Protein 2LRQ (pdb70)

Radius of gyration: 14.72 Å; Cα contacts (8 Å, |Δi|>4): 114; chains: 1; bounding box: 36×42×30 Å

Nearest PDB structures (foldseek):
  2lrq-assembly1_A  TM=9.081E-01  e=8.774E-14  Drosophila melanogaster
  2f5k-assembly6_F  TM=8.393E-01  e=1.733E-07  Homo sapiens
  2f5k-assembly1_A  TM=8.182E-01  e=3.837E-07  Homo sapiens
  5in1-assembly1_B  TM=8.528E-01  e=6.654E-07  Oryza sativa
  2efi-assembly1_A  TM=6.315E-01  e=1.474E-06  Homo sapiens

Secondary structure (DSSP, 8-state):
---TTSS--SSS--TT-EEEEE-SSSEEEEEEEEE--SSSS-EEEEEETTS-GGG-EEEEGGGEE---HHHHHHHHHHHHHH---

InterPro domains:
  IPR000953 Chromo/chromo shadow domain [SM00298] (36-89)
  IPR008676 MRG [PTHR10880] (20-423)
  IPR016197 Chromo-like domain superfamily [SSF54160] (13-275)
  IPR025995 RNA binding activity-knot of a chromodomain [PF11717] (23-74)
  IPR026541 MRG domain [PF05712] (244-412)
  IPR038217 MRG, C-terminal domain superfamily [G3DSA:1.10.274.30] (252-424)

Foldseek 3Di:
DDPVVPDDQPDPADAPAKWWFDDPLAIATWGFHAQDSVDPFDWGFIDHPPDDSVVRPIDTCVRIDHDDPVVVVVRVVSVVVNDDD

CATH classification: 2.30.30.140

B-factor: mean 1.0, std 0.0, range [1.0, 1.0]

Sequence (85 aa):
MNYSTGTDANTLFVDGERVLCFHGPLIYEAKVLKTKPDATPVEYYIHYAGWSKNWDEWVPENRVLKYNDDNVKRRQELARQCGERMNYSTGTDANTLFVDGERVLCFHGPLIYEAKVLKTKPDATPVEYYIHYAGWSKNWDEWVPENRVLKYNDDNVKRRQELARQCGERMNYSTGTDANTLFVDGERVLCFHGPLIYEAKVLKTKPDATPVEYYIHYAGWSKNWDEWVPENRVLKYNDDNVKRRQELARQCGERMNYSTGTDANTLFVDGERVLCFHGPLIYEAKVLKTKPDATPVEYYIHYAGWSKNWDEWVPENRVLKYNDDNVKRRQELARQCGERMNYSTGTDANTLFVDGERVLCFHGPLIYEAKVLKTKPDATPVEYYIHYAGWSKNWDEWVPENRVLKYNDDNVKRRQELARQCGERMNYSTGTDANTLFVDGERVLCFHGPLIYEAKVLKTKPDATPVEYYIHYAGWSKNWDEWVPENRVLKYNDDNVKRRQELARQCGERMNYSTGTDANTLFVDGERVLCFHGPLIYEAKVLKTKPDATPVEYYIHYAGWSKNWDEWVPENRVLKYNDDNVKRRQELARQCGERMNYSTGTDANTLFVDGERVLCFHGPLIYEAKVLKTKPDATPVEYYIHYAGWSKNWDEWVPENRVLKYNDDNVKRRQELARQCGERMNYSTGTDANTLFVDGERVLCFHGPLIYEAKVLKTKPDATPVEYYIHYAGWSKNWDEWVPENRVLKYNDDNVKRRQELARQCGERMNYSTGTDANTLFVDGERVLCFHGPLIYEAKVLKTKPDATPVEYYIHYAGWSKNWDEWVPENRVLKYNDDNVKRRQELARQCGER

Structure (mmCIF, N/CA/C/O backbone):
data_2LRQ
#
_entry.id   2LRQ
#
loop_
_atom_site.group_PDB
_atom_site.id
_atom_site.type_symbol
_atom_site.label_atom_id
_atom_site.label_alt_id
_atom_site.label_comp_id
_atom_site.label_asym_id
_atom_site.label_entity_id
_atom_site.label_seq_id
_atom_site.pdbx_PDB_ins_code
_atom_site.Cartn_x
_atom_site.Cartn_y
_atom_site.Cartn_z
_atom_site.occupancy
_atom_site.B_iso_or_equiv
_atom_site.auth_seq_id
_atom_site.auth_comp_id
_atom_site.auth_asym_id
_atom_site.auth_atom_id
_atom_site.pdbx_PDB_model_num
ATOM 1 N N . MET A 1 1 ? -22.741 -13.546 -3.035 1.00 1.00 1 MET A N 1
ATOM 2 C CA . MET A 1 1 ? -21.581 -12.615 -3.102 1.00 1.00 1 MET A CA 1
ATOM 3 C C . MET A 1 1 ? -20.407 -13.227 -2.332 1.00 1.00 1 MET A C 1
ATOM 4 O O . MET A 1 1 ? -20.271 -13.029 -1.126 1.00 1.00 1 MET A O 1
ATOM 20 N N . ASN A 1 2 ? -19.562 -13.970 -3.040 1.00 1.00 2 ASN A N 1
ATOM 21 C CA . ASN A 1 2 ? -18.393 -14.615 -2.422 1.00 1.00 2 ASN A CA 1
ATOM 22 C C . ASN A 1 2 ? -17.394 -15.048 -3.507 1.00 1.00 2 ASN A C 1
ATOM 23 O O . ASN A 1 2 ? -17.765 -15.693 -4.487 1.00 1.00 2 ASN A O 1
ATOM 34 N N . TYR A 1 3 ? -16.124 -14.700 -3.323 1.00 1.00 3 TYR A N 1
ATOM 35 C CA . TYR A 1 3 ? -15.075 -15.054 -4.285 1.00 1.00 3 TYR A CA 1
ATOM 36 C C . TYR A 1 3 ? -14.838 -16.571 -4.274 1.00 1.00 3 TYR A C 1
ATOM 37 O O . TYR A 1 3 ? -14.788 -17.200 -3.217 1.00 1.00 3 TYR A O 1
ATOM 55 N N . SER A 1 4 ? -14.687 -17.158 -5.458 1.00 1.00 4 SER A N 1
ATOM 56 C CA . SER A 1 4 ? -14.453 -18.599 -5.589 1.00 1.00 4 SER A CA 1
ATOM 57 C C . SER A 1 4 ? -13.117 -18.992 -4.960 1.00 1.00 4 SER A C 1
ATOM 58 O O . SER A 1 4 ? -12.880 -20.162 -4.662 1.00 1.00 4 SER A O 1
ATOM 66 N N . THR A 1 5 ? -12.245 -18.008 -4.769 1.00 1.00 5 THR A N 1
ATOM 67 C CA . THR A 1 5 ? -10.922 -18.243 -4.181 1.00 1.00 5 THR A CA 1
ATOM 68 C C . THR A 1 5 ? -11.049 -18.777 -2.751 1.00 1.00 5 THR A C 1
ATOM 69 O O . THR A 1 5 ? -10.360 -19.726 -2.374 1.00 1.00 5 THR A O 1
ATOM 80 N N . GLY A 1 6 ? -11.927 -18.163 -1.966 1.00 1.00 6 GLY A N 1
ATOM 81 C CA . GLY A 1 6 ? -12.144 -18.577 -0.575 1.00 1.00 6 GLY A CA 1
ATOM 82 C C . GLY A 1 6 ? -13.182 -17.690 0.112 1.00 1.00 6 GLY A C 1
ATOM 83 O O . GLY A 1 6 ? -13.868 -16.892 -0.527 1.00 1.00 6 GLY A O 1
ATOM 87 N N . THR A 1 7 ? -13.294 -17.835 1.428 1.00 1.00 7 THR A N 1
ATOM 88 C CA . THR A 1 7 ? -14.252 -17.053 2.221 1.00 1.00 7 THR A CA 1
ATOM 89 C C . THR A 1 7 ? -13.934 -15.551 2.132 1.00 1.00 7 THR A C 1
ATOM 90 O O . THR A 1 7 ? -12.777 -15.147 2.254 1.00 1.00 7 THR A O 1
ATOM 101 N N . ASP A 1 8 ? -14.964 -14.739 1.923 1.00 1.00 8 ASP A N 1
ATOM 102 C CA . ASP A 1 8 ? -14.794 -13.286 1.813 1.00 1.00 8 ASP A CA 1
ATOM 103 C C . ASP A 1 8 ? -14.320 -12.685 3.148 1.00 1.00 8 ASP A C 1
ATOM 104 O O . ASP A 1 8 ? -15.070 -12.629 4.123 1.00 1.00 8 ASP A O 1
ATOM 113 N N . ALA A 1 9 ? -13.075 -12.222 3.177 1.00 1.00 9 ALA A N 1
ATOM 114 C CA . ALA A 1 9 ? -12.499 -11.617 4.382 1.00 1.00 9 ALA A CA 1
ATOM 115 C C . ALA A 1 9 ? -13.214 -10.304 4.722 1.00 1.00 9 ALA A C 1
ATOM 116 O O . ALA A 1 9 ? -13.661 -9.583 3.830 1.00 1.00 9 ALA A O 1
ATOM 123 N N . ASN A 1 10 ? -13.313 -9.993 6.010 1.00 1.00 10 ASN A N 1
ATOM 124 C CA . ASN A 1 10 ? -13.970 -8.762 6.470 1.00 1.00 10 ASN A CA 1
ATOM 125 C C . ASN A 1 10 ? -13.209 -7.532 5.973 1.00 1.00 10 ASN A C 1
ATOM 126 O O . ASN A 1 10 ? -13.807 -6.541 5.552 1.00 1.00 10 ASN A O 1
ATOM 137 N N . THR A 1 11 ? -11.883 -7.599 6.016 1.00 1.00 11 THR A N 1
ATOM 138 C CA . THR A 1 11 ? -11.037 -6.489 5.567 1.00 1.00 11 THR A CA 1
ATOM 139 C C . THR A 1 11 ? -11.213 -6.271 4.064 1.00 1.00 11 THR A C 1
ATOM 140 O O . THR A 1 11 ? -11.486 -7.204 3.308 1.00 1.00 11 THR A O 1
ATOM 151 N N . LEU A 1 12 ? -11.055 -5.024 3.631 1.00 1.00 12 LEU A N 1
ATOM 152 C CA . LEU A 1 12 ? -11.206 -4.661 2.211 1.00 1.00 12 LEU A CA 1
ATOM 153 C C . LEU A 1 12 ? -9.940 -5.022 1.431 1.00 1.00 12 LEU A C 1
ATOM 154 O O . LEU A 1 12 ? -9.894 -4.902 0.207 1.00 1.00 12 LEU A O 1
ATOM 170 N N . PHE A 1 13 ? -8.906 -5.464 2.139 1.00 1.00 13 PHE A N 1
ATOM 171 C CA . PHE A 1 13 ? -7.608 -5.848 1.525 1.00 1.00 13 PHE A CA 1
ATOM 172 C C . PHE A 1 13 ? -7.312 -7.343 1.742 1.00 1.00 13 PHE A C 1
ATOM 173 O O . PHE A 1 13 ? -7.676 -7.923 2.766 1.00 1.00 13 PHE A O 1
ATOM 190 N N . VAL A 1 14 ? -6.641 -7.951 0.770 1.00 1.00 14 VAL A N 1
ATOM 191 C CA . VAL A 1 14 ? -6.277 -9.396 0.824 1.00 1.00 14 VAL A CA 1
ATOM 192 C C . VAL A 1 14 ? -4.800 -9.594 0.486 1.00 1.00 14 VAL A C 1
ATOM 193 O O . VAL A 1 14 ? -4.170 -8.747 -0.147 1.00 1.00 14 VAL A O 1
ATOM 206 N N . ASP A 1 15 ? -4.251 -10.727 0.913 1.00 1.00 15 ASP A N 1
ATOM 207 C CA . ASP A 1 15 ? -2.850 -11.060 0.673 1.00 1.00 15 ASP A CA 1
ATOM 208 C C . ASP A 1 15 ? -2.557 -11.222 -0.827 1.00 1.00 15 ASP A C 1
ATOM 209 O O . ASP A 1 15 ? -3.349 -11.779 -1.588 1.00 1.00 15 ASP A O 1
ATOM 218 N N . GLY A 1 16 ? -1.392 -10.746 -1.256 1.00 1.00 16 GLY A N 1
ATOM 219 C CA . GLY A 1 16 ? -0.967 -10.840 -2.662 1.00 1.00 16 GLY A CA 1
ATOM 220 C C . GLY A 1 16 ? -1.470 -9.650 -3.467 1.00 1.00 16 GLY A C 1
ATOM 221 O O . GLY A 1 16 ? -1.071 -9.467 -4.617 1.00 1.00 16 GLY A O 1
ATOM 225 N N . GLU A 1 17 ? -2.322 -8.836 -2.853 1.00 1.00 17 GLU A N 1
ATOM 226 C CA . GLU A 1 17 ? -2.873 -7.646 -3.519 1.00 1.00 17 GLU A CA 1
ATOM 227 C C . GLU A 1 17 ? -1.811 -6.547 -3.642 1.00 1.00 17 GLU A C 1
ATOM 228 O O . GLU A 1 17 ? -0.961 -6.377 -2.768 1.00 1.00 17 GLU A O 1
ATOM 240 N N . ARG A 1 18 ? -1.879 -5.783 -4.728 1.00 1.00 18 ARG A N 1
ATOM 241 C CA . ARG A 1 18 ? -0.949 -4.666 -4.983 1.00 1.00 18 ARG A CA 1
ATOM 242 C C . ARG A 1 18 ? -1.615 -3.352 -4.554 1.00 1.00 18 ARG A C 1
ATOM 243 O O . ARG A 1 18 ? -2.739 -3.046 -4.953 1.00 1.00 18 ARG A O 1
ATOM 264 N N . VAL A 1 19 ? -0.924 -2.563 -3.737 1.00 1.00 19 VAL A N 1
ATOM 265 C CA . VAL A 1 19 ? -1.450 -1.270 -3.238 1.00 1.00 19 VAL A CA 1
ATOM 266 C C . VAL A 1 19 ? -0.372 -0.198 -3.303 1.00 1.00 19 VAL A C 1
ATOM 267 O O . VAL A 1 19 ? 0.796 -0.465 -3.587 1.00 1.00 19 VAL A O 1
ATOM 280 N N . LEU A 1 20 ? -0.778 1.038 -3.031 1.00 1.00 20 LEU A N 1
ATOM 281 C CA . LEU A 1 20 ? 0.138 2.195 -3.051 1.00 1.00 20 LEU A CA 1
ATOM 282 C C . LEU A 1 20 ? 0.432 2.673 -1.621 1.00 1.00 20 LEU A C 1
ATOM 283 O O . LEU A 1 20 ? -0.441 2.697 -0.754 1.00 1.00 20 LEU A O 1
ATOM 299 N N . CYS A 1 21 ? 1.679 3.063 -1.384 1.00 1.00 21 CYS A N 1
ATOM 300 C CA . CYS A 1 21 ? 2.130 3.546 -0.056 1.00 1.00 21 CYS A CA 1
ATOM 301 C C . CYS A 1 21 ? 2.684 4.971 -0.166 1.00 1.00 21 CYS A C 1
ATOM 302 O O . CYS A 1 21 ? 3.728 5.197 -0.777 1.00 1.00 21 CYS A O 1
ATOM 310 N N . PHE A 1 22 ? 1.989 5.931 0.434 1.00 1.00 22 PHE A N 1
ATOM 311 C CA . PHE A 1 22 ? 2.406 7.350 0.420 1.00 1.00 22 PHE A CA 1
ATOM 312 C C . PHE A 1 22 ? 3.022 7.728 1.768 1.00 1.00 22 PHE A C 1
ATOM 313 O O . PHE A 1 22 ? 2.728 7.130 2.803 1.00 1.00 22 PHE A O 1
ATOM 330 N N . HIS A 1 23 ? 3.899 8.727 1.759 1.00 1.00 23 HIS A N 1
ATOM 331 C CA . HIS A 1 23 ? 4.562 9.182 2.988 1.00 1.00 23 HIS A CA 1
ATOM 332 C C . HIS A 1 23 ? 5.219 10.543 2.756 1.00 1.00 23 HIS A C 1
ATOM 333 O O . HIS A 1 23 ? 6.191 10.894 3.424 1.00 1.00 23 HIS A O 1
ATOM 348 N N . GLY A 1 24 ? 4.681 11.310 1.813 1.00 1.00 24 GLY A N 1
ATOM 349 C CA . GLY A 1 24 ? 5.226 12.635 1.494 1.00 1.00 24 GLY A CA 1
ATOM 350 C C . GLY A 1 24 ? 4.467 13.298 0.319 1.00 1.00 24 GLY A C 1
ATOM 351 O O . GLY A 1 24 ? 3.301 12.970 0.102 1.00 1.00 24 GLY A O 1
ATOM 355 N N . PRO A 1 25 ? 5.075 14.190 -0.413 1.00 1.00 25 PRO A N 1
ATOM 356 C CA . PRO A 1 25 ? 4.365 14.877 -1.560 1.00 1.00 25 PRO A CA 1
ATOM 357 C C . PRO A 1 25 ? 4.255 13.985 -2.810 1.00 1.00 25 PRO A C 1
ATOM 358 O O . PRO A 1 25 ? 3.760 14.417 -3.851 1.00 1.00 25 PRO A O 1
ATOM 369 N N . LEU A 1 26 ? 4.700 12.737 -2.701 1.00 1.00 26 LEU A N 1
ATOM 370 C CA . LEU A 1 26 ? 4.640 11.764 -3.831 1.00 1.00 26 LEU A CA 1
ATOM 371 C C . LEU A 1 26 ? 4.132 10.398 -3.351 1.00 1.00 26 LEU A C 1
ATOM 372 O O . LEU A 1 26 ? 4.303 10.000 -2.200 1.00 1.00 26 LEU A O 1
ATOM 388 N N . ILE A 1 27 ? 3.513 9.677 -4.281 1.00 1.00 27 ILE A N 1
ATOM 389 C CA . ILE A 1 27 ? 2.956 8.332 -4.022 1.00 1.00 27 ILE A CA 1
ATOM 390 C C . ILE A 1 27 ? 3.905 7.269 -4.598 1.00 1.00 27 ILE A C 1
ATOM 391 O O . ILE A 1 27 ? 4.345 7.350 -5.746 1.00 1.00 27 ILE A O 1
ATOM 407 N N . TYR A 1 28 ? 4.204 6.261 -3.785 1.00 1.00 28 TYR A N 1
ATOM 408 C CA . TYR A 1 28 ? 5.105 5.148 -4.171 1.00 1.00 28 TYR A CA 1
ATOM 409 C C . TYR A 1 28 ? 4.340 3.824 -4.222 1.00 1.00 28 TYR A C 1
ATOM 410 O O . TYR A 1 28 ? 3.328 3.639 -3.548 1.00 1.00 28 TYR A O 1
ATOM 428 N N . GLU A 1 29 ? 4.841 2.891 -5.026 1.00 1.00 29 GLU A N 1
ATOM 429 C CA . GLU A 1 29 ? 4.211 1.569 -5.181 1.00 1.00 29 GLU A CA 1
ATOM 430 C C . GLU A 1 29 ? 4.664 0.613 -4.072 1.00 1.00 29 GLU A C 1
ATOM 431 O O . GLU A 1 29 ? 5.814 0.635 -3.633 1.00 1.00 29 GLU A O 1
ATOM 443 N N . ALA A 1 30 ? 3.749 -0.249 -3.640 1.00 1.00 30 ALA A N 1
ATOM 444 C CA . ALA A 1 30 ? 4.032 -1.230 -2.581 1.00 1.00 30 ALA A CA 1
ATOM 445 C C . ALA A 1 30 ? 3.148 -2.461 -2.764 1.00 1.00 30 ALA A C 1
ATOM 446 O O . ALA A 1 30 ? 2.273 -2.483 -3.630 1.00 1.00 30 ALA A O 1
ATOM 453 N N . LYS A 1 31 ? 3.371 -3.506 -1.974 1.00 1.00 31 LYS A N 1
ATOM 454 C CA . LYS A 1 31 ? 2.586 -4.764 -2.074 1.00 1.00 31 LYS A CA 1
ATOM 455 C C . LYS A 1 31 ? 2.272 -5.332 -0.687 1.00 1.00 31 LYS A C 1
ATOM 456 O O . LYS A 1 31 ? 3.095 -5.294 0.230 1.00 1.00 31 LYS A O 1
ATOM 475 N N . VAL A 1 32 ? 1.072 -5.881 -0.537 1.00 1.00 32 VAL A N 1
ATOM 476 C CA . VAL A 1 32 ? 0.633 -6.484 0.733 1.00 1.00 32 VAL A CA 1
ATOM 477 C C . VAL A 1 32 ? 1.060 -7.952 0.768 1.00 1.00 32 VAL A C 1
ATOM 478 O O . VAL A 1 32 ? 0.503 -8.775 0.041 1.00 1.00 32 VAL A O 1
ATOM 491 N N . LEU A 1 33 ? 2.011 -8.299 1.627 1.00 1.00 33 LEU A N 1
ATOM 492 C CA . LEU A 1 33 ? 2.480 -9.696 1.734 1.00 1.00 33 LEU A CA 1
ATOM 493 C C . LEU A 1 33 ? 1.462 -10.536 2.492 1.00 1.00 33 LEU A C 1
ATOM 494 O O . LEU A 1 33 ? 1.260 -11.709 2.179 1.00 1.00 33 LEU A O 1
ATOM 510 N N . LYS A 1 34 ? 0.837 -9.946 3.505 1.00 1.00 34 LYS A N 1
ATOM 511 C CA . LYS A 1 34 ? -0.163 -10.671 4.311 1.00 1.00 34 LYS A CA 1
ATOM 512 C C . LYS A 1 34 ? -0.967 -9.686 5.146 1.00 1.00 34 LYS A C 1
ATOM 513 O O . LYS A 1 34 ? -0.572 -8.533 5.322 1.00 1.00 34 LYS A O 1
ATOM 532 N N . THR A 1 35 ? -2.101 -10.146 5.662 1.00 1.00 35 THR A N 1
ATOM 533 C CA . THR A 1 35 ? -2.995 -9.304 6.478 1.00 1.00 35 THR A CA 1
ATOM 534 C C . THR A 1 35 ? -3.593 -10.098 7.634 1.00 1.00 35 THR A C 1
ATOM 535 O O . THR A 1 35 ? -3.760 -11.315 7.552 1.00 1.00 35 THR A O 1
ATOM 546 N N . LYS A 1 36 ? -3.931 -9.397 8.711 1.00 1.00 36 LYS A N 1
ATOM 547 C CA . LYS A 1 36 ? -4.535 -10.071 9.904 1.00 1.00 36 LYS A CA 1
ATOM 548 C C . LYS A 1 36 ? -6.019 -9.655 10.060 1.00 1.00 36 LYS A C 1
ATOM 549 O O . LYS A 1 36 ? -6.282 -8.711 10.806 1.00 1.00 36 LYS A O 1
ATOM 568 N N . PRO A 1 37 ? -6.959 -10.297 9.422 1.00 1.00 37 PRO A N 1
ATOM 569 C CA . PRO A 1 37 ? -8.417 -9.911 9.533 1.00 1.00 37 PRO A CA 1
ATOM 570 C C . PRO A 1 37 ? -9.078 -10.487 10.789 1.00 1.00 37 PRO A C 1
ATOM 571 O O . PRO A 1 37 ? -10.294 -10.389 10.955 1.00 1.00 37 PRO A O 1
ATOM 582 N N . ASP A 1 38 ? -8.281 -11.078 11.674 1.00 1.00 38 ASP A N 1
ATOM 583 C CA . ASP A 1 38 ? -8.790 -11.674 12.913 1.00 1.00 38 ASP A CA 1
ATOM 584 C C . ASP A 1 38 ? -9.234 -10.591 13.905 1.00 1.00 38 ASP A C 1
ATOM 585 O O . ASP A 1 38 ? -9.548 -10.888 15.058 1.00 1.00 38 ASP A O 1
ATOM 594 N N . ALA A 1 39 ? -9.262 -9.339 13.461 1.00 1.00 39 ALA A N 1
ATOM 595 C CA . ALA A 1 39 ? -9.669 -8.221 14.330 1.00 1.00 39 ALA A CA 1
ATOM 596 C C . ALA A 1 39 ? -10.028 -6.980 13.507 1.00 1.00 39 ALA A C 1
ATOM 597 O O . ALA A 1 39 ? -9.587 -6.809 12.371 1.00 1.00 39 ALA A O 1
ATOM 604 N N . THR A 1 40 ? -10.830 -6.099 14.095 1.00 1.00 40 THR A N 1
ATOM 605 C CA . THR A 1 40 ? -11.279 -4.849 13.426 1.00 1.00 40 THR A CA 1
ATOM 606 C C . THR A 1 40 ? -11.371 -3.661 14.439 1.00 1.00 40 THR A C 1
ATOM 607 O O . THR A 1 40 ? -12.219 -3.719 15.329 1.00 1.00 40 THR A O 1
ATOM 618 N N . PRO A 1 41 ? -10.566 -2.639 14.340 1.00 1.00 41 PRO A N 1
ATOM 619 C CA . PRO A 1 41 ? -9.477 -2.409 13.314 1.00 1.00 41 PRO A CA 1
ATOM 620 C C . PRO A 1 41 ? -8.311 -3.367 13.543 1.00 1.00 41 PRO A C 1
ATOM 621 O O . PRO A 1 41 ? -8.327 -4.200 14.448 1.00 1.00 41 PRO A O 1
ATOM 632 N N . VAL A 1 42 ? -7.283 -3.240 12.709 1.00 1.00 42 VAL A N 1
ATOM 633 C CA . VAL A 1 42 ? -6.101 -4.119 12.836 1.00 1.00 42 VAL A CA 1
ATOM 634 C C . VAL A 1 42 ? -4.936 -3.597 11.992 1.00 1.00 42 VAL A C 1
ATOM 635 O O . VAL A 1 42 ? -5.070 -2.583 11.308 1.00 1.00 42 VAL A O 1
ATOM 648 N N . GLU A 1 43 ? -3.787 -4.258 12.067 1.00 1.00 43 GLU A N 1
ATOM 649 C CA . GLU A 1 43 ? -2.572 -3.904 11.317 1.00 1.00 43 GLU A CA 1
ATOM 650 C C . GLU A 1 43 ? -2.473 -4.756 10.036 1.00 1.00 43 GLU A C 1
ATOM 651 O O . GLU A 1 43 ? -3.113 -5.794 9.868 1.00 1.00 43 GLU A O 1
ATOM 663 N N . TYR A 1 44 ? -1.638 -4.287 9.116 1.00 1.00 44 TYR A N 1
ATOM 664 C CA . TYR A 1 44 ? -1.415 -4.957 7.826 1.00 1.00 44 TYR A CA 1
ATOM 665 C C . TYR A 1 44 ? 0.086 -5.030 7.502 1.00 1.00 44 TYR A C 1
ATOM 666 O O . TYR A 1 44 ? 0.868 -4.135 7.822 1.00 1.00 44 TYR A O 1
ATOM 684 N N . TYR A 1 45 ? 0.464 -6.121 6.845 1.00 1.00 45 TYR A N 1
ATOM 685 C CA . TYR A 1 45 ? 1.895 -6.323 6.475 1.00 1.00 45 TYR A CA 1
ATOM 686 C C . TYR A 1 45 ? 2.140 -5.858 5.051 1.00 1.00 45 TYR A C 1
ATOM 687 O O . TYR A 1 45 ? 1.566 -6.398 4.105 1.00 1.00 45 TYR A O 1
ATOM 705 N N . ILE A 1 46 ? 3.010 -4.865 4.902 1.00 1.00 46 ILE A N 1
ATOM 706 C CA . ILE A 1 46 ? 3.343 -4.314 3.580 1.00 1.00 46 ILE A CA 1
ATOM 707 C C . ILE A 1 46 ? 4.839 -3.990 3.506 1.00 1.00 46 ILE A C 1
ATOM 708 O O . ILE A 1 46 ? 5.478 -3.643 4.499 1.00 1.00 46 ILE A O 1
ATOM 724 N N . HIS A 1 47 ? 5.400 -4.098 2.306 1.00 1.00 47 HIS A N 1
ATOM 725 C CA . HIS A 1 47 ? 6.818 -3.816 2.053 1.00 1.00 47 HIS A CA 1
ATOM 726 C C . HIS A 1 47 ? 6.976 -3.136 0.684 1.00 1.00 47 HIS A C 1
ATOM 727 O O . HIS A 1 47 ? 6.246 -3.422 -0.265 1.00 1.00 47 HIS A O 1
ATOM 742 N N . TYR A 1 48 ? 7.946 -2.233 0.581 1.00 1.00 48 TYR A N 1
ATOM 743 C CA . TYR A 1 48 ? 8.194 -1.512 -0.675 1.00 1.00 48 TYR A CA 1
ATOM 744 C C . TYR A 1 48 ? 8.799 -2.463 -1.721 1.00 1.00 48 TYR A C 1
ATOM 745 O O . TYR A 1 48 ? 9.744 -3.206 -1.453 1.00 1.00 48 TYR A O 1
ATOM 763 N N . ALA A 1 49 ? 8.239 -2.436 -2.925 1.00 1.00 49 ALA A N 1
ATOM 764 C CA . ALA A 1 49 ? 8.706 -3.296 -4.022 1.00 1.00 49 ALA A CA 1
ATOM 765 C C . ALA A 1 49 ? 10.109 -2.882 -4.488 1.00 1.00 49 ALA A C 1
ATOM 766 O O . ALA A 1 49 ? 10.431 -1.696 -4.555 1.00 1.00 49 ALA A O 1
ATOM 773 N N . GLY A 1 50 ? 10.945 -3.862 -4.817 1.00 1.00 50 GLY A N 1
ATOM 774 C CA . GLY A 1 50 ? 12.318 -3.608 -5.284 1.00 1.00 50 GLY A CA 1
ATOM 775 C C . GLY A 1 50 ? 13.265 -3.361 -4.117 1.00 1.00 50 GLY A C 1
ATOM 776 O O . GLY A 1 50 ? 14.375 -2.861 -4.301 1.00 1.00 50 GLY A O 1
ATOM 780 N N . TRP A 1 51 ? 12.832 -3.717 -2.912 1.00 1.00 51 TRP A N 1
ATOM 781 C CA . TRP A 1 51 ? 13.650 -3.529 -1.692 1.00 1.00 51 TRP A CA 1
ATOM 782 C C . TRP A 1 51 ? 13.528 -4.742 -0.766 1.00 1.00 51 TRP A C 1
ATOM 783 O O . TRP A 1 51 ? 12.659 -5.601 -0.923 1.00 1.00 51 TRP A O 1
ATOM 804 N N . SER A 1 52 ? 14.425 -4.807 0.212 1.00 1.00 52 SER A N 1
ATOM 805 C CA . SER A 1 52 ? 14.439 -5.917 1.176 1.00 1.00 52 SER A CA 1
ATOM 806 C C . SER A 1 52 ? 13.125 -5.973 1.962 1.00 1.00 52 SER A C 1
ATOM 807 O O . SER A 1 52 ? 12.654 -4.954 2.468 1.00 1.00 52 SER A O 1
ATOM 815 N N . LYS A 1 53 ? 12.540 -7.161 2.069 1.00 1.00 53 LYS A N 1
ATOM 816 C CA . LYS A 1 53 ? 11.275 -7.372 2.793 1.00 1.00 53 LYS A CA 1
ATOM 817 C C . LYS A 1 53 ? 11.518 -7.518 4.295 1.00 1.00 53 LYS A C 1
ATOM 818 O O . LYS A 1 53 ? 10.571 -7.553 5.081 1.00 1.00 53 LYS A O 1
ATOM 837 N N . ASN A 1 54 ? 12.778 -7.616 4.707 1.00 1.00 54 ASN A N 1
ATOM 838 C CA . ASN A 1 54 ? 13.140 -7.767 6.121 1.00 1.00 54 ASN A CA 1
ATOM 839 C C . ASN A 1 54 ? 12.835 -6.487 6.897 1.00 1.00 54 ASN A C 1
ATOM 840 O O . ASN A 1 54 ? 12.896 -6.463 8.126 1.00 1.00 54 ASN A O 1
ATOM 851 N N . TRP A 1 55 ? 12.500 -5.422 6.176 1.00 1.00 55 TRP A N 1
ATOM 852 C CA . TRP A 1 55 ? 12.184 -4.132 6.791 1.00 1.00 55 TRP A CA 1
ATOM 853 C C . TRP A 1 55 ? 10.873 -4.239 7.574 1.00 1.00 55 TRP A C 1
ATOM 854 O O . TRP A 1 55 ? 10.659 -3.534 8.561 1.00 1.00 55 TRP A O 1
ATOM 875 N N . ASP A 1 56 ? 9.994 -5.125 7.118 1.00 1.00 56 ASP A N 1
ATOM 876 C CA . ASP A 1 56 ? 8.688 -5.367 7.755 1.00 1.00 56 ASP A CA 1
ATOM 877 C C . ASP A 1 56 ? 7.963 -4.063 8.137 1.00 1.00 56 ASP A C 1
ATOM 878 O O . ASP A 1 56 ? 7.884 -3.707 9.313 1.00 1.00 56 ASP A O 1
ATOM 887 N N . GLU A 1 57 ? 7.422 -3.347 7.157 1.00 1.00 57 GLU A N 1
ATOM 888 C CA . GLU A 1 57 ? 6.711 -2.078 7.423 1.00 1.00 57 GLU A CA 1
ATOM 889 C C . GLU A 1 57 ? 5.226 -2.345 7.727 1.00 1.00 57 GLU A C 1
ATOM 890 O O . GLU A 1 57 ? 4.400 -2.431 6.818 1.00 1.00 57 GLU A O 1
ATOM 902 N N . TRP A 1 58 ? 4.884 -2.452 9.007 1.00 1.00 58 TRP A N 1
ATOM 903 C CA . TRP A 1 58 ? 3.503 -2.697 9.455 1.00 1.00 58 TRP A CA 1
ATOM 904 C C . TRP A 1 58 ? 2.753 -1.354 9.503 1.00 1.00 58 TRP A C 1
ATOM 905 O O . TRP A 1 58 ? 3.228 -0.389 10.105 1.00 1.00 58 TRP A O 1
ATOM 926 N N . VAL A 1 59 ? 1.586 -1.281 8.873 1.00 1.00 59 VAL A N 1
ATOM 927 C CA . VAL A 1 59 ? 0.791 -0.011 8.836 1.00 1.00 59 VAL A CA 1
ATOM 928 C C . VAL A 1 59 ? -0.748 -0.259 8.927 1.00 1.00 59 VAL A C 1
ATOM 929 O O . VAL A 1 59 ? -1.230 -1.280 8.438 1.00 1.00 59 VAL A O 1
ATOM 942 N N . PRO A 1 60 ? -1.488 0.651 9.499 1.00 1.00 60 PRO A N 1
ATOM 943 C CA . PRO A 1 60 ? -2.993 0.502 9.606 1.00 1.00 60 PRO A CA 1
ATOM 944 C C . PRO A 1 60 ? -3.696 0.786 8.262 1.00 1.00 60 PRO A C 1
ATOM 945 O O . PRO A 1 60 ? -3.174 1.485 7.393 1.00 1.00 60 PRO A O 1
ATOM 956 N N . GLU A 1 61 ? -4.898 0.241 8.106 1.00 1.00 61 GLU A N 1
ATOM 957 C CA . GLU A 1 61 ? -5.691 0.431 6.869 1.00 1.00 61 GLU A CA 1
ATOM 958 C C . GLU A 1 61 ? -5.791 1.918 6.479 1.00 1.00 61 GLU A C 1
ATOM 959 O O . GLU A 1 61 ? -6.056 2.261 5.327 1.00 1.00 61 GLU A O 1
ATOM 971 N N . ASN A 1 62 ? -5.578 2.802 7.448 1.00 1.00 62 ASN A N 1
ATOM 972 C CA . ASN A 1 62 ? -5.656 4.250 7.212 1.00 1.00 62 ASN A CA 1
ATOM 973 C C . ASN A 1 62 ? -4.574 4.724 6.223 1.00 1.00 62 ASN A C 1
ATOM 974 O O . ASN A 1 62 ? -4.842 5.565 5.366 1.00 1.00 62 ASN A O 1
ATOM 985 N N . ARG A 1 63 ? -3.359 4.200 6.343 1.00 1.00 63 ARG A N 1
ATOM 986 C CA . ARG A 1 63 ? -2.238 4.601 5.454 1.00 1.00 63 ARG A CA 1
ATOM 987 C C . ARG A 1 63 ? -2.226 3.759 4.162 1.00 1.00 63 ARG A C 1
ATOM 988 O O . ARG A 1 63 ? -1.342 3.914 3.320 1.00 1.00 63 ARG A O 1
ATOM 1009 N N . VAL A 1 64 ? -3.207 2.877 4.001 1.00 1.00 64 VAL A N 1
ATOM 1010 C CA . VAL A 1 64 ? -3.299 2.001 2.802 1.00 1.00 64 VAL A CA 1
ATOM 1011 C C . VAL A 1 64 ? -4.309 2.579 1.803 1.00 1.00 64 VAL A C 1
ATOM 1012 O O . VAL A 1 64 ? -5.432 2.948 2.149 1.00 1.00 64 VAL A O 1
ATOM 1025 N N . LEU A 1 65 ? -3.901 2.654 0.541 1.00 1.00 65 LEU A N 1
ATOM 1026 C CA . LEU A 1 65 ? -4.770 3.182 -0.545 1.00 1.00 65 LEU A CA 1
ATOM 1027 C C . LEU A 1 65 ? -4.995 2.107 -1.618 1.00 1.00 65 LEU A C 1
ATOM 1028 O O . LEU A 1 65 ? -4.063 1.438 -2.068 1.00 1.00 65 LEU A O 1
ATOM 1044 N N . LYS A 1 66 ? -6.245 1.960 -2.044 1.00 1.00 66 LYS A N 1
ATOM 1045 C CA . LYS A 1 66 ? -6.609 0.974 -3.064 1.00 1.00 66 LYS A CA 1
ATOM 1046 C C . LYS A 1 66 ? -5.975 1.331 -4.409 1.00 1.00 66 LYS A C 1
ATOM 1047 O O . LYS A 1 66 ? -5.830 2.507 -4.743 1.00 1.00 66 LYS A O 1
ATOM 1066 N N . TYR A 1 67 ? -5.613 0.312 -5.180 1.00 1.00 67 TYR A N 1
ATOM 1067 C CA . TYR A 1 67 ? -5.000 0.525 -6.500 1.00 1.00 67 TYR A CA 1
ATOM 1068 C C . TYR A 1 67 ? -6.101 0.739 -7.541 1.00 1.00 67 TYR A C 1
ATOM 1069 O O . TYR A 1 67 ? -6.940 -0.131 -7.774 1.00 1.00 67 TYR A O 1
ATOM 1087 N N . ASN A 1 68 ? -6.090 1.905 -8.180 1.00 1.00 68 ASN A N 1
ATOM 1088 C CA . ASN A 1 68 ? -7.095 2.234 -9.200 1.00 1.00 68 ASN A CA 1
ATOM 1089 C C . ASN A 1 68 ? -6.540 3.258 -10.183 1.00 1.00 68 ASN A C 1
ATOM 1090 O O . ASN A 1 68 ? -5.749 4.126 -9.813 1.00 1.00 68 ASN A O 1
ATOM 1101 N N . ASP A 1 69 ? -6.972 3.149 -11.435 1.00 1.00 69 ASP A N 1
ATOM 1102 C CA . ASP A 1 69 ? -6.521 4.067 -12.483 1.00 1.00 69 ASP A CA 1
ATOM 1103 C C . ASP A 1 69 ? -6.611 5.534 -12.033 1.00 1.00 69 ASP A C 1
ATOM 1104 O O . ASP A 1 69 ? -5.847 6.378 -12.503 1.00 1.00 69 ASP A O 1
ATOM 1113 N N . ASP A 1 70 ? -7.532 5.838 -11.124 1.00 1.00 70 ASP A N 1
ATOM 1114 C CA . ASP A 1 70 ? -7.705 7.198 -10.605 1.00 1.00 70 ASP A CA 1
ATOM 1115 C C . ASP A 1 70 ? -6.539 7.564 -9.682 1.00 1.00 70 ASP A C 1
ATOM 1116 O O . ASP A 1 70 ? -5.989 8.660 -9.776 1.00 1.00 70 ASP A O 1
ATOM 1125 N N . ASN A 1 71 ? -6.158 6.660 -8.786 1.00 1.00 71 ASN A N 1
ATOM 1126 C CA . ASN A 1 71 ? -5.044 6.906 -7.860 1.00 1.00 71 ASN A CA 1
ATOM 1127 C C . ASN A 1 71 ? -3.749 7.015 -8.667 1.00 1.00 71 ASN A C 1
ATOM 1128 O O . ASN A 1 71 ? -2.862 7.806 -8.348 1.00 1.00 71 ASN A O 1
ATOM 1139 N N . VAL A 1 72 ? -3.649 6.216 -9.724 1.00 1.00 72 VAL A N 1
ATOM 1140 C CA . VAL A 1 72 ? -2.472 6.247 -10.608 1.00 1.00 72 VAL A CA 1
ATOM 1141 C C . VAL A 1 72 ? -2.443 7.611 -11.306 1.00 1.00 72 VAL A C 1
ATOM 1142 O O . VAL A 1 72 ? -1.394 8.248 -11.402 1.00 1.00 72 VAL A O 1
ATOM 1155 N N . LYS A 1 73 ? -3.602 8.058 -11.779 1.00 1.00 73 LYS A N 1
ATOM 1156 C CA . LYS A 1 73 ? -3.735 9.346 -12.462 1.00 1.00 73 LYS A CA 1
ATOM 1157 C C . LYS A 1 73 ? -3.199 10.470 -11.557 1.00 1.00 73 LYS A C 1
ATOM 1158 O O . LYS A 1 73 ? -2.502 11.378 -12.009 1.00 1.00 73 LYS A O 1
ATOM 1177 N N . ARG A 1 74 ? -3.528 10.397 -10.272 1.00 1.00 74 ARG A N 1
ATOM 1178 C CA . ARG A 1 74 ? -3.069 11.400 -9.291 1.00 1.00 74 ARG A CA 1
ATOM 1179 C C . ARG A 1 74 ? -1.536 11.359 -9.170 1.00 1.00 74 ARG A C 1
ATOM 1180 O O . ARG A 1 74 ? -0.881 12.398 -9.082 1.00 1.00 74 ARG A O 1
ATOM 1201 N N . ARG A 1 75 ? -0.965 10.159 -9.175 1.00 1.00 75 ARG A N 1
ATOM 1202 C CA . ARG A 1 75 ? 0.496 9.990 -9.074 1.00 1.00 75 ARG A CA 1
ATOM 1203 C C . ARG A 1 75 ? 1.126 10.522 -10.344 1.00 1.00 75 ARG A C 1
ATOM 1204 O O . ARG A 1 75 ? 2.201 11.121 -10.352 1.00 1.00 75 ARG A O 1
ATOM 1225 N N . GLN A 1 76 ? 0.433 10.282 -11.452 1.00 1.00 76 GLN A N 1
ATOM 1226 C CA . GLN A 1 76 ? 0.885 10.743 -12.764 1.00 1.00 76 GLN A CA 1
ATOM 1227 C C . GLN A 1 76 ? 0.839 12.287 -12.774 1.00 1.00 76 GLN A C 1
ATOM 1228 O O . GLN A 1 76 ? 1.738 12.936 -13.310 1.00 1.00 76 GLN A O 1
ATOM 1242 N N . GLU A 1 77 ? -0.200 12.861 -12.179 1.00 1.00 77 GLU A N 1
ATOM 1243 C CA . GLU A 1 77 ? -0.321 14.333 -12.105 1.00 1.00 77 GLU A CA 1
ATOM 1244 C C . GLU A 1 77 ? 0.837 14.878 -11.257 1.00 1.00 77 GLU A C 1
ATOM 1245 O O . GLU A 1 77 ? 1.558 15.781 -11.679 1.00 1.00 77 GLU A O 1
ATOM 1257 N N . LEU A 1 78 ? 1.010 14.313 -10.066 1.00 1.00 78 LEU A N 1
ATOM 1258 C CA . LEU A 1 78 ? 2.078 14.714 -9.149 1.00 1.00 78 LEU A CA 1
ATOM 1259 C C . LEU A 1 78 ? 3.444 14.492 -9.819 1.00 1.00 78 LEU A C 1
ATOM 1260 O O . LEU A 1 78 ? 4.359 15.303 -9.676 1.00 1.00 78 LEU A O 1
ATOM 1276 N N . ALA A 1 79 ? 3.573 13.393 -10.556 1.00 1.00 79 ALA A N 1
ATOM 1277 C CA . ALA A 1 79 ? 4.832 13.082 -11.256 1.00 1.00 79 ALA A CA 1
ATOM 1278 C C . ALA A 1 79 ? 5.148 14.175 -12.286 1.00 1.00 79 ALA A C 1
ATOM 1279 O O . ALA A 1 79 ? 6.276 14.663 -12.343 1.00 1.00 79 ALA A O 1
ATOM 1286 N N . ARG A 1 80 ? 4.151 14.581 -13.067 1.00 1.00 80 ARG A N 1
ATOM 1287 C CA . ARG A 1 80 ? 4.324 15.643 -14.069 1.00 1.00 80 ARG A CA 1
ATOM 1288 C C . ARG A 1 80 ? 4.597 16.966 -13.360 1.00 1.00 80 ARG A C 1
ATOM 1289 O O . ARG A 1 80 ? 5.449 17.750 -13.777 1.00 1.00 80 ARG A O 1
ATOM 1310 N N . GLN A 1 81 ? 3.873 17.208 -12.272 1.00 1.00 81 GLN A N 1
ATOM 1311 C CA . GLN A 1 81 ? 4.030 18.435 -11.489 1.00 1.00 81 GLN A CA 1
ATOM 1312 C C . GLN A 1 81 ? 5.436 18.494 -10.887 1.00 1.00 81 GLN A C 1
ATOM 1313 O O . GLN A 1 81 ? 6.038 19.564 -10.801 1.00 1.00 81 GLN A O 1
ATOM 1327 N N . CYS A 1 82 ? 5.964 17.344 -10.479 1.00 1.00 82 CYS A N 1
ATOM 1328 C CA . CYS A 1 82 ? 7.298 17.258 -9.885 1.00 1.00 82 CYS A CA 1
ATOM 1329 C C . CYS A 1 82 ? 8.359 17.714 -10.879 1.00 1.00 82 CYS A C 1
ATOM 1330 O O . CYS A 1 82 ? 9.292 18.435 -10.525 1.00 1.00 82 CYS A O 1
ATOM 1338 N N . GLY A 1 83 ? 8.214 17.306 -12.136 1.00 1.00 83 GLY A N 1
ATOM 1339 C CA . GLY A 1 83 ? 9.158 17.674 -13.187 1.00 1.00 83 GLY A CA 1
ATOM 1340 C C . GLY A 1 83 ? 9.139 19.180 -13.427 1.00 1.00 83 GLY A C 1
ATOM 1341 O O . GLY A 1 83 ? 8.089 19.821 -13.363 1.00 1.00 83 GLY A O 1
ATOM 1345 N N . GLU A 1 84 ? 10.309 19.745 -13.702 1.00 1.00 84 GLU A N 1
ATOM 1346 C CA . GLU A 1 84 ? 10.428 21.187 -13.943 1.00 1.00 84 GLU A CA 1
ATOM 1347 C C . GLU A 1 84 ? 11.807 21.518 -14.512 1.00 1.00 84 GLU A C 1
ATOM 1348 O O . GLU A 1 84 ? 12.714 20.687 -14.500 1.00 1.00 84 GLU A O 1
ATOM 1360 N N . ARG A 1 85 ? 11.945 22.745 -15.002 1.00 1.00 85 ARG A N 1
ATOM 1361 C CA . ARG A 1 85 ? 13.200 23.220 -15.589 1.00 1.00 85 ARG A CA 1
ATOM 1362 C C . ARG A 1 85 ? 13.119 24.729 -15.834 1.00 1.00 85 ARG A C 1
ATOM 1363 O O . ARG A 1 85 ? 14.159 25.364 -15.840 1.00 1.00 85 ARG A O 1
ATOM 1385 N N . MET A 1 1 ? -27.643 -16.065 -4.220 1.00 1.00 1 MET A N 2
ATOM 1386 C CA . MET A 1 1 ? -27.259 -14.892 -3.384 1.00 1.00 1 MET A CA 2
ATOM 1387 C C . MET A 1 1 ? -27.963 -14.997 -2.030 1.00 1.00 1 MET A C 2
ATOM 1388 O O . MET A 1 1 ? -29.019 -14.402 -1.816 1.00 1.00 1 MET A O 2
ATOM 1404 N N . ASN A 1 2 ? -27.368 -15.759 -1.118 1.00 1.00 2 ASN A N 2
ATOM 1405 C CA . ASN A 1 2 ? -27.942 -15.950 0.223 1.00 1.00 2 ASN A CA 2
ATOM 1406 C C . ASN A 1 2 ? -26.948 -16.675 1.136 1.00 1.00 2 ASN A C 2
ATOM 1407 O O . ASN A 1 2 ? -27.271 -17.006 2.276 1.00 1.00 2 ASN A O 2
ATOM 1418 N N . TYR A 1 3 ? -25.741 -16.926 0.636 1.00 1.00 3 TYR A N 2
ATOM 1419 C CA . TYR A 1 3 ? -24.710 -17.622 1.412 1.00 1.00 3 TYR A CA 2
ATOM 1420 C C . TYR A 1 3 ? -24.232 -16.741 2.574 1.00 1.00 3 TYR A C 2
ATOM 1421 O O . TYR A 1 3 ? -23.987 -15.546 2.409 1.00 1.00 3 TYR A O 2
ATOM 1439 N N . SER A 1 4 ? -24.094 -17.338 3.754 1.00 1.00 4 SER A N 2
ATOM 1440 C CA . SER A 1 4 ? -23.643 -16.611 4.946 1.00 1.00 4 SER A CA 2
ATOM 1441 C C . SER A 1 4 ? -22.176 -16.193 4.794 1.00 1.00 4 SER A C 2
ATOM 1442 O O . SER A 1 4 ? -21.360 -16.940 4.254 1.00 1.00 4 SER A O 2
ATOM 1450 N N . THR A 1 5 ? -21.850 -15.000 5.280 1.00 1.00 5 THR A N 2
ATOM 1451 C CA . THR A 1 5 ? -20.484 -14.477 5.204 1.00 1.00 5 THR A CA 2
ATOM 1452 C C . THR A 1 5 ? -19.530 -15.331 6.055 1.00 1.00 5 THR A C 2
ATOM 1453 O O . THR A 1 5 ? -19.849 -15.688 7.189 1.00 1.00 5 THR A O 2
ATOM 1464 N N . GLY A 1 6 ? -18.364 -15.645 5.498 1.00 1.00 6 GLY A N 2
ATOM 1465 C CA . GLY A 1 6 ? -17.365 -16.451 6.211 1.00 1.00 6 GLY A CA 2
ATOM 1466 C C . GLY A 1 6 ? -16.117 -16.659 5.362 1.00 1.00 6 GLY A C 2
ATOM 1467 O O . GLY A 1 6 ? -14.998 -16.428 5.819 1.00 1.00 6 GLY A O 2
ATOM 1471 N N . THR A 1 7 ? -16.304 -17.101 4.122 1.00 1.00 7 THR A N 2
ATOM 1472 C CA . THR A 1 7 ? -15.184 -17.339 3.205 1.00 1.00 7 THR A CA 2
ATOM 1473 C C . THR A 1 7 ? -14.466 -16.024 2.893 1.00 1.00 7 THR A C 2
ATOM 1474 O O . THR A 1 7 ? -13.240 -15.936 2.963 1.00 1.00 7 THR A O 2
ATOM 1485 N N . ASP A 1 8 ? -15.245 -14.999 2.558 1.00 1.00 8 ASP A N 2
ATOM 1486 C CA . ASP A 1 8 ? -14.704 -13.680 2.231 1.00 1.00 8 ASP A CA 2
ATOM 1487 C C . ASP A 1 8 ? -14.125 -13.007 3.482 1.00 1.00 8 ASP A C 2
ATOM 1488 O O . ASP A 1 8 ? -14.737 -13.003 4.550 1.00 1.00 8 ASP A O 2
ATOM 1497 N N . ALA A 1 9 ? -12.941 -12.422 3.335 1.00 1.00 9 ALA A N 2
ATOM 1498 C CA . ALA A 1 9 ? -12.277 -11.737 4.444 1.00 1.00 9 ALA A CA 2
ATOM 1499 C C . ALA A 1 9 ? -13.052 -10.471 4.830 1.00 1.00 9 ALA A C 2
ATOM 1500 O O . ALA A 1 9 ? -13.600 -9.781 3.970 1.00 1.00 9 ALA A O 2
ATOM 1507 N N . ASN A 1 10 ? -13.082 -10.161 6.123 1.00 1.00 10 ASN A N 2
ATOM 1508 C CA . ASN A 1 10 ? -13.790 -8.974 6.620 1.00 1.00 10 ASN A CA 2
ATOM 1509 C C . ASN A 1 10 ? -13.132 -7.701 6.081 1.00 1.00 10 ASN A C 2
ATOM 1510 O O . ASN A 1 10 ? -13.808 -6.747 5.695 1.00 1.00 10 ASN A O 2
ATOM 1521 N N . THR A 1 11 ? -11.804 -7.693 6.049 1.00 1.00 11 THR A N 2
ATOM 1522 C CA . THR A 1 11 ? -11.055 -6.534 5.552 1.00 1.00 11 THR A CA 2
ATOM 1523 C C . THR A 1 11 ? -11.228 -6.411 4.038 1.00 1.00 11 THR A C 2
ATOM 1524 O O . THR A 1 11 ? -11.503 -7.387 3.339 1.00 1.00 11 THR A O 2
ATOM 1535 N N . LEU A 1 12 ? -11.064 -5.193 3.531 1.00 1.00 12 LEU A N 2
ATOM 1536 C CA . LEU A 1 12 ? -11.214 -4.914 2.089 1.00 1.00 12 LEU A CA 2
ATOM 1537 C C . LEU A 1 12 ? -9.893 -5.190 1.359 1.00 1.00 12 LEU A C 2
ATOM 1538 O O . LEU A 1 12 ? -9.818 -5.092 0.134 1.00 1.00 12 LEU A O 2
ATOM 1554 N N . PHE A 1 13 ? -8.851 -5.533 2.108 1.00 1.00 13 PHE A N 2
ATOM 1555 C CA . PHE A 1 13 ? -7.511 -5.823 1.542 1.00 1.00 13 PHE A CA 2
ATOM 1556 C C . PHE A 1 13 ? -7.105 -7.279 1.818 1.00 1.00 13 PHE A C 2
ATOM 1557 O O . PHE A 1 13 ? -7.359 -7.820 2.894 1.00 1.00 13 PHE A O 2
ATOM 1574 N N . VAL A 1 14 ? -6.459 -7.900 0.836 1.00 1.00 14 VAL A N 2
ATOM 1575 C CA . VAL A 1 14 ? -5.994 -9.303 0.937 1.00 1.00 14 VAL A CA 2
ATOM 1576 C C . VAL A 1 14 ? -4.531 -9.415 0.505 1.00 1.00 14 VAL A C 2
ATOM 1577 O O . VAL A 1 14 ? -4.022 -8.599 -0.263 1.00 1.00 14 VAL A O 2
ATOM 1590 N N . ASP A 1 15 ? -3.857 -10.444 1.006 1.00 1.00 15 ASP A N 2
ATOM 1591 C CA . ASP A 1 15 ? -2.452 -10.686 0.694 1.00 1.00 15 ASP A CA 2
ATOM 1592 C C . ASP A 1 15 ? -2.247 -10.950 -0.804 1.00 1.00 15 ASP A C 2
ATOM 1593 O O . ASP A 1 15 ? -3.066 -11.578 -1.476 1.00 1.00 15 ASP A O 2
ATOM 1602 N N . GLY A 1 16 ? -1.127 -1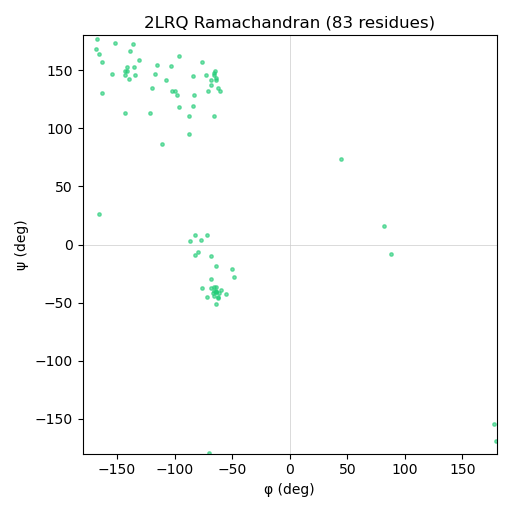0.473 -1.334 1.00 1.00 16 GLY A N 2
ATOM 1603 C CA . GLY A 1 16 ? -0.787 -10.651 -2.753 1.00 1.00 16 GLY A CA 2
ATOM 1604 C C . GLY A 1 16 ? -1.350 -9.513 -3.592 1.00 1.00 16 GLY A C 2
ATOM 1605 O O . GLY A 1 16 ? -0.997 -9.378 -4.763 1.00 1.00 16 GLY A O 2
ATOM 1609 N N . GLU A 1 17 ? -2.204 -8.693 -2.987 1.00 1.00 17 GLU A N 2
ATOM 1610 C CA . GLU A 1 17 ? -2.816 -7.548 -3.678 1.00 1.00 17 GLU A CA 2
ATOM 1611 C C . GLU A 1 17 ? -1.830 -6.376 -3.773 1.00 1.00 17 GLU A C 2
ATOM 1612 O O . GLU A 1 17 ? -1.096 -6.080 -2.831 1.00 1.00 17 GLU A O 2
ATOM 1624 N N . ARG A 1 18 ? -1.836 -5.697 -4.915 1.00 1.00 18 ARG A N 2
ATOM 1625 C CA . ARG A 1 18 ? -0.963 -4.535 -5.141 1.00 1.00 18 ARG A CA 2
ATOM 1626 C C . ARG A 1 18 ? -1.649 -3.280 -4.586 1.00 1.00 18 ARG A C 2
ATOM 1627 O O . ARG A 1 18 ? -2.814 -3.016 -4.880 1.00 1.00 18 ARG A O 2
ATOM 1648 N N . VAL A 1 19 ? -0.931 -2.491 -3.792 1.00 1.00 19 VAL A N 2
ATOM 1649 C CA . VAL A 1 19 ? -1.472 -1.247 -3.193 1.00 1.00 19 VAL A CA 2
ATOM 1650 C C . VAL A 1 19 ? -0.435 -0.133 -3.254 1.00 1.00 19 VAL A C 2
ATOM 1651 O O . VAL A 1 19 ? 0.735 -0.349 -3.573 1.00 1.00 19 VAL A O 2
ATOM 1664 N N . LEU A 1 20 ? -0.879 1.077 -2.931 1.00 1.00 20 LEU A N 2
ATOM 1665 C CA . LEU A 1 20 ? -0.006 2.270 -2.936 1.00 1.00 20 LEU A CA 2
ATOM 1666 C C . LEU A 1 20 ? 0.171 2.811 -1.507 1.00 1.00 20 LEU A C 2
ATOM 1667 O O . LEU A 1 20 ? -0.753 2.819 -0.694 1.00 1.00 20 LEU A O 2
ATOM 1683 N N . CYS A 1 21 ? 1.382 3.271 -1.210 1.00 1.00 21 CYS A N 2
ATOM 1684 C CA . CYS A 1 21 ? 1.724 3.821 0.125 1.00 1.00 21 CYS A CA 2
ATOM 1685 C C . CYS A 1 21 ? 2.300 5.237 -0.014 1.00 1.00 21 CYS A C 2
ATOM 1686 O O . CYS A 1 21 ? 3.377 5.435 -0.576 1.00 1.00 21 CYS A O 2
ATOM 1694 N N . PHE A 1 22 ? 1.581 6.224 0.511 1.00 1.00 22 PHE A N 2
ATOM 1695 C CA . PHE A 1 22 ? 2.016 7.632 0.459 1.00 1.00 22 PHE A CA 2
ATOM 1696 C C . PHE A 1 22 ? 2.800 7.978 1.725 1.00 1.00 22 PHE A C 2
ATOM 1697 O O . PHE A 1 22 ? 2.613 7.378 2.783 1.00 1.00 22 PHE A O 2
ATOM 1714 N N . HIS A 1 23 ? 3.699 8.953 1.621 1.00 1.00 23 HIS A N 2
ATOM 1715 C CA . HIS A 1 23 ? 4.519 9.376 2.768 1.00 1.00 23 HIS A CA 2
ATOM 1716 C C . HIS A 1 23 ? 5.021 10.804 2.556 1.00 1.00 23 HIS A C 2
ATOM 1717 O O . HIS A 1 23 ? 5.869 11.288 3.306 1.00 1.00 23 HIS A O 2
ATOM 1732 N N . GLY A 1 24 ? 4.494 11.477 1.538 1.00 1.00 24 GLY A N 2
ATOM 1733 C CA . GLY A 1 24 ? 4.889 12.854 1.233 1.00 1.00 24 GLY A CA 2
ATOM 1734 C C . GLY A 1 24 ? 4.161 13.385 -0.015 1.00 1.00 24 GLY A C 2
ATOM 1735 O O . GLY A 1 24 ? 3.219 12.750 -0.488 1.00 1.00 24 GLY A O 2
ATOM 1739 N N . PRO A 1 25 ? 4.564 14.508 -0.546 1.00 1.00 25 PRO A N 2
ATOM 1740 C CA . PRO A 1 25 ? 3.906 15.101 -1.773 1.00 1.00 25 PRO A CA 2
ATOM 1741 C C . PRO A 1 25 ? 3.872 14.132 -2.978 1.00 1.00 25 PRO A C 2
ATOM 1742 O O . PRO A 1 25 ? 3.394 14.490 -4.054 1.00 1.00 25 PRO A O 2
ATOM 1753 N N . LEU A 1 26 ? 4.388 12.921 -2.800 1.00 1.00 26 LEU A N 2
ATOM 1754 C CA . LEU A 1 26 ? 4.420 11.897 -3.878 1.00 1.00 26 LEU A CA 2
ATOM 1755 C C . LEU A 1 26 ? 3.976 10.529 -3.356 1.00 1.00 26 LEU A C 2
ATOM 1756 O O . LEU A 1 26 ? 4.149 10.178 -2.189 1.00 1.00 26 LEU A O 2
ATOM 1772 N N . ILE A 1 27 ? 3.406 9.750 -4.270 1.00 1.00 27 ILE A N 2
ATOM 1773 C CA . ILE A 1 27 ? 2.915 8.395 -3.980 1.00 1.00 27 ILE A CA 2
ATOM 1774 C C . ILE A 1 27 ? 3.963 7.372 -4.442 1.00 1.00 27 ILE A C 2
ATOM 1775 O O . ILE A 1 27 ? 4.594 7.516 -5.488 1.00 1.00 27 ILE A O 2
ATOM 1791 N N . TYR A 1 28 ? 4.128 6.322 -3.644 1.00 1.00 28 TYR A N 2
ATOM 1792 C CA . TYR A 1 28 ? 5.102 5.240 -3.929 1.00 1.00 28 TYR A CA 2
ATOM 1793 C C . TYR A 1 28 ? 4.391 3.892 -4.060 1.00 1.00 28 TYR A C 2
ATOM 1794 O O . TYR A 1 28 ? 3.349 3.657 -3.448 1.00 1.00 28 TYR A O 2
ATOM 1812 N N . GLU A 1 29 ? 4.967 2.994 -4.855 1.00 1.00 29 GLU A N 2
ATOM 1813 C CA . GLU A 1 29 ? 4.395 1.658 -5.081 1.00 1.00 29 GLU A CA 2
ATOM 1814 C C . GLU A 1 29 ? 4.775 0.706 -3.938 1.00 1.00 29 GLU A C 2
ATOM 1815 O O . GLU A 1 29 ? 5.897 0.718 -3.435 1.00 1.00 29 GLU A O 2
ATOM 1827 N N . ALA A 1 30 ? 3.824 -0.139 -3.554 1.00 1.00 30 ALA A N 2
ATOM 1828 C CA . ALA A 1 30 ? 4.035 -1.111 -2.470 1.00 1.00 30 ALA A CA 2
ATOM 1829 C C . ALA A 1 30 ? 3.129 -2.324 -2.678 1.00 1.00 30 ALA A C 2
ATOM 1830 O O . ALA A 1 30 ? 2.301 -2.338 -3.589 1.00 1.00 30 ALA A O 2
ATOM 1837 N N . LYS A 1 31 ? 3.278 -3.359 -1.859 1.00 1.00 31 LYS A N 2
ATOM 1838 C CA . LYS A 1 31 ? 2.455 -4.589 -1.987 1.00 1.00 31 LYS A CA 2
ATOM 1839 C C . LYS A 1 31 ? 2.203 -5.231 -0.615 1.00 1.00 31 LYS A C 2
ATOM 1840 O O . LYS A 1 31 ? 3.056 -5.225 0.272 1.00 1.00 31 LYS A O 2
ATOM 1859 N N . VAL A 1 32 ? 1.008 -5.791 -0.445 1.00 1.00 32 VAL A N 2
ATOM 1860 C CA . VAL A 1 32 ? 0.610 -6.452 0.807 1.00 1.00 32 VAL A CA 2
ATOM 1861 C C . VAL A 1 32 ? 1.078 -7.913 0.801 1.00 1.00 32 VAL A C 2
ATOM 1862 O O . VAL A 1 32 ? 0.611 -8.726 0.005 1.00 1.00 32 VAL A O 2
ATOM 1875 N N . LEU A 1 33 ? 1.991 -8.253 1.704 1.00 1.00 33 LEU A N 2
ATOM 1876 C CA . LEU A 1 33 ? 2.518 -9.640 1.794 1.00 1.00 33 LEU A CA 2
ATOM 1877 C C . LEU A 1 33 ? 1.647 -10.482 2.731 1.00 1.00 33 LEU A C 2
ATOM 1878 O O . LEU A 1 33 ? 1.479 -11.683 2.515 1.00 1.00 33 LEU A O 2
ATOM 1894 N N . LYS A 1 34 ? 1.117 -9.862 3.780 1.00 1.00 34 LYS A N 2
ATOM 1895 C CA . LYS A 1 34 ? 0.277 -10.581 4.763 1.00 1.00 34 LYS A CA 2
ATOM 1896 C C . LYS A 1 34 ? -0.687 -9.602 5.439 1.00 1.00 34 LYS A C 2
ATOM 1897 O O . LYS A 1 34 ? -0.437 -8.398 5.506 1.00 1.00 34 LYS A O 2
ATOM 1916 N N . THR A 1 35 ? -1.795 -10.138 5.939 1.00 1.00 35 THR A N 2
ATOM 1917 C CA . THR A 1 35 ? -2.818 -9.321 6.614 1.00 1.00 35 THR A CA 2
ATOM 1918 C C . THR A 1 35 ? -3.429 -10.080 7.788 1.00 1.00 35 THR A C 2
ATOM 1919 O O . THR A 1 35 ? -3.593 -11.300 7.742 1.00 1.00 35 THR A O 2
ATOM 1930 N N . LYS A 1 36 ? -3.791 -9.345 8.834 1.00 1.00 36 LYS A N 2
ATOM 1931 C CA . LYS A 1 36 ? -4.418 -9.974 10.030 1.00 1.00 36 LYS A CA 2
ATOM 1932 C C . LYS A 1 36 ? -5.894 -9.521 10.152 1.00 1.00 36 LYS A C 2
ATOM 1933 O O . LYS A 1 36 ? -6.162 -8.605 10.930 1.00 1.00 36 LYS A O 2
ATOM 1952 N N . PRO A 1 37 ? -6.824 -10.112 9.453 1.00 1.00 37 PRO A N 2
ATOM 1953 C CA . PRO A 1 37 ? -8.278 -9.689 9.526 1.00 1.00 37 PRO A CA 2
ATOM 1954 C C . PRO A 1 37 ? -8.992 -10.257 10.756 1.00 1.00 37 PRO A C 2
ATOM 1955 O O . PRO A 1 37 ? -10.217 -10.192 10.862 1.00 1.00 37 PRO A O 2
ATOM 1966 N N . ASP A 1 38 ? -8.223 -10.812 11.689 1.00 1.00 38 ASP A N 2
ATOM 1967 C CA . ASP A 1 38 ? -8.773 -11.400 12.916 1.00 1.00 38 ASP A CA 2
ATOM 1968 C C . ASP A 1 38 ? -9.339 -10.321 13.848 1.00 1.00 38 ASP A C 2
ATOM 1969 O O . ASP A 1 38 ? -9.824 -10.622 14.939 1.00 1.00 38 ASP A O 2
ATOM 1978 N N . ALA A 1 39 ? -9.278 -9.064 13.421 1.00 1.00 39 ALA A N 2
ATOM 1979 C CA . ALA A 1 39 ? -9.784 -7.948 14.241 1.00 1.00 39 ALA A CA 2
ATOM 1980 C C . ALA A 1 39 ? -9.986 -6.687 13.396 1.00 1.00 39 ALA A C 2
ATOM 1981 O O . ALA A 1 39 ? -9.411 -6.539 12.318 1.00 1.00 39 ALA A O 2
ATOM 1988 N N . THR A 1 40 ? -10.800 -5.765 13.899 1.00 1.00 40 THR A N 2
ATOM 1989 C CA . THR A 1 40 ? -11.097 -4.490 13.193 1.00 1.00 40 THR A CA 2
ATOM 1990 C C . THR A 1 40 ? -11.201 -3.294 14.197 1.00 1.00 40 THR A C 2
ATOM 1991 O O . THR A 1 40 ? -12.090 -3.332 15.048 1.00 1.00 40 THR A O 2
ATOM 2002 N N . PRO A 1 41 ? -10.372 -2.289 14.132 1.00 1.00 41 PRO A N 2
ATOM 2003 C CA . PRO A 1 41 ? -9.232 -2.089 13.153 1.00 1.00 41 PRO A CA 2
ATOM 2004 C C . PRO A 1 41 ? -8.087 -3.060 13.451 1.00 1.00 41 PRO A C 2
ATOM 2005 O O . PRO A 1 41 ? -8.126 -3.833 14.407 1.00 1.00 41 PRO A O 2
ATOM 2016 N N . VAL A 1 42 ? -7.054 -3.012 12.615 1.00 1.00 42 VAL A N 2
ATOM 2017 C CA . VAL A 1 42 ? -5.895 -3.914 12.796 1.00 1.00 42 VAL A CA 2
ATOM 2018 C C . VAL A 1 42 ? -4.715 -3.463 11.936 1.00 1.00 42 VAL A C 2
ATOM 2019 O O . VAL A 1 42 ? -4.823 -2.492 11.188 1.00 1.00 42 VAL A O 2
ATOM 2032 N N . GLU A 1 43 ? -3.579 -4.138 12.066 1.00 1.00 43 GLU A N 2
ATOM 2033 C CA . GLU A 1 43 ? -2.356 -3.843 11.307 1.00 1.00 43 GLU A CA 2
ATOM 2034 C C . GLU A 1 43 ? -2.283 -4.733 10.046 1.00 1.00 43 GLU A C 2
ATOM 2035 O O . GLU A 1 43 ? -2.943 -5.763 9.912 1.00 1.00 43 GLU A O 2
ATOM 2047 N N . TYR A 1 44 ? -1.455 -4.299 9.100 1.00 1.00 44 TYR A N 2
ATOM 2048 C CA . TYR A 1 44 ? -1.261 -5.007 7.822 1.00 1.00 44 TYR A CA 2
ATOM 2049 C C . TYR A 1 44 ? 0.235 -5.086 7.460 1.00 1.00 44 TYR A C 2
ATOM 2050 O O . TYR A 1 44 ? 1.017 -4.169 7.706 1.00 1.00 44 TYR A O 2
ATOM 2068 N N . TYR A 1 45 ? 0.606 -6.210 6.853 1.00 1.00 45 TYR A N 2
ATOM 2069 C CA . TYR A 1 45 ? 2.031 -6.416 6.461 1.00 1.00 45 TYR A CA 2
ATOM 2070 C C . TYR A 1 45 ? 2.264 -5.886 5.055 1.00 1.00 45 TYR A C 2
ATOM 2071 O O . TYR A 1 45 ? 1.732 -6.429 4.088 1.00 1.00 45 TYR A O 2
ATOM 2089 N N . ILE A 1 46 ? 3.078 -4.841 4.946 1.00 1.00 46 ILE A N 2
ATOM 2090 C CA . ILE A 1 46 ? 3.387 -4.234 3.640 1.00 1.00 46 ILE A CA 2
ATOM 2091 C C . ILE A 1 46 ? 4.861 -3.854 3.571 1.00 1.00 46 ILE A C 2
ATOM 2092 O O . ILE A 1 46 ? 5.480 -3.507 4.577 1.00 1.00 46 ILE A O 2
ATOM 2108 N N . HIS A 1 47 ? 5.432 -3.913 2.373 1.00 1.00 47 HIS A N 2
ATOM 2109 C CA . HIS A 1 47 ? 6.837 -3.574 2.128 1.00 1.00 47 HIS A CA 2
ATOM 2110 C C . HIS A 1 47 ? 6.972 -2.877 0.766 1.00 1.00 47 HIS A C 2
ATOM 2111 O O . HIS A 1 47 ? 6.238 -3.162 -0.183 1.00 1.00 47 HIS A O 2
ATOM 2126 N N . TYR A 1 48 ? 7.934 -1.967 0.665 1.00 1.00 48 TYR A N 2
ATOM 2127 C CA . TYR A 1 48 ? 8.173 -1.227 -0.581 1.00 1.00 48 TYR A CA 2
ATOM 2128 C C . TYR A 1 48 ? 8.644 -2.187 -1.689 1.00 1.00 48 TYR A C 2
ATOM 2129 O O . TYR A 1 48 ? 9.478 -3.064 -1.466 1.00 1.00 48 TYR A O 2
ATOM 2147 N N . ALA A 1 49 ? 8.095 -2.020 -2.888 1.00 1.00 49 ALA A N 2
ATOM 2148 C CA . ALA A 1 49 ? 8.444 -2.876 -4.031 1.00 1.00 49 ALA A CA 2
ATOM 2149 C C . ALA A 1 49 ? 9.923 -2.718 -4.410 1.00 1.00 49 ALA A C 2
ATOM 2150 O O . ALA A 1 49 ? 10.477 -1.620 -4.369 1.00 1.00 49 ALA A O 2
ATOM 2157 N N . GLY A 1 50 ? 10.565 -3.823 -4.777 1.00 1.00 50 GLY A N 2
ATOM 2158 C CA . GLY A 1 50 ? 11.986 -3.817 -5.168 1.00 1.00 50 GLY A CA 2
ATOM 2159 C C . GLY A 1 50 ? 12.897 -3.823 -3.945 1.00 1.00 50 GLY A C 2
ATOM 2160 O O . GLY A 1 50 ? 14.042 -3.375 -4.007 1.00 1.00 50 GLY A O 2
ATOM 2164 N N . TRP A 1 51 ? 12.391 -4.334 -2.827 1.00 1.00 51 TRP A N 2
ATOM 2165 C CA . TRP A 1 51 ? 13.167 -4.397 -1.569 1.00 1.00 51 TRP A CA 2
ATOM 2166 C C . TRP A 1 51 ? 12.849 -5.683 -0.793 1.00 1.00 51 TRP A C 2
ATOM 2167 O O . TRP A 1 51 ? 11.798 -6.302 -0.957 1.00 1.00 51 TRP A O 2
ATOM 2188 N N . SER A 1 52 ? 13.784 -6.082 0.061 1.00 1.00 52 SER A N 2
ATOM 2189 C CA . SER A 1 52 ? 13.624 -7.296 0.873 1.00 1.00 52 SER A CA 2
ATOM 2190 C C . SER A 1 52 ? 12.489 -7.124 1.880 1.00 1.00 52 SER A C 2
ATOM 2191 O O . SER A 1 52 ? 12.124 -6.005 2.236 1.00 1.00 52 SER A O 2
ATOM 2199 N N . LYS A 1 53 ? 11.929 -8.241 2.338 1.00 1.00 53 LYS A N 2
ATOM 2200 C CA . LYS A 1 53 ? 10.824 -8.261 3.313 1.00 1.00 53 LYS A CA 2
ATOM 2201 C C . LYS A 1 53 ? 11.345 -8.138 4.747 1.00 1.00 53 LYS A C 2
ATOM 2202 O O . LYS A 1 53 ? 10.559 -8.076 5.692 1.00 1.00 53 LYS A O 2
ATOM 2221 N N . ASN A 1 54 ? 12.662 -8.125 4.922 1.00 1.00 54 ASN A N 2
ATOM 2222 C CA . ASN A 1 54 ? 13.280 -8.028 6.252 1.00 1.00 54 ASN A CA 2
ATOM 2223 C C . ASN A 1 54 ? 12.909 -6.709 6.931 1.00 1.00 54 ASN A C 2
ATOM 2224 O O . ASN A 1 54 ? 12.945 -6.595 8.156 1.00 1.00 54 ASN A O 2
ATOM 2235 N N . TRP A 1 55 ? 12.545 -5.713 6.131 1.00 1.00 55 TRP A N 2
ATOM 2236 C CA . TRP A 1 55 ? 12.160 -4.396 6.652 1.00 1.00 55 TRP A CA 2
ATOM 2237 C C . TRP A 1 55 ? 10.849 -4.518 7.430 1.00 1.00 55 TRP A C 2
ATOM 2238 O O . TRP A 1 55 ? 10.634 -3.806 8.411 1.00 1.00 55 TRP A O 2
ATOM 2259 N N . ASP A 1 56 ? 9.974 -5.415 6.986 1.00 1.00 56 ASP A N 2
ATOM 2260 C CA . ASP A 1 56 ? 8.665 -5.667 7.625 1.00 1.00 56 ASP A CA 2
ATOM 2261 C C . ASP A 1 56 ? 7.994 -4.385 8.146 1.00 1.00 56 ASP A C 2
ATOM 2262 O O . ASP A 1 56 ? 7.972 -4.124 9.348 1.00 1.00 56 ASP A O 2
ATOM 2271 N N . GLU A 1 57 ? 7.444 -3.572 7.249 1.00 1.00 57 GLU A N 2
ATOM 2272 C CA . GLU A 1 57 ? 6.799 -2.305 7.638 1.00 1.00 57 GLU A CA 2
ATOM 2273 C C . GLU A 1 57 ? 5.301 -2.526 7.911 1.00 1.00 57 GLU A C 2
ATOM 2274 O O . GLU A 1 57 ? 4.487 -2.585 6.991 1.00 1.00 57 GLU A O 2
ATOM 2286 N N . TRP A 1 58 ? 4.941 -2.636 9.186 1.00 1.00 58 TRP A N 2
ATOM 2287 C CA . TRP A 1 58 ? 3.538 -2.837 9.601 1.00 1.00 58 TRP A CA 2
ATOM 2288 C C . TRP A 1 58 ? 2.831 -1.463 9.642 1.00 1.00 58 TRP A C 2
ATOM 2289 O O . TRP A 1 58 ? 3.327 -0.517 10.255 1.00 1.00 58 TRP A O 2
ATOM 2310 N N . VAL A 1 59 ? 1.671 -1.357 9.004 1.00 1.00 59 VAL A N 2
ATOM 2311 C CA . VAL A 1 59 ? 0.915 -0.061 8.977 1.00 1.00 59 VAL A CA 2
ATOM 2312 C C . VAL A 1 59 ? -0.624 -0.257 9.081 1.00 1.00 59 VAL A C 2
ATOM 2313 O O . VAL A 1 59 ? -1.119 -1.322 8.713 1.00 1.00 59 VAL A O 2
ATOM 2326 N N . PRO A 1 60 ? -1.357 0.733 9.512 1.00 1.00 60 PRO A N 2
ATOM 2327 C CA . PRO A 1 60 ? -2.861 0.625 9.606 1.00 1.00 60 PRO A CA 2
ATOM 2328 C C . PRO A 1 60 ? -3.515 0.793 8.225 1.00 1.00 60 PRO A C 2
ATOM 2329 O O . PRO A 1 60 ? -2.945 1.384 7.307 1.00 1.00 60 PRO A O 2
ATOM 2340 N N . GLU A 1 61 ? -4.738 0.291 8.092 1.00 1.00 61 GLU A N 2
ATOM 2341 C CA . GLU A 1 61 ? -5.488 0.394 6.827 1.00 1.00 61 GLU A CA 2
ATOM 2342 C C . GLU A 1 61 ? -5.581 1.855 6.344 1.00 1.00 61 GLU A C 2
ATOM 2343 O O . GLU A 1 61 ? -5.903 2.128 5.189 1.00 1.00 61 GLU A O 2
ATOM 2355 N N . ASN A 1 62 ? -5.302 2.796 7.241 1.00 1.00 62 ASN A N 2
ATOM 2356 C CA . ASN A 1 62 ? -5.369 4.230 6.915 1.00 1.00 62 ASN A CA 2
ATOM 2357 C C . ASN A 1 62 ? -4.331 4.626 5.851 1.00 1.00 62 ASN A C 2
ATOM 2358 O O . ASN A 1 62 ? -4.635 5.387 4.934 1.00 1.00 62 ASN A O 2
ATOM 2369 N N . ARG A 1 63 ? -3.109 4.119 5.972 1.00 1.00 63 ARG A N 2
ATOM 2370 C CA . ARG A 1 63 ? -2.023 4.437 5.018 1.00 1.00 63 ARG A CA 2
ATOM 2371 C C . ARG A 1 63 ? -2.122 3.569 3.769 1.00 1.00 63 ARG A C 2
ATOM 2372 O O . ARG A 1 63 ? -1.310 3.696 2.854 1.00 1.00 63 ARG A O 2
ATOM 2393 N N . VAL A 1 64 ? -3.114 2.686 3.714 1.00 1.00 64 VAL A N 2
ATOM 2394 C CA . VAL A 1 64 ? -3.308 1.787 2.558 1.00 1.00 64 VAL A CA 2
ATOM 2395 C C . VAL A 1 64 ? -4.359 2.366 1.600 1.00 1.00 64 VAL A C 2
ATOM 2396 O O . VAL A 1 64 ? -5.486 2.680 1.984 1.00 1.00 64 VAL A O 2
ATOM 2409 N N . LEU A 1 65 ? -3.982 2.505 0.334 1.00 1.00 65 LEU A N 2
ATOM 2410 C CA . LEU A 1 65 ? -4.897 3.046 -0.709 1.00 1.00 65 LEU A CA 2
ATOM 2411 C C . LEU A 1 65 ? -5.118 2.005 -1.815 1.00 1.00 65 LEU A C 2
ATOM 2412 O O . LEU A 1 65 ? -4.180 1.379 -2.307 1.00 1.00 65 LEU A O 2
ATOM 2428 N N . LYS A 1 66 ? -6.373 1.835 -2.216 1.00 1.00 66 LYS A N 2
ATOM 2429 C CA . LYS A 1 66 ? -6.736 0.878 -3.266 1.00 1.00 66 LYS A CA 2
ATOM 2430 C C . LYS A 1 66 ? -6.039 1.224 -4.588 1.00 1.00 66 LYS A C 2
ATOM 2431 O O . LYS A 1 66 ? -5.899 2.396 -4.934 1.00 1.00 66 LYS A O 2
ATOM 2450 N N . TYR A 1 67 ? -5.616 0.198 -5.320 1.00 1.00 67 TYR A N 2
ATOM 2451 C CA . TYR A 1 67 ? -4.938 0.401 -6.610 1.00 1.00 67 TYR A CA 2
ATOM 2452 C C . TYR A 1 67 ? -5.983 0.551 -7.717 1.00 1.00 67 TYR A C 2
ATOM 2453 O O . TYR A 1 67 ? -6.758 -0.363 -8.004 1.00 1.00 67 TYR A O 2
ATOM 2471 N N . ASN A 1 68 ? -5.997 1.720 -8.349 1.00 1.00 68 ASN A N 2
ATOM 2472 C CA . ASN A 1 68 ? -6.957 1.995 -9.429 1.00 1.00 68 ASN A CA 2
ATOM 2473 C C . ASN A 1 68 ? -6.387 3.033 -10.391 1.00 1.00 68 ASN A C 2
ATOM 2474 O O . ASN A 1 68 ? -5.706 3.969 -9.976 1.00 1.00 68 ASN A O 2
ATOM 2485 N N . ASP A 1 69 ? -6.683 2.854 -11.675 1.00 1.00 69 ASP A N 2
ATOM 2486 C CA . ASP A 1 69 ? -6.207 3.773 -12.719 1.00 1.00 69 ASP A CA 2
ATOM 2487 C C . ASP A 1 69 ? -6.357 5.244 -12.288 1.00 1.00 69 ASP A C 2
ATOM 2488 O O . ASP A 1 69 ? -5.604 6.110 -12.736 1.00 1.00 69 ASP A O 2
ATOM 2497 N N . ASP A 1 70 ? -7.324 5.524 -11.423 1.00 1.00 70 ASP A N 2
ATOM 2498 C CA . ASP A 1 70 ? -7.569 6.880 -10.919 1.00 1.00 70 ASP A CA 2
ATOM 2499 C C . ASP A 1 70 ? -6.470 7.292 -9.929 1.00 1.00 70 ASP A C 2
ATOM 2500 O O . ASP A 1 70 ? -5.931 8.396 -10.019 1.00 1.00 70 ASP A O 2
ATOM 2509 N N . ASN A 1 71 ? -6.129 6.417 -8.987 1.00 1.00 71 ASN A N 2
ATOM 2510 C CA . ASN A 1 71 ? -5.081 6.708 -7.996 1.00 1.00 71 ASN A CA 2
ATOM 2511 C C . ASN A 1 71 ? -3.734 6.819 -8.715 1.00 1.00 71 ASN A C 2
ATOM 2512 O O . ASN A 1 71 ? -2.866 7.607 -8.341 1.00 1.00 71 ASN A O 2
ATOM 2523 N N . VAL A 1 72 ? -3.573 6.020 -9.766 1.00 1.00 72 VAL A N 2
ATOM 2524 C CA . VAL A 1 72 ? -2.342 6.044 -10.571 1.00 1.00 72 VAL A CA 2
ATOM 2525 C C . VAL A 1 72 ? -2.282 7.393 -11.289 1.00 1.00 72 VAL A C 2
ATOM 2526 O O . VAL A 1 72 ? -1.234 8.035 -11.350 1.00 1.00 72 VAL A O 2
ATOM 2539 N N . LYS A 1 73 ? -3.421 7.819 -11.826 1.00 1.00 73 LYS A N 2
ATOM 2540 C CA . LYS A 1 73 ? -3.523 9.095 -12.537 1.00 1.00 73 LYS A CA 2
ATOM 2541 C C . LYS A 1 73 ? -3.085 10.237 -11.610 1.00 1.00 73 LYS A C 2
ATOM 2542 O O . LYS A 1 73 ? -2.389 11.153 -12.046 1.00 1.00 73 LYS A O 2
ATOM 2561 N N . ARG A 1 74 ? -3.469 10.177 -10.339 1.00 1.00 74 ARG A N 2
ATOM 2562 C CA . ARG A 1 74 ? -3.086 11.210 -9.364 1.00 1.00 74 ARG A CA 2
ATOM 2563 C C . ARG A 1 74 ? -1.559 11.233 -9.220 1.00 1.00 74 ARG A C 2
ATOM 2564 O O . ARG A 1 74 ? -0.956 12.297 -9.078 1.00 1.00 74 ARG A O 2
ATOM 2585 N N . ARG A 1 75 ? -0.931 10.062 -9.261 1.00 1.00 75 ARG A N 2
ATOM 2586 C CA . ARG A 1 75 ? 0.534 9.967 -9.158 1.00 1.00 75 ARG A CA 2
ATOM 2587 C C . ARG A 1 75 ? 1.149 10.603 -10.409 1.00 1.00 75 ARG A C 2
ATOM 2588 O O . ARG A 1 75 ? 2.175 11.281 -10.343 1.00 1.00 75 ARG A O 2
ATOM 2609 N N . GLN A 1 76 ? 0.515 10.376 -11.554 1.00 1.00 76 GLN A N 2
ATOM 2610 C CA . GLN A 1 76 ? 0.990 10.950 -12.825 1.00 1.00 76 GLN A CA 2
ATOM 2611 C C . GLN A 1 76 ? 0.855 12.478 -12.754 1.00 1.00 76 GLN A C 2
ATOM 2612 O O . GLN A 1 76 ? 1.744 13.214 -13.180 1.00 1.00 76 GLN A O 2
ATOM 2626 N N . GLU A 1 77 ? -0.260 12.945 -12.202 1.00 1.00 77 GLU A N 2
ATOM 2627 C CA . GLU A 1 77 ? -0.486 14.400 -12.050 1.00 1.00 77 GLU A CA 2
ATOM 2628 C C . GLU A 1 77 ? 0.619 14.983 -11.153 1.00 1.00 77 GLU A C 2
ATOM 2629 O O . GLU A 1 77 ? 1.270 15.965 -11.509 1.00 1.00 77 GLU A O 2
ATOM 2641 N N . LEU A 1 78 ? 0.828 14.357 -10.000 1.00 1.00 78 LEU A N 2
ATOM 2642 C CA . LEU A 1 78 ? 1.858 14.784 -9.046 1.00 1.00 78 LEU A CA 2
ATOM 2643 C C . LEU A 1 78 ? 3.244 14.688 -9.703 1.00 1.00 78 LEU A C 2
ATOM 2644 O O . LEU A 1 78 ? 4.099 15.551 -9.508 1.00 1.00 78 LEU A O 2
ATOM 2660 N N . ALA A 1 79 ? 3.456 13.639 -10.492 1.00 1.00 79 ALA A N 2
ATOM 2661 C CA . ALA A 1 79 ? 4.741 13.446 -11.185 1.00 1.00 79 ALA A CA 2
ATOM 2662 C C . ALA A 1 79 ? 5.007 14.620 -12.139 1.00 1.00 79 ALA A C 2
ATOM 2663 O O . ALA A 1 79 ? 6.118 15.152 -12.186 1.00 1.00 79 ALA A O 2
ATOM 2670 N N . ARG A 1 80 ? 3.981 15.042 -12.870 1.00 1.00 80 ARG A N 2
ATOM 2671 C CA . ARG A 1 80 ? 4.096 16.175 -13.802 1.00 1.00 80 ARG A CA 2
ATOM 2672 C C . ARG A 1 80 ? 4.281 17.463 -13.006 1.00 1.00 80 ARG A C 2
ATOM 2673 O O . ARG A 1 80 ? 5.085 18.321 -13.370 1.00 1.00 80 ARG A O 2
ATOM 2694 N N . GLN A 1 81 ? 3.545 17.591 -11.908 1.00 1.00 81 GLN A N 2
ATOM 2695 C CA . GLN A 1 81 ? 3.625 18.777 -11.048 1.00 1.00 81 GLN A CA 2
ATOM 2696 C C . GLN A 1 81 ? 5.069 18.987 -10.569 1.00 1.00 81 GLN A C 2
ATOM 2697 O O . GLN A 1 81 ? 5.578 20.108 -10.563 1.00 1.00 81 GLN A O 2
ATOM 2711 N N . CYS A 1 82 ? 5.730 17.901 -10.183 1.00 1.00 82 CYS A N 2
ATOM 2712 C CA . CYS A 1 82 ? 7.114 17.947 -9.715 1.00 1.00 82 CYS A CA 2
ATOM 2713 C C . CYS A 1 82 ? 8.044 18.361 -10.854 1.00 1.00 82 CYS A C 2
ATOM 2714 O O . CYS A 1 82 ? 9.088 18.973 -10.624 1.00 1.00 82 CYS A O 2
ATOM 2722 N N . GLY A 1 83 ? 7.674 18.023 -12.084 1.00 1.00 83 GLY A N 2
ATOM 2723 C CA . GLY A 1 83 ? 8.475 18.347 -13.271 1.00 1.00 83 GLY A CA 2
ATOM 2724 C C . GLY A 1 83 ? 9.599 17.335 -13.464 1.00 1.00 83 GLY A C 2
ATOM 2725 O O . GLY A 1 83 ? 9.732 16.373 -12.706 1.00 1.00 83 GLY A O 2
ATOM 2729 N N . GLU A 1 84 ? 10.418 17.561 -14.485 1.00 1.00 84 GLU A N 2
ATOM 2730 C CA . GLU A 1 84 ? 11.543 16.666 -14.795 1.00 1.00 84 GLU A CA 2
ATOM 2731 C C . GLU A 1 84 ? 12.674 16.853 -13.783 1.00 1.00 84 GLU A C 2
ATOM 2732 O O . GLU A 1 84 ? 13.678 16.142 -13.837 1.00 1.00 84 GLU A O 2
ATOM 2744 N N . ARG A 1 85 ? 12.501 17.806 -12.874 1.00 1.00 85 ARG A N 2
ATOM 2745 C CA . ARG A 1 85 ? 13.500 18.097 -11.836 1.00 1.00 85 ARG A CA 2
ATOM 2746 C C . ARG A 1 85 ? 14.878 18.374 -12.455 1.00 1.00 85 ARG A C 2
ATOM 2747 O O . ARG A 1 85 ? 14.931 18.611 -13.650 1.00 1.00 85 ARG A O 2
ATOM 2769 N N . MET A 1 1 ? -9.127 -24.578 -2.895 1.00 1.00 1 MET A N 3
ATOM 2770 C CA . MET A 1 1 ? -10.562 -24.885 -3.153 1.00 1.00 1 MET A CA 3
ATOM 2771 C C . MET A 1 1 ? -11.419 -23.842 -2.436 1.00 1.00 1 MET A C 3
ATOM 2772 O O . MET A 1 1 ? -11.886 -24.060 -1.318 1.00 1.00 1 MET A O 3
ATOM 2788 N N . ASN A 1 2 ? -11.623 -22.702 -3.089 1.00 1.00 2 ASN A N 3
ATOM 2789 C CA . ASN A 1 2 ? -12.425 -21.612 -2.520 1.00 1.00 2 ASN A CA 3
ATOM 2790 C C . ASN A 1 2 ? -13.901 -22.030 -2.416 1.00 1.00 2 ASN A C 3
ATOM 2791 O O . ASN A 1 2 ? -14.510 -22.440 -3.405 1.00 1.00 2 ASN A O 3
ATOM 2802 N N . TYR A 1 3 ? -14.473 -21.919 -1.222 1.00 1.00 3 TYR A N 3
ATOM 2803 C CA . TYR A 1 3 ? -15.879 -22.282 -0.996 1.00 1.00 3 TYR A CA 3
ATOM 2804 C C . TYR A 1 3 ? -16.807 -21.381 -1.820 1.00 1.00 3 TYR A C 3
ATOM 2805 O O . TYR A 1 3 ? -17.777 -21.842 -2.423 1.00 1.00 3 TYR A O 3
ATOM 2823 N N . SER A 1 4 ? -16.507 -20.086 -1.845 1.00 1.00 4 SER A N 3
ATOM 2824 C CA . SER A 1 4 ? -17.312 -19.109 -2.593 1.00 1.00 4 SER A CA 3
ATOM 2825 C C . SER A 1 4 ? -16.513 -17.825 -2.823 1.00 1.00 4 SER A C 3
ATOM 2826 O O . SER A 1 4 ? -15.453 -17.623 -2.230 1.00 1.00 4 SER A O 3
ATOM 2834 N N . THR A 1 5 ? -17.034 -16.956 -3.684 1.00 1.00 5 THR A N 3
ATOM 2835 C CA . THR A 1 5 ? -16.370 -15.687 -4.003 1.00 1.00 5 THR A CA 3
ATOM 2836 C C . THR A 1 5 ? -16.264 -14.802 -2.757 1.00 1.00 5 THR A C 3
ATOM 2837 O O . THR A 1 5 ? -15.259 -14.123 -2.550 1.00 1.00 5 THR A O 3
ATOM 2848 N N . GLY A 1 6 ? -17.310 -14.817 -1.936 1.00 1.00 6 GLY A N 3
ATOM 2849 C CA . GLY A 1 6 ? -17.341 -14.017 -0.706 1.00 1.00 6 GLY A CA 3
ATOM 2850 C C . GLY A 1 6 ? -16.337 -14.544 0.319 1.00 1.00 6 GLY A C 3
ATOM 2851 O O . GLY A 1 6 ? -16.660 -15.405 1.137 1.00 1.00 6 GLY A O 3
ATOM 2855 N N . THR A 1 7 ? -15.118 -14.018 0.281 1.00 1.00 7 THR A N 3
ATOM 2856 C CA . THR A 1 7 ? -14.059 -14.430 1.208 1.00 1.00 7 THR A CA 3
ATOM 2857 C C . THR A 1 7 ? -14.426 -14.052 2.646 1.00 1.00 7 THR A C 3
ATOM 2858 O O . THR A 1 7 ? -15.041 -13.012 2.886 1.00 1.00 7 THR A O 3
ATOM 2869 N N . ASP A 1 8 ? -14.041 -14.898 3.595 1.00 1.00 8 ASP A N 3
ATOM 2870 C CA . ASP A 1 8 ? -14.332 -14.661 5.015 1.00 1.00 8 ASP A CA 3
ATOM 2871 C C . ASP A 1 8 ? -13.619 -13.405 5.516 1.00 1.00 8 ASP A C 3
ATOM 2872 O O . ASP A 1 8 ? -13.911 -12.899 6.600 1.00 1.00 8 ASP A O 3
ATOM 2881 N N . ALA A 1 9 ? -12.681 -12.900 4.721 1.00 1.00 9 ALA A N 3
ATOM 2882 C CA . ALA A 1 9 ? -11.922 -11.700 5.085 1.00 1.00 9 ALA A CA 3
ATOM 2883 C C . ALA A 1 9 ? -12.848 -10.476 5.174 1.00 1.00 9 ALA A C 3
ATOM 2884 O O . ALA A 1 9 ? -13.275 -9.939 4.152 1.00 1.00 9 ALA A O 3
ATOM 2891 N N . ASN A 1 10 ? -13.146 -10.035 6.392 1.00 1.00 10 ASN A N 3
ATOM 2892 C CA . ASN A 1 10 ? -14.017 -8.871 6.611 1.00 1.00 10 ASN A CA 3
ATOM 2893 C C . ASN A 1 10 ? -13.374 -7.612 6.024 1.00 1.00 10 ASN A C 3
ATOM 2894 O O . ASN A 1 10 ? -14.054 -6.749 5.470 1.00 1.00 10 ASN A O 3
ATOM 2905 N N . THR A 1 11 ? -12.055 -7.510 6.145 1.00 1.00 11 THR A N 3
ATOM 2906 C CA . THR A 1 11 ? -11.322 -6.350 5.625 1.00 1.00 11 THR A CA 3
ATOM 2907 C C . THR A 1 11 ? -11.446 -6.286 4.099 1.00 1.00 11 THR A C 3
ATOM 2908 O O . THR A 1 11 ? -11.694 -7.291 3.431 1.00 1.00 11 THR A O 3
ATOM 2919 N N . LEU A 1 12 ? -11.272 -5.089 3.549 1.00 1.00 12 LEU A N 3
ATOM 2920 C CA . LEU A 1 12 ? -11.378 -4.865 2.089 1.00 1.00 12 LEU A CA 3
ATOM 2921 C C . LEU A 1 12 ? -10.037 -5.181 1.411 1.00 1.00 12 LEU A C 3
ATOM 2922 O O . LEU A 1 12 ? -9.906 -5.060 0.193 1.00 1.00 12 LEU A O 3
ATOM 2938 N N . PHE A 1 13 ? -9.042 -5.585 2.195 1.00 1.00 13 PHE A N 3
ATOM 2939 C CA . PHE A 1 13 ? -7.689 -5.920 1.685 1.00 1.00 13 PHE A CA 3
ATOM 2940 C C . PHE A 1 13 ? -7.357 -7.400 1.946 1.00 1.00 13 PHE A C 3
ATOM 2941 O O . PHE A 1 13 ? -7.670 -7.956 2.998 1.00 1.00 13 PHE A O 3
ATOM 2958 N N . VAL A 1 14 ? -6.709 -8.024 0.967 1.00 1.00 14 VAL A N 3
ATOM 2959 C CA . VAL A 1 14 ? -6.313 -9.451 1.041 1.00 1.00 14 VAL A CA 3
ATOM 2960 C C . VAL A 1 14 ? -4.869 -9.637 0.570 1.00 1.00 14 VAL A C 3
ATOM 2961 O O . VAL A 1 14 ? -4.304 -8.788 -0.121 1.00 1.00 14 VAL A O 3
ATOM 2974 N N . ASP A 1 15 ? -4.276 -10.762 0.952 1.00 1.00 15 ASP A N 3
ATOM 2975 C CA . ASP A 1 15 ? -2.899 -11.095 0.591 1.00 1.00 15 ASP A CA 3
ATOM 2976 C C . ASP A 1 15 ? -2.748 -11.267 -0.925 1.00 1.00 15 ASP A C 3
ATOM 2977 O O . ASP A 1 15 ? -3.627 -11.783 -1.615 1.00 1.00 15 ASP A O 3
ATOM 2986 N N . GLY A 1 16 ? -1.603 -10.846 -1.450 1.00 1.00 16 GLY A N 3
ATOM 2987 C CA . GLY A 1 16 ? -1.303 -10.950 -2.883 1.00 1.00 16 GLY A CA 3
ATOM 2988 C C . GLY A 1 16 ? -1.803 -9.727 -3.635 1.00 1.00 16 GLY A C 3
ATOM 2989 O O . GLY A 1 16 ? -1.395 -9.500 -4.773 1.00 1.00 16 GLY A O 3
ATOM 2993 N N . GLU A 1 17 ? -2.656 -8.933 -2.995 1.00 1.00 17 GLU A N 3
ATOM 2994 C CA . GLU A 1 17 ? -3.203 -7.717 -3.611 1.00 1.00 17 GLU A CA 3
ATOM 2995 C C . GLU A 1 17 ? -2.126 -6.635 -3.723 1.00 1.00 17 GLU A C 3
ATOM 2996 O O . GLU A 1 17 ? -1.328 -6.430 -2.808 1.00 1.00 17 GLU A O 3
ATOM 3008 N N . ARG A 1 18 ? -2.119 -5.930 -4.849 1.00 1.00 18 ARG A N 3
ATOM 3009 C CA . ARG A 1 18 ? -1.154 -4.842 -5.091 1.00 1.00 18 ARG A CA 3
ATOM 3010 C C . ARG A 1 18 ? -1.776 -3.514 -4.647 1.00 1.00 18 ARG A C 3
ATOM 3011 O O . ARG A 1 18 ? -2.881 -3.161 -5.062 1.00 1.00 18 ARG A O 3
ATOM 3032 N N . VAL A 1 19 ? -1.073 -2.765 -3.805 1.00 1.00 19 VAL A N 3
ATOM 3033 C CA . VAL A 1 19 ? -1.560 -1.462 -3.289 1.00 1.00 19 VAL A CA 3
ATOM 3034 C C . VAL A 1 19 ? -0.448 -0.425 -3.339 1.00 1.00 19 VAL A C 3
ATOM 3035 O O . VAL A 1 19 ? 0.727 -0.737 -3.528 1.00 1.00 19 VAL A O 3
ATOM 3048 N N . LEU A 1 20 ? -0.834 0.833 -3.151 1.00 1.00 20 LEU A N 3
ATOM 3049 C CA . LEU A 1 20 ? 0.112 1.959 -3.168 1.00 1.00 20 LEU A CA 3
ATOM 3050 C C . LEU A 1 20 ? 0.379 2.450 -1.738 1.00 1.00 20 LEU A C 3
ATOM 3051 O O . LEU A 1 20 ? -0.503 2.448 -0.878 1.00 1.00 20 LEU A O 3
ATOM 3067 N N . CYS A 1 21 ? 1.613 2.879 -1.491 1.00 1.00 21 CYS A N 3
ATOM 3068 C CA . CYS A 1 21 ? 2.033 3.381 -0.160 1.00 1.00 21 CYS A CA 3
ATOM 3069 C C . CYS A 1 21 ? 2.621 4.790 -0.279 1.00 1.00 21 CYS A C 3
ATOM 3070 O O . CYS A 1 21 ? 3.675 4.990 -0.882 1.00 1.00 21 CYS A O 3
ATOM 3078 N N . PHE A 1 22 ? 1.941 5.770 0.308 1.00 1.00 22 PHE A N 3
ATOM 3079 C CA . PHE A 1 22 ? 2.394 7.175 0.280 1.00 1.00 22 PHE A CA 3
ATOM 3080 C C . PHE A 1 22 ? 3.124 7.512 1.580 1.00 1.00 22 PHE A C 3
ATOM 3081 O O . PHE A 1 22 ? 2.927 6.873 2.613 1.00 1.00 22 PHE A O 3
ATOM 3098 N N . HIS A 1 23 ? 3.985 8.523 1.533 1.00 1.00 23 HIS A N 3
ATOM 3099 C CA . HIS A 1 23 ? 4.753 8.938 2.718 1.00 1.00 23 HIS A CA 3
ATOM 3100 C C . HIS A 1 23 ? 5.367 10.321 2.496 1.00 1.00 23 HIS A C 3
ATOM 3101 O O . HIS A 1 23 ? 6.270 10.738 3.221 1.00 1.00 23 HIS A O 3
ATOM 3116 N N . GLY A 1 24 ? 4.866 11.031 1.491 1.00 1.00 24 GLY A N 3
ATOM 3117 C CA . GLY A 1 24 ? 5.363 12.374 1.174 1.00 1.00 24 GLY A CA 3
ATOM 3118 C C . GLY A 1 24 ? 4.624 12.975 -0.034 1.00 1.00 24 GLY A C 3
ATOM 3119 O O . GLY A 1 24 ? 3.602 12.432 -0.451 1.00 1.00 24 GLY A O 3
ATOM 3123 N N . PRO A 1 25 ? 5.102 14.055 -0.591 1.00 1.00 25 PRO A N 3
ATOM 3124 C CA . PRO A 1 25 ? 4.428 14.703 -1.781 1.00 1.00 25 PRO A CA 3
ATOM 3125 C C . PRO A 1 25 ? 4.369 13.784 -3.021 1.00 1.00 25 PRO A C 3
ATOM 3126 O O . PRO A 1 25 ? 4.058 14.243 -4.121 1.00 1.00 25 PRO A O 3
ATOM 3137 N N . LEU A 1 26 ? 4.678 12.503 -2.853 1.00 1.00 26 LEU A N 3
ATOM 3138 C CA . LEU A 1 26 ? 4.655 11.542 -3.985 1.00 1.00 26 LEU A CA 3
ATOM 3139 C C . LEU A 1 26 ? 4.258 10.137 -3.510 1.00 1.00 26 LEU A C 3
ATOM 3140 O O . LEU A 1 26 ? 4.659 9.672 -2.444 1.00 1.00 26 LEU A O 3
ATOM 3156 N N . ILE A 1 27 ? 3.461 9.467 -4.338 1.00 1.00 27 ILE A N 3
ATOM 3157 C CA . ILE A 1 27 ? 2.986 8.107 -4.050 1.00 1.00 27 ILE A CA 3
ATOM 3158 C C . ILE A 1 27 ? 4.012 7.083 -4.553 1.00 1.00 27 ILE A C 3
ATOM 3159 O O . ILE A 1 27 ? 4.728 7.318 -5.525 1.00 1.00 27 ILE A O 3
ATOM 3175 N N . TYR A 1 28 ? 4.063 5.936 -3.884 1.00 1.00 28 TYR A N 3
ATOM 3176 C CA . TYR A 1 28 ? 5.004 4.846 -4.247 1.00 1.00 28 TYR A CA 3
ATOM 3177 C C . TYR A 1 28 ? 4.273 3.510 -4.335 1.00 1.00 28 TYR A C 3
ATOM 3178 O O . TYR A 1 28 ? 3.188 3.327 -3.784 1.00 1.00 28 TYR A O 3
ATOM 3196 N N . GLU A 1 29 ? 4.879 2.563 -5.047 1.00 1.00 29 GLU A N 3
ATOM 3197 C CA . GLU A 1 29 ? 4.289 1.230 -5.241 1.00 1.00 29 GLU A CA 3
ATOM 3198 C C . GLU A 1 29 ? 4.637 0.296 -4.078 1.00 1.00 29 GLU A C 3
ATOM 3199 O O . GLU A 1 29 ? 5.760 0.288 -3.573 1.00 1.00 29 GLU A O 3
ATOM 3211 N N . ALA A 1 30 ? 3.663 -0.508 -3.668 1.00 1.00 30 ALA A N 3
ATOM 3212 C CA . ALA A 1 30 ? 3.834 -1.468 -2.567 1.00 1.00 30 ALA A CA 3
ATOM 3213 C C . ALA A 1 30 ? 2.981 -2.704 -2.826 1.00 1.00 30 ALA A C 3
ATOM 3214 O O . ALA A 1 30 ? 2.174 -2.745 -3.755 1.00 1.00 30 ALA A O 3
ATOM 3221 N N . LYS A 1 31 ? 3.153 -3.737 -2.008 1.00 1.00 31 LYS A N 3
ATOM 3222 C CA . LYS A 1 31 ? 2.384 -5.000 -2.162 1.00 1.00 31 LYS A CA 3
ATOM 3223 C C . LYS A 1 31 ? 2.002 -5.576 -0.795 1.00 1.00 31 LYS A C 3
ATOM 3224 O O . LYS A 1 31 ? 2.729 -5.445 0.188 1.00 1.00 31 LYS A O 3
ATOM 3243 N N . VAL A 1 32 ? 0.847 -6.232 -0.742 1.00 1.00 32 VAL A N 3
ATOM 3244 C CA . VAL A 1 32 ? 0.339 -6.851 0.490 1.00 1.00 32 VAL A CA 3
ATOM 3245 C C . VAL A 1 32 ? 0.825 -8.308 0.569 1.00 1.00 32 VAL A C 3
ATOM 3246 O O . VAL A 1 32 ? 0.369 -9.170 -0.182 1.00 1.00 32 VAL A O 3
ATOM 3259 N N . LEU A 1 33 ? 1.733 -8.589 1.497 1.00 1.00 33 LEU A N 3
ATOM 3260 C CA . LEU A 1 33 ? 2.276 -9.954 1.671 1.00 1.00 33 LEU A CA 3
ATOM 3261 C C . LEU A 1 33 ? 1.361 -10.771 2.558 1.00 1.00 33 LEU A C 3
ATOM 3262 O O . LEU A 1 33 ? 1.233 -11.982 2.376 1.00 1.00 33 LEU A O 3
ATOM 3278 N N . LYS A 1 34 ? 0.744 -10.124 3.541 1.00 1.00 34 LYS A N 3
ATOM 3279 C CA . LYS A 1 34 ? -0.152 -10.815 4.479 1.00 1.00 34 LYS A CA 3
ATOM 3280 C C . LYS A 1 34 ? -1.076 -9.809 5.161 1.00 1.00 34 LYS A C 3
ATOM 3281 O O . LYS A 1 34 ? -0.757 -8.628 5.295 1.00 1.00 34 LYS A O 3
ATOM 3300 N N . THR A 1 35 ? -2.239 -10.295 5.584 1.00 1.00 35 THR A N 3
ATOM 3301 C CA . THR A 1 35 ? -3.250 -9.448 6.257 1.00 1.00 35 THR A CA 3
ATOM 3302 C C . THR A 1 35 ? -3.813 -10.144 7.487 1.00 1.00 35 THR A C 3
ATOM 3303 O O . THR A 1 35 ? -4.008 -11.360 7.498 1.00 1.00 35 THR A O 3
ATOM 3314 N N . LYS A 1 36 ? -4.105 -9.360 8.519 1.00 1.00 36 LYS A N 3
ATOM 3315 C CA . LYS A 1 36 ? -4.690 -9.924 9.763 1.00 1.00 36 LYS A CA 3
ATOM 3316 C C . LYS A 1 36 ? -6.130 -9.396 9.951 1.00 1.00 36 LYS A C 3
ATOM 3317 O O . LYS A 1 36 ? -6.316 -8.455 10.723 1.00 1.00 36 LYS A O 3
ATOM 3336 N N . PRO A 1 37 ? -7.119 -9.959 9.316 1.00 1.00 37 PRO A N 3
ATOM 3337 C CA . PRO A 1 37 ? -8.546 -9.491 9.471 1.00 1.00 37 PRO A CA 3
ATOM 3338 C C . PRO A 1 37 ? -9.225 -10.074 10.716 1.00 1.00 37 PRO A C 3
ATOM 3339 O O . PRO A 1 37 ? -10.434 -9.919 10.890 1.00 1.00 37 PRO A O 3
ATOM 3350 N N . ASP A 1 38 ? -8.455 -10.726 11.581 1.00 1.00 38 ASP A N 3
ATOM 3351 C CA . ASP A 1 38 ? -8.994 -11.333 12.805 1.00 1.00 38 ASP A CA 3
ATOM 3352 C C . ASP A 1 38 ? -9.456 -10.256 13.788 1.00 1.00 38 ASP A C 3
ATOM 3353 O O . ASP A 1 38 ? -10.008 -10.565 14.845 1.00 1.00 38 ASP A O 3
ATOM 3362 N N . ALA A 1 39 ? -9.226 -8.990 13.451 1.00 1.00 39 ALA A N 3
ATOM 3363 C CA . ALA A 1 39 ? -9.626 -7.862 14.320 1.00 1.00 39 ALA A CA 3
ATOM 3364 C C . ALA A 1 39 ? -9.942 -6.602 13.500 1.00 1.00 39 ALA A C 3
ATOM 3365 O O . ALA A 1 39 ? -9.515 -6.444 12.356 1.00 1.00 39 ALA A O 3
ATOM 3372 N N . THR A 1 40 ? -10.697 -5.691 14.106 1.00 1.00 40 THR A N 3
ATOM 3373 C CA . THR A 1 40 ? -11.102 -4.417 13.448 1.00 1.00 40 THR A CA 3
ATOM 3374 C C . THR A 1 40 ? -11.148 -3.233 14.478 1.00 1.00 40 THR A C 3
ATOM 3375 O O . THR A 1 40 ? -11.999 -3.268 15.367 1.00 1.00 40 THR A O 3
ATOM 3386 N N . PRO A 1 41 ? -10.306 -2.240 14.388 1.00 1.00 41 PRO A N 3
ATOM 3387 C CA . PRO A 1 41 ? -9.206 -2.034 13.370 1.00 1.00 41 PRO A CA 3
ATOM 3388 C C . PRO A 1 41 ? -8.100 -3.064 13.561 1.00 1.00 41 PRO A C 3
ATOM 3389 O O . PRO A 1 41 ? -8.141 -3.895 14.468 1.00 1.00 41 PRO A O 3
ATOM 3400 N N . VAL A 1 42 ? -7.086 -2.995 12.704 1.00 1.00 42 VAL A N 3
ATOM 3401 C CA . VAL A 1 42 ? -5.957 -3.934 12.799 1.00 1.00 42 VAL A CA 3
ATOM 3402 C C . VAL A 1 42 ? -4.806 -3.483 11.915 1.00 1.00 42 VAL A C 3
ATOM 3403 O O . VAL A 1 42 ? -4.916 -2.491 11.193 1.00 1.00 42 VAL A O 3
ATOM 3416 N N . GLU A 1 43 ? -3.681 -4.190 11.983 1.00 1.00 43 GLU A N 3
ATOM 3417 C CA . GLU A 1 43 ? -2.471 -3.912 11.202 1.00 1.00 43 GLU A CA 3
ATOM 3418 C C . GLU A 1 43 ? -2.446 -4.828 9.952 1.00 1.00 43 GLU A C 3
ATOM 3419 O O . GLU A 1 43 ? -3.125 -5.849 9.850 1.00 1.00 43 GLU A O 3
ATOM 3431 N N . TYR A 1 44 ? -1.623 -4.431 8.987 1.00 1.00 44 TYR A N 3
ATOM 3432 C CA . TYR A 1 44 ? -1.461 -5.162 7.721 1.00 1.00 44 TYR A CA 3
ATOM 3433 C C . TYR A 1 44 ? 0.023 -5.284 7.356 1.00 1.00 44 TYR A C 3
ATOM 3434 O O . TYR A 1 44 ? 0.874 -4.487 7.755 1.00 1.00 44 TYR A O 3
ATOM 3452 N N . TYR A 1 45 ? 0.311 -6.314 6.568 1.00 1.00 45 TYR A N 3
ATOM 3453 C CA . TYR A 1 45 ? 1.703 -6.596 6.129 1.00 1.00 45 TYR A CA 3
ATOM 3454 C C . TYR A 1 45 ? 1.954 -5.988 4.739 1.00 1.00 45 TYR A C 3
ATOM 3455 O O . TYR A 1 45 ? 1.599 -6.551 3.705 1.00 1.00 45 TYR A O 3
ATOM 3473 N N . ILE A 1 46 ? 2.593 -4.823 4.750 1.00 1.00 46 ILE A N 3
ATOM 3474 C CA . ILE A 1 46 ? 2.933 -4.072 3.516 1.00 1.00 46 ILE A CA 3
ATOM 3475 C C . ILE A 1 46 ? 4.456 -4.087 3.288 1.00 1.00 46 ILE A C 3
ATOM 3476 O O . ILE A 1 46 ? 5.254 -4.078 4.224 1.00 1.00 46 ILE A O 3
ATOM 3492 N N . HIS A 1 47 ? 4.852 -4.102 2.019 1.00 1.00 47 HIS A N 3
ATOM 3493 C CA . HIS A 1 47 ? 6.273 -4.103 1.607 1.00 1.00 47 HIS A CA 3
ATOM 3494 C C . HIS A 1 47 ? 6.542 -2.910 0.696 1.00 1.00 47 HIS A C 3
ATOM 3495 O O . HIS A 1 47 ? 5.835 -2.661 -0.280 1.00 1.00 47 HIS A O 3
ATOM 3510 N N . TYR A 1 48 ? 7.591 -2.161 1.017 1.00 1.00 48 TYR A N 3
ATOM 3511 C CA . TYR A 1 48 ? 7.969 -0.974 0.236 1.00 1.00 48 TYR A CA 3
ATOM 3512 C C . TYR A 1 48 ? 8.826 -1.395 -0.969 1.00 1.00 48 TYR A C 3
ATOM 3513 O O . TYR A 1 48 ? 9.877 -2.019 -0.826 1.00 1.00 48 TYR A O 3
ATOM 3531 N N . ALA A 1 49 ? 8.365 -1.048 -2.166 1.00 1.00 49 ALA A N 3
ATOM 3532 C CA . ALA A 1 49 ? 9.078 -1.389 -3.397 1.00 1.00 49 ALA A CA 3
ATOM 3533 C C . ALA A 1 49 ? 10.436 -0.677 -3.456 1.00 1.00 49 ALA A C 3
ATOM 3534 O O . ALA A 1 49 ? 10.593 0.440 -2.962 1.00 1.00 49 ALA A O 3
ATOM 3541 N N . GLY A 1 50 ? 11.419 -1.324 -4.075 1.00 1.00 50 GLY A N 3
ATOM 3542 C CA . GLY A 1 50 ? 12.776 -0.765 -4.216 1.00 1.00 50 GLY A CA 3
ATOM 3543 C C . GLY A 1 50 ? 13.655 -1.117 -3.017 1.00 1.00 50 GLY A C 3
ATOM 3544 O O . GLY A 1 50 ? 14.794 -0.662 -2.917 1.00 1.00 50 GLY A O 3
ATOM 3548 N N . TRP A 1 51 ? 13.131 -1.938 -2.112 1.00 1.00 51 TRP A N 3
ATOM 3549 C CA . TRP A 1 51 ? 13.880 -2.358 -0.903 1.00 1.00 51 TRP A CA 3
ATOM 3550 C C . TRP A 1 51 ? 13.575 -3.814 -0.552 1.00 1.00 51 TRP A C 3
ATOM 3551 O O . TRP A 1 51 ? 12.587 -4.400 -0.994 1.00 1.00 51 TRP A O 3
ATOM 3572 N N . SER A 1 52 ? 14.449 -4.406 0.258 1.00 1.00 52 SER A N 3
ATOM 3573 C CA . SER A 1 52 ? 14.292 -5.801 0.684 1.00 1.00 52 SER A CA 3
ATOM 3574 C C . SER A 1 52 ? 13.036 -5.960 1.544 1.00 1.00 52 SER A C 3
ATOM 3575 O O . SER A 1 52 ? 12.445 -4.979 1.996 1.00 1.00 52 SER A O 3
ATOM 3583 N N . LYS A 1 53 ? 12.632 -7.206 1.768 1.00 1.00 53 LYS A N 3
ATOM 3584 C CA . LYS A 1 53 ? 11.438 -7.524 2.570 1.00 1.00 53 LYS A CA 3
ATOM 3585 C C . LYS A 1 53 ? 11.760 -7.511 4.067 1.00 1.00 53 LYS A C 3
ATOM 3586 O O . LYS A 1 53 ? 10.855 -7.567 4.898 1.00 1.00 53 LYS A O 3
ATOM 3605 N N . ASN A 1 54 ? 13.039 -7.440 4.421 1.00 1.00 54 ASN A N 3
ATOM 3606 C CA . ASN A 1 54 ? 13.464 -7.423 5.826 1.00 1.00 54 ASN A CA 3
ATOM 3607 C C . ASN A 1 54 ? 12.995 -6.142 6.518 1.00 1.00 54 ASN A C 3
ATOM 3608 O O . ASN A 1 54 ? 12.968 -6.061 7.745 1.00 1.00 54 ASN A O 3
ATOM 3619 N N . TRP A 1 55 ? 12.626 -5.141 5.726 1.00 1.00 55 TRP A N 3
ATOM 3620 C CA . TRP A 1 55 ? 12.154 -3.857 6.253 1.00 1.00 55 TRP A CA 3
ATOM 3621 C C . TRP A 1 55 ? 10.810 -4.054 6.960 1.00 1.00 55 TRP A C 3
ATOM 3622 O O . TRP A 1 55 ? 10.512 -3.370 7.939 1.00 1.00 55 TRP A O 3
ATOM 3643 N N . ASP A 1 56 ? 10.006 -4.983 6.457 1.00 1.00 56 ASP A N 3
ATOM 3644 C CA . ASP A 1 56 ? 8.682 -5.305 7.020 1.00 1.00 56 ASP A CA 3
ATOM 3645 C C . ASP A 1 56 ? 7.889 -4.057 7.436 1.00 1.00 56 ASP A C 3
ATOM 3646 O O . ASP A 1 56 ? 7.763 -3.743 8.619 1.00 1.00 56 ASP A O 3
ATOM 3655 N N . GLU A 1 57 ? 7.341 -3.334 6.464 1.00 1.00 57 GLU A N 3
ATOM 3656 C CA . GLU A 1 57 ? 6.577 -2.117 6.745 1.00 1.00 57 GLU A CA 3
ATOM 3657 C C . GLU A 1 57 ? 5.169 -2.477 7.232 1.00 1.00 57 GLU A C 3
ATOM 3658 O O . GLU A 1 57 ? 4.241 -2.635 6.438 1.00 1.00 57 GLU A O 3
ATOM 3670 N N . TRP A 1 58 ? 5.001 -2.578 8.547 1.00 1.00 58 TRP A N 3
ATOM 3671 C CA . TRP A 1 58 ? 3.701 -2.899 9.169 1.00 1.00 58 TRP A CA 3
ATOM 3672 C C . TRP A 1 58 ? 2.952 -1.579 9.432 1.00 1.00 58 TRP A C 3
ATOM 3673 O O . TRP A 1 58 ? 3.423 -0.724 10.182 1.00 1.00 58 TRP A O 3
ATOM 3694 N N . VAL A 1 59 ? 1.777 -1.414 8.832 1.00 1.00 59 VAL A N 3
ATOM 3695 C CA . VAL A 1 59 ? 0.991 -0.153 9.011 1.00 1.00 59 VAL A CA 3
ATOM 3696 C C . VAL A 1 59 ? -0.554 -0.398 8.975 1.00 1.00 59 VAL A C 3
ATOM 3697 O O . VAL A 1 59 ? -1.001 -1.344 8.329 1.00 1.00 59 VAL A O 3
ATOM 3710 N N . PRO A 1 60 ? -1.330 0.426 9.624 1.00 1.00 60 PRO A N 3
ATOM 3711 C CA . PRO A 1 60 ? -2.838 0.265 9.623 1.00 1.00 60 PRO A CA 3
ATOM 3712 C C . PRO A 1 60 ? -3.455 0.599 8.256 1.00 1.00 60 PRO A C 3
ATOM 3713 O O . PRO A 1 60 ? -2.839 1.235 7.401 1.00 1.00 60 PRO A O 3
ATOM 3724 N N . GLU A 1 61 ? -4.697 0.167 8.058 1.00 1.00 61 GLU A N 3
ATOM 3725 C CA . GLU A 1 61 ? -5.422 0.403 6.797 1.00 1.00 61 GLU A CA 3
ATOM 3726 C C . GLU A 1 61 ? -5.394 1.890 6.408 1.00 1.00 61 GLU A C 3
ATOM 3727 O O . GLU A 1 61 ? -5.524 2.246 5.238 1.00 1.00 61 GLU A O 3
ATOM 3739 N N . ASN A 1 62 ? -5.221 2.759 7.398 1.00 1.00 62 ASN A N 3
ATOM 3740 C CA . ASN A 1 62 ? -5.190 4.208 7.162 1.00 1.00 62 ASN A CA 3
ATOM 3741 C C . ASN A 1 62 ? -4.080 4.601 6.175 1.00 1.00 62 ASN A C 3
ATOM 3742 O O . ASN A 1 62 ? -4.286 5.467 5.324 1.00 1.00 62 ASN A O 3
ATOM 3753 N N . ARG A 1 63 ? -2.911 3.974 6.275 1.00 1.00 63 ARG A N 3
ATOM 3754 C CA . ARG A 1 63 ? -1.775 4.280 5.375 1.00 1.00 63 ARG A CA 3
ATOM 3755 C C . ARG A 1 63 ? -1.867 3.456 4.079 1.00 1.00 63 ARG A C 3
ATOM 3756 O O . ARG A 1 63 ? -1.036 3.611 3.185 1.00 1.00 63 ARG A O 3
ATOM 3777 N N . VAL A 1 64 ? -2.867 2.587 3.972 1.00 1.00 64 VAL A N 3
ATOM 3778 C CA . VAL A 1 64 ? -3.046 1.729 2.774 1.00 1.00 64 VAL A CA 3
ATOM 3779 C C . VAL A 1 64 ? -4.054 2.371 1.813 1.00 1.00 64 VAL A C 3
ATOM 3780 O O . VAL A 1 64 ? -5.181 2.707 2.180 1.00 1.00 64 VAL A O 3
ATOM 3793 N N . LEU A 1 65 ? -3.645 2.536 0.560 1.00 1.00 65 LEU A N 3
ATOM 3794 C CA . LEU A 1 65 ? -4.518 3.132 -0.484 1.00 1.00 65 LEU A CA 3
ATOM 3795 C C . LEU A 1 65 ? -4.872 2.075 -1.533 1.00 1.00 65 LEU A C 3
ATOM 3796 O O . LEU A 1 65 ? -4.014 1.342 -2.027 1.00 1.00 65 LEU A O 3
ATOM 3812 N N . LYS A 1 66 ? -6.150 2.017 -1.893 1.00 1.00 66 LYS A N 3
ATOM 3813 C CA . LYS A 1 66 ? -6.629 1.055 -2.887 1.00 1.00 66 LYS A CA 3
ATOM 3814 C C . LYS A 1 66 ? -6.043 1.366 -4.263 1.00 1.00 66 LYS A C 3
ATOM 3815 O O . LYS A 1 66 ? -5.861 2.532 -4.616 1.00 1.00 66 LYS A O 3
ATOM 3834 N N . TYR A 1 67 ? -5.764 0.325 -5.040 1.00 1.00 67 TYR A N 3
ATOM 3835 C CA . TYR A 1 67 ? -5.208 0.499 -6.388 1.00 1.00 67 TYR A CA 3
ATOM 3836 C C . TYR A 1 67 ? -6.348 0.745 -7.379 1.00 1.00 67 TYR A C 3
ATOM 3837 O O . TYR A 1 67 ? -7.241 -0.087 -7.547 1.00 1.00 67 TYR A O 3
ATOM 3855 N N . ASN A 1 68 ? -6.309 1.892 -8.049 1.00 1.00 68 ASN A N 3
ATOM 3856 C CA . ASN A 1 68 ? -7.348 2.246 -9.028 1.00 1.00 68 ASN A CA 3
ATOM 3857 C C . ASN A 1 68 ? -6.800 3.228 -10.060 1.00 1.00 68 ASN A C 3
ATOM 3858 O O . ASN A 1 68 ? -5.900 4.018 -9.766 1.00 1.00 68 ASN A O 3
ATOM 3869 N N . ASP A 1 69 ? -7.354 3.168 -11.265 1.00 1.00 69 ASP A N 3
ATOM 3870 C CA . ASP A 1 69 ? -6.919 4.053 -12.352 1.00 1.00 69 ASP A CA 3
ATOM 3871 C C . ASP A 1 69 ? -6.874 5.524 -11.904 1.00 1.00 69 ASP A C 3
ATOM 3872 O O . ASP A 1 69 ? -6.040 6.290 -12.385 1.00 1.00 69 ASP A O 3
ATOM 3881 N N . ASP A 1 70 ? -7.753 5.913 -10.988 1.00 1.00 70 ASP A N 3
ATOM 3882 C CA . ASP A 1 70 ? -7.791 7.293 -10.484 1.00 1.00 70 ASP A CA 3
ATOM 3883 C C . ASP A 1 70 ? -6.593 7.550 -9.574 1.00 1.00 70 ASP A C 3
ATOM 3884 O O . ASP A 1 70 ? -5.971 8.609 -9.651 1.00 1.00 70 ASP A O 3
ATOM 3893 N N . ASN A 1 71 ? -6.257 6.596 -8.711 1.00 1.00 71 ASN A N 3
ATOM 3894 C CA . ASN A 1 71 ? -5.114 6.741 -7.802 1.00 1.00 71 ASN A CA 3
ATOM 3895 C C . ASN A 1 71 ? -3.830 6.793 -8.633 1.00 1.00 71 ASN A C 3
ATOM 3896 O O . ASN A 1 71 ? -2.899 7.533 -8.319 1.00 1.00 71 ASN A O 3
ATOM 3907 N N . VAL A 1 72 ? -3.792 6.006 -9.703 1.00 1.00 72 VAL A N 3
ATOM 3908 C CA . VAL A 1 72 ? -2.629 5.991 -10.606 1.00 1.00 72 VAL A CA 3
ATOM 3909 C C . VAL A 1 72 ? -2.552 7.358 -11.293 1.00 1.00 72 VAL A C 3
ATOM 3910 O O . VAL A 1 72 ? -1.486 7.971 -11.361 1.00 1.00 72 VAL A O 3
ATOM 3923 N N . LYS A 1 73 ? -3.689 7.833 -11.790 1.00 1.00 73 LYS A N 3
ATOM 3924 C CA . LYS A 1 73 ? -3.773 9.134 -12.459 1.00 1.00 73 LYS A CA 3
ATOM 3925 C C . LYS A 1 73 ? -3.199 10.232 -11.549 1.00 1.00 73 LYS A C 3
ATOM 3926 O O . LYS A 1 73 ? -2.490 11.125 -12.014 1.00 1.00 73 LYS A O 3
ATOM 3945 N N . ARG A 1 74 ? -3.493 10.158 -10.255 1.00 1.00 74 ARG A N 3
ATOM 3946 C CA . ARG A 1 74 ? -2.979 11.132 -9.279 1.00 1.00 74 ARG A CA 3
ATOM 3947 C C . ARG A 1 74 ? -1.457 11.013 -9.189 1.00 1.00 74 ARG A C 3
ATOM 3948 O O . ARG A 1 74 ? -0.756 12.011 -9.020 1.00 1.00 74 ARG A O 3
ATOM 3969 N N . ARG A 1 75 ? -0.939 9.794 -9.296 1.00 1.00 75 ARG A N 3
ATOM 3970 C CA . ARG A 1 75 ? 0.512 9.561 -9.242 1.00 1.00 75 ARG A CA 3
ATOM 3971 C C . ARG A 1 75 ? 1.140 10.157 -10.504 1.00 1.00 75 ARG A C 3
ATOM 3972 O O . ARG A 1 75 ? 2.231 10.726 -10.462 1.00 1.00 75 ARG A O 3
ATOM 3993 N N . GLN A 1 76 ? 0.447 10.025 -11.630 1.00 1.00 76 GLN A N 3
ATOM 3994 C CA . GLN A 1 76 ? 0.929 10.573 -12.910 1.00 1.00 76 GLN A CA 3
ATOM 3995 C C . GLN A 1 76 ? 0.961 12.110 -12.807 1.00 1.00 76 GLN A C 3
ATOM 3996 O O . GLN A 1 76 ? 1.879 12.760 -13.307 1.00 1.00 76 GLN A O 3
ATOM 4010 N N . GLU A 1 77 ? -0.036 12.676 -12.136 1.00 1.00 77 GLU A N 3
ATOM 4011 C CA . GLU A 1 77 ? -0.092 14.142 -11.941 1.00 1.00 77 GLU A CA 3
ATOM 4012 C C . GLU A 1 77 ? 1.081 14.559 -11.044 1.00 1.00 77 GLU A C 3
ATOM 4013 O O . GLU A 1 77 ? 1.896 15.407 -11.408 1.00 1.00 77 GLU A O 3
ATOM 4025 N N . LEU A 1 78 ? 1.159 13.940 -9.870 1.00 1.00 78 LEU A N 3
ATOM 4026 C CA . LEU A 1 78 ? 2.231 14.224 -8.906 1.00 1.00 78 LEU A CA 3
ATOM 4027 C C . LEU A 1 78 ? 3.604 13.984 -9.564 1.00 1.00 78 LEU A C 3
ATOM 4028 O O . LEU A 1 78 ? 4.554 14.730 -9.324 1.00 1.00 78 LEU A O 3
ATOM 4044 N N . ALA A 1 79 ? 3.696 12.959 -10.404 1.00 1.00 79 ALA A N 3
ATOM 4045 C CA . ALA A 1 79 ? 4.956 12.634 -11.090 1.00 1.00 79 ALA A CA 3
ATOM 4046 C C . ALA A 1 79 ? 5.341 13.774 -12.016 1.00 1.00 79 ALA A C 3
ATOM 4047 O O . ALA A 1 79 ? 6.497 14.186 -12.112 1.00 1.00 79 ALA A O 3
ATOM 4054 N N . ARG A 1 80 ? 4.334 14.295 -12.710 1.00 1.00 80 ARG A N 3
ATOM 4055 C CA . ARG A 1 80 ? 4.523 15.396 -13.639 1.00 1.00 80 ARG A CA 3
ATOM 4056 C C . ARG A 1 80 ? 4.855 16.663 -12.859 1.00 1.00 80 ARG A C 3
ATOM 4057 O O . ARG A 1 80 ? 5.698 17.458 -13.274 1.00 1.00 80 ARG A O 3
ATOM 4078 N N . GLN A 1 81 ? 4.194 16.849 -11.721 1.00 1.00 81 GLN A N 3
ATOM 4079 C CA . GLN A 1 81 ? 4.415 18.026 -10.879 1.00 1.00 81 GLN A CA 3
ATOM 4080 C C . GLN A 1 81 ? 5.876 18.080 -10.419 1.00 1.00 81 GLN A C 3
ATOM 4081 O O . GLN A 1 81 ? 6.564 19.077 -10.639 1.00 1.00 81 GLN A O 3
ATOM 4095 N N . CYS A 1 82 ? 6.355 17.007 -9.798 1.00 1.00 82 CYS A N 3
ATOM 4096 C CA . CYS A 1 82 ? 7.736 16.927 -9.322 1.00 1.00 82 CYS A CA 3
ATOM 4097 C C . CYS A 1 82 ? 8.710 16.952 -10.498 1.00 1.00 82 CYS A C 3
ATOM 4098 O O . CYS A 1 82 ? 9.847 17.407 -10.370 1.00 1.00 82 CYS A O 3
ATOM 4106 N N . GLY A 1 83 ? 8.268 16.455 -11.648 1.00 1.00 83 GLY A N 3
ATOM 4107 C CA . GLY A 1 83 ? 9.091 16.405 -12.859 1.00 1.00 83 GLY A CA 3
ATOM 4108 C C . GLY A 1 83 ? 10.108 15.276 -12.774 1.00 1.00 83 GLY A C 3
ATOM 4109 O O . GLY A 1 83 ? 10.397 14.763 -11.692 1.00 1.00 83 GLY A O 3
ATOM 4113 N N . GLU A 1 84 ? 10.674 14.903 -13.918 1.00 1.00 84 GLU A N 3
ATOM 4114 C CA . GLU A 1 84 ? 11.668 13.826 -13.979 1.00 1.00 84 GLU A CA 3
ATOM 4115 C C . GLU A 1 84 ? 12.921 14.216 -13.203 1.00 1.00 84 GLU A C 3
ATOM 4116 O O . GLU A 1 84 ? 13.514 13.382 -12.518 1.00 1.00 84 GLU A O 3
ATOM 4128 N N . ARG A 1 85 ? 13.311 15.482 -13.318 1.00 1.00 85 ARG A N 3
ATOM 4129 C CA . ARG A 1 85 ? 14.492 16.000 -12.628 1.00 1.00 85 ARG A CA 3
ATOM 4130 C C . ARG A 1 85 ? 14.274 15.958 -11.109 1.00 1.00 85 ARG A C 3
ATOM 4131 O O . ARG A 1 85 ? 13.696 16.897 -10.584 1.00 1.00 85 ARG A O 3
ATOM 4153 N N . MET A 1 1 ? -25.500 -18.567 -0.254 1.00 1.00 1 MET A N 4
ATOM 4154 C CA . MET A 1 1 ? -26.165 -19.614 0.572 1.00 1.00 1 MET A CA 4
ATOM 4155 C C . MET A 1 1 ? -25.194 -20.775 0.784 1.00 1.00 1 MET A C 4
ATOM 4156 O O . MET A 1 1 ? -25.582 -21.861 1.214 1.00 1.00 1 MET A O 4
ATOM 4172 N N . ASN A 1 2 ? -23.922 -20.534 0.481 1.00 1.00 2 ASN A N 4
ATOM 4173 C CA . ASN A 1 2 ? -22.880 -21.561 0.633 1.00 1.00 2 ASN A CA 4
ATOM 4174 C C . ASN A 1 2 ? -22.488 -21.709 2.108 1.00 1.00 2 ASN A C 4
ATOM 4175 O O . ASN A 1 2 ? -21.541 -21.078 2.577 1.00 1.00 2 ASN A O 4
ATOM 4186 N N . TYR A 1 3 ? -23.214 -22.551 2.834 1.00 1.00 3 TYR A N 4
ATOM 4187 C CA . TYR A 1 3 ? -22.945 -22.789 4.263 1.00 1.00 3 TYR A CA 4
ATOM 4188 C C . TYR A 1 3 ? -22.877 -21.465 5.039 1.00 1.00 3 TYR A C 4
ATOM 4189 O O . TYR A 1 3 ? -23.192 -20.402 4.506 1.00 1.00 3 TYR A O 4
ATOM 4207 N N . SER A 1 4 ? -22.454 -21.531 6.297 1.00 1.00 4 SER A N 4
ATOM 4208 C CA . SER A 1 4 ? -22.339 -20.338 7.142 1.00 1.00 4 SER A CA 4
ATOM 4209 C C . SER A 1 4 ? -21.260 -19.399 6.594 1.00 1.00 4 SER A C 4
ATOM 4210 O O . SER A 1 4 ? -20.268 -19.846 6.017 1.00 1.00 4 SER A O 4
ATOM 4218 N N . THR A 1 5 ? -21.460 -18.099 6.783 1.00 1.00 5 THR A N 4
ATOM 4219 C CA . THR A 1 5 ? -20.508 -17.091 6.307 1.00 1.00 5 THR A CA 4
ATOM 4220 C C . THR A 1 5 ? -19.181 -17.209 7.068 1.00 1.00 5 THR A C 4
ATOM 4221 O O . THR A 1 5 ? -19.168 -17.443 8.276 1.00 1.00 5 THR A O 4
ATOM 4232 N N . GLY A 1 6 ? -18.076 -17.033 6.353 1.00 1.00 6 GLY A N 4
ATOM 4233 C CA . GLY A 1 6 ? -16.744 -17.117 6.961 1.00 1.00 6 GLY A CA 4
ATOM 4234 C C . GLY A 1 6 ? -15.648 -16.910 5.923 1.00 1.00 6 GLY A C 4
ATOM 4235 O O . GLY A 1 6 ? -14.522 -16.550 6.265 1.00 1.00 6 GLY A O 4
ATOM 4239 N N . THR A 1 7 ? -15.972 -17.134 4.653 1.00 1.00 7 THR A N 4
ATOM 4240 C CA . THR A 1 7 ? -15.010 -16.963 3.558 1.00 1.00 7 THR A CA 4
ATOM 4241 C C . THR A 1 7 ? -14.595 -15.500 3.456 1.00 1.00 7 THR A C 4
ATOM 4242 O O . THR A 1 7 ? -13.490 -15.173 3.018 1.00 1.00 7 THR A O 4
ATOM 4253 N N . ASP A 1 8 ? -15.497 -14.616 3.868 1.00 1.00 8 ASP A N 4
ATOM 4254 C CA . ASP A 1 8 ? -15.253 -13.174 3.825 1.00 1.00 8 ASP A CA 4
ATOM 4255 C C . ASP A 1 8 ? -14.080 -12.790 4.740 1.00 1.00 8 ASP A C 4
ATOM 4256 O O . ASP A 1 8 ? -14.164 -12.892 5.964 1.00 1.00 8 ASP A O 4
ATOM 4265 N N . ALA A 1 9 ? -12.990 -12.331 4.134 1.00 1.00 9 ALA A N 4
ATOM 4266 C CA . ALA A 1 9 ? -11.798 -11.919 4.887 1.00 1.00 9 ALA A CA 4
ATOM 4267 C C . ALA A 1 9 ? -12.046 -10.602 5.630 1.00 1.00 9 ALA A C 4
ATOM 4268 O O . ALA A 1 9 ? -11.108 -9.982 6.131 1.00 1.00 9 ALA A O 4
ATOM 4275 N N . ASN A 1 10 ? -13.301 -10.171 5.691 1.00 1.00 10 ASN A N 4
ATOM 4276 C CA . ASN A 1 10 ? -13.689 -8.917 6.363 1.00 1.00 10 ASN A CA 4
ATOM 4277 C C . ASN A 1 10 ? -12.981 -7.717 5.728 1.00 1.00 10 ASN A C 4
ATOM 4278 O O . ASN A 1 10 ? -13.583 -6.930 4.998 1.00 1.00 10 ASN A O 4
ATOM 4289 N N . THR A 1 11 ? -11.686 -7.590 5.998 1.00 1.00 11 THR A N 4
ATOM 4290 C CA . THR A 1 11 ? -10.887 -6.492 5.444 1.00 1.00 11 THR A CA 4
ATOM 4291 C C . THR A 1 11 ? -10.885 -6.554 3.912 1.00 1.00 11 THR A C 4
ATOM 4292 O O . THR A 1 11 ? -10.893 -7.629 3.313 1.00 1.00 11 THR A O 4
ATOM 4303 N N . LEU A 1 12 ? -10.887 -5.385 3.281 1.00 1.00 12 LEU A N 4
ATOM 4304 C CA . LEU A 1 12 ? -10.900 -5.289 1.812 1.00 1.00 12 LEU A CA 4
ATOM 4305 C C . LEU A 1 12 ? -9.491 -5.529 1.246 1.00 1.00 12 LEU A C 4
ATOM 4306 O O . LEU A 1 12 ? -9.291 -5.504 0.032 1.00 1.00 12 LEU A O 4
ATOM 4322 N N . PHE A 1 13 ? -8.516 -5.752 2.121 1.00 1.00 13 PHE A N 4
ATOM 4323 C CA . PHE A 1 13 ? -7.109 -5.991 1.720 1.00 1.00 13 PHE A CA 4
ATOM 4324 C C . PHE A 1 13 ? -6.783 -7.495 1.741 1.00 1.00 13 PHE A C 4
ATOM 4325 O O . PHE A 1 13 ? -6.754 -8.128 2.796 1.00 1.00 13 PHE A O 4
ATOM 4342 N N . VAL A 1 14 ? -6.526 -8.049 0.561 1.00 1.00 14 VAL A N 4
ATOM 4343 C CA . VAL A 1 14 ? -6.205 -9.490 0.407 1.00 1.00 14 VAL A CA 4
ATOM 4344 C C . VAL A 1 14 ? -4.698 -9.674 0.193 1.00 1.00 14 VAL A C 4
ATOM 4345 O O . VAL A 1 14 ? -4.058 -8.873 -0.487 1.00 1.00 14 VAL A O 4
ATOM 4358 N N . ASP A 1 15 ? -4.140 -10.732 0.770 1.00 1.00 15 ASP A N 4
ATOM 4359 C CA . ASP A 1 15 ? -2.711 -11.024 0.648 1.00 1.00 15 ASP A CA 4
ATOM 4360 C C . ASP A 1 15 ? -2.307 -11.255 -0.821 1.00 1.00 15 ASP A C 4
ATOM 4361 O O . ASP A 1 15 ? -3.006 -11.902 -1.600 1.00 1.00 15 ASP A O 4
ATOM 4370 N N . GLY A 1 16 ? -1.148 -10.723 -1.196 1.00 1.00 16 GLY A N 4
ATOM 4371 C CA . GLY A 1 16 ? -0.620 -10.862 -2.564 1.00 1.00 16 GLY A CA 4
ATOM 4372 C C . GLY A 1 16 ? -1.194 -9.787 -3.484 1.00 1.00 16 GLY A C 4
ATOM 4373 O O . GLY A 1 16 ? -0.873 -9.749 -4.672 1.00 1.00 16 GLY A O 4
ATOM 4377 N N . GLU A 1 17 ? -2.021 -8.910 -2.924 1.00 1.00 17 GLU A N 4
ATOM 4378 C CA . GLU A 1 17 ? -2.652 -7.819 -3.692 1.00 1.00 17 GLU A CA 4
ATOM 4379 C C . GLU A 1 17 ? -1.721 -6.606 -3.776 1.00 1.00 17 GLU A C 4
ATOM 4380 O O . GLU A 1 17 ? -1.124 -6.194 -2.781 1.00 1.00 17 GLU A O 4
ATOM 4392 N N . ARG A 1 18 ? -1.610 -6.022 -4.964 1.00 1.00 18 ARG A N 4
ATOM 4393 C CA . ARG A 1 18 ? -0.767 -4.842 -5.184 1.00 1.00 18 ARG A CA 4
ATOM 4394 C C . ARG A 1 18 ? -1.516 -3.590 -4.709 1.00 1.00 18 ARG A C 4
ATOM 4395 O O . ARG A 1 18 ? -2.654 -3.333 -5.101 1.00 1.00 18 ARG A O 4
ATOM 4416 N N . VAL A 1 19 ? -0.876 -2.799 -3.853 1.00 1.00 19 VAL A N 4
ATOM 4417 C CA . VAL A 1 19 ? -1.472 -1.561 -3.290 1.00 1.00 19 VAL A CA 4
ATOM 4418 C C . VAL A 1 19 ? -0.489 -0.407 -3.393 1.00 1.00 19 VAL A C 4
ATOM 4419 O O . VAL A 1 19 ? 0.668 -0.563 -3.783 1.00 1.00 19 VAL A O 4
ATOM 4432 N N . LEU A 1 20 ? -0.971 0.777 -3.029 1.00 1.00 20 LEU A N 4
ATOM 4433 C CA . LEU A 1 20 ? -0.163 2.008 -3.068 1.00 1.00 20 LEU A CA 4
ATOM 4434 C C . LEU A 1 20 ? -0.070 2.630 -1.667 1.00 1.00 20 LEU A C 4
ATOM 4435 O O . LEU A 1 20 ? -1.003 2.582 -0.865 1.00 1.00 20 LEU A O 4
ATOM 4451 N N . CYS A 1 21 ? 1.079 3.233 -1.384 1.00 1.00 21 CYS A N 4
ATOM 4452 C CA . CYS A 1 21 ? 1.337 3.881 -0.076 1.00 1.00 21 CYS A CA 4
ATOM 4453 C C . CYS A 1 21 ? 1.886 5.293 -0.290 1.00 1.00 21 CYS A C 4
ATOM 4454 O O . CYS A 1 21 ? 2.829 5.505 -1.052 1.00 1.00 21 CYS A O 4
ATOM 4462 N N . PHE A 1 22 ? 1.294 6.264 0.398 1.00 1.00 22 PHE A N 4
ATOM 4463 C CA . PHE A 1 22 ? 1.716 7.660 0.263 1.00 1.00 22 PHE A CA 4
ATOM 4464 C C . PHE A 1 22 ? 3.190 7.836 0.646 1.00 1.00 22 PHE A C 4
ATOM 4465 O O . PHE A 1 22 ? 4.012 8.365 -0.101 1.00 1.00 22 PHE A O 4
ATOM 4482 N N . HIS A 1 23 ? 3.531 7.356 1.837 1.00 1.00 23 HIS A N 4
ATOM 4483 C CA . HIS A 1 23 ? 4.902 7.435 2.371 1.00 1.00 23 HIS A CA 4
ATOM 4484 C C . HIS A 1 23 ? 5.404 8.888 2.349 1.00 1.00 23 HIS A C 4
ATOM 4485 O O . HIS A 1 23 ? 6.597 9.164 2.488 1.00 1.00 23 HIS A O 4
ATOM 4500 N N . GLY A 1 24 ? 4.470 9.814 2.166 1.00 1.00 24 GLY A N 4
ATOM 4501 C CA . GLY A 1 24 ? 4.780 11.258 2.125 1.00 1.00 24 GLY A CA 4
ATOM 4502 C C . GLY A 1 24 ? 3.857 12.010 1.143 1.00 1.00 24 GLY A C 4
ATOM 4503 O O . GLY A 1 24 ? 2.892 11.432 0.645 1.00 1.00 24 GLY A O 4
ATOM 4507 N N . PRO A 1 25 ? 4.129 13.255 0.860 1.00 1.00 25 PRO A N 4
ATOM 4508 C CA . PRO A 1 25 ? 3.284 14.070 -0.090 1.00 1.00 25 PRO A CA 4
ATOM 4509 C C . PRO A 1 25 ? 3.121 13.412 -1.480 1.00 1.00 25 PRO A C 4
ATOM 4510 O O . PRO A 1 25 ? 2.422 13.940 -2.346 1.00 1.00 25 PRO A O 4
ATOM 4521 N N . LEU A 1 26 ? 3.763 12.267 -1.689 1.00 1.00 26 LEU A N 4
ATOM 4522 C CA . LEU A 1 26 ? 3.703 11.553 -3.007 1.00 1.00 26 LEU A CA 4
ATOM 4523 C C . LEU A 1 26 ? 3.168 10.134 -2.823 1.00 1.00 26 LEU A C 4
ATOM 4524 O O . LEU A 1 26 ? 2.766 9.732 -1.731 1.00 1.00 26 LEU A O 4
ATOM 4540 N N . ILE A 1 27 ? 3.163 9.380 -3.919 1.00 1.00 27 ILE A N 4
ATOM 4541 C CA . ILE A 1 27 ? 2.664 7.975 -3.913 1.00 1.00 27 ILE A CA 4
ATOM 4542 C C . ILE A 1 27 ? 3.748 7.037 -4.461 1.00 1.00 27 ILE A C 4
ATOM 4543 O O . ILE A 1 27 ? 4.461 7.361 -5.410 1.00 1.00 27 ILE A O 4
ATOM 4559 N N . TYR A 1 28 ? 3.862 5.864 -3.846 1.00 1.00 28 TYR A N 4
ATOM 4560 C CA . TYR A 1 28 ? 4.866 4.845 -4.225 1.00 1.00 28 TYR A CA 4
ATOM 4561 C C . TYR A 1 28 ? 4.217 3.468 -4.386 1.00 1.00 28 TYR A C 4
ATOM 4562 O O . TYR A 1 28 ? 3.136 3.200 -3.863 1.00 1.00 28 TYR A O 4
ATOM 4580 N N . GLU A 1 29 ? 4.897 2.586 -5.113 1.00 1.00 29 GLU A N 4
ATOM 4581 C CA . GLU A 1 29 ? 4.397 1.223 -5.357 1.00 1.00 29 GLU A CA 4
ATOM 4582 C C . GLU A 1 29 ? 4.752 0.287 -4.189 1.00 1.00 29 GLU A C 4
ATOM 4583 O O . GLU A 1 29 ? 5.899 0.226 -3.745 1.00 1.00 29 GLU A O 4
ATOM 4595 N N . ALA A 1 30 ? 3.761 -0.462 -3.718 1.00 1.00 30 ALA A N 4
ATOM 4596 C CA . ALA A 1 30 ? 3.943 -1.411 -2.604 1.00 1.00 30 ALA A CA 4
ATOM 4597 C C . ALA A 1 30 ? 3.023 -2.611 -2.793 1.00 1.00 30 ALA A C 4
ATOM 4598 O O . ALA A 1 30 ? 2.204 -2.644 -3.710 1.00 1.00 30 ALA A O 4
ATOM 4605 N N . LYS A 1 31 ? 3.149 -3.623 -1.939 1.00 1.00 31 LYS A N 4
ATOM 4606 C CA . LYS A 1 31 ? 2.318 -4.844 -2.037 1.00 1.00 31 LYS A CA 4
ATOM 4607 C C . LYS A 1 31 ? 2.046 -5.436 -0.653 1.00 1.00 31 LYS A C 4
ATOM 4608 O O . LYS A 1 31 ? 2.858 -5.336 0.266 1.00 1.00 31 LYS A O 4
ATOM 4627 N N . VAL A 1 32 ? 0.884 -6.064 -0.507 1.00 1.00 32 VAL A N 4
ATOM 4628 C CA . VAL A 1 32 ? 0.477 -6.691 0.763 1.00 1.00 32 VAL A CA 4
ATOM 4629 C C . VAL A 1 32 ? 0.913 -8.163 0.771 1.00 1.00 32 VAL A C 4
ATOM 4630 O O . VAL A 1 32 ? 0.406 -8.982 0.005 1.00 1.00 32 VAL A O 4
ATOM 4643 N N . LEU A 1 33 ? 1.840 -8.506 1.658 1.00 1.00 33 LEU A N 4
ATOM 4644 C CA . LEU A 1 33 ? 2.331 -9.897 1.767 1.00 1.00 33 LEU A CA 4
ATOM 4645 C C . LEU A 1 33 ? 1.474 -10.677 2.741 1.00 1.00 33 LEU A C 4
ATOM 4646 O O . LEU A 1 33 ? 1.311 -11.888 2.591 1.00 1.00 33 LEU A O 4
ATOM 4662 N N . LYS A 1 34 ? 0.951 -10.005 3.761 1.00 1.00 34 LYS A N 4
ATOM 4663 C CA . LYS A 1 34 ? 0.120 -10.671 4.780 1.00 1.00 34 LYS A CA 4
ATOM 4664 C C . LYS A 1 34 ? -0.819 -9.658 5.432 1.00 1.00 34 LYS A C 4
ATOM 4665 O O . LYS A 1 34 ? -0.472 -8.494 5.626 1.00 1.00 34 LYS A O 4
ATOM 4684 N N . THR A 1 35 ? -2.019 -10.119 5.772 1.00 1.00 35 THR A N 4
ATOM 4685 C CA . THR A 1 35 ? -3.039 -9.264 6.407 1.00 1.00 35 THR A CA 4
ATOM 4686 C C . THR A 1 35 ? -3.628 -9.946 7.639 1.00 1.00 35 THR A C 4
ATOM 4687 O O . THR A 1 35 ? -3.822 -11.160 7.663 1.00 1.00 35 THR A O 4
ATOM 4698 N N . LYS A 1 36 ? -3.941 -9.146 8.655 1.00 1.00 36 LYS A N 4
ATOM 4699 C CA . LYS A 1 36 ? -4.533 -9.697 9.904 1.00 1.00 36 LYS A CA 4
ATOM 4700 C C . LYS A 1 36 ? -5.972 -9.170 10.085 1.00 1.00 36 LYS A C 4
ATOM 4701 O O . LYS A 1 36 ? -6.145 -8.139 10.736 1.00 1.00 36 LYS A O 4
ATOM 4720 N N . PRO A 1 37 ? -6.976 -9.816 9.559 1.00 1.00 37 PRO A N 4
ATOM 4721 C CA . PRO A 1 37 ? -8.399 -9.338 9.701 1.00 1.00 37 PRO A CA 4
ATOM 4722 C C . PRO A 1 37 ? -9.051 -9.801 11.008 1.00 1.00 37 PRO A C 4
ATOM 4723 O O . PRO A 1 37 ? -10.274 -9.769 11.139 1.00 1.00 37 PRO A O 4
ATOM 4734 N N . ASP A 1 38 ? -8.239 -10.221 11.974 1.00 1.00 38 ASP A N 4
ATOM 4735 C CA . ASP A 1 38 ? -8.745 -10.698 13.272 1.00 1.00 38 ASP A CA 4
ATOM 4736 C C . ASP A 1 38 ? -9.149 -9.523 14.175 1.00 1.00 38 ASP A C 4
ATOM 4737 O O . ASP A 1 38 ? -9.430 -9.707 15.359 1.00 1.00 38 ASP A O 4
ATOM 4746 N N . ALA A 1 39 ? -9.177 -8.315 13.619 1.00 1.00 39 ALA A N 4
ATOM 4747 C CA . ALA A 1 39 ? -9.554 -7.114 14.394 1.00 1.00 39 ALA A CA 4
ATOM 4748 C C . ALA A 1 39 ? -10.034 -5.982 13.477 1.00 1.00 39 ALA A C 4
ATOM 4749 O O . ALA A 1 39 ? -9.773 -5.967 12.274 1.00 1.00 39 ALA A O 4
ATOM 4756 N N . THR A 1 40 ? -10.744 -5.021 14.059 1.00 1.00 40 THR A N 4
ATOM 4757 C CA . THR A 1 40 ? -11.288 -3.861 13.302 1.00 1.00 40 THR A CA 4
ATOM 4758 C C . THR A 1 40 ? -11.251 -2.554 14.159 1.00 1.00 40 THR A C 4
ATOM 4759 O O . THR A 1 40 ? -12.052 -2.451 15.088 1.00 1.00 40 THR A O 4
ATOM 4770 N N . PRO A 1 41 ? -10.395 -1.605 13.894 1.00 1.00 41 PRO A N 4
ATOM 4771 C CA . PRO A 1 41 ? -9.352 -1.573 12.797 1.00 1.00 41 PRO A CA 4
ATOM 4772 C C . PRO A 1 41 ? -8.252 -2.598 13.057 1.00 1.00 41 PRO A C 4
ATOM 4773 O O . PRO A 1 41 ? -8.340 -3.416 13.971 1.00 1.00 41 PRO A O 4
ATOM 4784 N N . VAL A 1 42 ? -7.194 -2.533 12.256 1.00 1.00 42 VAL A N 4
ATOM 4785 C CA . VAL A 1 42 ? -6.061 -3.461 12.416 1.00 1.00 42 VAL A CA 4
ATOM 4786 C C . VAL A 1 42 ? -4.846 -2.984 11.613 1.00 1.00 42 VAL A C 4
ATOM 4787 O O . VAL A 1 42 ? -4.823 -1.854 11.120 1.00 1.00 42 VAL A O 4
ATOM 4800 N N . GLU A 1 43 ? -3.829 -3.830 11.499 1.00 1.00 43 GLU A N 4
ATOM 4801 C CA . GLU A 1 43 ? -2.586 -3.550 10.766 1.00 1.00 43 GLU A CA 4
ATOM 4802 C C . GLU A 1 43 ? -2.446 -4.531 9.584 1.00 1.00 43 GLU A C 4
ATOM 4803 O O . GLU A 1 43 ? -3.047 -5.603 9.527 1.00 1.00 43 GLU A O 4
ATOM 4815 N N . TYR A 1 44 ? -1.623 -4.133 8.619 1.00 1.00 44 TYR A N 4
ATOM 4816 C CA . TYR A 1 44 ? -1.379 -4.932 7.411 1.00 1.00 44 TYR A CA 4
ATOM 4817 C C . TYR A 1 44 ? 0.118 -5.013 7.111 1.00 1.00 44 TYR A C 4
ATOM 4818 O O . TYR A 1 44 ? 0.878 -4.072 7.346 1.00 1.00 44 TYR A O 4
ATOM 4836 N N . TYR A 1 45 ? 0.527 -6.156 6.571 1.00 1.00 45 TYR A N 4
ATOM 4837 C CA . TYR A 1 45 ? 1.953 -6.371 6.246 1.00 1.00 45 TYR A CA 4
ATOM 4838 C C . TYR A 1 45 ? 2.268 -5.786 4.877 1.00 1.00 45 TYR A C 4
ATOM 4839 O O . TYR A 1 45 ? 1.991 -6.394 3.842 1.00 1.00 45 TYR A O 4
ATOM 4857 N N . ILE A 1 46 ? 2.873 -4.603 4.883 1.00 1.00 46 ILE A N 4
ATOM 4858 C CA . ILE A 1 46 ? 3.258 -3.879 3.651 1.00 1.00 46 ILE A CA 4
ATOM 4859 C C . ILE A 1 46 ? 4.791 -3.887 3.520 1.00 1.00 46 ILE A C 4
ATOM 4860 O O . ILE A 1 46 ? 5.538 -3.702 4.480 1.00 1.00 46 ILE A O 4
ATOM 4876 N N . HIS A 1 47 ? 5.255 -4.083 2.289 1.00 1.00 47 HIS A N 4
ATOM 4877 C CA . HIS A 1 47 ? 6.685 -4.094 1.966 1.00 1.00 47 HIS A CA 4
ATOM 4878 C C . HIS A 1 47 ? 6.904 -3.420 0.602 1.00 1.00 47 HIS A C 4
ATOM 4879 O O . HIS A 1 47 ? 6.168 -3.647 -0.358 1.00 1.00 47 HIS A O 4
ATOM 4894 N N . TYR A 1 48 ? 7.940 -2.590 0.517 1.00 1.00 48 TYR A N 4
ATOM 4895 C CA . TYR A 1 48 ? 8.262 -1.880 -0.723 1.00 1.00 48 TYR A CA 4
ATOM 4896 C C . TYR A 1 48 ? 8.840 -2.858 -1.758 1.00 1.00 48 TYR A C 4
ATOM 4897 O O . TYR A 1 48 ? 9.758 -3.630 -1.476 1.00 1.00 48 TYR A O 4
ATOM 4915 N N . ALA A 1 49 ? 8.286 -2.826 -2.967 1.00 1.00 49 ALA A N 4
ATOM 4916 C CA . ALA A 1 49 ? 8.730 -3.714 -4.052 1.00 1.00 49 ALA A CA 4
ATOM 4917 C C . ALA A 1 49 ? 10.107 -3.285 -4.582 1.00 1.00 49 ALA A C 4
ATOM 4918 O O . ALA A 1 49 ? 10.434 -2.099 -4.616 1.00 1.00 49 ALA A O 4
ATOM 4925 N N . GLY A 1 50 ? 10.911 -4.255 -5.006 1.00 1.00 50 GLY A N 4
ATOM 4926 C CA . GLY A 1 50 ? 12.256 -3.993 -5.548 1.00 1.00 50 GLY A CA 4
ATOM 4927 C C . GLY A 1 50 ? 13.270 -3.764 -4.433 1.00 1.00 50 GLY A C 4
ATOM 4928 O O . GLY A 1 50 ? 14.358 -3.238 -4.667 1.00 1.00 50 GLY A O 4
ATOM 4932 N N . TRP A 1 51 ? 12.919 -4.167 -3.217 1.00 1.00 51 TRP A N 4
ATOM 4933 C CA . TRP A 1 51 ? 13.806 -4.004 -2.043 1.00 1.00 51 TRP A CA 4
ATOM 4934 C C . TRP A 1 51 ? 13.738 -5.228 -1.129 1.00 1.00 51 TRP A C 4
ATOM 4935 O O . TRP A 1 51 ? 12.951 -6.151 -1.337 1.00 1.00 51 TRP A O 4
ATOM 4956 N N . SER A 1 52 ? 14.587 -5.233 -0.107 1.00 1.00 52 SER A N 4
ATOM 4957 C CA . SER A 1 52 ? 14.645 -6.341 0.850 1.00 1.00 52 SER A CA 4
ATOM 4958 C C . SER A 1 52 ? 13.322 -6.466 1.611 1.00 1.00 52 SER A C 4
ATOM 4959 O O . SER A 1 52 ? 12.695 -5.465 1.958 1.00 1.00 52 SER A O 4
ATOM 4967 N N . LYS A 1 53 ? 12.903 -7.700 1.873 1.00 1.00 53 LYS A N 4
ATOM 4968 C CA . LYS A 1 53 ? 11.653 -7.990 2.587 1.00 1.00 53 LYS A CA 4
ATOM 4969 C C . LYS A 1 53 ? 11.853 -7.894 4.099 1.00 1.00 53 LYS A C 4
ATOM 4970 O O . LYS A 1 53 ? 10.889 -7.960 4.862 1.00 1.00 53 LYS A O 4
ATOM 4989 N N . ASN A 1 54 ? 13.095 -7.748 4.547 1.00 1.00 54 ASN A N 4
ATOM 4990 C CA . ASN A 1 54 ? 13.412 -7.655 5.975 1.00 1.00 54 ASN A CA 4
ATOM 4991 C C . ASN A 1 54 ? 12.946 -6.320 6.539 1.00 1.00 54 ASN A C 4
ATOM 4992 O O . ASN A 1 54 ? 13.063 -6.066 7.737 1.00 1.00 54 ASN A O 4
ATOM 5003 N N . TRP A 1 55 ? 12.406 -5.464 5.676 1.00 1.00 55 TRP A N 4
ATOM 5004 C CA . TRP A 1 55 ? 11.923 -4.145 6.079 1.00 1.00 55 TRP A CA 4
ATOM 5005 C C . TRP A 1 55 ? 10.737 -4.301 7.032 1.00 1.00 55 TRP A C 4
ATOM 5006 O O . TRP A 1 55 ? 10.586 -3.531 7.981 1.00 1.00 55 TRP A O 4
ATOM 5027 N N . ASP A 1 56 ? 9.906 -5.307 6.782 1.00 1.00 56 ASP A N 4
ATOM 5028 C CA . ASP A 1 56 ? 8.724 -5.636 7.621 1.00 1.00 56 ASP A CA 4
ATOM 5029 C C . ASP A 1 56 ? 8.069 -4.397 8.266 1.00 1.00 56 ASP A C 4
ATOM 5030 O O . ASP A 1 56 ? 8.282 -4.127 9.448 1.00 1.00 56 ASP A O 4
ATOM 5039 N N . GLU A 1 57 ? 7.294 -3.630 7.507 1.00 1.00 57 GLU A N 4
ATOM 5040 C CA . GLU A 1 57 ? 6.643 -2.401 8.050 1.00 1.00 57 GLU A CA 4
ATOM 5041 C C . GLU A 1 57 ? 5.119 -2.570 8.107 1.00 1.00 57 GLU A C 4
ATOM 5042 O O . GLU A 1 57 ? 4.440 -2.622 7.083 1.00 1.00 57 GLU A O 4
ATOM 5054 N N . TRP A 1 58 ? 4.578 -2.633 9.319 1.00 1.00 58 TRP A N 4
ATOM 5055 C CA . TRP A 1 58 ? 3.138 -2.770 9.561 1.00 1.00 58 TRP A CA 4
ATOM 5056 C C . TRP A 1 58 ? 2.507 -1.361 9.557 1.00 1.00 58 TRP A C 4
ATOM 5057 O O . TRP A 1 58 ? 3.018 -0.427 10.174 1.00 1.00 58 TRP A O 4
ATOM 5078 N N . VAL A 1 59 ? 1.381 -1.214 8.867 1.00 1.00 59 VAL A N 4
ATOM 5079 C CA . VAL A 1 59 ? 0.697 0.119 8.778 1.00 1.00 59 VAL A CA 4
ATOM 5080 C C . VAL A 1 59 ? -0.853 0.004 8.847 1.00 1.00 59 VAL A C 4
ATOM 5081 O O . VAL A 1 59 ? -1.397 -0.989 8.361 1.00 1.00 59 VAL A O 4
ATOM 5094 N N . PRO A 1 60 ? -1.540 0.976 9.382 1.00 1.00 60 PRO A N 4
ATOM 5095 C CA . PRO A 1 60 ? -3.048 0.925 9.456 1.00 1.00 60 PRO A CA 4
ATOM 5096 C C . PRO A 1 60 ? -3.693 1.190 8.083 1.00 1.00 60 PRO A C 4
ATOM 5097 O O . PRO A 1 60 ? -3.119 1.855 7.220 1.00 1.00 60 PRO A O 4
ATOM 5108 N N . GLU A 1 61 ? -4.903 0.675 7.893 1.00 1.00 61 GLU A N 4
ATOM 5109 C CA . GLU A 1 61 ? -5.642 0.852 6.627 1.00 1.00 61 GLU A CA 4
ATOM 5110 C C . GLU A 1 61 ? -5.688 2.332 6.197 1.00 1.00 61 GLU A C 4
ATOM 5111 O O . GLU A 1 61 ? -5.910 2.660 5.032 1.00 1.00 61 GLU A O 4
ATOM 5123 N N . ASN A 1 62 ? -5.476 3.227 7.155 1.00 1.00 62 ASN A N 4
ATOM 5124 C CA . ASN A 1 62 ? -5.502 4.670 6.890 1.00 1.00 62 ASN A CA 4
ATOM 5125 C C . ASN A 1 62 ? -4.376 5.091 5.929 1.00 1.00 62 ASN A C 4
ATOM 5126 O O . ASN A 1 62 ? -4.587 5.917 5.040 1.00 1.00 62 ASN A O 4
ATOM 5137 N N . ARG A 1 63 ? -3.178 4.546 6.115 1.00 1.00 63 ARG A N 4
ATOM 5138 C CA . ARG A 1 63 ? -2.011 4.890 5.264 1.00 1.00 63 ARG A CA 4
ATOM 5139 C C . ARG A 1 63 ? -1.934 3.987 4.026 1.00 1.00 63 ARG A C 4
ATOM 5140 O O . ARG A 1 63 ? -1.081 4.185 3.161 1.00 1.00 63 ARG A O 4
ATOM 5161 N N . VAL A 1 64 ? -2.837 3.017 3.918 1.00 1.00 64 VAL A N 4
ATOM 5162 C CA . VAL A 1 64 ? -2.866 2.095 2.752 1.00 1.00 64 VAL A CA 4
ATOM 5163 C C . VAL A 1 64 ? -3.899 2.585 1.729 1.00 1.00 64 VAL A C 4
ATOM 5164 O O . VAL A 1 64 ? -5.047 2.884 2.055 1.00 1.00 64 VAL A O 4
ATOM 5177 N N . LEU A 1 65 ? -3.484 2.656 0.469 1.00 1.00 65 LEU A N 4
ATOM 5178 C CA . LEU A 1 65 ? -4.382 3.096 -0.629 1.00 1.00 65 LEU A CA 4
ATOM 5179 C C . LEU A 1 65 ? -4.498 1.989 -1.683 1.00 1.00 65 LEU A C 4
ATOM 5180 O O . LEU A 1 65 ? -3.509 1.402 -2.119 1.00 1.00 65 LEU A O 4
ATOM 5196 N N . LYS A 1 66 ? -5.729 1.719 -2.106 1.00 1.00 66 LYS A N 4
ATOM 5197 C CA . LYS A 1 66 ? -5.990 0.685 -3.106 1.00 1.00 66 LYS A CA 4
ATOM 5198 C C . LYS A 1 66 ? -5.426 1.096 -4.461 1.00 1.00 66 LYS A C 4
ATOM 5199 O O . LYS A 1 66 ? -5.211 2.278 -4.728 1.00 1.00 66 LYS A O 4
ATOM 5218 N N . TYR A 1 67 ? -5.198 0.108 -5.320 1.00 1.00 67 TYR A N 4
ATOM 5219 C CA . TYR A 1 67 ? -4.664 0.364 -6.664 1.00 1.00 67 TYR A CA 4
ATOM 5220 C C . TYR A 1 67 ? -5.822 0.606 -7.639 1.00 1.00 67 TYR A C 4
ATOM 5221 O O . TYR A 1 67 ? -6.696 -0.244 -7.815 1.00 1.00 67 TYR A O 4
ATOM 5239 N N . ASN A 1 68 ? -5.820 1.768 -8.284 1.00 1.00 68 ASN A N 4
ATOM 5240 C CA . ASN A 1 68 ? -6.877 2.116 -9.245 1.00 1.00 68 ASN A CA 4
ATOM 5241 C C . ASN A 1 68 ? -6.358 3.126 -10.261 1.00 1.00 68 ASN A C 4
ATOM 5242 O O . ASN A 1 68 ? -5.532 3.979 -9.938 1.00 1.00 68 ASN A O 4
ATOM 5253 N N . ASP A 1 69 ? -6.863 3.025 -11.487 1.00 1.00 69 ASP A N 4
ATOM 5254 C CA . ASP A 1 69 ? -6.467 3.930 -12.566 1.00 1.00 69 ASP A CA 4
ATOM 5255 C C . ASP A 1 69 ? -6.480 5.401 -12.107 1.00 1.00 69 ASP A C 4
ATOM 5256 O O . ASP A 1 69 ? -5.723 6.225 -12.620 1.00 1.00 69 ASP A O 4
ATOM 5265 N N . ASP A 1 70 ? -7.335 5.725 -11.142 1.00 1.00 70 ASP A N 4
ATOM 5266 C CA . ASP A 1 70 ? -7.436 7.091 -10.611 1.00 1.00 70 ASP A CA 4
ATOM 5267 C C . ASP A 1 70 ? -6.235 7.404 -9.719 1.00 1.00 70 ASP A C 4
ATOM 5268 O O . ASP A 1 70 ? -5.640 8.475 -9.826 1.00 1.00 70 ASP A O 4
ATOM 5277 N N . ASN A 1 71 ? -5.870 6.480 -8.837 1.00 1.00 71 ASN A N 4
ATOM 5278 C CA . ASN A 1 71 ? -4.722 6.680 -7.937 1.00 1.00 71 ASN A CA 4
ATOM 5279 C C . ASN A 1 71 ? -3.450 6.806 -8.773 1.00 1.00 71 ASN A C 4
ATOM 5280 O O . ASN A 1 71 ? -2.566 7.611 -8.478 1.00 1.00 71 ASN A O 4
ATOM 5291 N N . VAL A 1 72 ? -3.370 6.011 -9.834 1.00 1.00 72 VAL A N 4
ATOM 5292 C CA . VAL A 1 72 ? -2.222 6.057 -10.748 1.00 1.00 72 VAL A CA 4
ATOM 5293 C C . VAL A 1 72 ? -2.216 7.438 -11.424 1.00 1.00 72 VAL A C 4
ATOM 5294 O O . VAL A 1 72 ? -1.172 8.083 -11.527 1.00 1.00 72 VAL A O 4
ATOM 5307 N N . LYS A 1 73 ? -3.386 7.887 -11.864 1.00 1.00 73 LYS A N 4
ATOM 5308 C CA . LYS A 1 73 ? -3.548 9.192 -12.517 1.00 1.00 73 LYS A CA 4
ATOM 5309 C C . LYS A 1 73 ? -3.089 10.311 -11.563 1.00 1.00 73 LYS A C 4
ATOM 5310 O O . LYS A 1 73 ? -2.431 11.267 -11.970 1.00 1.00 73 LYS A O 4
ATOM 5329 N N . ARG A 1 74 ? -3.440 10.177 -10.287 1.00 1.00 74 ARG A N 4
ATOM 5330 C CA . ARG A 1 74 ? -3.050 11.162 -9.261 1.00 1.00 74 ARG A CA 4
ATOM 5331 C C . ARG A 1 74 ? -1.525 11.166 -9.094 1.00 1.00 74 ARG A C 4
ATOM 5332 O O . ARG A 1 74 ? -0.910 12.225 -8.960 1.00 1.00 74 ARG A O 4
ATOM 5353 N N . ARG A 1 75 ? -0.913 9.987 -9.109 1.00 1.00 75 ARG A N 4
ATOM 5354 C CA . ARG A 1 75 ? 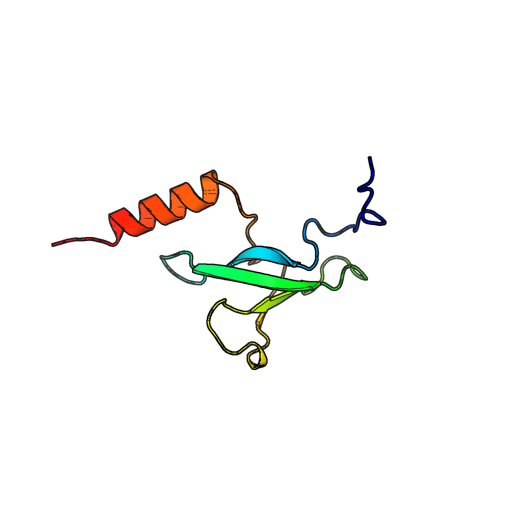0.548 9.872 -8.966 1.00 1.00 75 ARG A CA 4
ATOM 5355 C C . ARG A 1 75 ? 1.200 10.507 -10.176 1.00 1.00 75 ARG A C 4
ATOM 5356 O O . ARG A 1 75 ? 2.220 11.190 -10.094 1.00 1.00 75 ARG A O 4
ATOM 5377 N N . GLN A 1 76 ? 0.591 10.268 -11.332 1.00 1.00 76 GLN A N 4
ATOM 5378 C CA . GLN A 1 76 ? 1.059 10.811 -12.594 1.00 1.00 76 GLN A CA 4
ATOM 5379 C C . GLN A 1 76 ? 0.876 12.336 -12.565 1.00 1.00 76 GLN A C 4
ATOM 5380 O O . GLN A 1 76 ? 1.699 13.091 -13.085 1.00 1.00 76 GLN A O 4
ATOM 5394 N N . GLU A 1 77 ? -0.206 12.782 -11.936 1.00 1.00 77 GLU A N 4
ATOM 5395 C CA . GLU A 1 77 ? -0.493 14.224 -11.817 1.00 1.00 77 GLU A CA 4
ATOM 5396 C C . GLU A 1 77 ? 0.558 14.856 -10.898 1.00 1.00 77 GLU A C 4
ATOM 5397 O O . GLU A 1 77 ? 1.223 15.833 -11.245 1.00 1.00 77 GLU A O 4
ATOM 5409 N N . LEU A 1 78 ? 0.708 14.265 -9.717 1.00 1.00 78 LEU A N 4
ATOM 5410 C CA . LEU A 1 78 ? 1.683 14.736 -8.726 1.00 1.00 78 LEU A CA 4
ATOM 5411 C C . LEU A 1 78 ? 3.107 14.656 -9.313 1.00 1.00 78 LEU A C 4
ATOM 5412 O O . LEU A 1 78 ? 3.922 15.560 -9.124 1.00 1.00 78 LEU A O 4
ATOM 5428 N N . ALA A 1 79 ? 3.393 13.575 -10.033 1.00 1.00 79 ALA A N 4
ATOM 5429 C CA . ALA A 1 79 ? 4.715 13.372 -10.648 1.00 1.00 79 ALA A CA 4
ATOM 5430 C C . ALA A 1 79 ? 4.958 14.431 -11.708 1.00 1.00 79 ALA A C 4
ATOM 5431 O O . ALA A 1 79 ? 6.075 14.908 -11.910 1.00 1.00 79 ALA A O 4
ATOM 5438 N N . ARG A 1 80 ? 3.882 14.817 -12.387 1.00 1.00 80 ARG A N 4
ATOM 5439 C CA . ARG A 1 80 ? 3.954 15.835 -13.427 1.00 1.00 80 ARG A CA 4
ATOM 5440 C C . ARG A 1 80 ? 4.132 17.208 -12.784 1.00 1.00 80 ARG A C 4
ATOM 5441 O O . ARG A 1 80 ? 4.957 18.014 -13.214 1.00 1.00 80 ARG A O 4
ATOM 5462 N N . GLN A 1 81 ? 3.353 17.470 -11.740 1.00 1.00 81 GLN A N 4
ATOM 5463 C CA . GLN A 1 81 ? 3.403 18.741 -11.008 1.00 1.00 81 GLN A CA 4
ATOM 5464 C C . GLN A 1 81 ? 4.680 18.800 -10.162 1.00 1.00 81 GLN A C 4
ATOM 5465 O O . GLN A 1 81 ? 5.035 19.856 -9.640 1.00 1.00 81 GLN A O 4
ATOM 5479 N N . CYS A 1 82 ? 5.376 17.676 -10.045 1.00 1.00 82 CYS A N 4
ATOM 5480 C CA . CYS A 1 82 ? 6.620 17.621 -9.264 1.00 1.00 82 CYS A CA 4
ATOM 5481 C C . CYS A 1 82 ? 7.648 18.604 -9.810 1.00 1.00 82 CYS A C 4
ATOM 5482 O O . CYS A 1 82 ? 8.464 19.146 -9.064 1.00 1.00 82 CYS A O 4
ATOM 5490 N N . GLY A 1 83 ? 7.608 18.848 -11.118 1.00 1.00 83 GLY A N 4
ATOM 5491 C CA . GLY A 1 83 ? 8.528 19.769 -11.769 1.00 1.00 83 GLY A CA 4
ATOM 5492 C C . GLY A 1 83 ? 8.131 19.986 -13.234 1.00 1.00 83 GLY A C 4
ATOM 5493 O O . GLY A 1 83 ? 7.689 19.069 -13.926 1.00 1.00 83 GLY A O 4
ATOM 5497 N N . GLU A 1 84 ? 8.317 21.214 -13.705 1.00 1.00 84 GLU A N 4
ATOM 5498 C CA . GLU A 1 84 ? 7.972 21.561 -15.093 1.00 1.00 84 GLU A CA 4
ATOM 5499 C C . GLU A 1 84 ? 8.832 20.759 -16.082 1.00 1.00 84 GLU A C 4
ATOM 5500 O O . GLU A 1 84 ? 10.019 20.546 -15.841 1.00 1.00 84 GLU A O 4
ATOM 5512 N N . ARG A 1 85 ? 8.221 20.337 -17.185 1.00 1.00 85 ARG A N 4
ATOM 5513 C CA . ARG A 1 85 ? 8.906 19.561 -18.226 1.00 1.00 85 ARG A CA 4
ATOM 5514 C C . ARG A 1 85 ? 9.586 18.319 -17.638 1.00 1.00 85 ARG A C 4
ATOM 5515 O O . ARG A 1 85 ? 9.202 17.915 -16.553 1.00 1.00 85 ARG A O 4
ATOM 5537 N N . MET A 1 1 ? -19.687 -12.348 -10.559 1.00 1.00 1 MET A N 5
ATOM 5538 C CA . MET A 1 1 ? -20.757 -13.062 -9.808 1.00 1.00 1 MET A CA 5
ATOM 5539 C C . MET A 1 1 ? -20.416 -13.025 -8.320 1.00 1.00 1 MET A C 5
ATOM 5540 O O . MET A 1 1 ? -21.228 -12.598 -7.499 1.00 1.00 1 MET A O 5
ATOM 5556 N N . ASN A 1 2 ? -19.212 -13.469 -7.977 1.00 1.00 2 ASN A N 5
ATOM 5557 C CA . ASN A 1 2 ? -18.756 -13.484 -6.585 1.00 1.00 2 ASN A CA 5
ATOM 5558 C C . ASN A 1 2 ? -18.641 -12.056 -6.051 1.00 1.00 2 ASN A C 5
ATOM 5559 O O . ASN A 1 2 ? -18.565 -11.095 -6.818 1.00 1.00 2 ASN A O 5
ATOM 5570 N N . TYR A 1 3 ? -18.628 -11.915 -4.730 1.00 1.00 3 TYR A N 5
ATOM 5571 C CA . TYR A 1 3 ? -18.519 -10.597 -4.085 1.00 1.00 3 TYR A CA 5
ATOM 5572 C C . TYR A 1 3 ? -17.878 -10.738 -2.703 1.00 1.00 3 TYR A C 5
ATOM 5573 O O . TYR A 1 3 ? -17.918 -11.796 -2.075 1.00 1.00 3 TYR A O 5
ATOM 5591 N N . SER A 1 4 ? -17.277 -9.652 -2.227 1.00 1.00 4 SER A N 5
ATOM 5592 C CA . SER A 1 4 ? -16.613 -9.632 -0.916 1.00 1.00 4 SER A CA 5
ATOM 5593 C C . SER A 1 4 ? -17.644 -9.405 0.201 1.00 1.00 4 SER A C 5
ATOM 5594 O O . SER A 1 4 ? -18.514 -10.247 0.427 1.00 1.00 4 SER A O 5
ATOM 5602 N N . THR A 1 5 ? -17.535 -8.278 0.896 1.00 1.00 5 THR A N 5
ATOM 5603 C CA . THR A 1 5 ? -18.461 -7.949 1.993 1.00 1.00 5 THR A CA 5
ATOM 5604 C C . THR A 1 5 ? -18.622 -9.135 2.960 1.00 1.00 5 THR A C 5
ATOM 5605 O O . THR A 1 5 ? -19.474 -9.999 2.754 1.00 1.00 5 THR A O 5
ATOM 5616 N N . GLY A 1 6 ? -17.798 -9.164 4.003 1.00 1.00 6 GLY A N 5
ATOM 5617 C CA . GLY A 1 6 ? -17.838 -10.247 4.995 1.00 1.00 6 GLY A CA 5
ATOM 5618 C C . GLY A 1 6 ? -17.256 -11.542 4.428 1.00 1.00 6 GLY A C 5
ATOM 5619 O O . GLY A 1 6 ? -16.425 -12.184 5.070 1.00 1.00 6 GLY A O 5
ATOM 5623 N N . THR A 1 7 ? -17.687 -11.927 3.231 1.00 1.00 7 THR A N 5
ATOM 5624 C CA . THR A 1 7 ? -17.205 -13.160 2.587 1.00 1.00 7 THR A CA 5
ATOM 5625 C C . THR A 1 7 ? -15.706 -13.055 2.268 1.00 1.00 7 THR A C 5
ATOM 5626 O O . THR A 1 7 ? -15.247 -12.064 1.700 1.00 1.00 7 THR A O 5
ATOM 5637 N N . ASP A 1 8 ? -14.953 -14.084 2.646 1.00 1.00 8 ASP A N 5
ATOM 5638 C CA . ASP A 1 8 ? -13.504 -14.121 2.392 1.00 1.00 8 ASP A CA 5
ATOM 5639 C C . ASP A 1 8 ? -12.808 -12.855 2.928 1.00 1.00 8 ASP A C 5
ATOM 5640 O O . ASP A 1 8 ? -12.786 -11.814 2.272 1.00 1.00 8 ASP A O 5
ATOM 5649 N N . ALA A 1 9 ? -12.242 -12.957 4.126 1.00 1.00 9 ALA A N 5
ATOM 5650 C CA . ALA A 1 9 ? -11.548 -11.822 4.761 1.00 1.00 9 ALA A CA 5
ATOM 5651 C C . ALA A 1 9 ? -12.487 -10.606 4.909 1.00 1.00 9 ALA A C 5
ATOM 5652 O O . ALA A 1 9 ? -12.924 -10.024 3.915 1.00 1.00 9 ALA A O 5
ATOM 5659 N N . ASN A 1 10 ? -12.790 -10.230 6.147 1.00 1.00 10 ASN A N 5
ATOM 5660 C CA . ASN A 1 10 ? -13.675 -9.087 6.411 1.00 1.00 10 ASN A CA 5
ATOM 5661 C C . ASN A 1 10 ? -13.067 -7.796 5.859 1.00 1.00 10 ASN A C 5
ATOM 5662 O O . ASN A 1 10 ? -13.766 -6.942 5.312 1.00 1.00 10 ASN A O 5
ATOM 5673 N N . THR A 1 11 ? -11.754 -7.654 6.007 1.00 1.00 11 THR A N 5
ATOM 5674 C CA . THR A 1 11 ? -11.050 -6.463 5.520 1.00 1.00 11 THR A CA 5
ATOM 5675 C C . THR A 1 11 ? -11.159 -6.366 3.995 1.00 1.00 11 THR A C 5
ATOM 5676 O O . THR A 1 11 ? -11.376 -7.361 3.303 1.00 1.00 11 THR A O 5
ATOM 5687 N N . LEU A 1 12 ? -11.009 -5.153 3.478 1.00 1.00 12 LEU A N 5
ATOM 5688 C CA . LEU A 1 12 ? -11.105 -4.905 2.021 1.00 1.00 12 LEU A CA 5
ATOM 5689 C C . LEU A 1 12 ? -9.752 -5.154 1.351 1.00 1.00 12 LEU A C 5
ATOM 5690 O O . LEU A 1 12 ? -9.628 -5.064 0.130 1.00 1.00 12 LEU A O 5
ATOM 5706 N N . PHE A 1 13 ? -8.736 -5.477 2.145 1.00 1.00 13 PHE A N 5
ATOM 5707 C CA . PHE A 1 13 ? -7.370 -5.745 1.632 1.00 1.00 13 PHE A CA 5
ATOM 5708 C C . PHE A 1 13 ? -6.977 -7.203 1.897 1.00 1.00 13 PHE A C 5
ATOM 5709 O O . PHE A 1 13 ? -7.196 -7.739 2.982 1.00 1.00 13 PHE A O 5
ATOM 5726 N N . VAL A 1 14 ? -6.376 -7.831 0.891 1.00 1.00 14 VAL A N 5
ATOM 5727 C CA . VAL A 1 14 ? -5.930 -9.242 0.984 1.00 1.00 14 VAL A CA 5
ATOM 5728 C C . VAL A 1 14 ? -4.491 -9.384 0.495 1.00 1.00 14 VAL A C 5
ATOM 5729 O O . VAL A 1 14 ? -4.015 -8.595 -0.323 1.00 1.00 14 VAL A O 5
ATOM 5742 N N . ASP A 1 15 ? -3.798 -10.398 1.000 1.00 1.00 15 ASP A N 5
ATOM 5743 C CA . ASP A 1 15 ? -2.408 -10.667 0.646 1.00 1.00 15 ASP A CA 5
ATOM 5744 C C . ASP A 1 15 ? -2.267 -11.007 -0.839 1.00 1.00 15 ASP A C 5
ATOM 5745 O O . ASP A 1 15 ? -3.143 -11.612 -1.455 1.00 1.00 15 ASP A O 5
ATOM 5754 N N . GLY A 1 16 ? -1.141 -10.615 -1.427 1.00 1.00 16 GLY A N 5
ATOM 5755 C CA . GLY A 1 16 ? -0.857 -10.865 -2.845 1.00 1.00 16 GLY A CA 5
ATOM 5756 C C . GLY A 1 16 ? -1.392 -9.732 -3.713 1.00 1.00 16 GLY A C 5
ATOM 5757 O O . GLY A 1 16 ? -1.002 -9.613 -4.875 1.00 1.00 16 GLY A O 5
ATOM 5761 N N . GLU A 1 17 ? -2.253 -8.893 -3.144 1.00 1.00 17 GLU A N 5
ATOM 5762 C CA . GLU A 1 17 ? -2.832 -7.752 -3.876 1.00 1.00 17 GLU A CA 5
ATOM 5763 C C . GLU A 1 17 ? -1.824 -6.604 -3.968 1.00 1.00 17 GLU A C 5
ATOM 5764 O O . GLU A 1 17 ? -1.063 -6.341 -3.037 1.00 1.00 17 GLU A O 5
ATOM 5776 N N . ARG A 1 18 ? -1.836 -5.905 -5.099 1.00 1.00 18 ARG A N 5
ATOM 5777 C CA . ARG A 1 18 ? -0.937 -4.766 -5.326 1.00 1.00 18 ARG A CA 5
ATOM 5778 C C . ARG A 1 18 ? -1.590 -3.502 -4.764 1.00 1.00 18 ARG A C 5
ATOM 5779 O O . ARG A 1 18 ? -2.764 -3.230 -5.008 1.00 1.00 18 ARG A O 5
ATOM 5800 N N . VAL A 1 19 ? -0.830 -2.713 -4.011 1.00 1.00 19 VAL A N 5
ATOM 5801 C CA . VAL A 1 19 ? -1.338 -1.465 -3.398 1.00 1.00 19 VAL A CA 5
ATOM 5802 C C . VAL A 1 19 ? -0.304 -0.369 -3.520 1.00 1.00 19 VAL A C 5
ATOM 5803 O O . VAL A 1 19 ? 0.862 -0.600 -3.842 1.00 1.00 19 VAL A O 5
ATOM 5816 N N . LEU A 1 20 ? -0.743 0.856 -3.250 1.00 1.00 20 LEU A N 5
ATOM 5817 C CA . LEU A 1 20 ? 0.128 2.036 -3.317 1.00 1.00 20 LEU A CA 5
ATOM 5818 C C . LEU A 1 20 ? 0.298 2.645 -1.918 1.00 1.00 20 LEU A C 5
ATOM 5819 O O . LEU A 1 20 ? -0.605 2.632 -1.083 1.00 1.00 20 LEU A O 5
ATOM 5835 N N . CYS A 1 21 ? 1.482 3.199 -1.678 1.00 1.00 21 CYS A N 5
ATOM 5836 C CA . CYS A 1 21 ? 1.808 3.837 -0.376 1.00 1.00 21 CYS A CA 5
ATOM 5837 C C . CYS A 1 21 ? 2.251 5.283 -0.597 1.00 1.00 21 CYS A C 5
ATOM 5838 O O . CYS A 1 21 ? 3.184 5.549 -1.355 1.00 1.00 21 CYS A O 5
ATOM 5846 N N . PHE A 1 22 ? 1.597 6.220 0.080 1.00 1.00 22 PHE A N 5
ATOM 5847 C CA . PHE A 1 22 ? 1.936 7.645 -0.061 1.00 1.00 22 PHE A CA 5
ATOM 5848 C C . PHE A 1 22 ? 3.419 7.891 0.234 1.00 1.00 22 PHE A C 5
ATOM 5849 O O . PHE A 1 22 ? 4.188 8.356 -0.607 1.00 1.00 22 PHE A O 5
ATOM 5866 N N . HIS A 1 23 ? 3.831 7.556 1.453 1.00 1.00 23 HIS A N 5
ATOM 5867 C CA . HIS A 1 23 ? 5.229 7.727 1.898 1.00 1.00 23 HIS A CA 5
ATOM 5868 C C . HIS A 1 23 ? 5.774 9.103 1.459 1.00 1.00 23 HIS A C 5
ATOM 5869 O O . HIS A 1 23 ? 6.668 9.190 0.618 1.00 1.00 23 HIS A O 5
ATOM 5884 N N . GLY A 1 24 ? 5.201 10.166 2.012 1.00 1.00 24 GLY A N 5
ATOM 5885 C CA . GLY A 1 24 ? 5.595 11.554 1.683 1.00 1.00 24 GLY A CA 5
ATOM 5886 C C . GLY A 1 24 ? 4.551 12.232 0.762 1.00 1.00 24 GLY A C 5
ATOM 5887 O O . GLY A 1 24 ? 3.494 11.653 0.507 1.00 1.00 24 GLY A O 5
ATOM 5891 N N . PRO A 1 25 ? 4.810 13.421 0.291 1.00 1.00 25 PRO A N 5
ATOM 5892 C CA . PRO A 1 25 ? 3.819 14.152 -0.599 1.00 1.00 25 PRO A CA 5
ATOM 5893 C C . PRO A 1 25 ? 3.630 13.490 -1.983 1.00 1.00 25 PRO A C 5
ATOM 5894 O O . PRO A 1 25 ? 3.058 14.087 -2.895 1.00 1.00 25 PRO A O 5
ATOM 5905 N N . LEU A 1 26 ? 4.099 12.255 -2.130 1.00 1.00 26 LEU A N 5
ATOM 5906 C CA . LEU A 1 26 ? 3.987 11.502 -3.415 1.00 1.00 26 LEU A CA 5
ATOM 5907 C C . LEU A 1 26 ? 3.374 10.121 -3.191 1.00 1.00 26 LEU A C 5
ATOM 5908 O O . LEU A 1 26 ? 2.962 9.763 -2.089 1.00 1.00 26 LEU A O 5
ATOM 5924 N N . ILE A 1 27 ? 3.322 9.345 -4.270 1.00 1.00 27 ILE A N 5
ATOM 5925 C CA . ILE A 1 27 ? 2.755 7.967 -4.239 1.00 1.00 27 ILE A CA 5
ATOM 5926 C C . ILE A 1 27 ? 3.787 6.975 -4.800 1.00 1.00 27 ILE A C 5
ATOM 5927 O O . ILE A 1 27 ? 4.375 7.182 -5.861 1.00 1.00 27 ILE A O 5
ATOM 5943 N N . TYR A 1 28 ? 3.986 5.880 -4.074 1.00 1.00 28 TYR A N 5
ATOM 5944 C CA . TYR A 1 28 ? 4.948 4.815 -4.459 1.00 1.00 28 TYR A CA 5
ATOM 5945 C C . TYR A 1 28 ? 4.252 3.457 -4.536 1.00 1.00 28 TYR A C 5
ATOM 5946 O O . TYR A 1 28 ? 3.199 3.235 -3.939 1.00 1.00 28 TYR A O 5
ATOM 5964 N N . GLU A 1 29 ? 4.856 2.538 -5.283 1.00 1.00 29 GLU A N 5
ATOM 5965 C CA . GLU A 1 29 ? 4.303 1.183 -5.454 1.00 1.00 29 GLU A CA 5
ATOM 5966 C C . GLU A 1 29 ? 4.715 0.270 -4.296 1.00 1.00 29 GLU A C 5
ATOM 5967 O O . GLU A 1 29 ? 5.868 0.246 -3.863 1.00 1.00 29 GLU A O 5
ATOM 5979 N N . ALA A 1 30 ? 3.754 -0.512 -3.814 1.00 1.00 30 ALA A N 5
ATOM 5980 C CA . ALA A 1 30 ? 3.976 -1.456 -2.713 1.00 1.00 30 ALA A CA 5
ATOM 5981 C C . ALA A 1 30 ? 3.047 -2.652 -2.881 1.00 1.00 30 ALA A C 5
A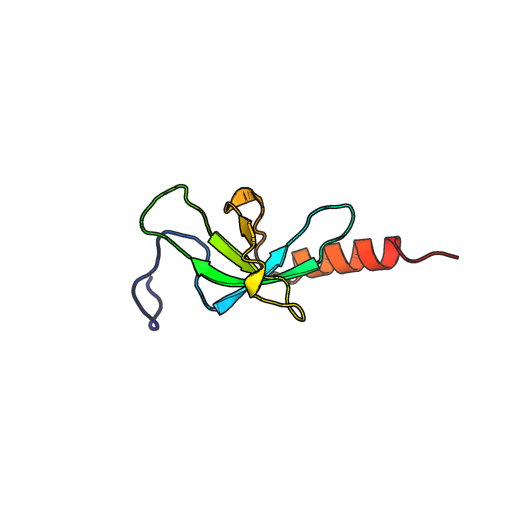TOM 5982 O O . ALA A 1 30 ? 2.175 -2.681 -3.750 1.00 1.00 30 ALA A O 5
ATOM 5989 N N . LYS A 1 31 ? 3.231 -3.671 -2.048 1.00 1.00 31 LYS A N 5
ATOM 5990 C CA . LYS A 1 31 ? 2.396 -4.897 -2.114 1.00 1.00 31 LYS A CA 5
ATOM 5991 C C . LYS A 1 31 ? 2.063 -5.403 -0.708 1.00 1.00 31 LYS A C 5
ATOM 5992 O O . LYS A 1 31 ? 2.796 -5.167 0.252 1.00 1.00 31 LYS A O 5
ATOM 6011 N N . VAL A 1 32 ? 0.952 -6.121 -0.590 1.00 1.00 32 VAL A N 5
ATOM 6012 C CA . VAL A 1 32 ? 0.499 -6.685 0.702 1.00 1.00 32 VAL A CA 5
ATOM 6013 C C . VAL A 1 32 ? 0.978 -8.138 0.815 1.00 1.00 32 VAL A C 5
ATOM 6014 O O . VAL A 1 32 ? 0.450 -9.031 0.153 1.00 1.00 32 VAL A O 5
ATOM 6027 N N . LEU A 1 33 ? 1.963 -8.382 1.673 1.00 1.00 33 LEU A N 5
ATOM 6028 C CA . LEU A 1 33 ? 2.505 -9.746 1.862 1.00 1.00 33 LEU A CA 5
ATOM 6029 C C . LEU A 1 33 ? 1.600 -10.549 2.785 1.00 1.00 33 LEU A C 5
ATOM 6030 O O . LEU A 1 33 ? 1.356 -11.734 2.565 1.00 1.00 33 LEU A O 5
ATOM 6046 N N . LYS A 1 34 ? 1.133 -9.908 3.852 1.00 1.00 34 LYS A N 5
ATOM 6047 C CA . LYS A 1 34 ? 0.275 -10.569 4.850 1.00 1.00 34 LYS A CA 5
ATOM 6048 C C . LYS A 1 34 ? -0.688 -9.560 5.475 1.00 1.00 34 LYS A C 5
ATOM 6049 O O . LYS A 1 34 ? -0.448 -8.353 5.471 1.00 1.00 34 LYS A O 5
ATOM 6068 N N . THR A 1 35 ? -1.789 -10.074 6.012 1.00 1.00 35 THR A N 5
ATOM 6069 C CA . THR A 1 35 ? -2.814 -9.229 6.646 1.00 1.00 35 THR A CA 5
ATOM 6070 C C . THR A 1 35 ? -3.421 -9.934 7.853 1.00 1.00 35 THR A C 5
ATOM 6071 O O . THR A 1 35 ? -3.570 -11.156 7.871 1.00 1.00 35 THR A O 5
ATOM 6082 N N . LYS A 1 36 ? -3.801 -9.148 8.855 1.00 1.00 36 LYS A N 5
ATOM 6083 C CA . LYS A 1 36 ? -4.423 -9.730 10.080 1.00 1.00 36 LYS A CA 5
ATOM 6084 C C . LYS A 1 36 ? -5.897 -9.286 10.187 1.00 1.00 36 LYS A C 5
ATOM 6085 O O . LYS A 1 36 ? -6.171 -8.325 10.907 1.00 1.00 36 LYS A O 5
ATOM 6104 N N . PRO A 1 37 ? -6.825 -9.923 9.525 1.00 1.00 37 PRO A N 5
ATOM 6105 C CA . PRO A 1 37 ? -8.277 -9.517 9.588 1.00 1.00 37 PRO A CA 5
ATOM 6106 C C . PRO A 1 37 ? -8.987 -10.050 10.836 1.00 1.00 37 PRO A C 5
ATOM 6107 O O . PRO A 1 37 ? -10.209 -9.955 10.943 1.00 1.00 37 PRO A O 5
ATOM 6118 N N . ASP A 1 38 ? -8.229 -10.603 11.777 1.00 1.00 38 ASP A N 5
ATOM 6119 C CA . ASP A 1 38 ? -8.789 -11.151 13.020 1.00 1.00 38 ASP A CA 5
ATOM 6120 C C . ASP A 1 38 ? -9.313 -10.034 13.925 1.00 1.00 38 ASP A C 5
ATOM 6121 O O . ASP A 1 38 ? -9.769 -10.297 15.037 1.00 1.00 38 ASP A O 5
ATOM 6130 N N . ALA A 1 39 ? -9.246 -8.790 13.462 1.00 1.00 39 ALA A N 5
ATOM 6131 C CA . ALA A 1 39 ? -9.715 -7.640 14.252 1.00 1.00 39 ALA A CA 5
ATOM 6132 C C . ALA A 1 39 ? -9.978 -6.419 13.361 1.00 1.00 39 ALA A C 5
ATOM 6133 O O . ALA A 1 39 ? -9.463 -6.301 12.248 1.00 1.00 39 ALA A O 5
ATOM 6140 N N . THR A 1 40 ? -10.787 -5.494 13.868 1.00 1.00 40 THR A N 5
ATOM 6141 C CA . THR A 1 40 ? -11.143 -4.254 13.121 1.00 1.00 40 THR A CA 5
ATOM 6142 C C . THR A 1 40 ? -11.247 -3.020 14.081 1.00 1.00 40 THR A C 5
ATOM 6143 O O . THR A 1 40 ? -12.124 -3.036 14.945 1.00 1.00 40 THR A O 5
ATOM 6154 N N . PRO A 1 41 ? -10.429 -2.009 13.967 1.00 1.00 41 PRO A N 5
ATOM 6155 C CA . PRO A 1 41 ? -9.314 -1.841 12.966 1.00 1.00 41 PRO A CA 5
ATOM 6156 C C . PRO A 1 41 ? -8.155 -2.786 13.281 1.00 1.00 41 PRO A C 5
ATOM 6157 O O . PRO A 1 41 ? -8.181 -3.544 14.251 1.00 1.00 41 PRO A O 5
ATOM 6168 N N . VAL A 1 42 ? -7.123 -2.734 12.446 1.00 1.00 42 VAL A N 5
ATOM 6169 C CA . VAL A 1 42 ? -5.953 -3.615 12.644 1.00 1.00 42 VAL A CA 5
ATOM 6170 C C . VAL A 1 42 ? -4.789 -3.167 11.778 1.00 1.00 42 VAL A C 5
ATOM 6171 O O . VAL A 1 42 ? -4.916 -2.222 11.000 1.00 1.00 42 VAL A O 5
ATOM 6184 N N . GLU A 1 43 ? -3.639 -3.817 11.926 1.00 1.00 43 GLU A N 5
ATOM 6185 C CA . GLU A 1 43 ? -2.429 -3.528 11.164 1.00 1.00 43 GLU A CA 5
ATOM 6186 C C . GLU A 1 43 ? -2.337 -4.486 9.953 1.00 1.00 43 GLU A C 5
ATOM 6187 O O . GLU A 1 43 ? -2.971 -5.539 9.873 1.00 1.00 43 GLU A O 5
ATOM 6199 N N . TYR A 1 44 ? -1.507 -4.092 8.992 1.00 1.00 44 TYR A N 5
ATOM 6200 C CA . TYR A 1 44 ? -1.298 -4.870 7.757 1.00 1.00 44 TYR A CA 5
ATOM 6201 C C . TYR A 1 44 ? 0.190 -4.948 7.422 1.00 1.00 44 TYR A C 5
ATOM 6202 O O . TYR A 1 44 ? 0.964 -4.024 7.670 1.00 1.00 44 TYR A O 5
ATOM 6220 N N . TYR A 1 45 ? 0.576 -6.078 6.836 1.00 1.00 45 TYR A N 5
ATOM 6221 C CA . TYR A 1 45 ? 1.990 -6.292 6.468 1.00 1.00 45 TYR A CA 5
ATOM 6222 C C . TYR A 1 45 ? 2.273 -5.720 5.080 1.00 1.00 45 TYR A C 5
ATOM 6223 O O . TYR A 1 45 ? 1.955 -6.329 4.058 1.00 1.00 45 TYR A O 5
ATOM 6241 N N . ILE A 1 46 ? 2.889 -4.543 5.062 1.00 1.00 46 ILE A N 5
ATOM 6242 C CA . ILE A 1 46 ? 3.243 -3.844 3.804 1.00 1.00 46 ILE A CA 5
ATOM 6243 C C . ILE A 1 46 ? 4.769 -3.797 3.632 1.00 1.00 46 ILE A C 5
ATOM 6244 O O . ILE A 1 46 ? 5.526 -3.600 4.583 1.00 1.00 46 ILE A O 5
ATOM 6260 N N . HIS A 1 47 ? 5.217 -3.977 2.395 1.00 1.00 47 HIS A N 5
ATOM 6261 C CA . HIS A 1 47 ? 6.654 -3.940 2.057 1.00 1.00 47 HIS A CA 5
ATOM 6262 C C . HIS A 1 47 ? 6.846 -3.293 0.679 1.00 1.00 47 HIS A C 5
ATOM 6263 O O . HIS A 1 47 ? 6.040 -3.477 -0.234 1.00 1.00 47 HIS A O 5
ATOM 6278 N N . TYR A 1 48 ? 7.927 -2.537 0.523 1.00 1.00 48 TYR A N 5
ATOM 6279 C CA . TYR A 1 48 ? 8.222 -1.865 -0.748 1.00 1.00 48 TYR A CA 5
ATOM 6280 C C . TYR A 1 48 ? 8.698 -2.892 -1.788 1.00 1.00 48 TYR A C 5
ATOM 6281 O O . TYR A 1 48 ? 9.567 -3.723 -1.525 1.00 1.00 48 TYR A O 5
ATOM 6299 N N . ALA A 1 49 ? 8.118 -2.827 -2.982 1.00 1.00 49 ALA A N 5
ATOM 6300 C CA . ALA A 1 49 ? 8.464 -3.753 -4.066 1.00 1.00 49 ALA A CA 5
ATOM 6301 C C . ALA A 1 49 ? 9.902 -3.520 -4.540 1.00 1.00 49 ALA A C 5
ATOM 6302 O O . ALA A 1 49 ? 10.377 -2.385 -4.601 1.00 1.00 49 ALA A O 5
ATOM 6309 N N . GLY A 1 50 ? 10.602 -4.599 -4.877 1.00 1.00 50 GLY A N 5
ATOM 6310 C CA . GLY A 1 50 ? 11.991 -4.522 -5.350 1.00 1.00 50 GLY A CA 5
ATOM 6311 C C . GLY A 1 50 ? 12.964 -4.369 -4.186 1.00 1.00 50 GLY A C 5
ATOM 6312 O O . GLY A 1 50 ? 14.088 -3.896 -4.358 1.00 1.00 50 GLY A O 5
ATOM 6316 N N . TRP A 1 51 ? 12.538 -4.780 -2.996 1.00 1.00 51 TRP A N 5
ATOM 6317 C CA . TRP A 1 51 ? 13.384 -4.690 -1.782 1.00 1.00 51 TRP A CA 5
ATOM 6318 C C . TRP A 1 51 ? 13.141 -5.883 -0.860 1.00 1.00 51 TRP A C 5
ATOM 6319 O O . TRP A 1 51 ? 12.168 -6.626 -0.995 1.00 1.00 51 TRP A O 5
ATOM 6340 N N . SER A 1 52 ? 14.048 -6.065 0.092 1.00 1.00 52 SER A N 5
ATOM 6341 C CA . SER A 1 52 ? 13.952 -7.169 1.052 1.00 1.00 52 SER A CA 5
ATOM 6342 C C . SER A 1 52 ? 12.761 -6.960 1.985 1.00 1.00 52 SER A C 5
ATOM 6343 O O . SER A 1 52 ? 12.352 -5.832 2.255 1.00 1.00 52 SER A O 5
ATOM 6351 N N . LYS A 1 53 ? 12.206 -8.062 2.480 1.00 1.00 53 LYS A N 5
ATOM 6352 C CA . LYS A 1 53 ? 11.052 -8.054 3.397 1.00 1.00 53 LYS A CA 5
ATOM 6353 C C . LYS A 1 53 ? 11.493 -7.826 4.843 1.00 1.00 53 LYS A C 5
ATOM 6354 O O . LYS A 1 53 ? 10.658 -7.762 5.746 1.00 1.00 53 LYS A O 5
ATOM 6373 N N . ASN A 1 54 ? 12.795 -7.722 5.079 1.00 1.00 54 ASN A N 5
ATOM 6374 C CA . ASN A 1 54 ? 13.340 -7.524 6.430 1.00 1.00 54 ASN A CA 5
ATOM 6375 C C . ASN A 1 54 ? 12.918 -6.168 6.986 1.00 1.00 54 ASN A C 5
ATOM 6376 O O . ASN A 1 54 ? 12.998 -5.926 8.190 1.00 1.00 54 ASN A O 5
ATOM 6387 N N . TRP A 1 55 ? 12.464 -5.281 6.106 1.00 1.00 55 TRP A N 5
ATOM 6388 C CA . TRP A 1 55 ? 12.028 -3.942 6.502 1.00 1.00 55 TRP A CA 5
ATOM 6389 C C . TRP A 1 55 ? 10.788 -4.051 7.385 1.00 1.00 55 TRP A C 5
ATOM 6390 O O . TRP A 1 55 ? 10.605 -3.250 8.302 1.00 1.00 55 TRP A O 5
ATOM 6411 N N . ASP A 1 56 ? 9.943 -5.039 7.112 1.00 1.00 56 ASP A N 5
ATOM 6412 C CA . ASP A 1 56 ? 8.707 -5.300 7.875 1.00 1.00 56 ASP A CA 5
ATOM 6413 C C . ASP A 1 56 ? 8.002 -4.011 8.330 1.00 1.00 56 ASP A C 5
ATOM 6414 O O . ASP A 1 56 ? 8.034 -3.650 9.507 1.00 1.00 56 ASP A O 5
ATOM 6423 N N . GLU A 1 57 ? 7.362 -3.305 7.405 1.00 1.00 57 GLU A N 5
ATOM 6424 C CA . GLU A 1 57 ? 6.667 -2.043 7.730 1.00 1.00 57 GLU A CA 5
ATOM 6425 C C . GLU A 1 57 ? 5.184 -2.302 8.011 1.00 1.00 57 GLU A C 5
ATOM 6426 O O . GLU A 1 57 ? 4.370 -2.388 7.090 1.00 1.00 57 GLU A O 5
ATOM 6438 N N . TRP A 1 58 ? 4.823 -2.405 9.287 1.00 1.00 58 TRP A N 5
ATOM 6439 C CA . TRP A 1 58 ? 3.429 -2.628 9.707 1.00 1.00 58 TRP A CA 5
ATOM 6440 C C . TRP A 1 58 ? 2.720 -1.266 9.769 1.00 1.00 58 TRP A C 5
ATOM 6441 O O . TRP A 1 58 ? 3.183 -0.326 10.416 1.00 1.00 58 TRP A O 5
ATOM 6462 N N . VAL A 1 59 ? 1.573 -1.164 9.106 1.00 1.00 59 VAL A N 5
ATOM 6463 C CA . VAL A 1 59 ? 0.809 0.112 9.086 1.00 1.00 59 VAL A CA 5
ATOM 6464 C C . VAL A 1 59 ? -0.730 -0.128 9.052 1.00 1.00 59 VAL A C 5
ATOM 6465 O O . VAL A 1 59 ? -1.185 -1.150 8.536 1.00 1.00 59 VAL A O 5
ATOM 6478 N N . PRO A 1 60 ? -1.503 0.793 9.559 1.00 1.00 60 PRO A N 5
ATOM 6479 C CA . PRO A 1 60 ? -3.012 0.652 9.548 1.00 1.00 60 PRO A CA 5
ATOM 6480 C C . PRO A 1 60 ? -3.601 0.851 8.142 1.00 1.00 60 PRO A C 5
ATOM 6481 O O . PRO A 1 60 ? -2.987 1.466 7.267 1.00 1.00 60 PRO A O 5
ATOM 6492 N N . GLU A 1 61 ? -4.808 0.338 7.933 1.00 1.00 61 GLU A N 5
ATOM 6493 C CA . GLU A 1 61 ? -5.505 0.454 6.639 1.00 1.00 61 GLU A CA 5
ATOM 6494 C C . GLU A 1 61 ? -5.559 1.910 6.165 1.00 1.00 61 GLU A C 5
ATOM 6495 O O . GLU A 1 61 ? -5.757 2.192 4.984 1.00 1.00 61 GLU A O 5
ATOM 6507 N N . ASN A 1 62 ? -5.382 2.844 7.095 1.00 1.00 62 ASN A N 5
ATOM 6508 C CA . ASN A 1 62 ? -5.425 4.271 6.782 1.00 1.00 62 ASN A CA 5
ATOM 6509 C C . ASN A 1 62 ? -4.302 4.674 5.820 1.00 1.00 62 ASN A C 5
ATOM 6510 O O . ASN A 1 62 ? -4.524 5.459 4.897 1.00 1.00 62 ASN A O 5
ATOM 6521 N N . ARG A 1 63 ? -3.098 4.148 6.027 1.00 1.00 63 ARG A N 5
ATOM 6522 C CA . ARG A 1 63 ? -1.937 4.475 5.172 1.00 1.00 63 ARG A CA 5
ATOM 6523 C C . ARG A 1 63 ? -1.901 3.580 3.930 1.00 1.00 63 ARG A C 5
ATOM 6524 O O . ARG A 1 63 ? -1.030 3.732 3.073 1.00 1.00 63 ARG A O 5
ATOM 6545 N N . VAL A 1 64 ? -2.847 2.655 3.817 1.00 1.00 64 VAL A N 5
ATOM 6546 C CA . VAL A 1 64 ? -2.909 1.729 2.663 1.00 1.00 64 VAL A CA 5
ATOM 6547 C C . VAL A 1 64 ? -3.890 2.273 1.620 1.00 1.00 64 VAL A C 5
ATOM 6548 O O . VAL A 1 64 ? -5.030 2.631 1.915 1.00 1.00 64 VAL A O 5
ATOM 6561 N N . LEU A 1 65 ? -3.437 2.322 0.372 1.00 1.00 65 LEU A N 5
ATOM 6562 C CA . LEU A 1 65 ? -4.288 2.814 -0.745 1.00 1.00 65 LEU A CA 5
ATOM 6563 C C . LEU A 1 65 ? -4.435 1.726 -1.807 1.00 1.00 65 LEU A C 5
ATOM 6564 O O . LEU A 1 65 ? -3.463 1.120 -2.254 1.00 1.00 65 LEU A O 5
ATOM 6580 N N . LYS A 1 66 ? -5.674 1.485 -2.222 1.00 1.00 66 LYS A N 5
ATOM 6581 C CA . LYS A 1 66 ? -5.968 0.467 -3.230 1.00 1.00 66 LYS A CA 5
ATOM 6582 C C . LYS A 1 66 ? -5.414 0.887 -4.600 1.00 1.00 66 LYS A C 5
ATOM 6583 O O . LYS A 1 66 ? -5.121 2.058 -4.840 1.00 1.00 66 LYS A O 5
ATOM 6602 N N . TYR A 1 67 ? -5.286 -0.087 -5.494 1.00 1.00 67 TYR A N 5
ATOM 6603 C CA . TYR A 1 67 ? -4.776 0.165 -6.852 1.00 1.00 67 TYR A CA 5
ATOM 6604 C C . TYR A 1 67 ? -5.949 0.497 -7.784 1.00 1.00 67 TYR A C 5
ATOM 6605 O O . TYR A 1 67 ? -6.867 -0.296 -7.991 1.00 1.00 67 TYR A O 5
ATOM 6623 N N . ASN A 1 68 ? -5.905 1.696 -8.356 1.00 1.00 68 ASN A N 5
ATO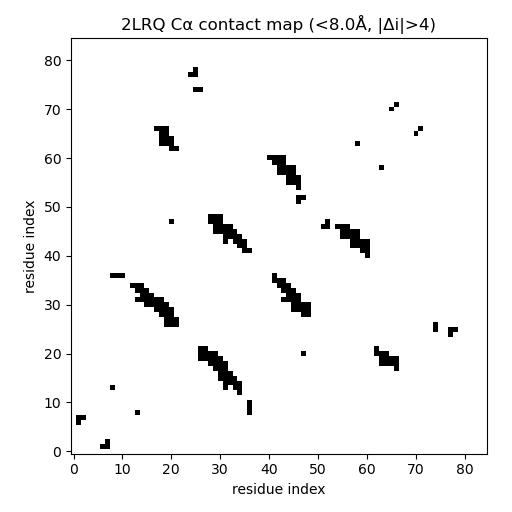M 6624 C CA . ASN A 1 68 ? -6.969 2.148 -9.269 1.00 1.00 68 ASN A CA 5
ATOM 6625 C C . ASN A 1 68 ? -6.425 3.193 -10.238 1.00 1.00 68 ASN A C 5
ATOM 6626 O O . ASN A 1 68 ? -5.746 4.134 -9.828 1.00 1.00 68 ASN A O 5
ATOM 6637 N N . ASP A 1 69 ? -6.741 3.021 -11.517 1.00 1.00 69 ASP A N 5
ATOM 6638 C CA . ASP A 1 69 ? -6.298 3.955 -12.564 1.00 1.00 69 ASP A CA 5
ATOM 6639 C C . ASP A 1 69 ? -6.506 5.431 -12.151 1.00 1.00 69 ASP A C 5
ATOM 6640 O O . ASP A 1 69 ? -5.940 6.345 -12.751 1.00 1.00 69 ASP A O 5
ATOM 6649 N N . ASP A 1 70 ? -7.324 5.654 -11.127 1.00 1.00 70 ASP A N 5
ATOM 6650 C CA . ASP A 1 70 ? -7.596 7.009 -10.624 1.00 1.00 70 ASP A CA 5
ATOM 6651 C C . ASP A 1 70 ? -6.431 7.512 -9.765 1.00 1.00 70 ASP A C 5
ATOM 6652 O O . ASP A 1 70 ? -5.925 8.612 -9.990 1.00 1.00 70 ASP A O 5
ATOM 6661 N N . ASN A 1 71 ? -5.999 6.726 -8.785 1.00 1.00 71 ASN A N 5
ATOM 6662 C CA . ASN A 1 71 ? -4.875 7.116 -7.917 1.00 1.00 71 ASN A CA 5
ATOM 6663 C C . ASN A 1 71 ? -3.590 7.115 -8.738 1.00 1.00 71 ASN A C 5
ATOM 6664 O O . ASN A 1 71 ? -2.676 7.900 -8.484 1.00 1.00 71 ASN A O 5
ATOM 6675 N N . VAL A 1 72 ? -3.529 6.243 -9.738 1.00 1.00 72 VAL A N 5
ATOM 6676 C CA . VAL A 1 72 ? -2.353 6.184 -10.624 1.00 1.00 72 VAL A CA 5
ATOM 6677 C C . VAL A 1 72 ? -2.262 7.531 -11.356 1.00 1.00 72 VAL A C 5
ATOM 6678 O O . VAL A 1 72 ? -1.179 8.102 -11.495 1.00 1.00 72 VAL A O 5
ATOM 6691 N N . LYS A 1 73 ? -3.402 8.029 -11.820 1.00 1.00 73 LYS A N 5
ATOM 6692 C CA . LYS A 1 73 ? -3.487 9.306 -12.534 1.00 1.00 73 LYS A CA 5
ATOM 6693 C C . LYS A 1 73 ? -3.015 10.440 -11.619 1.00 1.00 73 LYS A C 5
ATOM 6694 O O . LYS A 1 73 ? -2.329 11.359 -12.067 1.00 1.00 73 LYS A O 5
ATOM 6713 N N . ARG A 1 74 ? -3.367 10.372 -10.339 1.00 1.00 74 ARG A N 5
ATOM 6714 C CA . ARG A 1 74 ? -2.960 11.396 -9.364 1.00 1.00 74 ARG A CA 5
ATOM 6715 C C . ARG A 1 74 ? -1.437 11.379 -9.223 1.00 1.00 74 ARG A C 5
ATOM 6716 O O . ARG A 1 74 ? -0.815 12.431 -9.078 1.00 1.00 74 ARG A O 5
ATOM 6737 N N . ARG A 1 75 ? -0.831 10.198 -9.277 1.00 1.00 75 ARG A N 5
ATOM 6738 C CA . ARG A 1 75 ? 0.631 10.077 -9.182 1.00 1.00 75 ARG A CA 5
ATOM 6739 C C . ARG A 1 75 ? 1.251 10.750 -10.404 1.00 1.00 75 ARG A C 5
ATOM 6740 O O . ARG A 1 75 ? 2.261 11.446 -10.303 1.00 1.00 75 ARG A O 5
ATOM 6761 N N . GLN A 1 76 ? 0.636 10.546 -11.564 1.00 1.00 76 GLN A N 5
ATOM 6762 C CA . GLN A 1 76 ? 1.102 11.149 -12.815 1.00 1.00 76 GLN A CA 5
ATOM 6763 C C . GLN A 1 76 ? 0.884 12.661 -12.725 1.00 1.00 76 GLN A C 5
ATOM 6764 O O . GLN A 1 76 ? 1.689 13.451 -13.217 1.00 1.00 76 GLN A O 5
ATOM 6778 N N . GLU A 1 77 ? -0.208 13.059 -12.079 1.00 1.00 77 GLU A N 5
ATOM 6779 C CA . GLU A 1 77 ? -0.518 14.495 -11.909 1.00 1.00 77 GLU A CA 5
ATOM 6780 C C . GLU A 1 77 ? 0.542 15.120 -10.998 1.00 1.00 77 GLU A C 5
ATOM 6781 O O . GLU A 1 77 ? 1.169 16.129 -11.325 1.00 1.00 77 GLU A O 5
ATOM 6793 N N . LEU A 1 78 ? 0.738 14.490 -9.844 1.00 1.00 78 LEU A N 5
ATOM 6794 C CA . LEU A 1 78 ? 1.720 14.946 -8.855 1.00 1.00 78 LEU A CA 5
ATOM 6795 C C . LEU A 1 78 ? 3.130 14.927 -9.468 1.00 1.00 78 LEU A C 5
ATOM 6796 O O . LEU A 1 78 ? 3.920 15.853 -9.278 1.00 1.00 78 LEU A O 5
ATOM 6812 N N . ALA A 1 79 ? 3.434 13.876 -10.222 1.00 1.00 79 ALA A N 5
ATOM 6813 C CA . ALA A 1 79 ? 4.750 13.743 -10.860 1.00 1.00 79 ALA A CA 5
ATOM 6814 C C . ALA A 1 79 ? 4.939 14.865 -11.870 1.00 1.00 79 ALA A C 5
ATOM 6815 O O . ALA A 1 79 ? 6.019 15.440 -12.003 1.00 1.00 79 ALA A O 5
ATOM 6822 N N . ARG A 1 80 ? 3.864 15.188 -12.580 1.00 1.00 80 ARG A N 5
ATOM 6823 C CA . ARG A 1 80 ? 3.876 16.256 -13.578 1.00 1.00 80 ARG A CA 5
ATOM 6824 C C . ARG A 1 80 ? 3.903 17.617 -12.881 1.00 1.00 80 ARG A C 5
ATOM 6825 O O . ARG A 1 80 ? 4.615 18.536 -13.288 1.00 1.00 80 ARG A O 5
ATOM 6846 N N . GLN A 1 81 ? 3.118 17.736 -11.816 1.00 1.00 81 GLN A N 5
ATOM 6847 C CA . GLN A 1 81 ? 3.022 18.976 -11.045 1.00 1.00 81 GLN A CA 5
ATOM 6848 C C . GLN A 1 81 ? 4.372 19.294 -10.408 1.00 1.00 81 GLN A C 5
ATOM 6849 O O . GLN A 1 81 ? 4.804 20.447 -10.380 1.00 1.00 81 GLN A O 5
ATOM 6863 N N . CYS A 1 82 ? 5.049 18.268 -9.903 1.00 1.00 82 CYS A N 5
ATOM 6864 C CA . CYS A 1 82 ? 6.355 18.413 -9.271 1.00 1.00 82 CYS A CA 5
ATOM 6865 C C . CYS A 1 82 ? 7.383 18.900 -10.285 1.00 1.00 82 CYS A C 5
ATOM 6866 O O . CYS A 1 82 ? 8.407 19.476 -9.918 1.00 1.00 82 CYS A O 5
ATOM 6874 N N . GLY A 1 83 ? 7.116 18.673 -11.568 1.00 1.00 83 GLY A N 5
ATOM 6875 C CA . GLY A 1 83 ? 8.011 19.086 -12.652 1.00 1.00 83 GLY A CA 5
ATOM 6876 C C . GLY A 1 83 ? 9.200 18.143 -12.763 1.00 1.00 83 GLY A C 5
ATOM 6877 O O . GLY A 1 83 ? 9.313 17.169 -12.020 1.00 1.00 83 GLY A O 5
ATOM 6881 N N . GLU A 1 84 ? 10.097 18.440 -13.697 1.00 1.00 84 GLU A N 5
ATOM 6882 C CA . GLU A 1 84 ? 11.292 17.624 -13.921 1.00 1.00 84 GLU A CA 5
ATOM 6883 C C . GLU A 1 84 ? 12.186 17.614 -12.679 1.00 1.00 84 GLU A C 5
ATOM 6884 O O . GLU A 1 84 ? 11.990 18.408 -11.759 1.00 1.00 84 GLU A O 5
ATOM 6896 N N . ARG A 1 85 ? 13.162 16.712 -12.671 1.00 1.00 85 ARG A N 5
ATOM 6897 C CA . ARG A 1 85 ? 14.101 16.583 -11.553 1.00 1.00 85 ARG A CA 5
ATOM 6898 C C . ARG A 1 85 ? 15.270 15.693 -11.981 1.00 1.00 85 ARG A C 5
ATOM 6899 O O . ARG A 1 85 ? 15.162 14.488 -11.828 1.00 1.00 85 ARG A O 5
ATOM 6921 N N . MET A 1 1 ? -31.389 -24.491 1.629 1.00 1.00 1 MET A N 6
ATOM 6922 C CA . MET A 1 1 ? -30.171 -24.138 0.847 1.00 1.00 1 MET A CA 6
ATOM 6923 C C . MET A 1 1 ? -29.003 -24.987 1.350 1.00 1.00 1 MET A C 6
ATOM 6924 O O . MET A 1 1 ? -29.176 -25.852 2.208 1.00 1.00 1 MET A O 6
ATOM 6940 N N . ASN A 1 2 ? -27.815 -24.735 0.810 1.00 1.00 2 ASN A N 6
ATOM 6941 C CA . ASN A 1 2 ? -26.611 -25.481 1.204 1.00 1.00 2 ASN A CA 6
ATOM 6942 C C . ASN A 1 2 ? -25.354 -24.827 0.622 1.00 1.00 2 ASN A C 6
ATOM 6943 O O . ASN A 1 2 ? -24.365 -25.506 0.350 1.00 1.00 2 ASN A O 6
ATOM 6954 N N . TYR A 1 3 ? -25.390 -23.511 0.432 1.00 1.00 3 TYR A N 6
ATOM 6955 C CA . TYR A 1 3 ? -24.248 -22.767 -0.119 1.00 1.00 3 TYR A CA 6
ATOM 6956 C C . TYR A 1 3 ? -24.358 -21.280 0.228 1.00 1.00 3 TYR A C 6
ATOM 6957 O O . TYR A 1 3 ? -25.416 -20.785 0.617 1.00 1.00 3 TYR A O 6
ATOM 6975 N N . SER A 1 4 ? -23.249 -20.561 0.086 1.00 1.00 4 SER A N 6
ATOM 6976 C CA . SER A 1 4 ? -23.205 -19.121 0.381 1.00 1.00 4 SER A CA 6
ATOM 6977 C C . SER A 1 4 ? -21.996 -18.479 -0.290 1.00 1.00 4 SER A C 6
ATOM 6978 O O . SER A 1 4 ? -21.053 -19.163 -0.687 1.00 1.00 4 SER A O 6
ATOM 6986 N N . THR A 1 5 ? -22.024 -17.157 -0.405 1.00 1.00 5 THR A N 6
ATOM 6987 C CA . THR A 1 5 ? -20.929 -16.403 -1.027 1.00 1.00 5 THR A CA 6
ATOM 6988 C C . THR A 1 5 ? -19.631 -16.589 -0.238 1.00 1.00 5 THR A C 6
ATOM 6989 O O . THR A 1 5 ? -18.564 -16.794 -0.818 1.00 1.00 5 THR A O 6
ATOM 7000 N N . GLY A 1 6 ? -19.735 -16.505 1.084 1.00 1.00 6 GLY A N 6
ATOM 7001 C CA . GLY A 1 6 ? -18.575 -16.659 1.961 1.00 1.00 6 GLY A CA 6
ATOM 7002 C C . GLY A 1 6 ? -17.552 -15.557 1.719 1.00 1.00 6 GLY A C 6
ATOM 7003 O O . GLY A 1 6 ? -16.418 -15.817 1.318 1.00 1.00 6 GLY A O 6
ATOM 7007 N N . THR A 1 7 ? -17.957 -14.315 1.964 1.00 1.00 7 THR A N 6
ATOM 7008 C CA . THR A 1 7 ? -17.072 -13.156 1.776 1.00 1.00 7 THR A CA 6
ATOM 7009 C C . THR A 1 7 ? -15.834 -13.288 2.677 1.00 1.00 7 THR A C 6
ATOM 7010 O O . THR A 1 7 ? -15.811 -12.784 3.800 1.00 1.00 7 THR A O 6
ATOM 7021 N N . ASP A 1 8 ? -14.811 -13.967 2.168 1.00 1.00 8 ASP A N 6
ATOM 7022 C CA . ASP A 1 8 ? -13.569 -14.182 2.912 1.00 1.00 8 ASP A CA 6
ATOM 7023 C C . ASP A 1 8 ? -12.881 -12.852 3.236 1.00 1.00 8 ASP A C 6
ATOM 7024 O O . ASP A 1 8 ? -12.987 -11.877 2.490 1.00 1.00 8 ASP A O 6
ATOM 7033 N N . ALA A 1 9 ? -12.170 -12.821 4.357 1.00 1.00 9 ALA A N 6
ATOM 7034 C CA . ALA A 1 9 ? -11.458 -11.610 4.794 1.00 1.00 9 ALA A CA 6
ATOM 7035 C C . ALA A 1 9 ? -12.406 -10.395 4.858 1.00 1.00 9 ALA A C 6
ATOM 7036 O O . ALA A 1 9 ? -12.744 -9.809 3.830 1.00 1.00 9 ALA A O 6
ATOM 7043 N N . ASN A 1 10 ? -12.825 -10.024 6.062 1.00 1.00 10 ASN A N 6
ATOM 7044 C CA . ASN A 1 10 ? -13.734 -8.887 6.257 1.00 1.00 10 ASN A CA 6
ATOM 7045 C C . ASN A 1 10 ? -13.079 -7.593 5.773 1.00 1.00 10 ASN A C 6
ATOM 7046 O O . ASN A 1 10 ? -13.744 -6.688 5.270 1.00 1.00 10 ASN A O 6
ATOM 7057 N N . THR A 1 11 ? -11.762 -7.508 5.927 1.00 1.00 11 THR A N 6
ATOM 7058 C CA . THR A 1 11 ? -11.015 -6.319 5.501 1.00 1.00 11 THR A CA 6
ATOM 7059 C C . THR A 1 11 ? -11.144 -6.124 3.988 1.00 1.00 11 THR A C 6
ATOM 7060 O O . THR A 1 11 ? -11.450 -7.056 3.244 1.00 1.00 11 THR A O 6
ATOM 7071 N N . LEU A 1 12 ? -10.907 -4.896 3.534 1.00 1.00 12 LEU A N 6
ATOM 7072 C CA . LEU A 1 12 ? -11.010 -4.561 2.101 1.00 1.00 12 LEU A CA 6
ATOM 7073 C C . LEU A 1 12 ? -9.705 -4.926 1.383 1.00 1.00 12 LEU A C 6
ATOM 7074 O O . LEU A 1 12 ? -9.628 -4.872 0.156 1.00 1.00 12 LEU A O 6
ATOM 7090 N N . PHE A 1 13 ? -8.678 -5.297 2.141 1.00 1.00 13 PHE A N 6
ATOM 7091 C CA . PHE A 1 13 ? -7.356 -5.675 1.586 1.00 1.00 13 PHE A CA 6
ATOM 7092 C C . PHE A 1 13 ? -7.121 -7.190 1.734 1.00 1.00 13 PHE A C 6
ATOM 7093 O O . PHE A 1 13 ? -7.437 -7.795 2.759 1.00 1.00 13 PHE A O 6
ATOM 7110 N N . VAL A 1 14 ? -6.546 -7.786 0.694 1.00 1.00 14 VAL A N 6
ATOM 7111 C CA . VAL A 1 14 ? -6.258 -9.248 0.667 1.00 1.00 14 VAL A CA 6
ATOM 7112 C C . VAL A 1 14 ? -4.780 -9.491 0.354 1.00 1.00 14 VAL A C 6
ATOM 7113 O O . VAL A 1 14 ? -4.171 -8.766 -0.433 1.00 1.00 14 VAL A O 6
ATOM 7126 N N . ASP A 1 15 ? -4.207 -10.517 0.973 1.00 1.00 15 ASP A N 6
ATOM 7127 C CA . ASP A 1 15 ? -2.803 -10.869 0.774 1.00 1.00 15 ASP A CA 6
ATOM 7128 C C . ASP A 1 15 ? -2.488 -11.147 -0.710 1.00 1.00 15 ASP A C 6
ATOM 7129 O O . ASP A 1 15 ? -3.254 -11.791 -1.428 1.00 1.00 15 ASP A O 6
ATOM 7138 N N . GLY A 1 16 ? -1.338 -10.666 -1.167 1.00 1.00 16 GLY A N 6
ATOM 7139 C CA . GLY A 1 16 ? -0.901 -10.860 -2.564 1.00 1.00 16 GLY A CA 6
ATOM 7140 C C . GLY A 1 16 ? -1.408 -9.732 -3.458 1.00 1.00 16 GLY A C 6
ATOM 7141 O O . GLY A 1 16 ? -1.038 -9.654 -4.630 1.00 1.00 16 GLY A O 6
ATOM 7145 N N . GLU A 1 17 ? -2.242 -8.861 -2.899 1.00 1.00 17 GLU A N 6
ATOM 7146 C CA . GLU A 1 17 ? -2.818 -7.726 -3.643 1.00 1.00 17 GLU A CA 6
ATOM 7147 C C . GLU A 1 17 ? -1.800 -6.585 -3.777 1.00 1.00 17 GLU A C 6
ATOM 7148 O O . GLU A 1 17 ? -1.122 -6.220 -2.815 1.00 1.00 17 GLU A O 6
ATOM 7160 N N . ARG A 1 18 ? -1.705 -6.016 -4.973 1.00 1.00 18 ARG A N 6
ATOM 7161 C CA . ARG A 1 18 ? -0.786 -4.898 -5.240 1.00 1.00 18 ARG A CA 6
ATOM 7162 C C . ARG A 1 18 ? -1.458 -3.580 -4.827 1.00 1.00 18 ARG A C 6
ATOM 7163 O O . ARG A 1 18 ? -2.575 -3.277 -5.247 1.00 1.00 18 ARG A O 6
ATOM 7184 N N . VAL A 1 19 ? -0.779 -2.785 -4.007 1.00 1.00 19 VAL A N 6
ATOM 7185 C CA . VAL A 1 19 ? -1.309 -1.484 -3.522 1.00 1.00 19 VAL A CA 6
ATOM 7186 C C . VAL A 1 19 ? -0.248 -0.400 -3.633 1.00 1.00 19 VAL A C 6
ATOM 7187 O O . VAL A 1 19 ? 0.895 -0.644 -4.019 1.00 1.00 19 VAL A O 6
ATOM 7200 N N . LEU A 1 20 ? -0.638 0.819 -3.277 1.00 1.00 20 LEU A N 6
ATOM 7201 C CA . LEU A 1 20 ? 0.269 1.982 -3.321 1.00 1.00 20 LEU A CA 6
ATOM 7202 C C . LEU A 1 20 ? 0.495 2.535 -1.902 1.00 1.00 20 LEU A C 6
ATOM 7203 O O . LEU A 1 20 ? -0.403 2.556 -1.058 1.00 1.00 20 LEU A O 6
ATOM 7219 N N . CYS A 1 21 ? 1.713 3.006 -1.653 1.00 1.00 21 CYS A N 6
ATOM 7220 C CA . CYS A 1 21 ? 2.090 3.569 -0.327 1.00 1.00 21 CYS A CA 6
ATOM 7221 C C . CYS A 1 21 ? 2.669 4.974 -0.483 1.00 1.00 21 CYS A C 6
ATOM 7222 O O . CYS A 1 21 ? 3.742 5.156 -1.057 1.00 1.00 21 CYS A O 6
ATOM 7230 N N . PHE A 1 22 ? 1.950 5.973 0.016 1.00 1.00 22 PHE A N 6
ATOM 7231 C CA . PHE A 1 22 ? 2.399 7.377 -0.070 1.00 1.00 22 PHE A CA 6
ATOM 7232 C C . PHE A 1 22 ? 3.170 7.771 1.189 1.00 1.00 22 PHE A C 6
ATOM 7233 O O . PHE A 1 22 ? 2.915 7.266 2.283 1.00 1.00 22 PHE A O 6
ATOM 7250 N N . HIS A 1 23 ? 4.131 8.677 1.040 1.00 1.00 23 HIS A N 6
ATOM 7251 C CA . HIS A 1 23 ? 4.962 9.160 2.161 1.00 1.00 23 HIS A CA 6
ATOM 7252 C C . HIS A 1 23 ? 4.709 10.651 2.395 1.00 1.00 23 HIS A C 6
ATOM 7253 O O . HIS A 1 23 ? 4.798 11.123 3.529 1.00 1.00 23 HIS A O 6
ATOM 7268 N N . GLY A 1 24 ? 4.404 11.391 1.333 1.00 1.00 24 GLY A N 6
ATOM 7269 C CA . GLY A 1 24 ? 4.147 12.838 1.410 1.00 1.00 24 GLY A CA 6
ATOM 7270 C C . GLY A 1 24 ? 4.467 13.514 0.060 1.00 1.00 24 GLY A C 6
ATOM 7271 O O . GLY A 1 24 ? 3.561 14.000 -0.616 1.00 1.00 24 GLY A O 6
ATOM 7275 N N . PRO A 1 25 ? 5.714 13.573 -0.322 1.00 1.00 25 PRO A N 6
ATOM 7276 C CA . PRO A 1 25 ? 6.115 14.239 -1.620 1.00 1.00 25 PRO A CA 6
ATOM 7277 C C . PRO A 1 25 ? 5.507 13.559 -2.877 1.00 1.00 25 PRO A C 6
ATOM 7278 O O . PRO A 1 25 ? 5.074 14.245 -3.803 1.00 1.00 25 PRO A O 6
ATOM 7289 N N . LEU A 1 26 ? 5.469 12.230 -2.902 1.00 1.00 26 LEU A N 6
ATOM 7290 C CA . LEU A 1 26 ? 4.911 11.489 -4.071 1.00 1.00 26 LEU A CA 6
ATOM 7291 C C . LEU A 1 26 ? 4.423 10.095 -3.654 1.00 1.00 26 LEU A C 6
ATOM 7292 O O . LEU A 1 26 ? 4.799 9.576 -2.603 1.00 1.00 26 LEU A O 6
ATOM 7308 N N . ILE A 1 27 ? 3.605 9.489 -4.509 1.00 1.00 27 ILE A N 6
ATOM 7309 C CA . ILE A 1 27 ? 3.061 8.143 -4.266 1.00 1.00 27 ILE A CA 6
ATOM 7310 C C . ILE A 1 27 ? 4.061 7.094 -4.768 1.00 1.00 27 ILE A C 6
ATOM 7311 O O . ILE A 1 27 ? 4.578 7.194 -5.881 1.00 1.00 27 ILE A O 6
ATOM 7327 N N . TYR A 1 28 ? 4.314 6.077 -3.949 1.00 1.00 28 TYR A N 6
ATOM 7328 C CA . TYR A 1 28 ? 5.256 4.984 -4.286 1.00 1.00 28 TYR A CA 6
ATOM 7329 C C . TYR A 1 28 ? 4.516 3.655 -4.400 1.00 1.00 28 TYR A C 6
ATOM 7330 O O . TYR A 1 28 ? 3.435 3.470 -3.841 1.00 1.00 28 TYR A O 6
ATOM 7348 N N . GLU A 1 29 ? 5.109 2.717 -5.133 1.00 1.00 29 GLU A N 6
ATOM 7349 C CA . GLU A 1 29 ? 4.511 1.390 -5.348 1.00 1.00 29 GLU A CA 6
ATOM 7350 C C . GLU A 1 29 ? 4.930 0.416 -4.239 1.00 1.00 29 GLU A C 6
ATOM 7351 O O . GLU A 1 29 ? 6.081 0.392 -3.801 1.00 1.00 29 GLU A O 6
ATOM 7363 N N . ALA A 1 30 ? 3.982 -0.409 -3.807 1.00 1.00 30 ALA A N 6
ATOM 7364 C CA . ALA A 1 30 ? 4.222 -1.401 -2.752 1.00 1.00 30 ALA A CA 6
ATOM 7365 C C . ALA A 1 30 ? 3.256 -2.567 -2.920 1.00 1.00 30 ALA A C 6
ATOM 7366 O O . ALA A 1 30 ? 2.373 -2.545 -3.776 1.00 1.00 30 ALA A O 6
ATOM 7373 N N . LYS A 1 31 ? 3.413 -3.609 -2.110 1.00 1.00 31 LYS A N 6
ATOM 7374 C CA . LYS A 1 31 ? 2.539 -4.800 -2.181 1.00 1.00 31 LYS A CA 6
ATOM 7375 C C . LYS A 1 31 ? 2.205 -5.318 -0.777 1.00 1.00 31 LYS A C 6
ATOM 7376 O O . LYS A 1 31 ? 2.927 -5.097 0.194 1.00 1.00 31 LYS A O 6
ATOM 7395 N N . VAL A 1 32 ? 1.079 -6.019 -0.677 1.00 1.00 32 VAL A N 6
ATOM 7396 C CA . VAL A 1 32 ? 0.609 -6.591 0.608 1.00 1.00 32 VAL A CA 6
ATOM 7397 C C . VAL A 1 32 ? 1.066 -8.047 0.719 1.00 1.00 32 VAL A C 6
ATOM 7398 O O . VAL A 1 32 ? 0.510 -8.922 0.053 1.00 1.00 32 VAL A O 6
ATOM 7411 N N . LEU A 1 33 ? 2.045 -8.326 1.572 1.00 1.00 33 LEU A N 6
ATOM 7412 C CA . LEU A 1 33 ? 2.544 -9.699 1.748 1.00 1.00 33 LEU A CA 6
ATOM 7413 C C . LEU A 1 33 ? 1.550 -10.505 2.567 1.00 1.00 33 LEU A C 6
ATOM 7414 O O . LEU A 1 33 ? 1.314 -11.679 2.279 1.00 1.00 33 LEU A O 6
ATOM 7430 N N . LYS A 1 34 ? 0.994 -9.896 3.608 1.00 1.00 34 LYS A N 6
ATOM 7431 C CA . LYS A 1 34 ? 0.025 -10.596 4.474 1.00 1.00 34 LYS A CA 6
ATOM 7432 C C . LYS A 1 34 ? -0.806 -9.583 5.255 1.00 1.00 34 LYS A C 6
ATOM 7433 O O . LYS A 1 34 ? -0.403 -8.433 5.426 1.00 1.00 34 LYS A O 6
ATOM 7452 N N . THR A 1 35 ? -1.966 -10.020 5.734 1.00 1.00 35 THR A N 6
ATOM 7453 C CA . THR A 1 35 ? -2.877 -9.151 6.501 1.00 1.00 35 THR A CA 6
ATOM 7454 C C . THR A 1 35 ? -3.477 -9.901 7.687 1.00 1.00 35 THR A C 6
ATOM 7455 O O . THR A 1 35 ? -3.618 -11.123 7.661 1.00 1.00 35 THR A O 6
ATOM 7466 N N . LYS A 1 36 ? -3.850 -9.155 8.722 1.00 1.00 36 LYS A N 6
ATOM 7467 C CA . LYS A 1 36 ? -4.461 -9.785 9.934 1.00 1.00 36 LYS A CA 6
ATOM 7468 C C . LYS A 1 36 ? -5.951 -9.387 10.051 1.00 1.00 36 LYS A C 6
ATOM 7469 O O . LYS A 1 36 ? -6.246 -8.439 10.779 1.00 1.00 36 LYS A O 6
ATOM 7488 N N . PRO A 1 37 ? -6.863 -10.049 9.393 1.00 1.00 37 PRO A N 6
ATOM 7489 C CA . PRO A 1 37 ? -8.324 -9.677 9.464 1.00 1.00 37 PRO A CA 6
ATOM 7490 C C . PRO A 1 37 ? -9.011 -10.254 10.705 1.00 1.00 37 PRO A C 6
ATOM 7491 O O . PRO A 1 37 ? -10.237 -10.223 10.806 1.00 1.00 37 PRO A O 6
ATOM 7502 N N . ASP A 1 38 ? -8.228 -10.770 11.647 1.00 1.00 38 ASP A N 6
ATOM 7503 C CA . ASP A 1 38 ? -8.762 -11.358 12.876 1.00 1.00 38 ASP A CA 6
ATOM 7504 C C . ASP A 1 38 ? -9.374 -10.283 13.778 1.00 1.00 38 ASP A C 6
ATOM 7505 O O . ASP A 1 38 ? -9.861 -10.580 14.868 1.00 1.00 38 ASP A O 6
ATOM 7514 N N . ALA A 1 39 ? -9.346 -9.031 13.331 1.00 1.00 39 ALA A N 6
ATOM 7515 C CA . ALA A 1 39 ? -9.898 -7.916 14.118 1.00 1.00 39 ALA A CA 6
ATOM 7516 C C . ALA A 1 39 ? -10.141 -6.682 13.244 1.00 1.00 39 ALA A C 6
ATOM 7517 O O . ALA A 1 39 ? -9.575 -6.538 12.159 1.00 1.00 39 ALA A O 6
ATOM 7524 N N . THR A 1 40 ? -10.981 -5.774 13.729 1.00 1.00 40 THR A N 6
ATOM 7525 C CA . THR A 1 40 ? -11.325 -4.526 12.996 1.00 1.00 40 THR A CA 6
ATOM 7526 C C . THR A 1 40 ? -11.476 -3.313 13.978 1.00 1.00 40 THR A C 6
ATOM 7527 O O . THR A 1 40 ? -12.366 -3.367 14.827 1.00 1.00 40 THR A O 6
ATOM 7538 N N . PRO A 1 41 ? -10.687 -2.278 13.893 1.00 1.00 41 PRO A N 6
ATOM 7539 C CA . PRO A 1 41 ? -9.557 -2.053 12.915 1.00 1.00 41 PRO A CA 6
ATOM 7540 C C . PRO A 1 41 ? -8.387 -2.987 13.225 1.00 1.00 41 PRO A C 6
ATOM 7541 O O . PRO A 1 41 ? -8.427 -3.790 14.157 1.00 1.00 41 PRO A O 6
ATOM 7552 N N . VAL A 1 42 ? -7.330 -2.874 12.427 1.00 1.00 42 VAL A N 6
ATOM 7553 C CA . VAL A 1 42 ? -6.146 -3.733 12.626 1.00 1.00 42 VAL A CA 6
ATOM 7554 C C . VAL A 1 42 ? -4.967 -3.228 11.800 1.00 1.00 42 VAL A C 6
ATOM 7555 O O . VAL A 1 42 ? -5.093 -2.251 11.061 1.00 1.00 42 VAL A O 6
ATOM 7568 N N . GLU A 1 43 ? -3.809 -3.863 11.947 1.00 1.00 43 GLU A N 6
ATOM 7569 C CA . GLU A 1 43 ? -2.583 -3.520 11.222 1.00 1.00 43 GLU A CA 6
ATOM 7570 C C . GLU A 1 43 ? -2.423 -4.439 9.991 1.00 1.00 43 GLU A C 6
ATOM 7571 O O . GLU A 1 43 ? -3.033 -5.501 9.860 1.00 1.00 43 GLU A O 6
ATOM 7583 N N . TYR A 1 44 ? -1.568 -4.002 9.072 1.00 1.00 44 TYR A N 6
ATOM 7584 C CA . TYR A 1 44 ? -1.295 -4.738 7.825 1.00 1.00 44 TYR A CA 6
ATOM 7585 C C . TYR A 1 44 ? 0.210 -4.802 7.555 1.00 1.00 44 TYR A C 6
ATOM 7586 O O . TYR A 1 44 ? 0.989 -3.958 7.996 1.00 1.00 44 TYR A O 6
ATOM 7604 N N . TYR A 1 45 ? 0.602 -5.828 6.808 1.00 1.00 45 TYR A N 6
ATOM 7605 C CA . TYR A 1 45 ? 2.038 -6.026 6.469 1.00 1.00 45 TYR A CA 6
ATOM 7606 C C . TYR A 1 45 ? 2.329 -5.532 5.054 1.00 1.00 45 TYR A C 6
ATOM 7607 O O . TYR A 1 45 ? 1.975 -6.163 4.057 1.00 1.00 45 TYR A O 6
ATOM 7625 N N . ILE A 1 46 ? 2.997 -4.386 4.988 1.00 1.00 46 ILE A N 6
ATOM 7626 C CA . ILE A 1 46 ? 3.371 -3.743 3.709 1.00 1.00 46 ILE A CA 6
ATOM 7627 C C . ILE A 1 46 ? 4.899 -3.757 3.533 1.00 1.00 46 ILE A C 6
ATOM 7628 O O . ILE A 1 46 ? 5.665 -3.588 4.481 1.00 1.00 46 ILE A O 6
ATOM 7644 N N . HIS A 1 47 ? 5.338 -3.957 2.294 1.00 1.00 47 HIS A N 6
ATOM 7645 C CA . HIS A 1 47 ? 6.778 -3.969 1.955 1.00 1.00 47 HIS A CA 6
ATOM 7646 C C . HIS A 1 47 ? 6.988 -3.345 0.569 1.00 1.00 47 HIS A C 6
ATOM 7647 O O . HIS A 1 47 ? 6.231 -3.612 -0.365 1.00 1.00 47 HIS A O 6
ATOM 7662 N N . TYR A 1 48 ? 8.026 -2.529 0.423 1.00 1.00 48 TYR A N 6
ATOM 7663 C CA . TYR A 1 48 ? 8.321 -1.883 -0.858 1.00 1.00 48 TYR A CA 6
ATOM 7664 C C . TYR A 1 48 ? 8.825 -2.926 -1.869 1.00 1.00 48 TYR A C 6
ATOM 7665 O O . TYR A 1 48 ? 9.686 -3.751 -1.564 1.00 1.00 48 TYR A O 6
ATOM 7683 N N . ALA A 1 49 ? 8.281 -2.886 -3.081 1.00 1.00 49 ALA A N 6
ATOM 7684 C CA . ALA A 1 49 ? 8.664 -3.835 -4.138 1.00 1.00 49 ALA A CA 6
ATOM 7685 C C . ALA A 1 49 ? 10.114 -3.599 -4.587 1.00 1.00 49 ALA A C 6
ATOM 7686 O O . ALA A 1 49 ? 10.533 -2.460 -4.793 1.00 1.00 49 ALA A O 6
ATOM 7693 N N . GLY A 1 50 ? 10.878 -4.674 -4.747 1.00 1.00 50 GLY A N 6
ATOM 7694 C CA . GLY A 1 50 ? 12.285 -4.591 -5.182 1.00 1.00 50 GLY A CA 6
ATOM 7695 C C . GLY A 1 50 ? 13.214 -4.298 -4.008 1.00 1.00 50 GLY A C 6
ATOM 7696 O O . GLY A 1 50 ? 14.342 -3.842 -4.195 1.00 1.00 50 GLY A O 6
ATOM 7700 N N . TRP A 1 51 ? 12.743 -4.563 -2.794 1.00 1.00 51 TRP A N 6
ATOM 7701 C CA . TRP A 1 51 ? 13.540 -4.325 -1.568 1.00 1.00 51 TRP A CA 6
ATOM 7702 C C . TRP A 1 51 ? 13.353 -5.463 -0.565 1.00 1.00 51 TRP A C 6
ATOM 7703 O O . TRP A 1 51 ? 12.434 -6.278 -0.662 1.00 1.00 51 TRP A O 6
ATOM 7724 N N . SER A 1 52 ? 14.249 -5.516 0.413 1.00 1.00 52 SER A N 6
ATOM 7725 C CA . SER A 1 52 ? 14.207 -6.555 1.448 1.00 1.00 52 SER A CA 6
ATOM 7726 C C . SER A 1 52 ? 12.919 -6.450 2.268 1.00 1.00 52 SER A C 6
ATOM 7727 O O . SER A 1 52 ? 12.549 -5.365 2.722 1.00 1.00 52 SER A O 6
ATOM 7735 N N . LYS A 1 53 ? 12.242 -7.575 2.464 1.00 1.00 53 LYS A N 6
ATOM 7736 C CA . LYS A 1 53 ? 10.992 -7.644 3.232 1.00 1.00 53 LYS A CA 6
ATOM 7737 C C . LYS A 1 53 ? 11.273 -7.716 4.731 1.00 1.00 53 LYS A C 6
ATOM 7738 O O . LYS A 1 53 ? 10.344 -7.685 5.539 1.00 1.00 53 LYS A O 6
ATOM 7757 N N . ASN A 1 54 ? 12.539 -7.830 5.119 1.00 1.00 54 ASN A N 6
ATOM 7758 C CA . ASN A 1 54 ? 12.920 -7.928 6.532 1.00 1.00 54 ASN A CA 6
ATOM 7759 C C . ASN A 1 54 ? 12.676 -6.602 7.243 1.00 1.00 54 ASN A C 6
ATOM 7760 O O . ASN A 1 54 ? 12.737 -6.524 8.470 1.00 1.00 54 ASN A O 6
ATOM 7771 N N . TRP A 1 55 ? 12.405 -5.554 6.472 1.00 1.00 55 TRP A N 6
ATOM 7772 C CA . TRP A 1 55 ? 12.153 -4.224 7.027 1.00 1.00 55 TRP A CA 6
ATOM 7773 C C . TRP A 1 55 ? 10.834 -4.229 7.809 1.00 1.00 55 TRP A C 6
ATOM 7774 O O . TRP A 1 55 ? 10.649 -3.434 8.730 1.00 1.00 55 TRP A O 6
ATOM 7795 N N . ASP A 1 56 ? 9.926 -5.123 7.433 1.00 1.00 56 ASP A N 6
ATOM 7796 C CA . ASP A 1 56 ? 8.609 -5.272 8.085 1.00 1.00 56 ASP A CA 6
ATOM 7797 C C . ASP A 1 56 ? 7.942 -3.923 8.409 1.00 1.00 56 ASP A C 6
ATOM 7798 O O . ASP A 1 56 ? 7.926 -3.489 9.560 1.00 1.00 56 ASP A O 6
ATOM 7807 N N . GLU A 1 57 ? 7.390 -3.248 7.404 1.00 1.00 57 GLU A N 6
ATOM 7808 C CA . GLU A 1 57 ? 6.740 -1.939 7.615 1.00 1.00 57 GLU A CA 6
ATOM 7809 C C . GLU A 1 57 ? 5.262 -2.122 7.976 1.00 1.00 57 GLU A C 6
ATOM 7810 O O . GLU A 1 57 ? 4.395 -2.109 7.102 1.00 1.00 57 GLU A O 6
ATOM 7822 N N . TRP A 1 58 ? 4.966 -2.270 9.264 1.00 1.00 58 TRP A N 6
ATOM 7823 C CA . TRP A 1 58 ? 3.589 -2.436 9.753 1.00 1.00 58 TRP A CA 6
ATOM 7824 C C . TRP A 1 58 ? 2.885 -1.067 9.731 1.00 1.00 58 TRP A C 6
ATOM 7825 O O . TRP A 1 58 ? 3.343 -0.109 10.352 1.00 1.00 58 TRP A O 6
ATOM 7846 N N . VAL A 1 59 ? 1.768 -0.975 9.019 1.00 1.00 59 VAL A N 6
ATOM 7847 C CA . VAL A 1 59 ? 1.019 0.322 8.914 1.00 1.00 59 VAL A CA 6
ATOM 7848 C C . VAL A 1 59 ? -0.525 0.116 8.884 1.00 1.00 59 VAL A C 6
ATOM 7849 O O . VAL A 1 59 ? -0.997 -0.914 8.402 1.00 1.00 59 VAL A O 6
ATOM 7862 N N . PRO A 1 60 ? -1.282 1.068 9.357 1.00 1.00 60 PRO A N 6
ATOM 7863 C CA . PRO A 1 60 ? -2.790 0.957 9.345 1.00 1.00 60 PRO A CA 6
ATOM 7864 C C . PRO A 1 60 ? -3.372 1.161 7.935 1.00 1.00 60 PRO A C 6
ATOM 7865 O O . PRO A 1 60 ? -2.740 1.735 7.047 1.00 1.00 60 PRO A O 6
ATOM 7876 N N . GLU A 1 61 ? -4.598 0.688 7.738 1.00 1.00 61 GLU A N 6
ATOM 7877 C CA . GLU A 1 61 ? -5.291 0.814 6.444 1.00 1.00 61 GLU A CA 6
ATOM 7878 C C . GLU A 1 61 ? -5.339 2.279 5.968 1.00 1.00 61 GLU A C 6
ATOM 7879 O O . GLU A 1 61 ? -5.558 2.561 4.790 1.00 1.00 61 GLU A O 6
ATOM 7891 N N . ASN A 1 62 ? -5.138 3.212 6.893 1.00 1.00 62 ASN A N 6
ATOM 7892 C CA . ASN A 1 62 ? -5.175 4.645 6.571 1.00 1.00 62 ASN A CA 6
ATOM 7893 C C . ASN A 1 62 ? -4.076 5.030 5.563 1.00 1.00 62 ASN A C 6
ATOM 7894 O O . ASN A 1 62 ? -4.332 5.811 4.646 1.00 1.00 62 ASN A O 6
ATOM 7905 N N . ARG A 1 63 ? -2.870 4.499 5.723 1.00 1.00 63 ARG A N 6
ATOM 7906 C CA . ARG A 1 63 ? -1.740 4.816 4.812 1.00 1.00 63 ARG A CA 6
ATOM 7907 C C . ARG A 1 63 ? -1.760 3.909 3.573 1.00 1.00 63 ARG A C 6
ATOM 7908 O O . ARG A 1 63 ? -0.943 4.068 2.667 1.00 1.00 63 ARG A O 6
ATOM 7929 N N . VAL A 1 64 ? -2.703 2.974 3.517 1.00 1.00 64 VAL A N 6
ATOM 7930 C CA . VAL A 1 64 ? -2.828 2.031 2.377 1.00 1.00 64 VAL A CA 6
ATOM 7931 C C . VAL A 1 64 ? -4.110 2.329 1.590 1.00 1.00 64 VAL A C 6
ATOM 7932 O O . VAL A 1 64 ? -5.174 2.586 2.153 1.00 1.00 64 VAL A O 6
ATOM 7945 N N . LEU A 1 65 ? -4.006 2.288 0.265 1.00 1.00 65 LEU A N 6
ATOM 7946 C CA . LEU A 1 65 ? -5.161 2.555 -0.626 1.00 1.00 65 LEU A CA 6
ATOM 7947 C C . LEU A 1 65 ? -5.241 1.504 -1.734 1.00 1.00 65 LEU A C 6
ATOM 7948 O O . LEU A 1 65 ? -4.247 0.871 -2.091 1.00 1.00 65 LEU A O 6
ATOM 7964 N N . LYS A 1 66 ? -6.436 1.322 -2.284 1.00 1.00 66 LYS A N 6
ATOM 7965 C CA . LYS A 1 66 ? -6.664 0.344 -3.349 1.00 1.00 66 LYS A CA 6
ATOM 7966 C C . LYS A 1 66 ? -6.018 0.805 -4.656 1.00 1.00 66 LYS A C 6
ATOM 7967 O O . LYS A 1 66 ? -5.921 1.999 -4.932 1.00 1.00 66 LYS A O 6
ATOM 7986 N N . TYR A 1 67 ? -5.583 -0.161 -5.459 1.00 1.00 67 TYR A N 6
ATOM 7987 C CA . TYR A 1 67 ? -4.955 0.132 -6.752 1.00 1.00 67 TYR A CA 6
ATOM 7988 C C . TYR A 1 67 ? -6.045 0.311 -7.818 1.00 1.00 67 TYR A C 6
ATOM 7989 O O . TYR A 1 67 ? -6.815 -0.602 -8.120 1.00 1.00 67 TYR A O 6
ATOM 8007 N N . ASN A 1 68 ? -6.091 1.503 -8.404 1.00 1.00 68 ASN A N 6
ATOM 8008 C CA . ASN A 1 68 ? -7.087 1.802 -9.446 1.00 1.00 68 ASN A CA 6
ATOM 8009 C C . ASN A 1 68 ? -6.585 2.924 -10.350 1.00 1.00 68 ASN A C 6
ATOM 8010 O O . ASN A 1 68 ? -5.832 3.795 -9.914 1.00 1.00 68 ASN A O 6
ATOM 8021 N N . ASP A 1 69 ? -7.014 2.890 -11.606 1.00 1.00 69 ASP A N 6
ATOM 8022 C CA . ASP A 1 69 ? -6.609 3.903 -12.586 1.00 1.00 69 ASP A CA 6
ATOM 8023 C C . ASP A 1 69 ? -6.758 5.333 -12.031 1.00 1.00 69 ASP A C 6
ATOM 8024 O O . ASP A 1 69 ? -6.140 6.272 -12.531 1.00 1.00 69 ASP A O 6
ATOM 8033 N N . ASP A 1 70 ? -7.583 5.494 -11.001 1.00 1.00 70 ASP A N 6
ATOM 8034 C CA . ASP A 1 70 ? -7.805 6.809 -10.376 1.00 1.00 70 ASP A CA 6
ATOM 8035 C C . ASP A 1 70 ? -6.603 7.205 -9.507 1.00 1.00 70 ASP A C 6
ATOM 8036 O O . ASP A 1 70 ? -6.077 8.311 -9.625 1.00 1.00 70 ASP A O 6
ATOM 8045 N N . ASN A 1 71 ? -6.168 6.309 -8.627 1.00 1.00 71 ASN A N 6
ATOM 8046 C CA . ASN A 1 71 ? -5.018 6.579 -7.746 1.00 1.00 71 ASN A CA 6
ATOM 8047 C C . ASN A 1 71 ? -3.752 6.707 -8.596 1.00 1.00 71 ASN A C 6
ATOM 8048 O O . ASN A 1 71 ? -2.838 7.464 -8.270 1.00 1.00 71 ASN A O 6
ATOM 8059 N N . VAL A 1 72 ? -3.718 5.979 -9.709 1.00 1.00 72 VAL A N 6
ATOM 8060 C CA . VAL A 1 72 ? -2.575 6.046 -10.635 1.00 1.00 72 VAL A CA 6
ATOM 8061 C C . VAL A 1 72 ? -2.572 7.448 -11.256 1.00 1.00 72 VAL A C 6
ATOM 8062 O O . VAL A 1 72 ? -1.526 8.084 -11.385 1.00 1.00 72 VAL A O 6
ATOM 8075 N N . LYS A 1 73 ? -3.755 7.921 -11.634 1.00 1.00 73 LYS A N 6
ATOM 8076 C CA . LYS A 1 73 ? -3.920 9.247 -12.239 1.00 1.00 73 LYS A CA 6
ATOM 8077 C C . LYS A 1 73 ? -3.403 10.320 -11.273 1.00 1.00 73 LYS A C 6
ATOM 8078 O O . LYS A 1 73 ? -2.769 11.285 -11.698 1.00 1.00 73 LYS A O 6
ATOM 8097 N N . ARG A 1 74 ? -3.660 10.150 -9.980 1.00 1.00 74 ARG A N 6
ATOM 8098 C CA . ARG A 1 74 ? -3.200 11.103 -8.961 1.00 1.00 74 ARG A CA 6
ATOM 8099 C C . ARG A 1 74 ? -1.667 11.130 -8.946 1.00 1.00 74 ARG A C 6
ATOM 8100 O O . ARG A 1 74 ? -1.063 12.194 -8.806 1.00 1.00 74 ARG A O 6
ATOM 8121 N N . ARG A 1 75 ? -1.035 9.971 -9.101 1.00 1.00 75 ARG A N 6
ATOM 8122 C CA . ARG A 1 75 ? 0.437 9.894 -9.129 1.00 1.00 75 ARG A CA 6
ATOM 8123 C C . ARG A 1 75 ? 0.940 10.645 -10.365 1.00 1.00 75 ARG A C 6
ATOM 8124 O O . ARG A 1 75 ? 1.924 11.381 -10.306 1.00 1.00 75 ARG A O 6
ATOM 8145 N N . GLN A 1 76 ? 0.250 10.461 -11.486 1.00 1.00 76 GLN A N 6
ATOM 8146 C CA . GLN A 1 76 ? 0.600 11.145 -12.739 1.00 1.00 76 GLN A CA 6
ATOM 8147 C C . GLN A 1 76 ? 0.351 12.647 -12.563 1.00 1.00 76 GLN A C 6
ATOM 8148 O O . GLN A 1 76 ? 1.098 13.485 -13.070 1.00 1.00 76 GLN A O 6
ATOM 8162 N N . GLU A 1 77 ? -0.704 12.980 -11.827 1.00 1.00 77 GLU A N 6
ATOM 8163 C CA . GLU A 1 77 ? -1.047 14.391 -11.569 1.00 1.00 77 GLU A CA 6
ATOM 8164 C C . GLU A 1 77 ? 0.059 15.013 -10.702 1.00 1.00 77 GLU A C 6
ATOM 8165 O O . GLU A 1 77 ? 0.600 16.074 -11.017 1.00 1.00 77 GLU A O 6
ATOM 8177 N N . LEU A 1 78 ? 0.399 14.321 -9.621 1.00 1.00 78 LEU A N 6
ATOM 8178 C CA . LEU A 1 78 ? 1.448 14.759 -8.695 1.00 1.00 78 LEU A CA 6
ATOM 8179 C C . LEU A 1 78 ? 2.798 14.798 -9.429 1.00 1.00 78 LEU A C 6
ATOM 8180 O O . LEU A 1 78 ? 3.621 15.687 -9.209 1.00 1.00 78 LEU A O 6
ATOM 8196 N N . ALA A 1 79 ? 3.012 13.829 -10.311 1.00 1.00 79 ALA A N 6
ATOM 8197 C CA . ALA A 1 79 ? 4.269 13.762 -11.077 1.00 1.00 79 ALA A CA 6
ATOM 8198 C C . ALA A 1 79 ? 4.446 15.040 -11.907 1.00 1.00 79 ALA A C 6
ATOM 8199 O O . ALA A 1 79 ? 5.551 15.573 -12.006 1.00 1.00 79 ALA A O 6
ATOM 8206 N N . ARG A 1 80 ? 3.355 15.547 -12.470 1.00 1.00 80 ARG A N 6
ATOM 8207 C CA . ARG A 1 80 ? 3.393 16.784 -13.263 1.00 1.00 80 ARG A CA 6
ATOM 8208 C C . ARG A 1 80 ? 3.752 17.958 -12.348 1.00 1.00 80 ARG A C 6
ATOM 8209 O O . ARG A 1 80 ? 4.560 18.813 -12.713 1.00 1.00 80 ARG A O 6
ATOM 8230 N N . GLN A 1 81 ? 3.169 17.987 -11.154 1.00 1.00 81 GLN A N 6
ATOM 8231 C CA . GLN A 1 81 ? 3.437 19.043 -10.172 1.00 1.00 81 GLN A CA 6
ATOM 8232 C C . GLN A 1 81 ? 4.893 18.970 -9.721 1.00 1.00 81 GLN A C 6
ATOM 8233 O O . GLN A 1 81 ? 5.555 19.997 -9.570 1.00 1.00 81 GLN A O 6
ATOM 8247 N N . CYS A 1 82 ? 5.397 17.759 -9.508 1.00 1.00 82 CYS A N 6
ATOM 8248 C CA . CYS A 1 82 ? 6.777 17.542 -9.076 1.00 1.00 82 CYS A CA 6
ATOM 8249 C C . CYS A 1 82 ? 7.759 18.065 -10.119 1.00 1.00 82 CYS A C 6
ATOM 8250 O O . CYS A 1 82 ? 8.797 18.631 -9.780 1.00 1.00 82 CYS A O 6
ATOM 8258 N N . GLY A 1 83 ? 7.428 17.887 -11.393 1.00 1.00 83 GLY A N 6
ATOM 8259 C CA . GLY A 1 83 ? 8.279 18.341 -12.490 1.00 1.00 83 GLY A CA 6
ATOM 8260 C C . GLY A 1 83 ? 8.429 19.857 -12.472 1.00 1.00 83 GLY A C 6
ATOM 8261 O O . GLY A 1 83 ? 9.518 20.382 -12.707 1.00 1.00 83 GLY A O 6
ATOM 8265 N N . GLU A 1 84 ? 7.338 20.562 -12.184 1.00 1.00 84 GLU A N 6
ATOM 8266 C CA . GLU A 1 84 ? 7.334 22.031 -12.126 1.00 1.00 84 GLU A CA 6
ATOM 8267 C C . GLU A 1 84 ? 7.815 22.641 -13.452 1.00 1.00 84 GLU A C 6
ATOM 8268 O O . GLU A 1 84 ? 7.010 23.078 -14.275 1.00 1.00 84 GLU A O 6
ATOM 8280 N N . ARG A 1 85 ? 9.130 22.660 -13.636 1.00 1.00 85 ARG A N 6
ATOM 8281 C CA . ARG A 1 85 ? 9.734 23.211 -14.850 1.00 1.00 85 ARG A CA 6
ATOM 8282 C C . ARG A 1 85 ? 9.279 22.417 -16.086 1.00 1.00 85 ARG A C 6
ATOM 8283 O O . ARG A 1 85 ? 8.344 22.855 -16.736 1.00 1.00 85 ARG A O 6
ATOM 8305 N N . MET A 1 1 ? -18.082 -19.674 8.847 1.00 1.00 1 MET A N 7
ATOM 8306 C CA . MET A 1 1 ? -16.737 -20.279 8.633 1.00 1.00 1 MET A CA 7
ATOM 8307 C C . MET A 1 1 ? -16.875 -21.471 7.683 1.00 1.00 1 MET A C 7
ATOM 8308 O O . MET A 1 1 ? -15.979 -22.311 7.585 1.00 1.00 1 MET A O 7
ATOM 8324 N N . ASN A 1 2 ? -18.002 -21.535 6.984 1.00 1.00 2 ASN A N 7
ATOM 8325 C CA . ASN A 1 2 ? -18.266 -22.623 6.036 1.00 1.00 2 ASN A CA 7
ATOM 8326 C C . ASN A 1 2 ? -17.281 -22.554 4.862 1.00 1.00 2 ASN A C 7
ATOM 8327 O O . ASN A 1 2 ? -16.618 -21.539 4.649 1.00 1.00 2 ASN A O 7
ATOM 8338 N N . TYR A 1 3 ? -17.192 -23.637 4.097 1.00 1.00 3 TYR A N 7
ATOM 8339 C CA . TYR A 1 3 ? -16.284 -23.700 2.941 1.00 1.00 3 TYR A CA 7
ATOM 8340 C C . TYR A 1 3 ? -16.667 -22.636 1.908 1.00 1.00 3 TYR A C 7
ATOM 8341 O O . TYR A 1 3 ? -15.809 -21.936 1.372 1.00 1.00 3 TYR A O 7
ATOM 8359 N N . SER A 1 4 ? -17.961 -22.512 1.627 1.00 1.00 4 SER A N 7
ATOM 8360 C CA . SER A 1 4 ? -18.464 -21.533 0.654 1.00 1.00 4 SER A CA 7
ATOM 8361 C C . SER A 1 4 ? -17.743 -21.674 -0.694 1.00 1.00 4 SER A C 7
ATOM 8362 O O . SER A 1 4 ? -17.031 -22.650 -0.925 1.00 1.00 4 SER A O 7
ATOM 8370 N N . THR A 1 5 ? -17.927 -20.692 -1.571 1.00 1.00 5 THR A N 7
ATOM 8371 C CA . THR A 1 5 ? -17.293 -20.699 -2.894 1.00 1.00 5 THR A CA 7
ATOM 8372 C C . THR A 1 5 ? -15.766 -20.682 -2.766 1.00 1.00 5 THR A C 7
ATOM 8373 O O . THR A 1 5 ? -15.066 -21.428 -3.449 1.00 1.00 5 THR A O 7
ATOM 8384 N N . GLY A 1 6 ? -15.265 -19.816 -1.890 1.00 1.00 6 GLY A N 7
ATOM 8385 C CA . GLY A 1 6 ? -13.823 -19.689 -1.670 1.00 1.00 6 GLY A CA 7
ATOM 8386 C C . GLY A 1 6 ? -13.522 -18.711 -0.544 1.00 1.00 6 GLY A C 7
ATOM 8387 O O . GLY A 1 6 ? -14.408 -18.303 0.208 1.00 1.00 6 GLY A O 7
ATOM 8391 N N . THR A 1 7 ? -12.255 -18.327 -0.429 1.00 1.00 7 THR A N 7
ATOM 8392 C CA . THR A 1 7 ? -11.815 -17.392 0.607 1.00 1.00 7 THR A CA 7
ATOM 8393 C C . THR A 1 7 ? -12.473 -16.027 0.416 1.00 1.00 7 THR A C 7
ATOM 8394 O O . THR A 1 7 ? -12.813 -15.639 -0.702 1.00 1.00 7 THR A O 7
ATOM 8405 N N . ASP A 1 8 ? -12.651 -15.303 1.515 1.00 1.00 8 ASP A N 7
ATOM 8406 C CA . ASP A 1 8 ? -13.277 -13.975 1.477 1.00 1.00 8 ASP A CA 7
ATOM 8407 C C . ASP A 1 8 ? -13.057 -13.232 2.800 1.00 1.00 8 ASP A C 7
ATOM 8408 O O . ASP A 1 8 ? -13.937 -13.173 3.658 1.00 1.00 8 ASP A O 7
ATOM 8417 N N . ALA A 1 9 ? -11.871 -12.651 2.950 1.00 1.00 9 ALA A N 7
ATOM 8418 C CA . ALA A 1 9 ? -11.524 -11.900 4.164 1.00 1.00 9 ALA A CA 7
ATOM 8419 C C . ALA A 1 9 ? -12.437 -10.680 4.328 1.00 1.00 9 ALA A C 7
ATOM 8420 O O . ALA A 1 9 ? -12.876 -10.084 3.344 1.00 1.00 9 ALA A O 7
ATOM 8427 N N . ASN A 1 10 ? -12.721 -10.310 5.573 1.00 1.00 10 ASN A N 7
ATOM 8428 C CA . ASN A 1 10 ? -13.585 -9.160 5.870 1.00 1.00 10 ASN A CA 7
ATOM 8429 C C . ASN A 1 10 ? -12.935 -7.870 5.365 1.00 1.00 10 ASN A C 7
ATOM 8430 O O . ASN A 1 10 ? -13.612 -6.990 4.831 1.00 1.00 10 ASN A O 7
ATOM 8441 N N . THR A 1 11 ? -11.622 -7.758 5.532 1.00 1.00 11 THR A N 7
ATOM 8442 C CA . THR A 1 11 ? -10.889 -6.569 5.088 1.00 1.00 11 THR A CA 7
ATOM 8443 C C . THR A 1 11 ? -10.935 -6.456 3.565 1.00 1.00 11 THR A C 7
ATOM 8444 O O . THR A 1 11 ? -11.093 -7.448 2.854 1.00 1.00 11 THR A O 7
ATOM 8455 N N . LEU A 1 12 ? -10.798 -5.232 3.066 1.00 1.00 12 LEU A N 7
ATOM 8456 C CA . LEU A 1 12 ? -10.832 -4.966 1.621 1.00 1.00 12 LEU A CA 7
ATOM 8457 C C . LEU A 1 12 ? -9.458 -5.221 0.999 1.00 1.00 12 LEU A C 7
ATOM 8458 O O . LEU A 1 12 ? -9.304 -5.213 -0.223 1.00 1.00 12 LEU A O 7
ATOM 8474 N N . PHE A 1 13 ? -8.452 -5.444 1.838 1.00 1.00 13 PHE A N 7
ATOM 8475 C CA . PHE A 1 13 ? -7.065 -5.702 1.387 1.00 1.00 13 PHE A CA 7
ATOM 8476 C C . PHE A 1 13 ? -6.739 -7.204 1.459 1.00 1.00 13 PHE A C 7
ATOM 8477 O O . PHE A 1 13 ? -6.984 -7.864 2.468 1.00 1.00 13 PHE A O 7
ATOM 8494 N N . VAL A 1 14 ? -6.174 -7.727 0.375 1.00 1.00 14 VAL A N 7
ATOM 8495 C CA . VAL A 1 14 ? -5.808 -9.170 0.281 1.00 1.00 14 VAL A CA 7
ATOM 8496 C C . VAL A 1 14 ? -4.321 -9.318 -0.063 1.00 1.00 14 VAL A C 7
ATOM 8497 O O . VAL A 1 14 ? -3.781 -8.560 -0.868 1.00 1.00 14 VAL A O 7
ATOM 8510 N N . ASP A 1 15 ? -3.666 -10.304 0.544 1.00 1.00 15 ASP A N 7
ATOM 8511 C CA . ASP A 1 15 ? -2.243 -10.554 0.305 1.00 1.00 15 ASP A CA 7
ATOM 8512 C C . ASP A 1 15 ? -1.970 -10.885 -1.174 1.00 1.00 15 ASP A C 7
ATOM 8513 O O . ASP A 1 15 ? -2.729 -11.596 -1.837 1.00 1.00 15 ASP A O 7
ATOM 8522 N N . GLY A 1 16 ? -0.858 -10.377 -1.693 1.00 1.00 16 GLY A N 7
ATOM 8523 C CA . GLY A 1 16 ? -0.448 -10.607 -3.088 1.00 1.00 16 GLY A CA 7
ATOM 8524 C C . GLY A 1 16 ? -1.026 -9.538 -4.010 1.00 1.00 16 GLY A C 7
ATOM 8525 O O . GLY A 1 16 ? -0.701 -9.503 -5.196 1.00 1.00 16 GLY A O 7
ATOM 8529 N N . GLU A 1 17 ? -1.882 -8.680 -3.463 1.00 1.00 17 GLU A N 7
ATOM 8530 C CA . GLU A 1 17 ? -2.526 -7.598 -4.233 1.00 1.00 17 GLU A CA 7
ATOM 8531 C C . GLU A 1 17 ? -1.666 -6.330 -4.234 1.00 1.00 17 GLU A C 7
ATOM 8532 O O . GLU A 1 17 ? -0.984 -6.015 -3.259 1.00 1.00 17 GLU A O 7
ATOM 8544 N N . ARG A 1 18 ? -1.722 -5.590 -5.336 1.00 1.00 18 ARG A N 7
ATOM 8545 C CA . ARG A 1 18 ? -0.968 -4.343 -5.479 1.00 1.00 18 ARG A CA 7
ATOM 8546 C C . ARG A 1 18 ? -1.571 -3.297 -4.544 1.00 1.00 18 ARG A C 7
ATOM 8547 O O . ARG A 1 18 ? -2.772 -3.287 -4.271 1.00 1.00 18 ARG A O 7
ATOM 8568 N N . VAL A 1 19 ? -0.733 -2.396 -4.042 1.00 1.00 19 VAL A N 7
ATOM 8569 C CA . VAL A 1 19 ? -1.192 -1.334 -3.134 1.00 1.00 19 VAL A CA 7
ATOM 8570 C C . VAL A 1 19 ? -0.229 -0.163 -3.185 1.00 1.00 19 VAL A C 7
ATOM 8571 O O . VAL A 1 19 ? 0.971 -0.320 -3.406 1.00 1.00 19 VAL A O 7
ATOM 8584 N N . LEU A 1 20 ? -0.766 1.032 -2.959 1.00 1.00 20 LEU A N 7
ATOM 8585 C CA . LEU A 1 20 ? 0.030 2.267 -2.975 1.00 1.00 20 LEU A CA 7
ATOM 8586 C C . LEU A 1 20 ? 0.248 2.767 -1.545 1.00 1.00 20 LEU A C 7
ATOM 8587 O O . LEU A 1 20 ? -0.669 2.808 -0.726 1.00 1.00 20 LEU A O 7
ATOM 8603 N N . CYS A 1 21 ? 1.484 3.155 -1.246 1.00 1.00 21 CYS A N 7
ATOM 8604 C CA . CYS A 1 21 ? 1.864 3.652 0.090 1.00 1.00 21 CYS A CA 7
ATOM 8605 C C . CYS A 1 21 ? 2.447 5.064 -0.014 1.00 1.00 21 CYS A C 7
ATOM 8606 O O . CYS A 1 21 ? 3.527 5.269 -0.567 1.00 1.00 21 CYS A O 7
ATOM 8614 N N . PHE A 1 22 ? 1.730 6.041 0.533 1.00 1.00 22 PHE A N 7
ATOM 8615 C CA . PHE A 1 22 ? 2.169 7.450 0.521 1.00 1.00 22 PHE A CA 7
ATOM 8616 C C . PHE A 1 22 ? 2.822 7.800 1.861 1.00 1.00 22 PHE A C 7
ATOM 8617 O O . PHE A 1 22 ? 2.537 7.204 2.899 1.00 1.00 22 PHE A O 7
ATOM 8634 N N . HIS A 1 23 ? 3.721 8.778 1.837 1.00 1.00 23 HIS A N 7
ATOM 8635 C CA . HIS A 1 23 ? 4.423 9.208 3.053 1.00 1.00 23 HIS A CA 7
ATOM 8636 C C . HIS A 1 23 ? 5.096 10.556 2.821 1.00 1.00 23 HIS A C 7
ATOM 8637 O O . HIS A 1 23 ? 6.042 10.916 3.522 1.00 1.00 23 HIS A O 7
ATOM 8652 N N . GLY A 1 24 ? 4.607 11.303 1.838 1.00 1.00 24 GLY A N 7
ATOM 8653 C CA . GLY A 1 24 ? 5.174 12.614 1.509 1.00 1.00 24 GLY A CA 7
ATOM 8654 C C . GLY A 1 24 ? 4.416 13.289 0.342 1.00 1.00 24 GLY A C 7
ATOM 8655 O O . GLY A 1 24 ? 3.232 13.008 0.156 1.00 1.00 24 GLY A O 7
ATOM 8659 N N . PRO A 1 25 ? 5.043 14.144 -0.420 1.00 1.00 25 PRO A N 7
ATOM 8660 C CA . PRO A 1 25 ? 4.338 14.843 -1.559 1.00 1.00 25 PRO A CA 7
ATOM 8661 C C . PRO A 1 25 ? 4.194 13.951 -2.801 1.00 1.00 25 PRO A C 7
ATOM 8662 O O . PRO A 1 25 ? 3.678 14.383 -3.832 1.00 1.00 25 PRO A O 7
ATOM 8673 N N . LEU A 1 26 ? 4.637 12.702 -2.700 1.00 1.00 26 LEU A N 7
ATOM 8674 C CA . LEU A 1 26 ? 4.546 11.725 -3.824 1.00 1.00 26 LEU A CA 7
ATOM 8675 C C . LEU A 1 26 ? 4.066 10.353 -3.327 1.00 1.00 26 LEU A C 7
ATOM 8676 O O . LEU A 1 26 ? 4.269 9.961 -2.179 1.00 1.00 26 LEU A O 7
ATOM 8692 N N . ILE A 1 27 ? 3.431 9.623 -4.240 1.00 1.00 27 ILE A N 7
ATOM 8693 C CA . ILE A 1 27 ? 2.892 8.275 -3.961 1.00 1.00 27 ILE A CA 7
ATOM 8694 C C . ILE A 1 27 ? 3.856 7.213 -4.518 1.00 1.00 27 ILE A C 7
ATOM 8695 O O . ILE A 1 27 ? 4.251 7.256 -5.683 1.00 1.00 27 ILE A O 7
ATOM 8711 N N . TYR A 1 28 ? 4.217 6.253 -3.673 1.00 1.00 28 TYR A N 7
ATOM 8712 C CA . TYR A 1 28 ? 5.137 5.155 -4.044 1.00 1.00 28 TYR A CA 7
ATOM 8713 C C . TYR A 1 28 ? 4.379 3.824 -4.157 1.00 1.00 28 TYR A C 7
ATOM 8714 O O . TYR A 1 28 ? 3.354 3.614 -3.511 1.00 1.00 28 TYR A O 7
ATOM 8732 N N . GLU A 1 29 ? 4.902 2.919 -4.978 1.00 1.00 29 GLU A N 7
ATOM 8733 C CA . GLU A 1 29 ? 4.276 1.600 -5.197 1.00 1.00 29 GLU A CA 7
ATOM 8734 C C . GLU A 1 29 ? 4.705 0.603 -4.116 1.00 1.00 29 GLU A C 7
ATOM 8735 O O . GLU A 1 29 ? 5.847 0.619 -3.657 1.00 1.00 29 GLU A O 7
ATOM 8747 N N . ALA A 1 30 ? 3.791 -0.280 -3.731 1.00 1.00 30 ALA A N 7
ATOM 8748 C CA . ALA A 1 30 ? 4.043 -1.305 -2.706 1.00 1.00 30 ALA A CA 7
ATOM 8749 C C . ALA A 1 30 ? 3.116 -2.506 -2.934 1.00 1.00 30 ALA A C 7
ATOM 8750 O O . ALA A 1 30 ? 2.268 -2.508 -3.827 1.00 1.00 30 ALA A O 7
ATOM 8757 N N . LYS A 1 31 ? 3.269 -3.546 -2.122 1.00 1.00 31 LYS A N 7
ATOM 8758 C CA . LYS A 1 31 ? 2.454 -4.773 -2.249 1.00 1.00 31 LYS A CA 7
ATOM 8759 C C . LYS A 1 31 ? 2.246 -5.418 -0.876 1.00 1.00 31 LYS A C 7
ATOM 8760 O O . LYS A 1 31 ? 3.124 -5.435 -0.013 1.00 1.00 31 LYS A O 7
ATOM 8779 N N . VAL A 1 32 ? 1.047 -5.957 -0.676 1.00 1.00 32 VAL A N 7
ATOM 8780 C CA . VAL A 1 32 ? 0.693 -6.615 0.592 1.00 1.00 32 VAL A CA 7
ATOM 8781 C C . VAL A 1 32 ? 1.141 -8.076 0.565 1.00 1.00 32 VAL A C 7
ATOM 8782 O O . VAL A 1 32 ? 0.709 -8.840 -0.299 1.00 1.00 32 VAL A O 7
ATOM 8795 N N . LEU A 1 33 ? 1.975 -8.484 1.517 1.00 1.00 33 LEU A N 7
ATOM 8796 C CA . LEU A 1 33 ? 2.448 -9.880 1.594 1.00 1.00 33 LEU A CA 7
ATOM 8797 C C . LEU A 1 33 ? 1.603 -10.656 2.579 1.00 1.00 33 LEU A C 7
ATOM 8798 O O . LEU A 1 33 ? 1.431 -11.865 2.419 1.00 1.00 33 LEU A O 7
ATOM 8814 N N . LYS A 1 34 ? 1.103 -9.990 3.615 1.00 1.00 34 LYS A N 7
ATOM 8815 C CA . LYS A 1 34 ? 0.285 -10.663 4.641 1.00 1.00 34 LYS A CA 7
ATOM 8816 C C . LYS A 1 34 ? -0.673 -9.657 5.290 1.00 1.00 34 LYS A C 7
ATOM 8817 O O . LYS A 1 34 ? -0.349 -8.482 5.463 1.00 1.00 34 LYS A O 7
ATOM 8836 N N . THR A 1 35 ? -1.858 -10.139 5.650 1.00 1.00 35 THR A N 7
ATOM 8837 C CA . THR A 1 35 ? -2.890 -9.297 6.283 1.00 1.00 35 THR A CA 7
ATOM 8838 C C . THR A 1 35 ? -3.499 -10.003 7.492 1.00 1.00 35 THR A C 7
ATOM 8839 O O . THR A 1 35 ? -3.649 -11.225 7.507 1.00 1.00 35 THR A O 7
ATOM 8850 N N . LYS A 1 36 ? -3.881 -9.221 8.496 1.00 1.00 36 LYS A N 7
ATOM 8851 C CA . LYS A 1 36 ? -4.511 -9.804 9.721 1.00 1.00 36 LYS A CA 7
ATOM 8852 C C . LYS A 1 36 ? -5.998 -9.379 9.807 1.00 1.00 36 LYS A C 7
ATOM 8853 O O . LYS A 1 36 ? -6.277 -8.362 10.442 1.00 1.00 36 LYS A O 7
ATOM 8872 N N . PRO A 1 37 ? -6.922 -10.093 9.227 1.00 1.00 37 PRO A N 7
ATOM 8873 C CA . PRO A 1 37 ? -8.382 -9.702 9.274 1.00 1.00 37 PRO A CA 7
ATOM 8874 C C . PRO A 1 37 ? -9.079 -10.195 10.544 1.00 1.00 37 PRO A C 7
ATOM 8875 O O . PRO A 1 37 ? -10.306 -10.168 10.639 1.00 1.00 37 PRO A O 7
ATOM 8886 N N . ASP A 1 38 ? -8.293 -10.633 11.524 1.00 1.00 38 ASP A N 7
ATOM 8887 C CA . ASP A 1 38 ? -8.824 -11.138 12.797 1.00 1.00 38 ASP A CA 7
ATOM 8888 C C . ASP A 1 38 ? -9.235 -9.987 13.720 1.00 1.00 38 ASP A C 7
ATOM 8889 O O . ASP A 1 38 ? -9.515 -10.195 14.901 1.00 1.00 38 ASP A O 7
ATOM 8898 N N . ALA A 1 39 ? -9.270 -8.769 13.187 1.00 1.00 39 ALA A N 7
ATOM 8899 C CA . ALA A 1 39 ? -9.648 -7.592 13.988 1.00 1.00 39 ALA A CA 7
ATOM 8900 C C . ALA A 1 39 ? -10.011 -6.405 13.090 1.00 1.00 39 ALA A C 7
ATOM 8901 O O . ALA A 1 39 ? -9.586 -6.316 11.938 1.00 1.00 39 ALA A O 7
ATOM 8908 N N . THR A 1 40 ? -10.797 -5.479 13.628 1.00 1.00 40 THR A N 7
ATOM 8909 C CA . THR A 1 40 ? -11.246 -4.273 12.878 1.00 1.00 40 THR A CA 7
ATOM 8910 C C . THR A 1 40 ? -11.313 -3.016 13.809 1.00 1.00 40 THR A C 7
ATOM 8911 O O . THR A 1 40 ? -12.162 -2.999 14.700 1.00 1.00 40 THR A O 7
ATOM 8922 N N . PRO A 1 41 ? -10.490 -2.017 13.641 1.00 1.00 41 PRO A N 7
ATOM 8923 C CA . PRO A 1 41 ? -9.398 -1.880 12.602 1.00 1.00 41 PRO A CA 7
ATOM 8924 C C . PRO A 1 41 ? -8.244 -2.835 12.902 1.00 1.00 41 PRO A C 7
ATOM 8925 O O . PRO A 1 41 ? -8.276 -3.606 13.861 1.00 1.00 41 PRO A O 7
ATOM 8936 N N . VAL A 1 42 ? -7.211 -2.777 12.068 1.00 1.00 42 VAL A N 7
ATOM 8937 C CA . VAL A 1 42 ? -6.042 -3.657 12.252 1.00 1.00 42 VAL A CA 7
ATOM 8938 C C . VAL A 1 42 ? -4.873 -3.201 11.378 1.00 1.00 42 VAL A C 7
ATOM 8939 O O . VAL A 1 42 ? -4.998 -2.250 10.607 1.00 1.00 42 VAL A O 7
ATOM 8952 N N . GLU A 1 43 ? -3.723 -3.850 11.525 1.00 1.00 43 GLU A N 7
ATOM 8953 C CA . GLU A 1 43 ? -2.504 -3.553 10.756 1.00 1.00 43 GLU A CA 7
ATOM 8954 C C . GLU A 1 43 ? -2.376 -4.527 9.560 1.00 1.00 43 GLU A C 7
ATOM 8955 O O . GLU A 1 43 ? -2.991 -5.591 9.492 1.00 1.00 43 GLU A O 7
ATOM 8967 N N . TYR A 1 44 ? -1.544 -4.130 8.602 1.00 1.00 44 TYR A N 7
ATOM 8968 C CA . TYR A 1 44 ? -1.299 -4.918 7.384 1.00 1.00 44 TYR A CA 7
ATOM 8969 C C . TYR A 1 44 ? 0.202 -4.977 7.073 1.00 1.00 44 TYR A C 7
ATOM 8970 O O . TYR A 1 44 ? 0.969 -4.055 7.351 1.00 1.00 44 TYR A O 7
ATOM 8988 N N . TYR A 1 45 ? 0.602 -6.095 6.477 1.00 1.00 45 TYR A N 7
ATOM 8989 C CA . TYR A 1 45 ? 2.029 -6.301 6.124 1.00 1.00 45 TYR A CA 7
ATOM 8990 C C . TYR A 1 45 ? 2.328 -5.687 4.758 1.00 1.00 45 TYR A C 7
ATOM 8991 O O . TYR A 1 45 ? 2.046 -6.269 3.709 1.00 1.00 45 TYR A O 7
ATOM 9009 N N . ILE A 1 46 ? 2.929 -4.503 4.793 1.00 1.00 46 ILE A N 7
ATOM 9010 C CA . ILE A 1 46 ? 3.304 -3.742 3.574 1.00 1.00 46 ILE A CA 7
ATOM 9011 C C . ILE A 1 46 ? 4.827 -3.815 3.374 1.00 1.00 46 ILE A C 7
ATOM 9012 O O . ILE 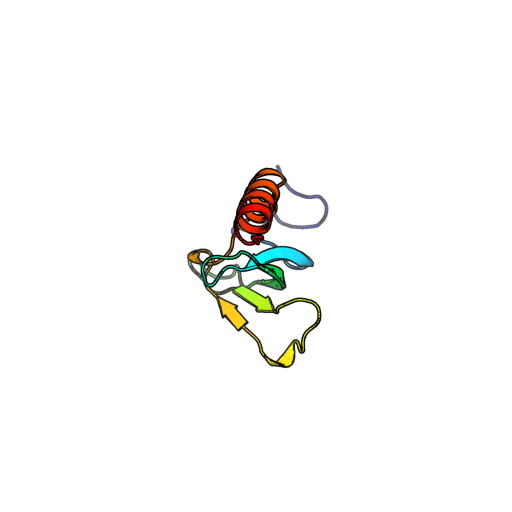A 1 46 ? 5.609 -3.719 4.320 1.00 1.00 46 ILE A O 7
ATOM 9028 N N . HIS A 1 47 ? 5.245 -3.959 2.122 1.00 1.00 47 HIS A N 7
ATOM 9029 C CA . HIS A 1 47 ? 6.668 -4.015 1.757 1.00 1.00 47 HIS A CA 7
ATOM 9030 C C . HIS A 1 47 ? 6.887 -3.287 0.421 1.00 1.00 47 HIS A C 7
ATOM 9031 O O . HIS A 1 47 ? 6.053 -3.358 -0.480 1.00 1.00 47 HIS A O 7
ATOM 9046 N N . TYR A 1 48 ? 8.020 -2.607 0.281 1.00 1.00 48 TYR A N 7
ATOM 9047 C CA . TYR A 1 48 ? 8.339 -1.876 -0.956 1.00 1.00 48 TYR A CA 7
ATOM 9048 C C . TYR A 1 48 ? 8.846 -2.857 -2.028 1.00 1.00 48 TYR A C 7
ATOM 9049 O O . TYR A 1 48 ? 9.698 -3.707 -1.766 1.00 1.00 48 TYR A O 7
ATOM 9067 N N . ALA A 1 49 ? 8.317 -2.736 -3.240 1.00 1.00 49 ALA A N 7
ATOM 9068 C CA . ALA A 1 49 ? 8.707 -3.622 -4.346 1.00 1.00 49 ALA A CA 7
ATOM 9069 C C . ALA A 1 49 ? 10.187 -3.427 -4.711 1.00 1.00 49 ALA A C 7
ATOM 9070 O O . ALA A 1 49 ? 10.661 -2.298 -4.855 1.00 1.00 49 ALA A O 7
ATOM 9077 N N . GLY A 1 50 ? 10.917 -4.526 -4.866 1.00 1.00 50 GLY A N 7
ATOM 9078 C CA . GLY A 1 50 ? 12.346 -4.484 -5.222 1.00 1.00 50 GLY A CA 7
ATOM 9079 C C . GLY A 1 50 ? 13.219 -4.265 -3.991 1.00 1.00 50 GLY A C 7
ATOM 9080 O O . GLY A 1 50 ? 14.344 -3.774 -4.094 1.00 1.00 50 GLY A O 7
ATOM 9084 N N . TRP A 1 51 ? 12.705 -4.633 -2.822 1.00 1.00 51 TRP A N 7
ATOM 9085 C CA . TRP A 1 51 ? 13.444 -4.474 -1.549 1.00 1.00 51 TRP A CA 7
ATOM 9086 C C . TRP A 1 51 ? 13.178 -5.654 -0.611 1.00 1.00 51 TRP A C 7
ATOM 9087 O O . TRP A 1 51 ? 12.228 -6.420 -0.774 1.00 1.00 51 TRP A O 7
ATOM 9108 N N . SER A 1 52 ? 14.045 -5.798 0.388 1.00 1.00 52 SER A N 7
ATOM 9109 C CA . SER A 1 52 ? 13.923 -6.884 1.366 1.00 1.00 52 SER A CA 7
ATOM 9110 C C . SER A 1 52 ? 12.649 -6.718 2.202 1.00 1.00 52 SER A C 7
ATOM 9111 O O . SER A 1 52 ? 12.283 -5.605 2.580 1.00 1.00 52 SER A O 7
ATOM 9119 N N . LYS A 1 53 ? 11.981 -7.828 2.495 1.00 1.00 53 LYS A N 7
ATOM 9120 C CA . LYS A 1 53 ? 10.747 -7.844 3.297 1.00 1.00 53 LYS A CA 7
ATOM 9121 C C . LYS A 1 53 ? 11.059 -7.882 4.792 1.00 1.00 53 LYS A C 7
ATOM 9122 O O . LYS A 1 53 ? 10.150 -7.806 5.618 1.00 1.00 53 LYS A O 7
ATOM 9141 N N . ASN A 1 54 ? 12.331 -8.021 5.156 1.00 1.00 54 ASN A N 7
ATOM 9142 C CA . ASN A 1 54 ? 12.734 -8.090 6.565 1.00 1.00 54 ASN A CA 7
ATOM 9143 C C . ASN A 1 54 ? 12.453 -6.765 7.273 1.00 1.00 54 ASN A C 7
ATOM 9144 O O . ASN A 1 54 ? 12.529 -6.676 8.498 1.00 1.00 54 ASN A O 7
ATOM 9155 N N . TRP A 1 55 ? 12.132 -5.734 6.499 1.00 1.00 55 TRP A N 7
ATOM 9156 C CA . TRP A 1 55 ? 11.830 -4.407 7.046 1.00 1.00 55 TRP A CA 7
ATOM 9157 C C . TRP A 1 55 ? 10.484 -4.446 7.773 1.00 1.00 55 TRP A C 7
ATOM 9158 O O . TRP A 1 55 ? 10.248 -3.656 8.688 1.00 1.00 55 TRP A O 7
ATOM 9179 N N . ASP A 1 56 ? 9.606 -5.353 7.360 1.00 1.00 56 ASP A N 7
ATOM 9180 C CA . ASP A 1 56 ? 8.266 -5.532 7.957 1.00 1.00 56 ASP A CA 7
ATOM 9181 C C . ASP A 1 56 ? 7.589 -4.194 8.305 1.00 1.00 56 ASP A C 7
ATOM 9182 O O . ASP A 1 56 ? 7.492 -3.826 9.476 1.00 1.00 56 ASP A O 7
ATOM 9191 N N . GLU A 1 57 ? 7.121 -3.455 7.304 1.00 1.00 57 GLU A N 7
ATOM 9192 C CA . GLU A 1 57 ? 6.471 -2.155 7.542 1.00 1.00 57 GLU A CA 7
ATOM 9193 C C . GLU A 1 57 ? 4.992 -2.353 7.868 1.00 1.00 57 GLU A C 7
ATOM 9194 O O . GLU A 1 57 ? 4.133 -2.255 6.991 1.00 1.00 57 GLU A O 7
ATOM 9206 N N . TRP A 1 58 ? 4.683 -2.602 9.137 1.00 1.00 58 TRP A N 7
ATOM 9207 C CA . TRP A 1 58 ? 3.302 -2.794 9.601 1.00 1.00 58 TRP A CA 7
ATOM 9208 C C . TRP A 1 58 ? 2.662 -1.414 9.806 1.00 1.00 58 TRP A C 7
ATOM 9209 O O . TRP A 1 58 ? 3.173 -0.587 10.562 1.00 1.00 58 TRP A O 7
ATOM 9230 N N . VAL A 1 59 ? 1.539 -1.159 9.142 1.00 1.00 59 VAL A N 7
ATOM 9231 C CA . VAL A 1 59 ? 0.860 0.173 9.278 1.00 1.00 59 VAL A CA 7
ATOM 9232 C C . VAL A 1 59 ? -0.692 0.067 9.278 1.00 1.00 59 VAL A C 7
ATOM 9233 O O . VAL A 1 59 ? -1.225 -0.923 8.776 1.00 1.00 59 VAL A O 7
ATOM 9246 N N . PRO A 1 60 ? -1.389 1.040 9.798 1.00 1.00 60 PRO A N 7
ATOM 9247 C CA . PRO A 1 60 ? -2.901 1.010 9.829 1.00 1.00 60 PRO A CA 7
ATOM 9248 C C . PRO A 1 60 ? -3.503 1.254 8.437 1.00 1.00 60 PRO A C 7
ATOM 9249 O O . PRO A 1 60 ? -2.877 1.840 7.555 1.00 1.00 60 PRO A O 7
ATOM 9260 N N . GLU A 1 61 ? -4.740 0.807 8.250 1.00 1.00 61 GLU A N 7
ATOM 9261 C CA . GLU A 1 61 ? -5.440 0.979 6.964 1.00 1.00 61 GLU A CA 7
ATOM 9262 C C . GLU A 1 61 ? -5.434 2.448 6.509 1.00 1.00 61 GLU A C 7
ATOM 9263 O O . GLU A 1 61 ? -5.470 2.745 5.316 1.00 1.00 61 GLU A O 7
ATOM 9275 N N . ASN A 1 62 ? -5.393 3.368 7.467 1.00 1.00 62 ASN A N 7
ATOM 9276 C CA . ASN A 1 62 ? -5.402 4.806 7.168 1.00 1.00 62 ASN A CA 7
ATOM 9277 C C . ASN A 1 62 ? -4.194 5.223 6.310 1.00 1.00 62 ASN A C 7
ATOM 9278 O O . ASN A 1 62 ? -4.335 6.011 5.376 1.00 1.00 62 ASN A O 7
ATOM 9289 N N . ARG A 1 63 ? -3.013 4.700 6.621 1.00 1.00 63 ARG A N 7
ATOM 9290 C CA . ARG A 1 63 ? -1.776 5.039 5.873 1.00 1.00 63 ARG A CA 7
ATOM 9291 C C . ARG A 1 63 ? -1.659 4.203 4.584 1.00 1.00 63 ARG A C 7
ATOM 9292 O O . ARG A 1 63 ? -0.706 4.352 3.818 1.00 1.00 63 ARG A O 7
ATOM 9313 N N . VAL A 1 64 ? -2.634 3.333 4.338 1.00 1.00 64 VAL A N 7
ATOM 9314 C CA . VAL A 1 64 ? -2.646 2.451 3.139 1.00 1.00 64 VAL A CA 7
ATOM 9315 C C . VAL A 1 64 ? -3.747 2.887 2.162 1.00 1.00 64 VAL A C 7
ATOM 9316 O O . VAL A 1 64 ? -4.850 3.268 2.555 1.00 1.00 64 VAL A O 7
ATOM 9329 N N . LEU A 1 65 ? -3.438 2.838 0.871 1.00 1.00 65 LEU A N 7
ATOM 9330 C CA . LEU A 1 65 ? -4.405 3.239 -0.188 1.00 1.00 65 LEU A CA 7
ATOM 9331 C C . LEU A 1 65 ? -4.601 2.098 -1.193 1.00 1.00 65 LEU A C 7
ATOM 9332 O O . LEU A 1 65 ? -3.649 1.465 -1.651 1.00 1.00 65 LEU A O 7
ATOM 9348 N N . LYS A 1 66 ? -5.859 1.840 -1.540 1.00 1.00 66 LYS A N 7
ATOM 9349 C CA . LYS A 1 66 ? -6.202 0.772 -2.485 1.00 1.00 66 LYS A CA 7
ATOM 9350 C C . LYS A 1 66 ? -5.649 1.077 -3.881 1.00 1.00 66 LYS A C 7
ATOM 9351 O O . LYS A 1 66 ? -5.508 2.237 -4.270 1.00 1.00 66 LYS A O 7
ATOM 9370 N N . TYR A 1 67 ? -5.339 0.022 -4.626 1.00 1.00 67 TYR A N 7
ATOM 9371 C CA . TYR A 1 67 ? -4.807 0.170 -5.990 1.00 1.00 67 TYR A CA 7
ATOM 9372 C C . TYR A 1 67 ? -5.963 0.386 -6.968 1.00 1.00 67 TYR A C 7
ATOM 9373 O O . TYR A 1 67 ? -6.826 -0.475 -7.143 1.00 1.00 67 TYR A O 7
ATOM 9391 N N . ASN A 1 68 ? -5.967 1.539 -7.629 1.00 1.00 68 ASN A N 7
ATOM 9392 C CA . ASN A 1 68 ? -7.019 1.867 -8.599 1.00 1.00 68 ASN A CA 7
ATOM 9393 C C . ASN A 1 68 ? -6.488 2.847 -9.638 1.00 1.00 68 ASN A C 7
ATOM 9394 O O . ASN A 1 68 ? -5.755 3.780 -9.312 1.00 1.00 68 ASN A O 7
ATOM 9405 N N . ASP A 1 69 ? -6.879 2.626 -10.890 1.00 1.00 69 ASP A N 7
ATOM 9406 C CA . ASP A 1 69 ? -6.454 3.485 -11.994 1.00 1.00 69 ASP A CA 7
ATOM 9407 C C . ASP A 1 69 ? -6.598 4.980 -11.638 1.00 1.00 69 ASP A C 7
ATOM 9408 O O . ASP A 1 69 ? -5.852 5.818 -12.145 1.00 1.00 69 ASP A O 7
ATOM 9417 N N . ASP A 1 70 ? -7.549 5.307 -10.771 1.00 1.00 70 ASP A N 7
ATOM 9418 C CA . ASP A 1 70 ? -7.779 6.694 -10.341 1.00 1.00 70 ASP A CA 7
ATOM 9419 C C . ASP A 1 70 ? -6.642 7.163 -9.428 1.00 1.00 70 ASP A C 7
ATOM 9420 O O . ASP A 1 70 ? -6.119 8.265 -9.600 1.00 1.00 70 ASP A O 7
ATOM 9429 N N . ASN A 1 71 ? -6.250 6.342 -8.460 1.00 1.00 71 ASN A N 7
ATOM 9430 C CA . ASN A 1 71 ? -5.161 6.689 -7.534 1.00 1.00 71 ASN A CA 7
ATOM 9431 C C . ASN A 1 71 ? -3.853 6.791 -8.318 1.00 1.00 71 ASN A C 7
ATOM 9432 O O . ASN A 1 71 ? -2.994 7.627 -8.036 1.00 1.00 71 ASN A O 7
ATOM 9443 N N . VAL A 1 72 ? -3.717 5.936 -9.325 1.00 1.00 72 VAL A N 7
ATOM 9444 C CA . VAL A 1 72 ? -2.528 5.949 -10.189 1.00 1.00 72 VAL A CA 7
ATOM 9445 C C . VAL A 1 72 ? -2.520 7.275 -10.956 1.00 1.00 72 VAL A C 7
ATOM 9446 O O . VAL A 1 72 ? -1.486 7.929 -11.079 1.00 1.00 72 VAL A O 7
ATOM 9459 N N . LYS A 1 73 ? -3.686 7.668 -11.458 1.00 1.00 73 LYS A N 7
ATOM 9460 C CA . LYS A 1 73 ? -3.831 8.925 -12.203 1.00 1.00 73 LYS A CA 7
ATOM 9461 C C . LYS A 1 73 ? -3.320 10.098 -11.364 1.00 1.00 73 LYS A C 7
ATOM 9462 O O . LYS A 1 73 ? -2.661 11.005 -11.869 1.00 1.00 73 LYS A O 7
ATOM 9481 N N . ARG A 1 74 ? -3.631 10.078 -10.071 1.00 1.00 74 ARG A N 7
ATOM 9482 C CA . ARG A 1 74 ? -3.201 11.134 -9.156 1.00 1.00 74 ARG A CA 7
ATOM 9483 C C . ARG A 1 74 ? -1.670 11.129 -9.051 1.00 1.00 74 ARG A C 7
ATOM 9484 O O . ARG A 1 74 ? -1.045 12.189 -8.999 1.00 1.00 74 ARG A O 7
ATOM 9505 N N . ARG A 1 75 ? -1.064 9.946 -9.032 1.00 1.00 75 ARG A N 7
ATOM 9506 C CA . ARG A 1 75 ? 0.406 9.831 -8.961 1.00 1.00 75 ARG A CA 7
ATOM 9507 C C . ARG A 1 75 ? 0.998 10.410 -10.242 1.00 1.00 75 ARG A C 7
ATOM 9508 O O . ARG A 1 75 ? 2.006 11.116 -10.221 1.00 1.00 75 ARG A O 7
ATOM 9529 N N . GLN A 1 76 ? 0.359 10.111 -11.369 1.00 1.00 76 GLN A N 7
ATOM 9530 C CA . GLN A 1 76 ? 0.794 10.617 -12.672 1.00 1.00 76 GLN A CA 7
ATOM 9531 C C . GLN A 1 76 ? 0.598 12.137 -12.694 1.00 1.00 76 GLN A C 7
ATOM 9532 O O . GLN A 1 76 ? 1.406 12.880 -13.252 1.00 1.00 76 GLN A O 7
ATOM 9546 N N . GLU A 1 77 ? -0.482 12.591 -12.069 1.00 1.00 77 GLU A N 7
ATOM 9547 C CA . GLU A 1 77 ? -0.778 14.034 -12.000 1.00 1.00 77 GLU A CA 7
ATOM 9548 C C . GLU A 1 77 ? 0.313 14.721 -11.169 1.00 1.00 77 GLU A C 7
ATOM 9549 O O . GLU A 1 77 ? 0.905 15.717 -11.587 1.00 1.00 77 GLU A O 7
ATOM 9561 N N . LEU A 1 78 ? 0.584 14.158 -9.997 1.00 1.00 78 LEU A N 7
ATOM 9562 C CA . LEU A 1 78 ? 1.615 14.676 -9.089 1.00 1.00 78 LEU A CA 7
ATOM 9563 C C . LEU A 1 78 ? 2.985 14.585 -9.767 1.00 1.00 78 LEU A C 7
ATOM 9564 O O . LEU A 1 78 ? 3.811 15.490 -9.647 1.00 1.00 78 LEU A O 7
ATOM 9580 N N . ALA A 1 79 ? 3.220 13.496 -10.491 1.00 1.00 79 ALA A N 7
ATOM 9581 C CA . ALA A 1 79 ? 4.496 13.298 -11.193 1.00 1.00 79 ALA A CA 7
ATOM 9582 C C . ALA A 1 79 ? 4.742 14.451 -12.177 1.00 1.00 79 ALA A C 7
ATOM 9583 O O . ALA A 1 79 ? 5.842 14.996 -12.255 1.00 1.00 79 ALA A O 7
ATOM 9590 N N . ARG A 1 80 ? 3.699 14.839 -12.904 1.00 1.00 80 ARG A N 7
ATOM 9591 C CA . ARG A 1 80 ? 3.777 15.950 -13.859 1.00 1.00 80 ARG A CA 7
ATOM 9592 C C . ARG A 1 80 ? 3.909 17.262 -13.084 1.00 1.00 80 ARG A C 7
ATOM 9593 O O . ARG A 1 80 ? 4.623 18.177 -13.498 1.00 1.00 80 ARG A O 7
ATOM 9614 N N . GLN A 1 81 ? 3.214 17.354 -11.955 1.00 1.00 81 GLN A N 7
ATOM 9615 C CA . GLN A 1 81 ? 3.243 18.561 -11.115 1.00 1.00 81 GLN A CA 7
ATOM 9616 C C . GLN A 1 81 ? 4.675 18.840 -10.634 1.00 1.00 81 GLN A C 7
ATOM 9617 O O . GLN A 1 81 ? 5.203 19.935 -10.831 1.00 1.00 81 GLN A O 7
ATOM 9631 N N . CYS A 1 82 ? 5.303 17.847 -10.012 1.00 1.00 82 CYS A N 7
ATOM 9632 C CA . CYS A 1 82 ? 6.671 17.989 -9.509 1.00 1.00 82 CYS A CA 7
ATOM 9633 C C . CYS A 1 82 ? 7.650 18.144 -10.666 1.00 1.00 82 CYS A C 7
ATOM 9634 O O . CYS A 1 82 ? 8.746 18.677 -10.501 1.00 1.00 82 CYS A O 7
ATOM 9642 N N . GLY A 1 83 ? 7.261 17.666 -11.845 1.00 1.00 83 GLY A N 7
ATOM 9643 C CA . GLY A 1 83 ? 8.104 17.741 -13.037 1.00 1.00 83 GLY A CA 7
ATOM 9644 C C . GLY A 1 83 ? 8.407 19.184 -13.415 1.00 1.00 83 GLY A C 7
ATOM 9645 O O . GLY A 1 83 ? 9.534 19.507 -13.787 1.00 1.00 83 GLY A O 7
ATOM 9649 N N . GLU A 1 84 ? 7.407 20.055 -13.309 1.00 1.00 84 GLU A N 7
ATOM 9650 C CA . GLU A 1 84 ? 7.561 21.470 -13.641 1.00 1.00 84 GLU A CA 7
ATOM 9651 C C . GLU A 1 84 ? 8.584 22.136 -12.711 1.00 1.00 84 GLU A C 7
ATOM 9652 O O . GLU A 1 84 ? 8.630 21.849 -11.515 1.00 1.00 84 GLU A O 7
ATOM 9664 N N . ARG A 1 85 ? 9.398 23.016 -13.284 1.00 1.00 85 ARG A N 7
ATOM 9665 C CA . ARG A 1 85 ? 10.430 23.732 -12.527 1.00 1.00 85 ARG A CA 7
ATOM 9666 C C . ARG A 1 85 ? 11.016 24.847 -13.396 1.00 1.00 85 ARG A C 7
ATOM 9667 O O . ARG A 1 85 ? 11.936 24.566 -14.145 1.00 1.00 85 ARG A O 7
ATOM 9689 N N . MET A 1 1 ? -28.394 -12.682 16.102 1.00 1.00 1 MET A N 8
ATOM 9690 C CA . MET A 1 1 ? -27.083 -12.742 15.399 1.00 1.00 1 MET A CA 8
ATOM 9691 C C . MET A 1 1 ? -27.184 -13.775 14.276 1.00 1.00 1 MET A C 8
ATOM 9692 O O . MET A 1 1 ? -26.746 -14.916 14.424 1.00 1.00 1 MET A O 8
ATOM 9708 N N . ASN A 1 2 ? -27.769 -13.370 13.153 1.00 1.00 2 ASN A N 8
ATOM 9709 C CA . ASN A 1 2 ? -27.940 -14.258 11.997 1.00 1.00 2 ASN A CA 8
ATOM 9710 C C . ASN A 1 2 ? -26.583 -14.675 11.425 1.00 1.00 2 ASN A C 8
ATOM 9711 O O . ASN A 1 2 ? -26.412 -15.799 10.954 1.00 1.00 2 ASN A O 8
ATOM 9722 N N . TYR A 1 3 ? -25.617 -13.763 11.460 1.00 1.00 3 TYR A N 8
ATOM 9723 C CA . TYR A 1 3 ? -24.275 -14.030 10.939 1.00 1.00 3 TYR A CA 8
ATOM 9724 C C . TYR A 1 3 ? -23.578 -15.107 11.785 1.00 1.00 3 TYR A C 8
ATOM 9725 O O . TYR A 1 3 ? -23.705 -15.141 13.009 1.00 1.00 3 TYR A O 8
ATOM 9743 N N . SER A 1 4 ? -22.833 -15.988 11.125 1.00 1.00 4 SER A N 8
ATOM 9744 C CA . SER A 1 4 ? -22.109 -17.072 11.812 1.00 1.00 4 SER A CA 8
ATOM 9745 C C . SER A 1 4 ? -21.029 -17.655 10.903 1.00 1.00 4 SER A C 8
ATOM 9746 O O . SER A 1 4 ? -19.837 -17.473 11.150 1.00 1.00 4 SER A O 8
ATOM 9754 N N . THR A 1 5 ? -21.449 -18.354 9.853 1.00 1.00 5 THR A N 8
ATOM 9755 C CA . THR A 1 5 ? -20.523 -18.971 8.904 1.00 1.00 5 THR A CA 8
ATOM 9756 C C . THR A 1 5 ? -19.768 -17.895 8.117 1.00 1.00 5 THR A C 8
ATOM 9757 O O . THR A 1 5 ? -20.351 -16.898 7.692 1.00 1.00 5 THR A O 8
ATOM 9768 N N . GLY A 1 6 ? -18.472 -18.114 7.922 1.00 1.00 6 GLY A N 8
ATOM 9769 C CA . GLY A 1 6 ? -17.637 -17.166 7.181 1.00 1.00 6 GLY A CA 8
ATOM 9770 C C . GLY A 1 6 ? -16.180 -17.612 7.157 1.00 1.00 6 GLY A C 8
ATOM 9771 O O . GLY A 1 6 ? -15.759 -18.352 6.267 1.00 1.00 6 GLY A O 8
ATOM 9775 N N . THR A 1 7 ? -15.403 -17.159 8.135 1.00 1.00 7 THR A N 8
ATOM 9776 C CA . THR A 1 7 ? -13.976 -17.498 8.228 1.00 1.00 7 THR A CA 8
ATOM 9777 C C . THR A 1 7 ? -13.258 -17.135 6.923 1.00 1.00 7 THR A C 8
ATOM 9778 O O . THR A 1 7 ? -12.975 -17.998 6.093 1.00 1.00 7 THR A O 8
ATOM 9789 N N . ASP A 1 8 ? -12.974 -15.849 6.752 1.00 1.00 8 ASP A N 8
ATOM 9790 C CA . ASP A 1 8 ? -12.296 -15.360 5.548 1.00 1.00 8 ASP A CA 8
ATOM 9791 C C . ASP A 1 8 ? -11.807 -13.924 5.745 1.00 1.00 8 ASP A C 8
ATOM 9792 O O . ASP A 1 8 ? -12.172 -13.237 6.699 1.00 1.00 8 ASP A O 8
ATOM 9801 N N . ALA A 1 9 ? -10.968 -13.473 4.818 1.00 1.00 9 ALA A N 8
ATOM 9802 C CA . ALA A 1 9 ? -10.417 -12.115 4.872 1.00 1.00 9 ALA A CA 8
ATOM 9803 C C . ALA A 1 9 ? -11.529 -11.072 4.692 1.00 1.00 9 ALA A C 8
ATOM 9804 O O . ALA A 1 9 ? -11.739 -10.563 3.592 1.00 1.00 9 ALA A O 8
ATOM 9811 N N . ASN A 1 10 ? -12.227 -10.750 5.775 1.00 1.00 10 ASN A N 8
ATOM 9812 C CA . ASN A 1 10 ? -13.318 -9.763 5.737 1.00 1.00 10 ASN A CA 8
ATOM 9813 C C . ASN A 1 10 ? -12.768 -8.379 5.393 1.00 1.00 10 ASN A C 8
ATOM 9814 O O . ASN A 1 10 ? -13.492 -7.504 4.919 1.00 1.00 10 ASN A O 8
ATOM 9825 N N . THR A 1 11 ? -11.473 -8.186 5.620 1.00 1.00 11 THR A N 8
ATOM 9826 C CA . THR A 1 11 ? -10.818 -6.909 5.328 1.00 1.00 11 THR A CA 8
ATOM 9827 C C . THR A 1 11 ? -10.845 -6.632 3.817 1.00 1.00 11 THR A C 8
ATOM 9828 O O . THR A 1 11 ? -10.750 -7.550 3.001 1.00 1.00 11 THR A O 8
ATOM 9839 N N . LEU A 1 12 ? -10.974 -5.362 3.450 1.00 1.00 12 LEU A N 8
ATOM 9840 C CA . LEU A 1 12 ? -11.016 -4.958 2.036 1.00 1.00 12 LEU A CA 8
ATOM 9841 C C . LEU A 1 12 ? -9.693 -5.297 1.337 1.00 1.00 12 LEU A C 8
ATOM 9842 O O . LEU A 1 12 ? -9.629 -5.396 0.113 1.00 1.00 12 LEU A O 8
ATOM 9858 N N . PHE A 1 13 ? -8.629 -5.458 2.117 1.00 1.00 13 PHE A N 8
ATOM 9859 C CA . PHE A 1 13 ? -7.283 -5.780 1.593 1.00 1.00 13 PHE A CA 8
ATOM 9860 C C . PHE A 1 13 ? -7.010 -7.296 1.660 1.00 1.00 13 PHE A C 8
ATOM 9861 O O . PHE A 1 13 ? -7.180 -7.932 2.700 1.00 1.00 13 PHE A O 8
ATOM 9878 N N . VAL A 1 14 ? -6.574 -7.856 0.537 1.00 1.00 14 VAL A N 8
ATOM 9879 C CA . VAL A 1 14 ? -6.268 -9.308 0.421 1.00 1.00 14 VAL A CA 8
ATOM 9880 C C . VAL A 1 14 ? -4.782 -9.517 0.092 1.00 1.00 14 VAL A C 8
ATOM 9881 O O . VAL A 1 14 ? -4.175 -8.734 -0.639 1.00 1.00 14 VAL A O 8
ATOM 9894 N N . ASP A 1 15 ? -4.206 -10.583 0.638 1.00 1.00 15 ASP A N 8
ATOM 9895 C CA . ASP A 1 15 ? -2.793 -10.908 0.416 1.00 1.00 15 ASP A CA 8
ATOM 9896 C C . ASP A 1 15 ? -2.497 -11.135 -1.078 1.00 1.00 15 ASP A C 8
ATOM 9897 O O . ASP A 1 15 ? -3.253 -11.781 -1.803 1.00 1.00 15 ASP A O 8
ATOM 9906 N N . GLY A 1 16 ? -1.365 -10.612 -1.537 1.00 1.00 16 GLY A N 8
ATOM 9907 C CA . GLY A 1 16 ? -0.940 -10.756 -2.939 1.00 1.00 16 GLY A CA 8
ATOM 9908 C C . GLY A 1 16 ? -1.537 -9.652 -3.805 1.00 1.00 16 GLY A C 8
ATOM 9909 O O . GLY A 1 16 ? -1.282 -9.604 -5.008 1.00 1.00 16 GLY A O 8
ATOM 9913 N N . GLU A 1 17 ? -2.302 -8.759 -3.187 1.00 1.00 17 GLU A N 8
ATOM 9914 C CA . GLU A 1 17 ? -2.944 -7.638 -3.897 1.00 1.00 17 GLU A CA 8
ATOM 9915 C C . GLU A 1 17 ? -1.978 -6.455 -4.025 1.00 1.00 17 GLU A C 8
ATOM 9916 O O . GLU A 1 17 ? -1.329 -6.057 -3.058 1.00 1.00 17 GLU A O 8
ATOM 9928 N N . ARG A 1 18 ? -1.893 -5.888 -5.224 1.00 1.00 18 ARG A N 8
ATOM 9929 C CA . ARG A 1 18 ? -1.017 -4.738 -5.480 1.00 1.00 18 ARG A CA 8
ATOM 9930 C C . ARG A 1 18 ? -1.697 -3.460 -4.972 1.00 1.00 18 ARG A C 8
ATOM 9931 O O . ARG A 1 18 ? -2.838 -3.167 -5.326 1.00 1.00 18 ARG A O 8
ATOM 9952 N N . VAL A 1 19 ? -1.001 -2.687 -4.143 1.00 1.00 19 VAL A N 8
ATOM 9953 C CA . VAL A 1 19 ? -1.538 -1.425 -3.573 1.00 1.00 19 VAL A CA 8
ATOM 9954 C C . VAL A 1 19 ? -0.506 -0.310 -3.675 1.00 1.00 19 VAL A C 8
ATOM 9955 O O . VAL A 1 19 ? 0.652 -0.524 -4.034 1.00 1.00 19 VAL A O 8
ATOM 9968 N N . LEU A 1 20 ? -0.939 0.902 -3.345 1.00 1.00 20 LEU A N 8
ATOM 9969 C CA . LEU A 1 20 ? -0.061 2.092 -3.389 1.00 1.00 20 LEU A CA 8
ATOM 9970 C C . LEU A 1 20 ? 0.192 2.622 -1.966 1.00 1.00 20 LEU A C 8
ATOM 9971 O O . LEU A 1 20 ? -0.705 2.675 -1.125 1.00 1.00 20 LEU A O 8
ATOM 9987 N N . CYS A 1 21 ? 1.431 3.033 -1.711 1.00 1.00 21 CYS A N 8
ATOM 9988 C CA . CYS A 1 21 ? 1.836 3.568 -0.382 1.00 1.00 21 CYS A CA 8
ATOM 9989 C C . CYS A 1 21 ? 2.349 4.999 -0.519 1.00 1.00 21 CYS A C 8
ATOM 9990 O O . CYS A 1 21 ? 3.411 5.242 -1.092 1.00 1.00 21 CYS A O 8
ATOM 9998 N N . PHE A 1 22 ? 1.591 5.954 0.008 1.00 1.00 22 PHE A N 8
ATOM 9999 C CA . PHE A 1 22 ? 1.968 7.378 -0.044 1.00 1.00 22 PHE A CA 8
ATOM 10000 C C . PHE A 1 22 ? 2.584 7.806 1.282 1.00 1.00 22 PHE A C 8
ATOM 10001 O O . PHE A 1 22 ? 2.670 7.030 2.232 1.00 1.00 22 PHE A O 8
ATOM 10018 N N . HIS A 1 23 ? 3.031 9.056 1.352 1.00 1.00 23 HIS A N 8
ATOM 10019 C CA . HIS A 1 23 ? 3.653 9.601 2.572 1.00 1.00 23 HIS A CA 8
ATOM 10020 C C . HIS A 1 23 ? 3.344 11.089 2.703 1.00 1.00 23 HIS A C 8
ATOM 10021 O O . HIS A 1 23 ? 3.216 11.600 3.816 1.00 1.00 23 HIS A O 8
ATOM 10036 N N . GLY A 1 24 ? 3.225 11.784 1.576 1.00 1.00 24 GLY A N 8
ATOM 10037 C CA . GLY A 1 24 ? 2.935 13.225 1.558 1.00 1.00 24 GLY A CA 8
ATOM 10038 C C . GLY A 1 24 ? 3.437 13.858 0.250 1.00 1.00 24 GLY A C 8
ATOM 10039 O O . GLY A 1 24 ? 2.634 14.306 -0.569 1.00 1.00 24 GLY A O 8
ATOM 10043 N N . PRO A 1 25 ? 4.725 13.919 0.047 1.00 1.00 25 PRO A N 8
ATOM 10044 C CA . PRO A 1 25 ? 5.297 14.541 -1.206 1.00 1.00 25 PRO A CA 8
ATOM 10045 C C . PRO A 1 25 ? 4.848 13.825 -2.506 1.00 1.00 25 PRO A C 8
ATOM 10046 O O . PRO A 1 25 ? 4.376 14.479 -3.437 1.00 1.00 25 PRO A O 8
ATOM 10057 N N . LEU A 1 26 ? 4.991 12.506 -2.568 1.00 1.00 26 LEU A N 8
ATOM 10058 C CA . LEU A 1 26 ? 4.601 11.728 -3.785 1.00 1.00 26 LEU A CA 8
ATOM 10059 C C . LEU A 1 26 ? 4.111 10.327 -3.406 1.00 1.00 26 LEU A C 8
ATOM 10060 O O . LEU A 1 26 ? 4.315 9.851 -2.288 1.00 1.00 26 LEU A O 8
ATOM 10076 N N . ILE A 1 27 ? 3.480 9.664 -4.369 1.00 1.00 27 ILE A N 8
ATOM 10077 C CA . ILE A 1 27 ? 2.951 8.305 -4.191 1.00 1.00 27 ILE A CA 8
ATOM 10078 C C . ILE A 1 27 ? 4.009 7.285 -4.634 1.00 1.00 27 ILE A C 8
ATOM 10079 O O . ILE A 1 27 ? 4.747 7.507 -5.595 1.00 1.00 27 ILE A O 8
ATOM 10095 N N . TYR A 1 28 ? 4.064 6.158 -3.934 1.00 1.00 28 TYR A N 8
ATOM 10096 C CA . TYR A 1 28 ? 5.036 5.075 -4.233 1.00 1.00 28 TYR A CA 8
ATOM 10097 C C . TYR A 1 28 ? 4.323 3.730 -4.370 1.00 1.00 28 TYR A C 8
ATOM 10098 O O . TYR A 1 28 ? 3.239 3.518 -3.826 1.00 1.00 28 TYR A O 8
ATOM 10116 N N . GLU A 1 29 ? 4.942 2.812 -5.104 1.00 1.00 29 GLU A N 8
ATOM 10117 C CA . GLU A 1 29 ? 4.376 1.476 -5.343 1.00 1.00 29 GLU A CA 8
ATOM 10118 C C . GLU A 1 29 ? 4.735 0.514 -4.194 1.00 1.00 29 GLU A C 8
ATOM 10119 O O . GLU A 1 29 ? 5.876 0.459 -3.736 1.00 1.00 29 GLU A O 8
ATOM 10131 N N . ALA A 1 30 ? 3.747 -0.260 -3.755 1.00 1.00 30 ALA A N 8
ATOM 10132 C CA . ALA A 1 30 ? 3.932 -1.240 -2.670 1.00 1.00 30 ALA A CA 8
ATOM 10133 C C . ALA A 1 30 ? 2.995 -2.425 -2.880 1.00 1.00 30 ALA A C 8
ATOM 10134 O O . ALA A 1 30 ? 2.153 -2.420 -3.778 1.00 1.00 30 ALA A O 8
ATOM 10141 N N . LYS A 1 31 ? 3.132 -3.461 -2.060 1.00 1.00 31 LYS A N 8
ATOM 10142 C CA . LYS A 1 31 ? 2.279 -4.666 -2.168 1.00 1.00 31 LYS A CA 8
ATOM 10143 C C . LYS A 1 31 ? 1.940 -5.223 -0.783 1.00 1.00 31 LYS A C 8
ATOM 10144 O O . LYS A 1 31 ? 2.667 -5.025 0.190 1.00 1.00 31 LYS A O 8
ATOM 10163 N N . VAL A 1 32 ? 0.823 -5.939 -0.701 1.00 1.00 32 VAL A N 8
ATOM 10164 C CA . VAL A 1 32 ? 0.360 -6.548 0.562 1.00 1.00 32 VAL A CA 8
ATOM 10165 C C . VAL A 1 32 ? 0.880 -7.984 0.644 1.00 1.00 32 VAL A C 8
ATOM 10166 O O . VAL A 1 32 ? 0.370 -8.894 -0.009 1.00 1.00 32 VAL A O 8
ATOM 10179 N N . LEU A 1 33 ? 1.895 -8.195 1.476 1.00 1.00 33 LEU A N 8
ATOM 10180 C CA . LEU A 1 33 ? 2.481 -9.534 1.637 1.00 1.00 33 LEU A CA 8
ATOM 10181 C C . LEU A 1 33 ? 1.601 -10.391 2.532 1.00 1.00 33 LEU A C 8
ATOM 10182 O O . LEU A 1 33 ? 1.383 -11.571 2.258 1.00 1.00 33 LEU A O 8
ATOM 10198 N N . LYS A 1 34 ? 1.116 -9.807 3.623 1.00 1.00 34 LYS A N 8
ATOM 10199 C CA . LYS A 1 34 ? 0.273 -10.543 4.572 1.00 1.00 34 LYS A CA 8
ATOM 10200 C C . LYS A 1 34 ? -0.669 -9.580 5.286 1.00 1.00 34 LYS A C 8
ATOM 10201 O O . LYS A 1 34 ? -0.381 -8.395 5.448 1.00 1.00 34 LYS A O 8
ATOM 10220 N N . THR A 1 35 ? -1.820 -10.104 5.695 1.00 1.00 35 THR A N 8
ATOM 10221 C CA . THR A 1 35 ? -2.849 -9.304 6.383 1.00 1.00 35 THR A CA 8
ATOM 10222 C C . THR A 1 35 ? -3.390 -10.046 7.601 1.00 1.00 35 THR A C 8
ATOM 10223 O O . THR A 1 35 ? -3.534 -11.268 7.591 1.00 1.00 35 THR A O 8
ATOM 10234 N N . LYS A 1 36 ? -3.726 -9.291 8.642 1.00 1.00 36 LYS A N 8
ATOM 10235 C CA . LYS A 1 36 ? -4.286 -9.898 9.881 1.00 1.00 36 LYS A CA 8
ATOM 10236 C C . LYS A 1 36 ? -5.770 -9.502 10.035 1.00 1.00 36 LYS A C 8
ATOM 10237 O O . LYS A 1 36 ? -6.041 -8.478 10.663 1.00 1.00 36 LYS A O 8
ATOM 10256 N N . PRO A 1 37 ? -6.706 -10.250 9.520 1.00 1.00 37 PRO A N 8
ATOM 10257 C CA . PRO A 1 37 ? -8.168 -9.895 9.633 1.00 1.00 37 PRO A CA 8
ATOM 10258 C C . PRO A 1 37 ? -8.794 -10.417 10.925 1.00 1.00 37 PRO A C 8
ATOM 10259 O O . PRO A 1 37 ? -10.015 -10.394 11.084 1.00 1.00 37 PRO A O 8
ATOM 10270 N N . ASP A 1 38 ? -7.961 -10.885 11.848 1.00 1.00 38 ASP A N 8
ATOM 10271 C CA . ASP A 1 38 ? -8.428 -11.429 13.128 1.00 1.00 38 ASP A CA 8
ATOM 10272 C C . ASP A 1 38 ? -8.946 -10.312 14.047 1.00 1.00 38 ASP A C 8
ATOM 10273 O O . ASP A 1 38 ? -9.194 -10.536 15.232 1.00 1.00 38 ASP A O 8
ATOM 10282 N N . ALA A 1 39 ? -9.106 -9.110 13.504 1.00 1.00 39 ALA A N 8
ATOM 10283 C CA . ALA A 1 39 ? -9.606 -7.965 14.295 1.00 1.00 39 ALA A CA 8
ATOM 10284 C C . ALA A 1 39 ? -10.137 -6.850 13.387 1.00 1.00 39 ALA A C 8
ATOM 10285 O O . ALA A 1 39 ? -9.813 -6.767 12.202 1.00 1.00 39 ALA A O 8
ATOM 10292 N N . THR A 1 40 ? -10.963 -5.977 13.957 1.00 1.00 40 THR A N 8
ATOM 10293 C CA . THR A 1 40 ? -11.573 -4.843 13.208 1.00 1.00 40 THR A CA 8
ATOM 10294 C C . THR A 1 40 ? -11.701 -3.567 14.105 1.00 1.00 40 THR A C 8
ATOM 10295 O O . THR A 1 40 ? -12.548 -3.572 14.999 1.00 1.00 40 THR A O 8
ATOM 10306 N N . PRO A 1 41 ? -10.929 -2.532 13.914 1.00 1.00 41 PRO A N 8
ATOM 10307 C CA . PRO A 1 41 ? -9.846 -2.362 12.868 1.00 1.00 41 PRO A CA 8
ATOM 10308 C C . PRO A 1 41 ? -8.655 -3.267 13.169 1.00 1.00 41 PRO A C 8
ATOM 10309 O O . PRO A 1 41 ? -8.687 -4.091 14.082 1.00 1.00 41 PRO A O 8
ATOM 10320 N N . VAL A 1 42 ? -7.590 -3.110 12.389 1.00 1.00 42 VAL A N 8
ATOM 10321 C CA . VAL A 1 42 ? -6.379 -3.941 12.584 1.00 1.00 42 VAL A CA 8
ATOM 10322 C C . VAL A 1 42 ? -5.189 -3.367 11.817 1.00 1.00 42 VAL A C 8
ATOM 10323 O O . VAL A 1 42 ? -5.279 -2.275 11.257 1.00 1.00 42 VAL A O 8
ATOM 10336 N N . GLU A 1 43 ? -4.066 -4.078 11.812 1.00 1.00 43 GLU A N 8
ATOM 10337 C CA . GLU A 1 43 ? -2.832 -3.693 11.117 1.00 1.00 43 GLU A CA 8
ATOM 10338 C C . GLU A 1 43 ? -2.589 -4.645 9.927 1.00 1.00 43 GLU A C 8
ATOM 10339 O O . GLU A 1 43 ? -3.107 -5.758 9.822 1.00 1.00 43 GLU A O 8
ATOM 10351 N N . TYR A 1 44 ? -1.756 -4.168 9.009 1.00 1.00 44 TYR A N 8
ATOM 10352 C CA . TYR A 1 44 ? -1.417 -4.923 7.788 1.00 1.00 44 TYR A CA 8
ATOM 10353 C C . TYR A 1 44 ? 0.090 -4.882 7.531 1.00 1.00 44 TYR A C 8
ATOM 10354 O O . TYR A 1 44 ? 0.761 -3.897 7.840 1.00 1.00 44 TYR A O 8
ATOM 10372 N N . TYR A 1 45 ? 0.612 -5.959 6.951 1.00 1.00 45 TYR A N 8
ATOM 10373 C CA . TYR A 1 45 ? 2.068 -6.036 6.649 1.00 1.00 45 TYR A CA 8
ATOM 10374 C C . TYR A 1 45 ? 2.323 -5.634 5.198 1.00 1.00 45 TYR A C 8
ATOM 10375 O O . TYR A 1 45 ? 1.992 -6.362 4.262 1.00 1.00 45 TYR A O 8
ATOM 10393 N N . ILE A 1 46 ? 2.948 -4.473 5.028 1.00 1.00 46 ILE A N 8
ATOM 10394 C CA . ILE A 1 46 ? 3.295 -3.917 3.713 1.00 1.00 46 ILE A CA 8
ATOM 10395 C C . ILE A 1 46 ? 4.821 -3.916 3.530 1.00 1.00 46 ILE A C 8
ATOM 10396 O O . ILE A 1 46 ? 5.600 -3.757 4.470 1.00 1.00 46 ILE A O 8
ATOM 10412 N N . HIS A 1 47 ? 5.246 -4.092 2.281 1.00 1.00 47 HIS A N 8
ATOM 10413 C CA . HIS A 1 47 ? 6.676 -4.092 1.920 1.00 1.00 47 HIS A CA 8
ATOM 10414 C C . HIS A 1 47 ? 6.863 -3.414 0.553 1.00 1.00 47 HIS A C 8
ATOM 10415 O O . HIS A 1 47 ? 6.030 -3.545 -0.344 1.00 1.00 47 HIS A O 8
ATOM 10430 N N . TYR A 1 48 ? 7.975 -2.704 0.386 1.00 1.00 48 TYR A N 8
ATOM 10431 C CA . TYR A 1 48 ? 8.270 -2.017 -0.878 1.00 1.00 48 TYR A CA 8
ATOM 10432 C C . TYR A 1 48 ? 8.727 -3.032 -1.936 1.00 1.00 48 TYR A C 8
ATOM 10433 O O . TYR A 1 48 ? 9.517 -3.933 -1.659 1.00 1.00 48 TYR A O 8
ATOM 10451 N N . ALA A 1 49 ? 8.223 -2.884 -3.158 1.00 1.00 49 ALA A N 8
ATOM 10452 C CA . ALA A 1 49 ? 8.571 -3.799 -4.255 1.00 1.00 49 ALA A CA 8
ATOM 10453 C C . ALA A 1 49 ? 10.047 -3.634 -4.661 1.00 1.00 49 ALA A C 8
ATOM 10454 O O . ALA A 1 49 ? 10.495 -2.531 -4.966 1.00 1.00 49 ALA A O 8
ATOM 10461 N N . GLY A 1 50 ? 10.793 -4.732 -4.671 1.00 1.00 50 GLY A N 8
ATOM 10462 C CA . GLY A 1 50 ? 12.221 -4.715 -5.051 1.00 1.00 50 GLY A CA 8
ATOM 10463 C C . GLY A 1 50 ? 13.116 -4.427 -3.850 1.00 1.00 50 GLY A C 8
ATOM 10464 O O . GLY A 1 50 ? 14.223 -3.911 -3.998 1.00 1.00 50 GLY A O 8
ATOM 10468 N N . TRP A 1 51 ? 12.634 -4.759 -2.656 1.00 1.00 51 TRP A N 8
ATOM 10469 C CA . TRP A 1 51 ? 13.400 -4.529 -1.406 1.00 1.00 51 TRP A CA 8
ATOM 10470 C C . TRP A 1 51 ? 13.266 -5.721 -0.457 1.00 1.00 51 TRP A C 8
ATOM 10471 O O . TRP A 1 51 ? 12.391 -6.578 -0.597 1.00 1.00 51 TRP A O 8
ATOM 10492 N N . SER A 1 52 ? 14.160 -5.774 0.525 1.00 1.00 52 SER A N 8
ATOM 10493 C CA . SER A 1 52 ? 14.170 -6.860 1.513 1.00 1.00 52 SER A CA 8
ATOM 10494 C C . SER A 1 52 ? 12.945 -6.766 2.423 1.00 1.00 52 SER A C 8
ATOM 10495 O O . SER A 1 52 ? 12.389 -5.689 2.632 1.00 1.00 52 SER A O 8
ATOM 10503 N N . LYS A 1 53 ? 12.524 -7.908 2.959 1.00 1.00 53 LYS A N 8
ATOM 10504 C CA . LYS A 1 53 ? 11.366 -8.015 3.859 1.00 1.00 53 LYS A CA 8
ATOM 10505 C C . LYS A 1 53 ? 11.762 -7.760 5.315 1.00 1.00 53 LYS A C 8
ATOM 10506 O O . LYS A 1 53 ? 10.900 -7.721 6.193 1.00 1.00 53 LYS A O 8
ATOM 10525 N N . ASN A 1 54 ? 13.053 -7.607 5.590 1.00 1.00 54 ASN A N 8
ATOM 10526 C CA . ASN A 1 54 ? 13.542 -7.378 6.959 1.00 1.00 54 ASN A CA 8
ATOM 10527 C C . ASN A 1 54 ? 13.113 -6.000 7.462 1.00 1.00 54 ASN A C 8
ATOM 10528 O O . ASN A 1 54 ? 13.213 -5.705 8.653 1.00 1.00 54 ASN A O 8
ATOM 10539 N N . TRP A 1 55 ? 12.641 -5.153 6.553 1.00 1.00 55 TRP A N 8
ATOM 10540 C CA . TRP A 1 55 ? 12.195 -3.801 6.901 1.00 1.00 55 TRP A CA 8
ATOM 10541 C C . TRP A 1 55 ? 10.939 -3.882 7.773 1.00 1.00 55 TRP A C 8
ATOM 10542 O O . TRP A 1 55 ? 10.717 -3.019 8.623 1.00 1.00 55 TRP A O 8
ATOM 10563 N N . ASP A 1 56 ? 10.126 -4.911 7.560 1.00 1.00 56 ASP A N 8
ATOM 10564 C CA . ASP A 1 56 ? 8.883 -5.137 8.320 1.00 1.00 56 ASP A CA 8
ATOM 10565 C C . ASP A 1 56 ? 8.086 -3.840 8.559 1.00 1.00 56 ASP A C 8
ATOM 10566 O O . ASP A 1 56 ? 8.058 -3.332 9.681 1.00 1.00 56 ASP A O 8
ATOM 10575 N N . GLU A 1 57 ? 7.441 -3.293 7.535 1.00 1.00 57 GLU A N 8
ATOM 10576 C CA . GLU A 1 57 ? 6.665 -2.045 7.677 1.00 1.00 57 GLU A CA 8
ATOM 10577 C C . GLU A 1 57 ? 5.196 -2.358 7.948 1.00 1.00 57 GLU A C 8
ATOM 10578 O O . GLU A 1 57 ? 4.398 -2.493 7.022 1.00 1.00 57 GLU A O 8
ATOM 10590 N N . TRP A 1 58 ? 4.825 -2.449 9.221 1.00 1.00 58 TRP A N 8
ATOM 10591 C CA . TRP A 1 58 ? 3.441 -2.724 9.638 1.00 1.00 58 TRP A CA 8
ATOM 10592 C C . TRP A 1 58 ? 2.733 -1.381 9.889 1.00 1.00 58 TRP A C 8
ATOM 10593 O O . TRP A 1 58 ? 3.195 -0.563 10.685 1.00 1.00 58 TRP A O 8
ATOM 10614 N N . VAL A 1 59 ? 1.601 -1.156 9.230 1.00 1.00 59 VAL A N 8
ATOM 10615 C CA . VAL A 1 59 ? 0.854 0.135 9.401 1.00 1.00 59 VAL A CA 8
ATOM 10616 C C . VAL A 1 59 ? -0.698 -0.045 9.289 1.00 1.00 59 VAL A C 8
ATOM 10617 O O . VAL A 1 59 ? -1.139 -0.934 8.561 1.00 1.00 59 VAL A O 8
ATOM 10630 N N . PRO A 1 60 ? -1.481 0.772 9.937 1.00 1.00 60 PRO A N 8
ATOM 10631 C CA . PRO A 1 60 ? -2.987 0.656 9.820 1.00 1.00 60 PRO A CA 8
ATOM 10632 C C . PRO A 1 60 ? -3.486 0.839 8.372 1.00 1.00 60 PRO A C 8
ATOM 10633 O O . PRO A 1 60 ? -2.817 1.427 7.524 1.00 1.00 60 PRO A O 8
ATOM 10644 N N . GLU A 1 61 ? -4.688 0.338 8.108 1.00 1.00 61 GLU A N 8
ATOM 10645 C CA . GLU A 1 61 ? -5.308 0.445 6.777 1.00 1.00 61 GLU A CA 8
ATOM 10646 C C . GLU A 1 61 ? -5.335 1.902 6.286 1.00 1.00 61 GLU A C 8
ATOM 10647 O O . GLU A 1 61 ? -5.435 2.168 5.089 1.00 1.00 61 GLU A O 8
ATOM 10659 N N . ASN A 1 62 ? -5.245 2.847 7.216 1.00 1.00 62 ASN A N 8
ATOM 10660 C CA . ASN A 1 62 ? -5.272 4.272 6.888 1.00 1.00 62 ASN A CA 8
ATOM 10661 C C . ASN A 1 62 ? -4.088 4.669 6.002 1.00 1.00 62 ASN A C 8
ATOM 10662 O O . ASN A 1 62 ? -4.252 5.439 5.057 1.00 1.00 62 ASN A O 8
ATOM 10673 N N . ARG A 1 63 ? -2.900 4.154 6.297 1.00 1.00 63 ARG A N 8
ATOM 10674 C CA . ARG A 1 63 ? -1.687 4.475 5.524 1.00 1.00 63 ARG A CA 8
ATOM 10675 C C . ARG A 1 63 ? -1.637 3.666 4.221 1.00 1.00 63 ARG A C 8
ATOM 10676 O O . ARG A 1 63 ? -0.725 3.832 3.412 1.00 1.00 63 ARG A O 8
ATOM 10697 N N . VAL A 1 64 ? -2.619 2.795 4.010 1.00 1.00 64 VAL A N 8
ATOM 10698 C CA . VAL A 1 64 ? -2.687 1.947 2.793 1.00 1.00 64 VAL A CA 8
ATOM 10699 C C . VAL A 1 64 ? -3.740 2.498 1.814 1.00 1.00 64 VAL A C 8
ATOM 10700 O O . VAL A 1 64 ? -4.882 2.777 2.176 1.00 1.00 64 VAL A O 8
ATOM 10713 N N . LEU A 1 65 ? -3.344 2.649 0.554 1.00 1.00 65 LEU A N 8
ATOM 10714 C CA . LEU A 1 65 ? -4.258 3.167 -0.506 1.00 1.00 65 LEU A CA 8
ATOM 10715 C C . LEU A 1 65 ? -4.526 2.079 -1.553 1.00 1.00 65 LEU A C 8
ATOM 10716 O O . LEU A 1 65 ? -3.616 1.394 -2.023 1.00 1.00 65 LEU A O 8
ATOM 10732 N N . LYS A 1 66 ? -5.792 1.929 -1.924 1.00 1.00 66 LYS A N 8
ATOM 10733 C CA . LYS A 1 66 ? -6.195 0.921 -2.913 1.00 1.00 66 LYS A CA 8
ATOM 10734 C C . LYS A 1 66 ? -5.695 1.298 -4.307 1.00 1.00 66 LYS A C 8
ATOM 10735 O O . LYS A 1 66 ? -5.492 2.473 -4.609 1.00 1.00 66 LYS A O 8
ATOM 10754 N N . TYR A 1 67 ? -5.516 0.292 -5.157 1.00 1.00 67 TYR A N 8
ATOM 10755 C CA . TYR A 1 67 ? -5.045 0.524 -6.532 1.00 1.00 67 TYR A CA 8
ATOM 10756 C C . TYR A 1 67 ? -6.240 0.843 -7.431 1.00 1.00 67 TYR A C 8
ATOM 10757 O O . TYR A 1 67 ? -7.177 0.054 -7.561 1.00 1.00 67 TYR A O 8
ATOM 10775 N N . ASN A 1 68 ? -6.204 2.012 -8.060 1.00 1.00 68 ASN A N 8
ATOM 10776 C CA . ASN A 1 68 ? -7.293 2.441 -8.950 1.00 1.00 68 ASN A CA 8
ATOM 10777 C C . ASN A 1 68 ? -6.772 3.430 -9.990 1.00 1.00 68 ASN A C 8
ATOM 10778 O O . ASN A 1 68 ? -5.956 4.296 -9.679 1.00 1.00 68 ASN A O 8
ATOM 10789 N N . ASP A 1 69 ? -7.266 3.296 -11.216 1.00 1.00 69 ASP A N 8
ATOM 10790 C CA . ASP A 1 69 ? -6.862 4.182 -12.318 1.00 1.00 69 ASP A CA 8
ATOM 10791 C C . ASP A 1 69 ? -6.833 5.657 -11.874 1.00 1.00 69 ASP A C 8
ATOM 10792 O O . ASP A 1 69 ? -6.042 6.448 -12.388 1.00 1.00 69 ASP A O 8
ATOM 10801 N N . ASP A 1 70 ? -7.685 6.022 -10.923 1.00 1.00 70 ASP A N 8
ATOM 10802 C CA . ASP A 1 70 ? -7.744 7.391 -10.402 1.00 1.00 70 ASP A CA 8
ATOM 10803 C C . ASP A 1 70 ? -6.502 7.696 -9.564 1.00 1.00 70 ASP A C 8
ATOM 10804 O O . ASP A 1 70 ? -5.880 8.744 -9.731 1.00 1.00 70 ASP A O 8
ATOM 10813 N N . ASN A 1 71 ? -6.131 6.792 -8.663 1.00 1.00 71 ASN A N 8
ATOM 10814 C CA . ASN A 1 71 ? -4.944 6.987 -7.813 1.00 1.00 71 ASN A CA 8
ATOM 10815 C C . ASN A 1 71 ? -3.701 7.026 -8.698 1.00 1.00 71 ASN A C 8
ATOM 10816 O O . ASN A 1 71 ? -2.762 7.781 -8.453 1.00 1.00 71 ASN A O 8
ATOM 10827 N N . VAL A 1 72 ? -3.710 6.211 -9.747 1.00 1.00 72 VAL A N 8
ATOM 10828 C CA . VAL A 1 72 ? -2.598 6.177 -10.707 1.00 1.00 72 VAL A CA 8
ATOM 10829 C C . VAL A 1 72 ? -2.556 7.532 -11.417 1.00 1.00 72 VAL A C 8
ATOM 10830 O O . VAL A 1 72 ? -1.491 8.133 -11.567 1.00 1.00 72 VAL A O 8
ATOM 10843 N N . LYS A 1 73 ? -3.720 8.014 -11.840 1.00 1.00 73 LYS A N 8
ATOM 10844 C CA . LYS A 1 73 ? -3.842 9.308 -12.516 1.00 1.00 73 LYS A CA 8
ATOM 10845 C C . LYS A 1 73 ? -3.310 10.421 -11.604 1.00 1.00 73 LYS A C 8
ATOM 10846 O O . LYS A 1 73 ? -2.636 11.340 -12.072 1.00 1.00 73 LYS A O 8
ATOM 10865 N N . ARG A 1 74 ? -3.600 10.338 -10.309 1.00 1.00 74 ARG A N 8
ATOM 10866 C CA . ARG A 1 74 ? -3.121 11.334 -9.338 1.00 1.00 74 ARG A CA 8
ATOM 10867 C C . ARG A 1 74 ? -1.590 11.301 -9.280 1.00 1.00 74 ARG A C 8
ATOM 10868 O O . ARG A 1 74 ? -0.948 12.347 -9.180 1.00 1.00 74 ARG A O 8
ATOM 10889 N N . ARG A 1 75 ? -1.001 10.110 -9.349 1.00 1.00 75 ARG A N 8
ATOM 10890 C CA . ARG A 1 75 ? 0.467 9.972 -9.325 1.00 1.00 75 ARG A CA 8
ATOM 10891 C C . ARG A 1 75 ? 1.042 10.634 -10.583 1.00 1.00 75 ARG A C 8
ATOM 10892 O O . ARG A 1 75 ? 2.058 11.327 -10.532 1.00 1.00 75 ARG A O 8
ATOM 10913 N N . GLN A 1 76 ? 0.376 10.421 -11.713 1.00 1.00 76 GLN A N 8
ATOM 10914 C CA . GLN A 1 76 ? 0.795 11.017 -12.990 1.00 1.00 76 GLN A CA 8
ATOM 10915 C C . GLN A 1 76 ? 0.621 12.541 -12.894 1.00 1.00 76 GLN A C 8
ATOM 10916 O O . GLN A 1 76 ? 1.440 13.311 -13.398 1.00 1.00 76 GLN A O 8
ATOM 10930 N N . GLU A 1 77 ? -0.450 12.967 -12.234 1.00 1.00 77 GLU A N 8
ATOM 10931 C CA . GLU A 1 77 ? -0.725 14.410 -12.057 1.00 1.00 77 GLU A CA 8
ATOM 10932 C C . GLU A 1 77 ? 0.374 15.023 -11.177 1.00 1.00 77 GLU A C 8
ATOM 10933 O O . GLU A 1 77 ? 1.033 15.996 -11.545 1.00 1.00 77 GLU A O 8
ATOM 10945 N N . LEU A 1 78 ? 0.576 14.413 -10.013 1.00 1.00 78 LEU A N 8
ATOM 10946 C CA . LEU A 1 78 ? 1.601 14.865 -9.063 1.00 1.00 78 LEU A CA 8
ATOM 10947 C C . LEU A 1 78 ? 2.984 14.828 -9.734 1.00 1.00 78 LEU A C 8
ATOM 10948 O O . LEU A 1 78 ? 3.817 15.712 -9.536 1.00 1.00 78 LEU A O 8
ATOM 10964 N N . ALA A 1 79 ? 3.216 13.797 -10.539 1.00 1.00 79 ALA A N 8
ATOM 10965 C CA . ALA A 1 79 ? 4.497 13.644 -11.238 1.00 1.00 79 ALA A CA 8
ATOM 10966 C C . ALA A 1 79 ? 4.658 14.759 -12.256 1.00 1.00 79 ALA A C 8
ATOM 10967 O O . ALA A 1 79 ? 5.760 15.251 -12.496 1.00 1.00 79 ALA A O 8
ATOM 10974 N N . ARG A 1 80 ? 3.543 15.177 -12.848 1.00 1.00 80 ARG A N 8
ATOM 10975 C CA . ARG A 1 80 ? 3.547 16.252 -13.837 1.00 1.00 80 ARG A CA 8
ATOM 10976 C C . ARG A 1 80 ? 4.022 17.548 -13.176 1.00 1.00 80 ARG A C 8
ATOM 10977 O O . ARG A 1 80 ? 4.839 18.287 -13.724 1.00 1.00 80 ARG A O 8
ATOM 10998 N N . GLN A 1 81 ? 3.499 17.816 -11.983 1.00 1.00 81 GLN A N 8
ATOM 10999 C CA . GLN A 1 81 ? 3.856 19.008 -11.216 1.00 1.00 81 GLN A CA 8
ATOM 11000 C C . GLN A 1 81 ? 5.348 18.991 -10.882 1.00 1.00 81 GLN A C 8
ATOM 11001 O O . GLN A 1 81 ? 6.013 20.026 -10.937 1.00 1.00 81 GLN A O 8
ATOM 11015 N N . CYS A 1 82 ? 5.879 17.819 -10.549 1.00 1.00 82 CYS A N 8
ATOM 11016 C CA . CYS A 1 82 ? 7.294 17.664 -10.209 1.00 1.00 82 CYS A CA 8
ATOM 11017 C C . CYS A 1 82 ? 8.168 18.000 -11.411 1.00 1.00 82 CYS A C 8
ATOM 11018 O O . CYS A 1 82 ? 9.247 18.572 -11.260 1.00 1.00 82 CYS A O 8
ATOM 11026 N N . GLY A 1 83 ? 7.704 17.658 -12.608 1.00 1.00 83 GLY A N 8
ATOM 11027 C CA . GLY A 1 83 ? 8.442 17.928 -13.836 1.00 1.00 83 GLY A CA 8
ATOM 11028 C C . GLY A 1 83 ? 8.569 19.424 -14.068 1.00 1.00 83 GLY A C 8
ATOM 11029 O O . GLY A 1 83 ? 7.865 20.227 -13.457 1.00 1.00 83 GLY A O 8
ATOM 11033 N N . GLU A 1 84 ? 9.483 19.802 -14.956 1.00 1.00 84 GLU A N 8
ATOM 11034 C CA . GLU A 1 84 ? 9.717 21.213 -15.270 1.00 1.00 84 GLU A CA 8
ATOM 11035 C C . GLU A 1 84 ? 8.440 21.875 -15.822 1.00 1.00 84 GLU A C 8
ATOM 11036 O O . GLU A 1 84 ? 7.763 21.316 -16.686 1.00 1.00 84 GLU A O 8
ATOM 11048 N N . ARG A 1 85 ? 8.141 23.068 -15.319 1.00 1.00 85 ARG A N 8
ATOM 11049 C CA . ARG A 1 85 ? 6.958 23.829 -15.749 1.00 1.00 85 ARG A CA 8
ATOM 11050 C C . ARG A 1 85 ? 5.678 22.986 -15.631 1.00 1.00 85 ARG A C 8
ATOM 11051 O O . ARG A 1 85 ? 5.755 21.906 -15.067 1.00 1.00 85 ARG A O 8
ATOM 11073 N N . MET A 1 1 ? -21.786 -24.235 9.725 1.00 1.00 1 MET A N 9
ATOM 11074 C CA . MET A 1 1 ? -22.873 -23.324 9.266 1.00 1.00 1 MET A CA 9
ATOM 11075 C C . MET A 1 1 ? -22.305 -22.381 8.196 1.00 1.00 1 MET A C 9
ATOM 11076 O O . MET A 1 1 ? -21.192 -21.876 8.335 1.00 1.00 1 MET A O 9
ATOM 11092 N N . ASN A 1 2 ? -23.073 -22.148 7.136 1.00 1.00 2 ASN A N 9
ATOM 11093 C CA . ASN A 1 2 ? -22.641 -21.264 6.043 1.00 1.00 2 ASN A CA 9
ATOM 11094 C C . ASN A 1 2 ? -23.826 -20.954 5.110 1.00 1.00 2 ASN A C 9
ATOM 11095 O O . ASN A 1 2 ? -24.385 -21.853 4.482 1.00 1.00 2 ASN A O 9
ATOM 11106 N N . TYR A 1 3 ? -24.197 -19.682 5.017 1.00 1.00 3 TYR A N 9
ATOM 11107 C CA . TYR A 1 3 ? -25.311 -19.260 4.156 1.00 1.00 3 TYR A CA 9
ATOM 11108 C C . TYR A 1 3 ? -25.018 -19.602 2.689 1.00 1.00 3 TYR A C 9
ATOM 11109 O O . TYR A 1 3 ? -25.857 -20.161 1.983 1.00 1.00 3 TYR A O 9
ATOM 11127 N N . SER A 1 4 ? -23.816 -19.265 2.230 1.00 1.00 4 SER A N 9
ATOM 11128 C CA . SER A 1 4 ? -23.405 -19.537 0.846 1.00 1.00 4 SER A CA 9
ATOM 11129 C C . SER A 1 4 ? -21.901 -19.328 0.692 1.00 1.00 4 SER A C 9
ATOM 11130 O O . SER A 1 4 ? -21.268 -18.653 1.504 1.00 1.00 4 SER A O 9
ATOM 11138 N N . THR A 1 5 ? -21.333 -19.901 -0.366 1.00 1.00 5 THR A N 9
ATOM 11139 C CA . THR A 1 5 ? -19.898 -19.781 -0.638 1.00 1.00 5 THR A CA 9
ATOM 11140 C C . THR A 1 5 ? -19.529 -18.323 -0.948 1.00 1.00 5 THR A C 9
ATOM 11141 O O . THR A 1 5 ? -20.193 -17.666 -1.749 1.00 1.00 5 THR A O 9
ATOM 11152 N N . GLY A 1 6 ? -18.468 -17.834 -0.314 1.00 1.00 6 GLY A N 9
ATOM 11153 C CA . GLY A 1 6 ? -18.010 -16.458 -0.526 1.00 1.00 6 GLY A CA 9
ATOM 11154 C C . GLY A 1 6 ? -16.815 -16.136 0.355 1.00 1.00 6 GLY A C 9
ATOM 11155 O O . GLY A 1 6 ? -16.369 -16.956 1.157 1.00 1.00 6 GLY A O 9
ATOM 11159 N N . THR A 1 7 ? -16.288 -14.924 0.204 1.00 1.00 7 THR A N 9
ATOM 11160 C CA . THR A 1 7 ? -15.137 -14.476 0.985 1.00 1.00 7 THR A CA 9
ATOM 11161 C C . THR A 1 7 ? -15.516 -14.330 2.457 1.00 1.00 7 THR A C 9
ATOM 11162 O O . THR A 1 7 ? -16.688 -14.191 2.808 1.00 1.00 7 THR A O 9
ATOM 11173 N N . ASP A 1 8 ? -14.502 -14.358 3.317 1.00 1.00 8 ASP A N 9
ATOM 11174 C CA . ASP A 1 8 ? -14.711 -14.231 4.773 1.00 1.00 8 ASP A CA 9
ATOM 11175 C C . ASP A 1 8 ? -13.507 -13.555 5.429 1.00 1.00 8 ASP A C 9
ATOM 11176 O O . ASP A 1 8 ? -13.384 -13.537 6.653 1.00 1.00 8 ASP A O 9
ATOM 11185 N N . ALA A 1 9 ? -12.622 -12.990 4.614 1.00 1.00 9 ALA A N 9
ATOM 11186 C CA . ALA A 1 9 ? -11.427 -12.309 5.118 1.00 1.00 9 ALA A CA 9
ATOM 11187 C C . ALA A 1 9 ? -11.803 -11.011 5.833 1.00 1.00 9 ALA A C 9
ATOM 11188 O O . ALA A 1 9 ? -10.928 -10.273 6.287 1.00 1.00 9 ALA A O 9
ATOM 11195 N N . ASN A 1 10 ? -13.098 -10.726 5.928 1.00 1.00 10 ASN A N 9
ATOM 11196 C CA . ASN A 1 10 ? -13.602 -9.503 6.589 1.00 1.00 10 ASN A CA 9
ATOM 11197 C C . ASN A 1 10 ? -13.025 -8.243 5.928 1.00 1.00 10 ASN A C 9
ATOM 11198 O O . ASN A 1 10 ? -13.718 -7.543 5.190 1.00 1.00 10 ASN A O 9
ATOM 11209 N N . THR A 1 11 ? -11.749 -7.970 6.177 1.00 1.00 11 THR A N 9
ATOM 11210 C CA . THR A 1 11 ? -11.082 -6.801 5.590 1.00 1.00 11 THR A CA 9
ATOM 11211 C C . THR A 1 11 ? -11.124 -6.888 4.066 1.00 1.00 11 THR A C 9
ATOM 11212 O O . THR A 1 11 ? -11.267 -7.963 3.484 1.00 1.00 11 THR A O 9
ATOM 11223 N N . LEU A 1 12 ? -11.005 -5.735 3.415 1.00 1.00 12 LEU A N 9
ATOM 11224 C CA . LEU A 1 12 ? -11.039 -5.654 1.947 1.00 1.00 12 LEU A CA 9
ATOM 11225 C C . LEU A 1 12 ? -9.642 -5.896 1.367 1.00 1.00 12 LEU A C 9
ATOM 11226 O O . LEU A 1 12 ? -9.453 -5.865 0.151 1.00 1.00 12 LEU A O 9
ATOM 11242 N N . PHE A 1 13 ? -8.658 -6.126 2.230 1.00 1.00 13 PHE A N 9
ATOM 11243 C CA . PHE A 1 13 ? -7.255 -6.372 1.817 1.00 1.00 13 PHE A CA 9
ATOM 11244 C C . PHE A 1 13 ? -6.899 -7.868 1.929 1.00 1.00 13 PHE A C 9
ATOM 11245 O O . PHE A 1 13 ? -7.195 -8.526 2.927 1.00 1.00 13 PHE A O 9
ATOM 11262 N N . VAL A 1 14 ? -6.250 -8.385 0.890 1.00 1.00 14 VAL A N 9
ATOM 11263 C CA . VAL A 1 14 ? -5.839 -9.811 0.826 1.00 1.00 14 VAL A CA 9
ATOM 11264 C C . VAL A 1 14 ? -4.391 -9.930 0.338 1.00 1.00 14 VAL A C 9
ATOM 11265 O O . VAL A 1 14 ? -3.898 -9.089 -0.413 1.00 1.00 14 VAL A O 9
ATOM 11278 N N . ASP A 1 15 ? -3.714 -10.989 0.767 1.00 1.00 15 ASP A N 9
ATOM 11279 C CA . ASP A 1 15 ? -2.325 -11.245 0.384 1.00 1.00 15 ASP A CA 9
ATOM 11280 C C . ASP A 1 15 ? -2.175 -11.373 -1.143 1.00 1.00 15 ASP A C 9
ATOM 11281 O O . ASP A 1 15 ? -2.999 -11.975 -1.831 1.00 1.00 15 ASP A O 9
ATOM 11290 N N . GLY A 1 16 ? -1.092 -10.817 -1.675 1.00 1.00 16 GLY A N 9
ATOM 11291 C CA . GLY A 1 16 ? -0.804 -10.866 -3.120 1.00 1.00 16 GLY A CA 9
ATOM 11292 C C . GLY A 1 16 ? -1.481 -9.713 -3.856 1.00 1.00 16 GLY A C 9
ATOM 11293 O O . GLY A 1 16 ? -1.274 -9.538 -5.057 1.00 1.00 16 GLY A O 9
ATOM 11297 N N . GLU A 1 17 ? -2.266 -8.924 -3.129 1.00 1.00 17 GLU A N 9
ATOM 11298 C CA . GLU A 1 17 ? -2.982 -7.775 -3.711 1.00 1.00 17 GLU A CA 9
ATOM 11299 C C . GLU A 1 17 ? -2.033 -6.584 -3.912 1.00 1.00 17 GLU A C 9
ATOM 11300 O O . GLU A 1 17 ? -1.339 -6.168 -2.983 1.00 1.00 17 GLU A O 9
ATOM 11312 N N . ARG A 1 18 ? -2.016 -6.030 -5.118 1.00 1.00 18 ARG A N 9
ATOM 11313 C CA . ARG A 1 18 ? -1.168 -4.874 -5.443 1.00 1.00 18 ARG A CA 9
ATOM 11314 C C . ARG A 1 18 ? -1.826 -3.594 -4.901 1.00 1.00 18 ARG A C 9
ATOM 11315 O O . ARG A 1 18 ? -2.995 -3.316 -5.171 1.00 1.00 18 ARG A O 9
ATOM 11336 N N . VAL A 1 19 ? -1.078 -2.806 -4.135 1.00 1.00 19 VAL A N 9
ATOM 11337 C CA . VAL A 1 19 ? -1.592 -1.543 -3.541 1.00 1.00 19 VAL A CA 9
ATOM 11338 C C . VAL A 1 19 ? -0.532 -0.446 -3.609 1.00 1.00 19 VAL A C 9
ATOM 11339 O O . VAL A 1 19 ? 0.638 -0.701 -3.895 1.00 1.00 19 VAL A O 9
ATOM 11352 N N . LEU A 1 20 ? -0.948 0.781 -3.319 1.00 1.00 20 LEU A N 9
ATOM 11353 C CA . LEU A 1 20 ? -0.043 1.949 -3.333 1.00 1.00 20 LEU A CA 9
ATOM 11354 C C . LEU A 1 20 ? 0.205 2.443 -1.898 1.00 1.00 20 LEU A C 9
ATOM 11355 O O . LEU A 1 20 ? -0.705 2.498 -1.070 1.00 1.00 20 LEU A O 9
ATOM 11371 N N . CYS A 1 21 ? 1.448 2.815 -1.613 1.00 1.00 21 CYS A N 9
ATOM 11372 C CA . CYS A 1 21 ? 1.852 3.307 -0.272 1.00 1.00 21 CYS A CA 9
ATOM 11373 C C . CYS A 1 21 ? 2.563 4.665 -0.385 1.00 1.00 21 CYS A C 9
ATOM 11374 O O . CYS A 1 21 ? 3.594 4.791 -1.047 1.00 1.00 21 CYS A O 9
ATOM 11382 N N . PHE A 1 22 ? 2.005 5.681 0.264 1.00 1.00 22 PHE A N 9
ATOM 11383 C CA . PHE A 1 22 ? 2.578 7.046 0.254 1.00 1.00 22 PHE A CA 9
ATOM 11384 C C . PHE A 1 22 ? 3.318 7.312 1.564 1.00 1.00 22 PHE A C 9
ATOM 11385 O O . PHE A 1 22 ? 3.148 6.608 2.559 1.00 1.00 22 PHE A O 9
ATOM 11402 N N . HIS A 1 23 ? 4.157 8.345 1.569 1.00 1.00 23 HIS A N 9
ATOM 11403 C CA . HIS A 1 23 ? 4.930 8.707 2.766 1.00 1.00 23 HIS A CA 9
ATOM 11404 C C . HIS A 1 23 ? 5.517 10.108 2.606 1.00 1.00 23 HIS A C 9
ATOM 11405 O O . HIS A 1 23 ? 6.405 10.507 3.360 1.00 1.00 23 HIS A O 9
ATOM 11420 N N . GLY A 1 24 ? 5.014 10.856 1.630 1.00 1.00 24 GLY A N 9
ATOM 11421 C CA . GLY A 1 24 ? 5.489 12.218 1.372 1.00 1.00 24 GLY A CA 9
ATOM 11422 C C . GLY A 1 24 ? 4.761 12.851 0.168 1.00 1.00 24 GLY A C 9
ATOM 11423 O O . GLY A 1 24 ? 3.759 12.306 -0.296 1.00 1.00 24 GLY A O 9
ATOM 11427 N N . PRO A 1 25 ? 5.232 13.959 -0.334 1.00 1.00 25 PRO A N 9
ATOM 11428 C CA . PRO A 1 25 ? 4.583 14.647 -1.514 1.00 1.00 25 PRO A CA 9
ATOM 11429 C C . PRO A 1 25 ? 4.441 13.735 -2.751 1.00 1.00 25 PRO A C 9
ATOM 11430 O O . PRO A 1 25 ? 3.921 14.155 -3.783 1.00 1.00 25 PRO A O 9
ATOM 11441 N N . LEU A 1 26 ? 4.916 12.497 -2.650 1.00 1.00 26 LEU A N 9
ATOM 11442 C CA . LEU A 1 26 ? 4.850 11.519 -3.770 1.00 1.00 26 LEU A CA 9
ATOM 11443 C C . LEU A 1 26 ? 4.310 10.166 -3.292 1.00 1.00 26 LEU A C 9
ATOM 11444 O O . LEU A 1 26 ? 4.406 9.787 -2.125 1.00 1.00 26 LEU A O 9
ATOM 11460 N N . ILE A 1 27 ? 3.746 9.431 -4.246 1.00 1.00 27 ILE A N 9
ATOM 11461 C CA . ILE A 1 27 ? 3.164 8.095 -3.995 1.00 1.00 27 ILE A CA 9
ATOM 11462 C C . ILE A 1 27 ? 4.089 7.021 -4.599 1.00 1.00 27 ILE A C 9
ATOM 11463 O O . ILE A 1 27 ? 4.483 7.097 -5.764 1.00 1.00 27 ILE A O 9
ATOM 11479 N N . TYR A 1 28 ? 4.410 6.009 -3.799 1.00 1.00 28 TYR A N 9
ATOM 11480 C CA . TYR A 1 28 ? 5.292 4.893 -4.220 1.00 1.00 28 TYR A CA 9
ATOM 11481 C C . TYR A 1 28 ? 4.506 3.582 -4.302 1.00 1.00 28 TYR A C 9
ATOM 11482 O O . TYR A 1 28 ? 3.502 3.400 -3.612 1.00 1.00 28 TYR A O 9
ATOM 11500 N N . GLU A 1 29 ? 4.970 2.662 -5.141 1.00 1.00 29 GLU A N 9
ATOM 11501 C CA . GLU A 1 29 ? 4.309 1.359 -5.328 1.00 1.00 29 GLU A CA 9
ATOM 11502 C C . GLU A 1 29 ? 4.689 0.389 -4.207 1.00 1.00 29 GLU A C 9
ATOM 11503 O O . GLU A 1 29 ? 5.812 0.398 -3.701 1.00 1.00 29 GLU A O 9
ATOM 11515 N N . ALA A 1 30 ? 3.741 -0.465 -3.834 1.00 1.00 30 ALA A N 9
ATOM 11516 C CA . ALA A 1 30 ? 3.951 -1.464 -2.778 1.00 1.00 30 ALA A CA 9
ATOM 11517 C C . ALA A 1 30 ? 3.016 -2.649 -3.004 1.00 1.00 30 ALA A C 9
ATOM 11518 O O . ALA A 1 30 ? 2.153 -2.630 -3.882 1.00 1.00 30 ALA A O 9
ATOM 11525 N N . LYS A 1 31 ? 3.175 -3.702 -2.209 1.00 1.00 31 LYS A N 9
ATOM 11526 C CA . LYS A 1 31 ? 2.332 -4.912 -2.327 1.00 1.00 31 LYS A CA 9
ATOM 11527 C C . LYS A 1 31 ? 2.042 -5.503 -0.948 1.00 1.00 31 LYS A C 9
ATOM 11528 O O . LYS A 1 31 ? 2.807 -5.347 0.004 1.00 1.00 31 LYS A O 9
ATOM 11547 N N . VAL A 1 32 ? 0.916 -6.199 -0.845 1.00 1.00 32 VAL A N 9
ATOM 11548 C CA . VAL A 1 32 ? 0.481 -6.834 0.407 1.00 1.00 32 VAL A CA 9
ATOM 11549 C C . VAL A 1 32 ? 1.003 -8.278 0.470 1.00 1.00 32 VAL A C 9
ATOM 11550 O O . VAL A 1 32 ? 0.655 -9.115 -0.364 1.00 1.00 32 VAL A O 9
ATOM 11563 N N . LEU A 1 33 ? 1.831 -8.576 1.465 1.00 1.00 33 LEU A N 9
ATOM 11564 C CA . LEU A 1 33 ? 2.398 -9.936 1.644 1.00 1.00 33 LEU A CA 9
ATOM 11565 C C . LEU A 1 33 ? 1.619 -10.692 2.700 1.00 1.00 33 LEU A C 9
ATOM 11566 O O . LEU A 1 33 ? 1.497 -11.913 2.596 1.00 1.00 33 LEU A O 9
ATOM 11582 N N . LYS A 1 34 ? 1.109 -10.005 3.717 1.00 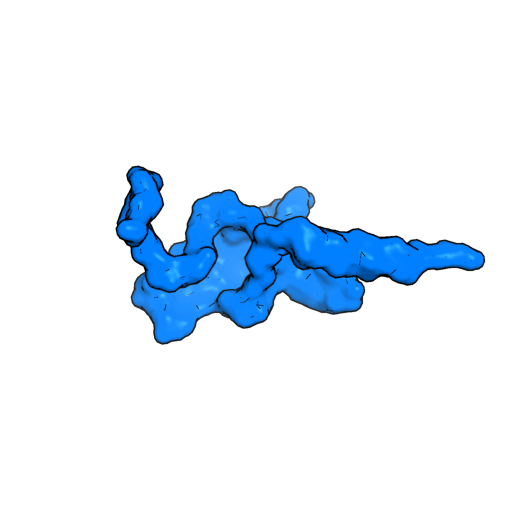1.00 34 LYS A N 9
ATOM 11583 C CA . LYS A 1 34 ? 0.348 -10.674 4.791 1.00 1.00 34 LYS A CA 9
ATOM 11584 C C . LYS A 1 34 ? -0.650 -9.688 5.411 1.00 1.00 34 LYS A C 9
ATOM 11585 O O . LYS A 1 34 ? -0.389 -8.489 5.515 1.00 1.00 34 LYS A O 9
ATOM 11604 N N . THR A 1 35 ? -1.799 -10.214 5.820 1.00 1.00 35 THR A N 9
ATOM 11605 C CA . THR A 1 35 ? -2.870 -9.399 6.429 1.00 1.00 35 THR A CA 9
ATOM 11606 C C . THR A 1 35 ? -3.392 -10.062 7.699 1.00 1.00 35 THR A C 9
ATOM 11607 O O . THR A 1 35 ? -3.493 -11.286 7.786 1.00 1.00 35 THR A O 9
ATOM 11618 N N . LYS A 1 36 ? -3.758 -9.239 8.677 1.00 1.00 36 LYS A N 9
ATOM 11619 C CA . LYS A 1 36 ? -4.309 -9.763 9.955 1.00 1.00 36 LYS A CA 9
ATOM 11620 C C . LYS A 1 36 ? -5.768 -9.285 10.125 1.00 1.00 36 LYS A C 9
ATOM 11621 O O . LYS A 1 36 ? -5.988 -8.317 10.853 1.00 1.00 36 LYS A O 9
ATOM 11640 N N . PRO A 1 37 ? -6.735 -9.912 9.517 1.00 1.00 37 PRO A N 9
ATOM 11641 C CA . PRO A 1 37 ? -8.182 -9.488 9.633 1.00 1.00 37 PRO A CA 9
ATOM 11642 C C . PRO A 1 37 ? -8.848 -10.027 10.895 1.00 1.00 37 PRO A C 9
ATOM 11643 O O . PRO A 1 37 ? -10.070 -9.984 11.032 1.00 1.00 37 PRO A O 9
ATOM 11654 N N . ASP A 1 38 ? -8.043 -10.527 11.827 1.00 1.00 38 ASP A N 9
ATOM 11655 C CA . ASP A 1 38 ? -8.545 -11.082 13.083 1.00 1.00 38 ASP A CA 9
ATOM 11656 C C . ASP A 1 38 ? -9.066 -9.970 14.002 1.00 1.00 38 ASP A C 9
ATOM 11657 O O . ASP A 1 38 ? -9.347 -10.209 15.178 1.00 1.00 38 ASP A O 9
ATOM 11666 N N . ALA A 1 39 ? -9.190 -8.757 13.476 1.00 1.00 39 ALA A N 9
ATOM 11667 C CA . ALA A 1 39 ? -9.680 -7.615 14.269 1.00 1.00 39 ALA A CA 9
ATOM 11668 C C . ALA A 1 39 ? -10.066 -6.433 13.369 1.00 1.00 39 ALA A C 9
ATOM 11669 O O . ALA A 1 39 ? -9.645 -6.336 12.217 1.00 1.00 39 ALA A O 9
ATOM 11676 N N . THR A 1 40 ? -10.860 -5.515 13.913 1.00 1.00 40 THR A N 9
ATOM 11677 C CA . THR A 1 40 ? -11.323 -4.311 13.167 1.00 1.00 40 THR A CA 9
ATOM 11678 C C . THR A 1 40 ? -11.395 -3.054 14.101 1.00 1.00 40 THR A C 9
ATOM 11679 O O . THR A 1 40 ? -12.254 -3.042 14.983 1.00 1.00 40 THR A O 9
ATOM 11690 N N . PRO A 1 41 ? -10.570 -2.056 13.947 1.00 1.00 41 PRO A N 9
ATOM 11691 C CA . PRO A 1 41 ? -9.465 -1.912 12.920 1.00 1.00 41 PRO A CA 9
ATOM 11692 C C . PRO A 1 41 ? -8.322 -2.885 13.216 1.00 1.00 41 PRO A C 9
ATOM 11693 O O . PRO A 1 41 ? -8.391 -3.702 14.133 1.00 1.00 41 PRO A O 9
ATOM 11704 N N . VAL A 1 42 ? -7.258 -2.789 12.425 1.00 1.00 42 VAL A N 9
ATOM 11705 C CA . VAL A 1 42 ? -6.092 -3.685 12.608 1.00 1.00 42 VAL A CA 9
ATOM 11706 C C . VAL A 1 42 ? -4.877 -3.175 11.818 1.00 1.00 42 VAL A C 9
ATOM 11707 O O . VAL A 1 42 ? -4.872 -2.038 11.349 1.00 1.00 42 VAL A O 9
ATOM 11720 N N . GLU A 1 43 ? -3.841 -4.000 11.694 1.00 1.00 43 GLU A N 9
ATOM 11721 C CA . GLU A 1 43 ? -2.598 -3.679 10.970 1.00 1.00 43 GLU A CA 9
ATOM 11722 C C . GLU A 1 43 ? -2.437 -4.616 9.755 1.00 1.00 43 GLU A C 9
ATOM 11723 O O . GLU A 1 43 ? -2.995 -5.710 9.675 1.00 1.00 43 GLU A O 9
ATOM 11735 N N . TYR A 1 44 ? -1.646 -4.158 8.791 1.00 1.00 44 TYR A N 9
ATOM 11736 C CA . TYR A 1 44 ? -1.383 -4.913 7.552 1.00 1.00 44 TYR A CA 9
ATOM 11737 C C . TYR A 1 44 ? 0.124 -4.956 7.249 1.00 1.00 44 TYR A C 9
ATOM 11738 O O . TYR A 1 44 ? 0.886 -4.055 7.603 1.00 1.00 44 TYR A O 9
ATOM 11756 N N . TYR A 1 45 ? 0.531 -6.027 6.576 1.00 1.00 45 TYR A N 9
ATOM 11757 C CA . TYR A 1 45 ? 1.964 -6.212 6.219 1.00 1.00 45 TYR A CA 9
ATOM 11758 C C . TYR A 1 45 ? 2.228 -5.665 4.823 1.00 1.00 45 TYR A C 9
ATOM 11759 O O . TYR A 1 45 ? 1.918 -6.301 3.814 1.00 1.00 45 TYR A O 9
ATOM 11777 N N . ILE A 1 46 ? 2.829 -4.481 4.779 1.00 1.00 46 ILE A N 9
ATOM 11778 C CA . ILE A 1 46 ? 3.162 -3.799 3.515 1.00 1.00 46 ILE A CA 9
ATOM 11779 C C . ILE A 1 46 ? 4.685 -3.780 3.321 1.00 1.00 46 ILE A C 9
ATOM 11780 O O . ILE A 1 46 ? 5.449 -3.543 4.257 1.00 1.00 46 ILE A O 9
ATOM 11796 N N . HIS A 1 47 ? 5.124 -4.017 2.090 1.00 1.00 47 HIS A N 9
ATOM 11797 C CA . HIS A 1 47 ? 6.559 -4.009 1.745 1.00 1.00 47 HIS A CA 9
ATOM 11798 C C . HIS A 1 47 ? 6.751 -3.368 0.364 1.00 1.00 47 HIS A C 9
ATOM 11799 O O . HIS A 1 47 ? 6.014 -3.655 -0.580 1.00 1.00 47 HIS A O 9
ATOM 11814 N N . TYR A 1 48 ? 7.751 -2.501 0.240 1.00 1.00 48 TYR A N 9
ATOM 11815 C CA . TYR A 1 48 ? 8.033 -1.818 -1.027 1.00 1.00 48 TYR A CA 9
ATOM 11816 C C . TYR A 1 48 ? 8.709 -2.786 -2.013 1.00 1.00 48 TYR A C 9
ATOM 11817 O O . TYR A 1 48 ? 9.636 -3.515 -1.661 1.00 1.00 48 TYR A O 9
ATOM 11835 N N . ALA A 1 49 ? 8.232 -2.796 -3.253 1.00 1.00 49 ALA A N 9
ATOM 11836 C CA . ALA A 1 49 ? 8.777 -3.681 -4.294 1.00 1.00 49 ALA A CA 9
ATOM 11837 C C . ALA A 1 49 ? 10.190 -3.244 -4.700 1.00 1.00 49 ALA A C 9
ATOM 11838 O O . ALA A 1 49 ? 10.459 -2.054 -4.870 1.00 1.00 49 ALA A O 9
ATOM 11845 N N . GLY A 1 50 ? 11.094 -4.206 -4.871 1.00 1.00 50 GLY A N 9
ATOM 11846 C CA . GLY A 1 50 ? 12.484 -3.930 -5.270 1.00 1.00 50 GLY A CA 9
ATOM 11847 C C . GLY A 1 50 ? 13.357 -3.602 -4.063 1.00 1.00 50 GLY A C 9
ATOM 11848 O O . GLY A 1 50 ? 14.510 -3.197 -4.212 1.00 1.00 50 GLY A O 9
ATOM 11852 N N . TRP A 1 51 ? 12.815 -3.784 -2.864 1.00 1.00 51 TRP A N 9
ATOM 11853 C CA . TRP A 1 51 ? 13.548 -3.501 -1.601 1.00 1.00 51 TRP A CA 9
ATOM 11854 C C . TRP A 1 51 ? 13.447 -4.680 -0.631 1.00 1.00 51 TRP A C 9
ATOM 11855 O O . TRP A 1 51 ? 12.650 -5.603 -0.807 1.00 1.00 51 TRP A O 9
ATOM 11876 N N . SER A 1 52 ? 14.279 -4.646 0.404 1.00 1.00 52 SER A N 9
ATOM 11877 C CA . SER A 1 52 ? 14.303 -5.711 1.415 1.00 1.00 52 SER A CA 9
ATOM 11878 C C . SER A 1 52 ? 12.966 -5.778 2.164 1.00 1.00 52 SER A C 9
ATOM 11879 O O . SER A 1 52 ? 12.441 -4.753 2.600 1.00 1.00 52 SER A O 9
ATOM 11887 N N . LYS A 1 53 ? 12.427 -6.982 2.318 1.00 1.00 53 LYS A N 9
ATOM 11888 C CA . LYS A 1 53 ? 11.148 -7.204 3.010 1.00 1.00 53 LYS A CA 9
ATOM 11889 C C . LYS A 1 53 ? 11.353 -7.305 4.524 1.00 1.00 53 LYS A C 9
ATOM 11890 O O . LYS A 1 53 ? 10.389 -7.291 5.290 1.00 1.00 53 LYS A O 9
ATOM 11909 N N . ASN A 1 54 ? 12.601 -7.408 4.967 1.00 1.00 54 ASN A N 9
ATOM 11910 C CA . ASN A 1 54 ? 12.919 -7.516 6.395 1.00 1.00 54 ASN A CA 9
ATOM 11911 C C . ASN A 1 54 ? 12.591 -6.208 7.115 1.00 1.00 54 ASN A C 9
ATOM 11912 O O . ASN A 1 54 ? 12.607 -6.144 8.344 1.00 1.00 54 ASN A O 9
ATOM 11923 N N . TRP A 1 55 ? 12.292 -5.164 6.348 1.00 1.00 55 TRP A N 9
ATOM 11924 C CA . TRP A 1 55 ? 11.958 -3.852 6.911 1.00 1.00 55 TRP A CA 9
ATOM 11925 C C . TRP A 1 55 ? 10.618 -3.930 7.647 1.00 1.00 55 TRP A C 9
ATOM 11926 O O . TRP A 1 55 ? 10.361 -3.157 8.569 1.00 1.00 55 TRP A O 9
ATOM 11947 N N . ASP A 1 56 ? 9.768 -4.864 7.231 1.00 1.00 56 ASP A N 9
ATOM 11948 C CA . ASP A 1 56 ? 8.441 -5.088 7.833 1.00 1.00 56 ASP A CA 9
ATOM 11949 C C . ASP A 1 56 ? 7.695 -3.772 8.132 1.00 1.00 56 ASP A C 9
ATOM 11950 O O . ASP A 1 56 ? 7.584 -3.368 9.289 1.00 1.00 56 ASP A O 9
ATOM 11959 N N . GLU A 1 57 ? 7.180 -3.097 7.107 1.00 1.00 57 GLU A N 9
ATOM 11960 C CA . GLU A 1 57 ? 6.462 -1.825 7.305 1.00 1.00 57 GLU A CA 9
ATOM 11961 C C . GLU A 1 57 ? 5.002 -2.090 7.693 1.00 1.00 57 GLU A C 9
ATOM 11962 O O . GLU A 1 57 ? 4.104 -2.084 6.850 1.00 1.00 57 GLU A O 9
ATOM 11974 N N . TRP A 1 58 ? 4.759 -2.296 8.983 1.00 1.00 58 TRP A N 9
ATOM 11975 C CA . TRP A 1 58 ? 3.408 -2.542 9.519 1.00 1.00 58 TRP A CA 9
ATOM 11976 C C . TRP A 1 58 ? 2.686 -1.192 9.660 1.00 1.00 58 TRP A C 9
ATOM 11977 O O . TRP A 1 58 ? 3.127 -0.308 10.395 1.00 1.00 58 TRP A O 9
ATOM 11998 N N . VAL A 1 59 ? 1.567 -1.031 8.961 1.00 1.00 59 VAL A N 9
ATOM 11999 C CA . VAL A 1 59 ? 0.802 0.253 9.024 1.00 1.00 59 VAL A CA 9
ATOM 12000 C C . VAL A 1 59 ? -0.734 0.031 8.926 1.00 1.00 59 VAL A C 9
ATOM 12001 O O . VAL A 1 59 ? -1.173 -0.918 8.276 1.00 1.00 59 VAL A O 9
ATOM 12014 N N . PRO A 1 60 ? -1.521 0.886 9.520 1.00 1.00 60 PRO A N 9
ATOM 12015 C CA . PRO A 1 60 ? -3.024 0.759 9.447 1.00 1.00 60 PRO A CA 9
ATOM 12016 C C . PRO A 1 60 ? -3.566 1.154 8.061 1.00 1.00 60 PRO A C 9
ATOM 12017 O O . PRO A 1 60 ? -2.875 1.740 7.228 1.00 1.00 60 PRO A O 9
ATOM 12028 N N . GLU A 1 61 ? -4.830 0.818 7.823 1.00 1.00 61 GLU A N 9
ATOM 12029 C CA . GLU A 1 61 ? -5.496 1.123 6.541 1.00 1.00 61 GLU A CA 9
ATOM 12030 C C . GLU A 1 61 ? -5.306 2.603 6.134 1.00 1.00 61 GLU A C 9
ATOM 12031 O O . GLU A 1 61 ? -5.313 2.947 4.952 1.00 1.00 61 GLU A O 9
ATOM 12043 N N . ASN A 1 62 ? -5.137 3.475 7.123 1.00 1.00 62 ASN A N 9
ATOM 12044 C CA . ASN A 1 62 ? -4.965 4.917 6.865 1.00 1.00 62 ASN A CA 9
ATOM 12045 C C . ASN A 1 62 ? -3.792 5.198 5.898 1.00 1.00 62 ASN A C 9
ATOM 12046 O O . ASN A 1 62 ? -3.870 6.118 5.084 1.00 1.00 62 ASN A O 9
ATOM 12057 N N . ARG A 1 63 ? -2.722 4.415 5.977 1.00 1.00 63 ARG A N 9
ATOM 12058 C CA . ARG A 1 63 ? -1.535 4.603 5.096 1.00 1.00 63 ARG A CA 9
ATOM 12059 C C . ARG A 1 63 ? -1.674 3.792 3.797 1.00 1.00 63 ARG A C 9
ATOM 12060 O O . ARG A 1 63 ? -0.842 3.894 2.895 1.00 1.00 63 ARG A O 9
ATOM 12081 N N . VAL A 1 64 ? -2.725 2.985 3.700 1.00 1.00 64 VAL A N 9
ATOM 12082 C CA . VAL A 1 64 ? -2.968 2.121 2.513 1.00 1.00 64 VAL A CA 9
ATOM 12083 C C . VAL A 1 64 ? -4.261 2.540 1.805 1.00 1.00 64 VAL A C 9
ATOM 12084 O O . VAL A 1 64 ? -5.256 2.901 2.435 1.00 1.00 64 VAL A O 9
ATOM 12097 N N . LEU A 1 65 ? -4.249 2.494 0.477 1.00 1.00 65 LEU A N 9
ATOM 12098 C CA . LEU A 1 65 ? -5.425 2.861 -0.345 1.00 1.00 65 LEU A CA 9
ATOM 12099 C C . LEU A 1 65 ? -5.661 1.823 -1.444 1.00 1.00 65 LEU A C 9
ATOM 12100 O O . LEU A 1 65 ? -4.766 1.077 -1.840 1.00 1.00 65 LEU A O 9
ATOM 12116 N N . LYS A 1 66 ? -6.890 1.790 -1.952 1.00 1.00 66 LYS A N 9
ATOM 12117 C CA . LYS A 1 66 ? -7.300 0.860 -3.003 1.00 1.00 66 LYS A CA 9
ATOM 12118 C C . LYS A 1 66 ? -6.644 1.230 -4.340 1.00 1.00 66 LYS A C 9
ATOM 12119 O O . LYS A 1 66 ? -6.521 2.410 -4.668 1.00 1.00 66 LYS A O 9
ATOM 12138 N N . TYR A 1 67 ? -6.234 0.223 -5.105 1.00 1.00 67 TYR A N 9
ATOM 12139 C CA . TYR A 1 67 ? -5.603 0.447 -6.414 1.00 1.00 67 TYR A CA 9
ATOM 12140 C C . TYR A 1 67 ? -6.689 0.727 -7.463 1.00 1.00 67 TYR A C 9
ATOM 12141 O O . TYR A 1 67 ? -7.623 -0.055 -7.647 1.00 1.00 67 TYR A O 9
ATOM 12159 N N . ASN A 1 68 ? -6.550 1.845 -8.169 1.00 1.00 68 ASN A N 9
ATOM 12160 C CA . ASN A 1 68 ? -7.529 2.232 -9.203 1.00 1.00 68 ASN A CA 9
ATOM 12161 C C . ASN A 1 68 ? -6.858 3.070 -10.284 1.00 1.00 68 ASN A C 9
ATOM 12162 O O . ASN A 1 68 ? -5.825 3.696 -10.044 1.00 1.00 68 ASN A O 9
ATOM 12173 N N . ASP A 1 69 ? -7.457 3.074 -11.470 1.00 1.00 69 ASP A N 9
ATOM 12174 C CA . ASP A 1 69 ? -6.935 3.828 -12.602 1.00 1.00 69 ASP A CA 9
ATOM 12175 C C . ASP A 1 69 ? -6.958 5.334 -12.308 1.00 1.00 69 ASP A C 9
ATOM 12176 O O . ASP A 1 69 ? -6.253 6.101 -12.961 1.00 1.00 69 ASP A O 9
ATOM 12185 N N . ASP A 1 70 ? -7.779 5.760 -11.354 1.00 1.00 70 ASP A N 9
ATOM 12186 C CA . ASP A 1 70 ? -7.902 7.182 -10.973 1.00 1.00 70 ASP A CA 9
ATOM 12187 C C . ASP A 1 70 ? -6.922 7.540 -9.845 1.00 1.00 70 ASP A C 9
ATOM 12188 O O . ASP A 1 70 ? -6.509 8.692 -9.719 1.00 1.00 70 ASP A O 9
ATOM 12197 N N . ASN A 1 71 ? -6.563 6.568 -9.012 1.00 1.00 71 ASN A N 9
ATOM 12198 C CA . ASN A 1 71 ? -5.618 6.809 -7.900 1.00 1.00 71 ASN A CA 9
ATOM 12199 C C . ASN A 1 71 ? -4.184 6.869 -8.447 1.00 1.00 71 ASN A C 9
ATOM 12200 O O . ASN A 1 71 ? -3.415 7.774 -8.124 1.00 1.00 71 ASN A O 9
ATOM 12211 N N . VAL A 1 72 ? -3.837 5.898 -9.284 1.00 1.00 72 VAL A N 9
ATOM 12212 C CA . VAL A 1 72 ? -2.499 5.851 -9.887 1.00 1.00 72 VAL A CA 9
ATOM 12213 C C . VAL A 1 72 ? -2.291 7.139 -10.687 1.00 1.00 72 VAL A C 9
ATOM 12214 O O . VAL A 1 72 ? -1.171 7.621 -10.863 1.00 1.00 72 VAL A O 9
ATOM 12227 N N . LYS A 1 73 ? -3.400 7.709 -11.149 1.00 1.00 73 LYS A N 9
ATOM 12228 C CA . LYS A 1 73 ? -3.391 8.956 -11.907 1.00 1.00 73 LYS A CA 9
ATOM 12229 C C . LYS A 1 73 ? -2.907 10.087 -10.997 1.00 1.00 73 LYS A C 9
ATOM 12230 O O . LYS A 1 73 ? -2.181 10.968 -11.456 1.00 1.00 73 LYS A O 9
ATOM 12249 N N . ARG A 1 74 ? -3.276 10.061 -9.719 1.00 1.00 74 ARG A N 9
ATOM 12250 C CA . ARG A 1 74 ? -2.848 11.093 -8.762 1.00 1.00 74 ARG A CA 9
ATOM 12251 C C . ARG A 1 74 ? -1.326 11.112 -8.695 1.00 1.00 74 ARG A C 9
ATOM 12252 O O . ARG A 1 74 ? -0.715 12.170 -8.536 1.00 1.00 74 ARG A O 9
ATOM 12273 N N . ARG A 1 75 ? -0.702 9.946 -8.830 1.00 1.00 75 ARG A N 9
ATOM 12274 C CA . ARG A 1 75 ? 0.768 9.850 -8.812 1.00 1.00 75 ARG A CA 9
ATOM 12275 C C . ARG A 1 75 ? 1.309 10.507 -10.082 1.00 1.00 75 ARG A C 9
ATOM 12276 O O . ARG A 1 75 ? 2.320 11.208 -10.066 1.00 1.00 75 ARG A O 9
ATOM 12297 N N . GLN A 1 76 ? 0.621 10.269 -11.195 1.00 1.00 76 GLN A N 9
ATOM 12298 C CA . GLN A 1 76 ? 1.020 10.852 -12.488 1.00 1.00 76 GLN A CA 9
ATOM 12299 C C . GLN A 1 76 ? 0.872 12.381 -12.400 1.00 1.00 76 GLN A C 9
ATOM 12300 O O . GLN A 1 76 ? 1.702 13.129 -12.921 1.00 1.00 76 GLN A O 9
ATOM 12314 N N . GLU A 1 77 ? -0.180 12.837 -11.727 1.00 1.00 77 GLU A N 9
ATOM 12315 C CA . GLU A 1 77 ? -0.405 14.290 -11.550 1.00 1.00 77 GLU A CA 9
ATOM 12316 C C . GLU A 1 77 ? 0.751 14.872 -10.721 1.00 1.00 77 GLU A C 9
ATOM 12317 O O . GLU A 1 77 ? 1.366 15.868 -11.101 1.00 1.00 77 GLU A O 9
ATOM 12329 N N . LEU A 1 78 ? 1.045 14.227 -9.597 1.00 1.00 78 LEU A N 9
ATOM 12330 C CA . LEU A 1 78 ? 2.136 14.654 -8.707 1.00 1.00 78 LEU A CA 9
ATOM 12331 C C . LEU A 1 78 ? 3.478 14.553 -9.448 1.00 1.00 78 LEU A C 9
ATOM 12332 O O . LEU A 1 78 ? 4.384 15.359 -9.239 1.00 1.00 78 LEU A O 9
ATOM 12348 N N . ALA A 1 79 ? 3.596 13.558 -10.322 1.00 1.00 79 ALA A N 9
ATOM 12349 C CA . ALA A 1 79 ? 4.833 13.362 -11.099 1.00 1.00 79 ALA A CA 9
ATOM 12350 C C . ALA A 1 79 ? 5.076 14.566 -12.018 1.00 1.00 79 ALA A C 9
ATOM 12351 O O . ALA A 1 79 ? 6.211 15.017 -12.177 1.00 1.00 79 ALA A O 9
ATOM 12358 N N . ARG A 1 80 ? 4.006 15.103 -12.594 1.00 1.00 80 ARG A N 9
ATOM 12359 C CA . ARG A 1 80 ? 4.103 16.279 -13.474 1.00 1.00 80 ARG A CA 9
ATOM 12360 C C . ARG A 1 80 ? 4.501 17.500 -12.643 1.00 1.00 80 ARG A C 9
ATOM 12361 O O . ARG A 1 80 ? 5.370 18.279 -13.036 1.00 1.00 80 ARG A O 9
ATOM 12382 N N . GLN A 1 81 ? 3.865 17.662 -11.489 1.00 1.00 81 GLN A N 9
ATOM 12383 C CA . GLN A 1 81 ? 4.152 18.784 -10.590 1.00 1.00 81 GLN A CA 9
ATOM 12384 C C . GLN A 1 81 ? 5.585 18.683 -10.064 1.00 1.00 81 GLN A C 9
ATOM 1238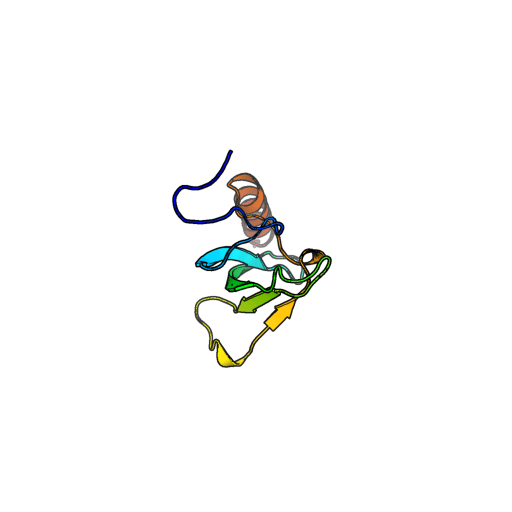5 O O . GLN A 1 81 ? 6.292 19.687 -9.967 1.00 1.00 81 GLN A O 9
ATOM 12399 N N . CYS A 1 82 ? 6.017 17.473 -9.727 1.00 1.00 82 CYS A N 9
ATOM 12400 C CA . CYS A 1 82 ? 7.367 17.238 -9.210 1.00 1.00 82 CYS A CA 9
ATOM 12401 C C . CYS A 1 82 ? 8.416 17.595 -10.261 1.00 1.00 82 CYS A C 9
ATOM 12402 O O . CYS A 1 82 ? 9.438 18.206 -9.953 1.00 1.00 82 CYS A O 9
ATOM 12410 N N . GLY A 1 83 ? 8.163 17.218 -11.510 1.00 1.00 83 GLY A N 9
ATOM 12411 C CA . GLY A 1 83 ? 9.087 17.499 -12.610 1.00 1.00 83 GLY A CA 9
ATOM 12412 C C . GLY A 1 83 ? 8.538 16.972 -13.933 1.00 1.00 83 GLY A C 9
ATOM 12413 O O . GLY A 1 83 ? 7.402 16.502 -14.015 1.00 1.00 83 GLY A O 9
ATOM 12417 N N . GLU A 1 84 ? 9.355 17.058 -14.976 1.00 1.00 84 GLU A N 9
ATOM 12418 C CA . GLU A 1 84 ? 8.951 16.591 -16.314 1.00 1.00 84 GLU A CA 9
ATOM 12419 C C . GLU A 1 84 ? 10.153 16.553 -17.263 1.00 1.00 84 GLU A C 9
ATOM 12420 O O . GLU A 1 84 ? 10.011 16.181 -18.428 1.00 1.00 84 GLU A O 9
ATOM 12432 N N . ARG A 1 85 ? 11.318 16.942 -16.754 1.00 1.00 85 ARG A N 9
ATOM 12433 C CA . ARG A 1 85 ? 12.556 16.951 -17.546 1.00 1.00 85 ARG A CA 9
ATOM 12434 C C . ARG A 1 85 ? 12.386 17.774 -18.834 1.00 1.00 85 ARG A C 9
ATOM 12435 O O . ARG A 1 85 ? 12.726 18.946 -18.816 1.00 1.00 85 ARG A O 9
ATOM 12457 N N . MET A 1 1 ? -26.843 -8.804 6.001 1.00 1.00 1 MET A N 10
ATOM 12458 C CA . MET A 1 1 ? -26.929 -10.097 5.264 1.00 1.00 1 MET A CA 10
ATOM 12459 C C . MET A 1 1 ? -26.204 -9.944 3.925 1.00 1.00 1 MET A C 10
ATOM 12460 O O . MET A 1 1 ? -26.628 -10.493 2.908 1.00 1.00 1 MET A O 10
ATOM 12476 N N . ASN A 1 2 ? -25.107 -9.196 3.934 1.00 1.00 2 ASN A N 10
ATOM 12477 C CA . ASN A 1 2 ? -24.314 -8.966 2.722 1.00 1.00 2 ASN A CA 10
ATOM 12478 C C . ASN A 1 2 ? -23.712 -10.283 2.220 1.00 1.00 2 ASN A C 10
ATOM 12479 O O . ASN A 1 2 ? -23.476 -11.208 2.998 1.00 1.00 2 ASN A O 10
ATOM 12490 N N . TYR A 1 3 ? -23.463 -10.367 0.918 1.00 1.00 3 TYR A N 10
ATOM 12491 C CA . TYR A 1 3 ? -22.886 -11.574 0.310 1.00 1.00 3 TYR A CA 10
ATOM 12492 C C . TYR A 1 3 ? -22.438 -11.280 -1.124 1.00 1.00 3 TYR A C 10
ATOM 12493 O O . TYR A 1 3 ? -21.712 -12.068 -1.730 1.00 1.00 3 TYR A O 10
ATOM 12511 N N . SER A 1 4 ? -22.867 -10.146 -1.671 1.00 1.00 4 SER A N 10
ATOM 12512 C CA . SER A 1 4 ? -22.511 -9.754 -3.038 1.00 1.00 4 SER A CA 10
ATOM 12513 C C . SER A 1 4 ? -20.997 -9.600 -3.181 1.00 1.00 4 SER A C 10
ATOM 12514 O O . SER A 1 4 ? -20.433 -9.873 -4.241 1.00 1.00 4 SER A O 10
ATOM 12522 N N . THR A 1 5 ? -20.344 -9.165 -2.108 1.00 1.00 5 THR A N 10
ATOM 12523 C CA . THR A 1 5 ? -18.891 -8.972 -2.106 1.00 1.00 5 THR A CA 10
ATOM 12524 C C . THR A 1 5 ? -18.168 -10.298 -2.356 1.00 1.00 5 THR A C 10
ATOM 12525 O O . THR A 1 5 ? -17.250 -10.367 -3.172 1.00 1.00 5 THR A O 10
ATOM 12536 N N . GLY A 1 6 ? -18.586 -11.339 -1.645 1.00 1.00 6 GLY A N 10
ATOM 12537 C CA . GLY A 1 6 ? -17.979 -12.667 -1.780 1.00 1.00 6 GLY A CA 10
ATOM 12538 C C . GLY A 1 6 ? -16.484 -12.626 -1.482 1.00 1.00 6 GLY A C 10
ATOM 12539 O O . GLY A 1 6 ? -15.659 -12.538 -2.391 1.00 1.00 6 GLY A O 10
ATOM 12543 N N . THR A 1 7 ? -16.133 -12.688 -0.202 1.00 1.00 7 THR A N 10
ATOM 12544 C CA . THR A 1 7 ? -14.725 -12.655 0.224 1.00 1.00 7 THR A CA 10
ATOM 12545 C C . THR A 1 7 ? -14.558 -13.321 1.596 1.00 1.00 7 THR A C 10
ATOM 12546 O O . THR A 1 7 ? -15.401 -13.180 2.481 1.00 1.00 7 THR A O 10
ATOM 12557 N N . ASP A 1 8 ? -13.451 -14.039 1.760 1.00 1.00 8 ASP A N 10
ATOM 12558 C CA . ASP A 1 8 ? -13.155 -14.734 3.020 1.00 1.00 8 ASP A CA 10
ATOM 12559 C C . ASP A 1 8 ? -12.860 -13.740 4.140 1.00 1.00 8 ASP A C 10
ATOM 12560 O O . ASP A 1 8 ? -13.621 -13.602 5.097 1.00 1.00 8 ASP A O 10
ATOM 12569 N N . ALA A 1 9 ? -11.733 -13.045 4.018 1.00 1.00 9 ALA A N 10
ATOM 12570 C CA . ALA A 1 9 ? -11.319 -12.060 5.027 1.00 1.00 9 ALA A CA 10
ATOM 12571 C C . ALA A 1 9 ? -12.314 -10.892 5.090 1.00 1.00 9 ALA A C 10
ATOM 12572 O O . ALA A 1 9 ? -12.797 -10.418 4.061 1.00 1.00 9 ALA A O 10
ATOM 12579 N N . ASN A 1 10 ? -12.609 -10.426 6.298 1.00 1.00 10 ASN A N 10
ATOM 12580 C CA . ASN A 1 10 ? -13.543 -9.307 6.496 1.00 1.00 10 ASN A CA 10
ATOM 12581 C C . ASN A 1 10 ? -12.978 -8.028 5.871 1.00 1.00 10 ASN A C 10
ATOM 12582 O O . ASN A 1 10 ? -13.706 -7.248 5.258 1.00 1.00 10 ASN A O 10
ATOM 12593 N N . THR A 1 11 ? -11.675 -7.815 6.027 1.00 1.00 11 THR A N 10
ATOM 12594 C CA . THR A 1 11 ? -11.019 -6.624 5.478 1.00 1.00 11 THR A CA 10
ATOM 12595 C C . THR A 1 11 ? -11.034 -6.672 3.955 1.00 1.00 11 THR A C 10
ATOM 12596 O O . THR A 1 11 ? -11.200 -7.730 3.348 1.00 1.00 11 THR A O 10
ATOM 12607 N N . LEU A 1 12 ? -10.861 -5.509 3.332 1.00 1.00 12 LEU A N 10
ATOM 12608 C CA . LEU A 1 12 ? -10.860 -5.393 1.863 1.00 1.00 12 LEU A CA 10
ATOM 12609 C C . LEU A 1 12 ? -9.446 -5.607 1.310 1.00 1.00 12 LEU A C 10
ATOM 12610 O O . LEU A 1 12 ? -9.238 -5.601 0.097 1.00 1.00 12 LEU A O 10
ATOM 12626 N N . PHE A 1 13 ? -8.474 -5.799 2.196 1.00 1.00 13 PHE A N 10
ATOM 12627 C CA . PHE A 1 13 ? -7.063 -6.019 1.802 1.00 1.00 13 PHE A CA 10
ATOM 12628 C C . PHE A 1 13 ? -6.743 -7.525 1.765 1.00 1.00 13 PHE A C 10
ATOM 12629 O O . PHE A 1 13 ? -6.749 -8.205 2.791 1.00 1.00 13 PHE A O 10
ATOM 12646 N N . VAL A 1 14 ? -6.446 -8.027 0.571 1.00 1.00 14 VAL A N 10
ATOM 12647 C CA . VAL A 1 14 ? -6.121 -9.467 0.374 1.00 1.00 14 VAL A CA 10
ATOM 12648 C C . VAL A 1 14 ? -4.628 -9.627 0.077 1.00 1.00 14 VAL A C 10
ATOM 12649 O O . VAL A 1 14 ? -4.045 -8.850 -0.681 1.00 1.00 14 VAL A O 10
ATOM 12662 N N . ASP A 1 15 ? -4.012 -10.643 0.674 1.00 1.00 15 ASP A N 10
ATOM 12663 C CA . ASP A 1 15 ? -2.589 -10.914 0.488 1.00 1.00 15 ASP A CA 10
ATOM 12664 C C . ASP A 1 15 ? -2.262 -11.223 -0.985 1.00 1.00 15 ASP A C 10
ATOM 12665 O O . ASP A 1 15 ? -3.024 -11.865 -1.709 1.00 1.00 15 ASP A O 10
ATOM 12674 N N . GLY A 1 16 ? -1.098 -10.759 -1.430 1.00 1.00 16 GLY A N 10
ATOM 12675 C CA . GLY A 1 16 ? -0.644 -10.976 -2.817 1.00 1.00 16 GLY A CA 10
ATOM 12676 C C . GLY A 1 16 ? -1.171 -9.880 -3.743 1.00 1.00 16 GLY A C 10
ATOM 12677 O O . GLY A 1 16 ? -0.832 -9.846 -4.925 1.00 1.00 16 GLY A O 10
ATOM 12681 N N . GLU A 1 17 ? -1.990 -8.989 -3.192 1.00 1.00 17 GLU A N 10
ATOM 12682 C CA . GLU A 1 17 ? -2.584 -7.880 -3.969 1.00 1.00 17 GLU A CA 10
ATOM 12683 C C . GLU A 1 17 ? -1.631 -6.674 -4.017 1.00 1.00 17 GLU A C 10
ATOM 12684 O O . GLU A 1 17 ? -1.048 -6.278 -3.009 1.00 1.00 17 GLU A O 10
ATOM 12696 N N . ARG A 1 18 ? -1.490 -6.085 -5.200 1.00 1.00 18 ARG A N 10
ATOM 12697 C CA . ARG A 1 18 ? -0.625 -4.910 -5.393 1.00 1.00 18 ARG A CA 10
ATOM 12698 C C . ARG A 1 18 ? -1.356 -3.654 -4.894 1.00 1.00 18 ARG A C 10
ATOM 12699 O O . ARG A 1 18 ? -2.532 -3.440 -5.187 1.00 1.00 18 ARG A O 10
ATOM 12720 N N . VAL A 1 19 ? -0.660 -2.813 -4.135 1.00 1.00 19 VAL A N 10
ATOM 12721 C CA . VAL A 1 19 ? -1.248 -1.566 -3.580 1.00 1.00 19 VAL A CA 10
ATOM 12722 C C . VAL A 1 19 ? -0.252 -0.421 -3.683 1.00 1.00 19 VAL A C 10
ATOM 12723 O O . VAL A 1 19 ? 0.920 -0.605 -4.009 1.00 1.00 19 VAL A O 10
ATOM 12736 N N . LEU A 1 20 ? -0.735 0.783 -3.391 1.00 1.00 20 LEU A N 10
ATOM 12737 C CA . LEU A 1 20 ? 0.100 1.999 -3.444 1.00 1.00 20 LEU A CA 10
ATOM 12738 C C . LEU A 1 20 ? 0.285 2.578 -2.027 1.00 1.00 20 LEU A C 10
ATOM 12739 O O . LEU A 1 20 ? -0.634 2.610 -1.210 1.00 1.00 20 LEU A O 10
ATOM 12755 N N . CYS A 1 21 ? 1.497 3.050 -1.751 1.00 1.00 21 CYS A N 10
ATOM 12756 C CA . CYS A 1 21 ? 1.844 3.637 -0.427 1.00 1.00 21 CYS A CA 10
ATOM 12757 C C . CYS A 1 21 ? 2.445 5.035 -0.599 1.00 1.00 21 CYS A C 10
ATOM 12758 O O . CYS A 1 21 ? 3.432 5.221 -1.311 1.00 1.00 21 CYS A O 10
ATOM 12766 N N . PHE A 1 22 ? 1.839 6.022 0.051 1.00 1.00 22 PHE A N 10
ATOM 12767 C CA . PHE A 1 22 ? 2.310 7.424 -0.016 1.00 1.00 22 PHE A CA 10
ATOM 12768 C C . PHE A 1 22 ? 2.903 7.840 1.324 1.00 1.00 22 PHE A C 10
ATOM 12769 O O . PHE A 1 22 ? 2.903 7.086 2.296 1.00 1.00 22 PHE A O 10
ATOM 12786 N N . HIS A 1 23 ? 3.427 9.060 1.381 1.00 1.00 23 HIS A N 10
ATOM 12787 C CA . HIS A 1 23 ? 4.041 9.587 2.611 1.00 1.00 23 HIS A CA 10
ATOM 12788 C C . HIS A 1 23 ? 3.895 11.103 2.656 1.00 1.00 23 HIS A C 10
ATOM 12789 O O . HIS A 1 23 ? 3.817 11.692 3.735 1.00 1.00 23 HIS A O 10
ATOM 12804 N N . GLY A 1 24 ? 3.870 11.737 1.488 1.00 1.00 24 GLY A N 10
ATOM 12805 C CA . GLY A 1 24 ? 3.725 13.191 1.368 1.00 1.00 24 GLY A CA 10
ATOM 12806 C C . GLY A 1 24 ? 4.311 13.676 0.030 1.00 1.00 24 GLY A C 10
ATOM 12807 O O . GLY A 1 24 ? 3.569 14.219 -0.789 1.00 1.00 24 GLY A O 10
ATOM 12811 N N . PRO A 1 25 ? 5.584 13.509 -0.205 1.00 1.00 25 PRO A N 10
ATOM 12812 C CA . PRO A 1 25 ? 6.224 13.973 -1.492 1.00 1.00 25 PRO A CA 10
ATOM 12813 C C . PRO A 1 25 ? 5.550 13.397 -2.761 1.00 1.00 25 PRO A C 10
ATOM 12814 O O . PRO A 1 25 ? 5.157 14.127 -3.671 1.00 1.00 25 PRO A O 10
ATOM 12825 N N . LEU A 1 26 ? 5.437 12.073 -2.816 1.00 1.00 26 LEU A N 10
ATOM 12826 C CA . LEU A 1 26 ? 4.834 11.394 -3.995 1.00 1.00 26 LEU A CA 10
ATOM 12827 C C . LEU A 1 26 ? 4.317 10.000 -3.613 1.00 1.00 26 LEU A C 10
ATOM 12828 O O . LEU A 1 26 ? 4.696 9.426 -2.591 1.00 1.00 26 LEU A O 10
ATOM 12844 N N . ILE A 1 27 ? 3.453 9.460 -4.467 1.00 1.00 27 ILE A N 10
ATOM 12845 C CA . ILE A 1 27 ? 2.872 8.123 -4.248 1.00 1.00 27 ILE A CA 10
ATOM 12846 C C . ILE A 1 27 ? 3.836 7.043 -4.780 1.00 1.00 27 ILE A C 10
ATOM 12847 O O . ILE A 1 27 ? 4.254 7.087 -5.936 1.00 1.00 27 ILE A O 10
ATOM 12863 N N . TYR A 1 28 ? 4.163 6.070 -3.936 1.00 1.00 28 TYR A N 10
ATOM 12864 C CA . TYR A 1 28 ? 5.082 4.957 -4.300 1.00 1.00 28 TYR A CA 10
ATOM 12865 C C . TYR A 1 28 ? 4.325 3.633 -4.365 1.00 1.00 28 TYR A C 10
ATOM 12866 O O . TYR A 1 28 ? 3.236 3.488 -3.812 1.00 1.00 28 TYR A O 10
ATOM 12884 N N . GLU A 1 29 ? 4.912 2.657 -5.052 1.00 1.00 29 GLU A N 10
ATOM 12885 C CA . GLU A 1 29 ? 4.301 1.327 -5.212 1.00 1.00 29 GLU A CA 10
ATOM 12886 C C . GLU A 1 29 ? 4.694 0.403 -4.062 1.00 1.00 29 GLU A C 10
ATOM 12887 O O . GLU A 1 29 ? 5.811 0.444 -3.545 1.00 1.00 29 GLU A O 10
ATOM 12899 N N . ALA A 1 30 ? 3.757 -0.457 -3.677 1.00 1.00 30 ALA A N 10
ATOM 12900 C CA . ALA A 1 30 ? 3.972 -1.418 -2.597 1.00 1.00 30 ALA A CA 10
ATOM 12901 C C . ALA A 1 30 ? 3.081 -2.633 -2.821 1.00 1.00 30 ALA A C 10
ATOM 12902 O O . ALA A 1 30 ? 2.228 -2.656 -3.708 1.00 1.00 30 ALA A O 10
ATOM 12909 N N . LYS A 1 31 ? 3.276 -3.675 -2.019 1.00 1.00 31 LYS A N 10
ATOM 12910 C CA . LYS A 1 31 ? 2.475 -4.914 -2.147 1.00 1.00 31 LYS A CA 10
ATOM 12911 C C . LYS A 1 31 ? 2.150 -5.498 -0.770 1.00 1.00 31 LYS A C 10
ATOM 12912 O O . LYS A 1 31 ? 2.942 -5.421 0.169 1.00 1.00 31 LYS A O 10
ATOM 12931 N N . VAL A 1 32 ? 0.966 -6.090 -0.652 1.00 1.00 32 VAL A N 10
ATOM 12932 C CA . VAL A 1 32 ? 0.503 -6.699 0.607 1.00 1.00 32 VAL A CA 10
ATOM 12933 C C . VAL A 1 32 ? 0.974 -8.157 0.672 1.00 1.00 32 VAL A C 10
ATOM 12934 O O . VAL A 1 32 ? 0.507 -9.010 -0.082 1.00 1.00 32 VAL A O 10
ATOM 12947 N N . LEU A 1 33 ? 1.885 -8.450 1.595 1.00 1.00 33 LEU A N 10
ATOM 12948 C CA . LEU A 1 33 ? 2.411 -9.824 1.757 1.00 1.00 33 LEU A CA 10
ATOM 12949 C C . LEU A 1 33 ? 1.579 -10.578 2.775 1.00 1.00 33 LEU A C 10
ATOM 12950 O O . LEU A 1 33 ? 1.374 -11.782 2.627 1.00 1.00 33 LEU A O 10
ATOM 12966 N N . LYS A 1 34 ? 1.121 -9.896 3.819 1.00 1.00 34 LYS A N 1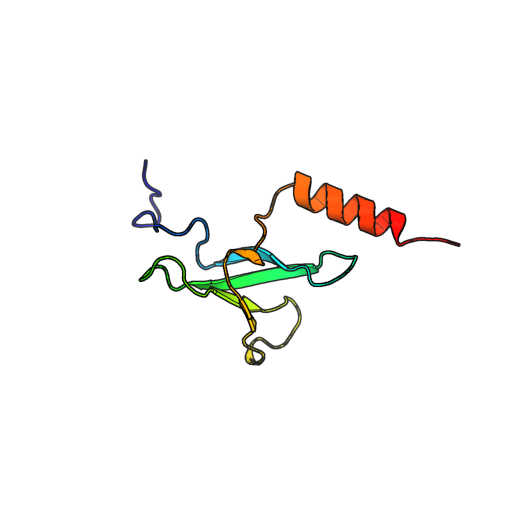0
ATOM 12967 C CA . LYS A 1 34 ? 0.309 -10.546 4.869 1.00 1.00 34 LYS A CA 10
ATOM 12968 C C . LYS A 1 34 ? -0.651 -9.527 5.500 1.00 1.00 34 LYS A C 10
ATOM 12969 O O . LYS A 1 34 ? -0.319 -8.356 5.678 1.00 1.00 34 LYS A O 10
ATOM 12988 N N . THR A 1 35 ? -1.850 -9.995 5.835 1.00 1.00 35 THR A N 10
ATOM 12989 C CA . THR A 1 35 ? -2.891 -9.140 6.441 1.00 1.00 35 THR A CA 10
ATOM 12990 C C . THR A 1 35 ? -3.463 -9.795 7.690 1.00 1.00 35 THR A C 10
ATOM 12991 O O . THR A 1 35 ? -3.613 -11.016 7.762 1.00 1.00 35 THR A O 10
ATOM 13002 N N . LYS A 1 36 ? -3.816 -8.971 8.671 1.00 1.00 36 LYS A N 10
ATOM 13003 C CA . LYS A 1 36 ? -4.403 -9.498 9.934 1.00 1.00 36 LYS A CA 10
ATOM 13004 C C . LYS A 1 36 ? -5.873 -9.053 10.055 1.00 1.00 36 LYS A C 10
ATOM 13005 O O . LYS A 1 36 ? -6.121 -8.004 10.649 1.00 1.00 36 LYS A O 10
ATOM 13024 N N . PRO A 1 37 ? -6.825 -9.786 9.545 1.00 1.00 37 PRO A N 10
ATOM 13025 C CA . PRO A 1 37 ? -8.274 -9.392 9.634 1.00 1.00 37 PRO A CA 10
ATOM 13026 C C . PRO A 1 37 ? -8.934 -9.865 10.929 1.00 1.00 37 PRO A C 10
ATOM 13027 O O . PRO A 1 37 ? -10.146 -9.738 11.092 1.00 1.00 37 PRO A O 10
ATOM 13038 N N . ASP A 1 38 ? -8.139 -10.396 11.853 1.00 1.00 38 ASP A N 10
ATOM 13039 C CA . ASP A 1 38 ? -8.645 -10.889 13.137 1.00 1.00 38 ASP A CA 10
ATOM 13040 C C . ASP A 1 38 ? -9.096 -9.726 14.033 1.00 1.00 38 ASP A C 10
ATOM 13041 O O . ASP A 1 38 ? -9.363 -9.915 15.220 1.00 1.00 38 ASP A O 10
ATOM 13050 N N . ALA A 1 39 ? -9.184 -8.525 13.470 1.00 1.00 39 ALA A N 10
ATOM 13051 C CA . ALA A 1 39 ? -9.609 -7.339 14.235 1.00 1.00 39 ALA A CA 10
ATOM 13052 C C . ALA A 1 39 ? -9.969 -6.174 13.306 1.00 1.00 39 ALA A C 10
ATOM 13053 O O . ALA A 1 39 ? -9.524 -6.098 12.160 1.00 1.00 39 ALA A O 10
ATOM 13060 N N . THR A 1 40 ? -10.775 -5.249 13.814 1.00 1.00 40 THR A N 10
ATOM 13061 C CA . THR A 1 40 ? -11.222 -4.062 13.032 1.00 1.00 40 THR A CA 10
ATOM 13062 C C . THR A 1 40 ? -11.323 -2.786 13.933 1.00 1.00 40 THR A C 10
ATOM 13063 O O . THR A 1 40 ? -12.176 -2.769 14.822 1.00 1.00 40 THR A O 10
ATOM 13074 N N . PRO A 1 41 ? -10.519 -1.774 13.750 1.00 1.00 41 PRO A N 10
ATOM 13075 C CA . PRO A 1 41 ? -9.430 -1.635 12.714 1.00 1.00 41 PRO A CA 10
ATOM 13076 C C . PRO A 1 41 ? -8.259 -2.559 13.033 1.00 1.00 41 PRO A C 10
ATOM 13077 O O . PRO A 1 41 ? -8.272 -3.304 14.013 1.00 1.00 41 PRO A O 10
ATOM 13088 N N . VAL A 1 42 ? -7.233 -2.508 12.190 1.00 1.00 42 VAL A N 10
ATOM 13089 C CA . VAL A 1 42 ? -6.049 -3.367 12.395 1.00 1.00 42 VAL A CA 10
ATOM 13090 C C . VAL A 1 42 ? -4.901 -2.933 11.497 1.00 1.00 42 VAL A C 10
ATOM 13091 O O . VAL A 1 42 ? -5.059 -2.034 10.671 1.00 1.00 42 VAL A O 10
ATOM 13104 N N . GLU A 1 43 ? -3.732 -3.538 11.674 1.00 1.00 43 GLU A N 10
ATOM 13105 C CA . GLU A 1 43 ? -2.530 -3.252 10.890 1.00 1.00 43 GLU A CA 10
ATOM 13106 C C . GLU A 1 43 ? -2.408 -4.263 9.730 1.00 1.00 43 GLU A C 10
ATOM 13107 O O . GLU A 1 43 ? -3.081 -5.290 9.658 1.00 1.00 43 GLU A O 10
ATOM 13119 N N . TYR A 1 44 ? -1.508 -3.945 8.804 1.00 1.00 44 TYR A N 10
ATOM 13120 C CA . TYR A 1 44 ? -1.265 -4.784 7.621 1.00 1.00 44 TYR A CA 10
ATOM 13121 C C . TYR A 1 44 ? 0.232 -4.870 7.318 1.00 1.00 44 TYR A C 10
ATOM 13122 O O . TYR A 1 44 ? 1.010 -3.966 7.621 1.00 1.00 44 TYR A O 10
ATOM 13140 N N . TYR A 1 45 ? 0.619 -5.981 6.702 1.00 1.00 45 TYR A N 10
ATOM 13141 C CA . TYR A 1 45 ? 2.046 -6.205 6.358 1.00 1.00 45 TYR A CA 10
ATOM 13142 C C . TYR A 1 45 ? 2.342 -5.664 4.963 1.00 1.00 45 TYR A C 10
ATOM 13143 O O . TYR A 1 45 ? 2.029 -6.299 3.956 1.00 1.00 45 TYR A O 10
ATOM 13161 N N . ILE A 1 46 ? 2.968 -4.493 4.920 1.00 1.00 46 ILE A N 10
ATOM 13162 C CA . ILE A 1 46 ? 3.334 -3.834 3.649 1.00 1.00 46 ILE A CA 10
ATOM 13163 C C . ILE A 1 46 ? 4.858 -3.845 3.472 1.00 1.00 46 ILE A C 10
ATOM 13164 O O . ILE A 1 46 ? 5.622 -3.676 4.424 1.00 1.00 46 ILE A O 10
ATOM 13180 N N . HIS A 1 47 ? 5.302 -4.034 2.234 1.00 1.00 47 HIS A N 10
ATOM 13181 C CA . HIS A 1 47 ? 6.738 -4.044 1.896 1.00 1.00 47 HIS A CA 10
ATOM 13182 C C . HIS A 1 47 ? 6.950 -3.422 0.509 1.00 1.00 47 HIS A C 10
ATOM 13183 O O . HIS A 1 47 ? 6.152 -3.627 -0.404 1.00 1.00 47 HIS A O 10
ATOM 13198 N N . TYR A 1 48 ? 8.037 -2.675 0.342 1.00 1.00 48 TYR A N 10
ATOM 13199 C CA . TYR A 1 48 ? 8.343 -2.034 -0.942 1.00 1.00 48 TYR A CA 10
ATOM 13200 C C . TYR A 1 48 ? 8.838 -3.084 -1.947 1.00 1.00 48 TYR A C 10
ATOM 13201 O O . TYR A 1 48 ? 9.655 -3.946 -1.625 1.00 1.00 48 TYR A O 10
ATOM 13219 N N . ALA A 1 49 ? 8.333 -3.009 -3.174 1.00 1.00 49 ALA A N 10
ATOM 13220 C CA . ALA A 1 49 ? 8.711 -3.962 -4.226 1.00 1.00 49 ALA A CA 10
ATOM 13221 C C . ALA A 1 49 ? 10.188 -3.795 -4.617 1.00 1.00 49 ALA A C 10
ATOM 13222 O O . ALA A 1 49 ? 10.642 -2.685 -4.898 1.00 1.00 49 ALA A O 10
ATOM 13229 N N . GLY A 1 50 ? 10.936 -4.893 -4.640 1.00 1.00 50 GLY A N 10
ATOM 13230 C CA . GLY A 1 50 ? 12.365 -4.876 -5.001 1.00 1.00 50 GLY A CA 10
ATOM 13231 C C . GLY A 1 50 ? 13.241 -4.550 -3.794 1.00 1.00 50 GLY A C 10
ATOM 13232 O O . GLY A 1 50 ? 14.360 -4.059 -3.939 1.00 1.00 50 GLY A O 10
ATOM 13236 N N . TRP A 1 51 ? 12.732 -4.827 -2.599 1.00 1.00 51 TRP A N 10
ATOM 13237 C CA . TRP A 1 51 ? 13.477 -4.562 -1.343 1.00 1.00 51 TRP A CA 10
ATOM 13238 C C . TRP A 1 51 ? 13.279 -5.701 -0.342 1.00 1.00 51 TRP A C 10
ATOM 13239 O O . TRP A 1 51 ? 12.361 -6.513 -0.446 1.00 1.00 51 TRP A O 10
ATOM 13260 N N . SER A 1 52 ? 14.170 -5.755 0.642 1.00 1.00 52 SER A N 10
ATOM 13261 C CA . SER A 1 52 ? 14.116 -6.793 1.676 1.00 1.00 52 SER A CA 10
ATOM 13262 C C . SER A 1 52 ? 12.824 -6.672 2.496 1.00 1.00 52 SER A C 10
ATOM 13263 O O . SER A 1 52 ? 12.429 -5.576 2.895 1.00 1.00 52 SER A O 10
ATOM 13271 N N . LYS A 1 53 ? 12.174 -7.803 2.751 1.00 1.00 53 LYS A N 10
ATOM 13272 C CA . LYS A 1 53 ? 10.924 -7.863 3.525 1.00 1.00 53 LYS A CA 10
ATOM 13273 C C . LYS A 1 53 ? 11.204 -7.888 5.026 1.00 1.00 53 LYS A C 10
ATOM 13274 O O . LYS A 1 53 ? 10.277 -7.843 5.835 1.00 1.00 53 LYS A O 10
ATOM 13293 N N . ASN A 1 54 ? 12.472 -7.973 5.414 1.00 1.00 54 ASN A N 10
ATOM 13294 C CA . ASN A 1 54 ? 12.865 -8.019 6.826 1.00 1.00 54 ASN A CA 10
ATOM 13295 C C . ASN A 1 54 ? 12.597 -6.675 7.498 1.00 1.00 54 ASN A C 10
ATOM 13296 O O . ASN A 1 54 ? 12.615 -6.571 8.724 1.00 1.00 54 ASN A O 10
ATOM 13307 N N . TRP A 1 55 ? 12.344 -5.647 6.697 1.00 1.00 55 TRP A N 10
ATOM 13308 C CA . TRP A 1 55 ? 12.065 -4.304 7.207 1.00 1.00 55 TRP A CA 10
ATOM 13309 C C . TRP A 1 55 ? 10.719 -4.295 7.937 1.00 1.00 55 TRP A C 10
ATOM 13310 O O . TRP A 1 55 ? 10.501 -3.500 8.852 1.00 1.00 55 TRP A O 10
ATOM 13331 N N . ASP A 1 56 ? 9.821 -5.182 7.524 1.00 1.00 56 ASP A N 10
ATOM 13332 C CA . ASP A 1 56 ? 8.479 -5.324 8.115 1.00 1.00 56 ASP A CA 10
ATOM 13333 C C . ASP A 1 56 ? 7.801 -3.969 8.377 1.00 1.00 56 ASP A C 10
ATOM 13334 O O . ASP A 1 56 ? 7.696 -3.534 9.525 1.00 1.00 56 ASP A O 10
ATOM 13343 N N . GLU A 1 57 ? 7.335 -3.290 7.334 1.00 1.00 57 GLU A N 10
ATOM 13344 C CA . GLU A 1 57 ? 6.681 -1.980 7.494 1.00 1.00 57 GLU A CA 10
ATOM 13345 C C . GLU A 1 57 ? 5.196 -2.165 7.820 1.00 1.00 57 GLU A C 10
ATOM 13346 O O . GLU A 1 57 ? 4.347 -2.112 6.931 1.00 1.00 57 GLU A O 10
ATOM 13358 N N . TRP A 1 58 ? 4.876 -2.350 9.096 1.00 1.00 58 TRP A N 10
ATOM 13359 C CA . TRP A 1 58 ? 3.491 -2.512 9.556 1.00 1.00 58 TRP A CA 10
ATOM 13360 C C . TRP A 1 58 ? 2.836 -1.122 9.608 1.00 1.00 58 TRP A C 10
ATOM 13361 O O . TRP A 1 58 ? 3.297 -0.226 10.316 1.00 1.00 58 TRP A O 10
ATOM 13382 N N . VAL A 1 59 ? 1.742 -0.943 8.875 1.00 1.00 59 VAL A N 10
ATOM 13383 C CA . VAL A 1 59 ? 1.040 0.376 8.846 1.00 1.00 59 VAL A CA 10
ATOM 13384 C C . VAL A 1 59 ? -0.507 0.215 8.771 1.00 1.00 59 VAL A C 10
ATOM 13385 O O . VAL A 1 59 ? -0.994 -0.773 8.219 1.00 1.00 59 VAL A O 10
ATOM 13398 N N . PRO A 1 60 ? -1.249 1.161 9.277 1.00 1.00 60 PRO A N 10
ATOM 13399 C CA . PRO A 1 60 ? -2.758 1.093 9.230 1.00 1.00 60 PRO A CA 10
ATOM 13400 C C . PRO A 1 60 ? -3.297 1.303 7.807 1.00 1.00 60 PRO A C 10
ATOM 13401 O O . PRO A 1 60 ? -2.613 1.822 6.923 1.00 1.00 60 PRO A O 10
ATOM 13412 N N . GLU A 1 61 ? -4.542 0.893 7.591 1.00 1.00 61 GLU A N 10
ATOM 13413 C CA . GLU A 1 61 ? -5.200 1.026 6.285 1.00 1.00 61 GLU A CA 10
ATOM 13414 C C . GLU A 1 61 ? -5.181 2.482 5.790 1.00 1.00 61 GLU A C 10
ATOM 13415 O O . GLU A 1 61 ? -5.396 2.760 4.609 1.00 1.00 61 GLU A O 10
ATOM 13427 N N . ASN A 1 62 ? -4.926 3.416 6.700 1.00 1.00 62 ASN A N 10
ATOM 13428 C CA . ASN A 1 62 ? -4.898 4.845 6.364 1.00 1.00 62 ASN A CA 10
ATOM 13429 C C . ASN A 1 62 ? -3.808 5.167 5.330 1.00 1.00 62 ASN A C 10
ATOM 13430 O O . ASN A 1 62 ? -4.026 5.972 4.425 1.00 1.00 62 ASN A O 10
ATOM 13441 N N . ARG A 1 63 ? -2.638 4.549 5.458 1.00 1.00 63 ARG A N 10
ATOM 13442 C CA . ARG A 1 63 ? -1.511 4.786 4.529 1.00 1.00 63 ARG A CA 10
ATOM 13443 C C . ARG A 1 63 ? -1.583 3.840 3.333 1.00 1.00 63 ARG A C 10
ATOM 13444 O O . ARG A 1 63 ? -0.751 3.916 2.430 1.00 1.00 63 ARG A O 10
ATOM 13465 N N . VAL A 1 64 ? -2.578 2.958 3.305 1.00 1.00 64 VAL A N 10
ATOM 13466 C CA . VAL A 1 64 ? -2.750 1.982 2.201 1.00 1.00 64 VAL A CA 10
ATOM 13467 C C . VAL A 1 64 ? -4.068 2.255 1.463 1.00 1.00 64 VAL A C 10
ATOM 13468 O O . VAL A 1 64 ? -5.109 2.540 2.055 1.00 1.00 64 VAL A O 10
ATOM 13481 N N . LEU A 1 65 ? -4.014 2.163 0.138 1.00 1.00 65 LEU A N 10
ATOM 13482 C CA . LEU A 1 65 ? -5.202 2.393 -0.713 1.00 1.00 65 LEU A CA 10
ATOM 13483 C C . LEU A 1 65 ? -5.258 1.364 -1.840 1.00 1.00 65 LEU A C 10
ATOM 13484 O O . LEU A 1 65 ? -4.258 0.753 -2.215 1.00 1.00 65 LEU A O 10
ATOM 13500 N N . LYS A 1 66 ? -6.454 1.175 -2.392 1.00 1.00 66 LYS A N 10
ATOM 13501 C CA . LYS A 1 66 ? -6.663 0.220 -3.476 1.00 1.00 66 LYS A CA 10
ATOM 13502 C C . LYS A 1 66 ? -6.005 0.721 -4.763 1.00 1.00 66 LYS A C 10
ATOM 13503 O O . LYS A 1 66 ? -5.833 1.920 -4.979 1.00 1.00 66 LYS A O 10
ATOM 13522 N N . TYR A 1 67 ? -5.649 -0.226 -5.627 1.00 1.00 67 TYR A N 10
ATOM 13523 C CA . TYR A 1 67 ? -5.014 0.098 -6.916 1.00 1.00 67 TYR A CA 10
ATOM 13524 C C . TYR A 1 67 ? -6.098 0.330 -7.981 1.00 1.00 67 TYR A C 10
ATOM 13525 O O . TYR A 1 67 ? -6.860 -0.572 -8.331 1.00 1.00 67 TYR A O 10
ATOM 13543 N N . ASN A 1 68 ? -6.156 1.550 -8.504 1.00 1.00 68 ASN A N 10
ATOM 13544 C CA . ASN A 1 68 ? -7.155 1.902 -9.534 1.00 1.00 68 ASN A CA 10
ATOM 13545 C C . ASN A 1 68 ? -6.634 3.030 -10.419 1.00 1.00 68 ASN A C 10
ATOM 13546 O O . ASN A 1 68 ? -5.856 3.875 -9.972 1.00 1.00 68 ASN A O 10
ATOM 13557 N N . ASP A 1 69 ? -7.080 3.036 -11.671 1.00 1.00 69 ASP A N 10
ATOM 13558 C CA . ASP A 1 69 ? -6.666 4.058 -12.636 1.00 1.00 69 ASP A CA 10
ATOM 13559 C C . ASP A 1 69 ? -6.780 5.472 -12.046 1.00 1.00 69 ASP A C 10
ATOM 13560 O O . ASP A 1 69 ? -6.086 6.392 -12.478 1.00 1.00 69 ASP A O 10
ATOM 13569 N N . ASP A 1 70 ? -7.654 5.644 -11.060 1.00 1.00 70 ASP A N 10
ATOM 13570 C CA . ASP A 1 70 ? -7.851 6.942 -10.405 1.00 1.00 70 ASP A CA 10
ATOM 13571 C C . ASP A 1 70 ? -6.672 7.256 -9.489 1.00 1.00 70 ASP A C 10
ATOM 13572 O O . ASP A 1 70 ? -6.131 8.362 -9.528 1.00 1.00 70 ASP A O 10
ATOM 13581 N N . ASN A 1 71 ? -6.262 6.302 -8.660 1.00 1.00 71 ASN A N 10
ATOM 13582 C CA . ASN A 1 71 ? -5.129 6.500 -7.752 1.00 1.00 71 ASN A CA 10
ATOM 13583 C C . ASN A 1 71 ? -3.853 6.703 -8.574 1.00 1.00 71 ASN A C 10
ATOM 13584 O O . ASN A 1 71 ? -2.961 7.464 -8.198 1.00 1.00 71 ASN A O 10
ATOM 13595 N N . VAL A 1 72 ? -3.782 6.022 -9.713 1.00 1.00 72 VAL A N 10
ATOM 13596 C CA . VAL A 1 72 ? -2.636 6.152 -10.625 1.00 1.00 72 VAL A CA 10
ATOM 13597 C C . VAL A 1 72 ? -2.652 7.581 -11.186 1.00 1.00 72 VAL A C 10
ATOM 13598 O O . VAL A 1 72 ? -1.611 8.224 -11.311 1.00 1.00 72 VAL A O 10
ATOM 13611 N N . LYS A 1 73 ? -3.843 8.067 -11.519 1.00 1.00 73 LYS A N 10
ATOM 13612 C CA . LYS A 1 73 ? -4.030 9.416 -12.065 1.00 1.00 73 LYS A CA 10
ATOM 13613 C C . LYS A 1 73 ? -3.493 10.457 -11.067 1.00 1.00 73 LYS A C 10
ATOM 13614 O O . LYS A 1 73 ? -2.885 11.455 -11.454 1.00 1.00 73 LYS A O 10
ATOM 13633 N N . ARG A 1 74 ? -3.718 10.216 -9.779 1.00 1.00 74 ARG A N 10
ATOM 13634 C CA . ARG A 1 74 ? -3.249 11.127 -8.716 1.00 1.00 74 ARG A CA 10
ATOM 13635 C C . ARG A 1 74 ? -1.714 11.188 -8.728 1.00 1.00 74 ARG A C 10
ATOM 13636 O O . ARG A 1 74 ? -1.129 12.256 -8.548 1.00 1.00 74 ARG A O 10
ATOM 13657 N N . ARG A 1 75 ? -1.062 10.052 -8.955 1.00 1.00 75 ARG A N 10
ATOM 13658 C CA . ARG A 1 75 ? 0.414 10.005 -9.006 1.00 1.00 75 ARG A CA 10
ATOM 13659 C C . ARG A 1 75 ? 0.864 10.804 -10.208 1.00 1.00 75 ARG A C 10
ATOM 13660 O O . ARG A 1 75 ? 1.834 11.561 -10.164 1.00 1.00 75 ARG A O 10
ATOM 13681 N N . GLN A 1 76 ? 0.149 10.621 -11.312 1.00 1.00 76 GLN A N 10
ATOM 13682 C CA . GLN A 1 76 ? 0.429 11.313 -12.557 1.00 1.00 76 GLN A CA 10
ATOM 13683 C C . GLN A 1 76 ? 0.140 12.802 -12.354 1.00 1.00 76 GLN A C 10
ATOM 13684 O O . GLN A 1 76 ? 0.791 13.665 -12.943 1.00 1.00 76 GLN A O 10
ATOM 13698 N N . GLU A 1 77 ? -0.839 13.097 -11.505 1.00 1.00 77 GLU A N 10
ATOM 13699 C CA . GLU A 1 77 ? -1.205 14.494 -11.208 1.00 1.00 77 GLU A CA 10
ATOM 13700 C C . GLU A 1 77 ? -0.087 15.116 -10.371 1.00 1.00 77 GLU A C 10
ATOM 13701 O O . GLU A 1 77 ? 0.364 16.232 -10.626 1.00 1.00 77 GLU A O 10
ATOM 13713 N N . LEU A 1 78 ? 0.364 14.366 -9.371 1.00 1.00 78 LEU A N 10
ATOM 13714 C CA . LEU A 1 78 ? 1.442 14.796 -8.481 1.00 1.00 78 LEU A CA 10
ATOM 13715 C C . LEU A 1 78 ? 2.779 14.793 -9.240 1.00 1.00 78 LEU A C 10
ATOM 13716 O O . LEU A 1 78 ? 3.696 15.554 -8.929 1.00 1.00 78 LEU A O 10
ATOM 13732 N N . ALA A 1 79 ? 2.880 13.925 -10.241 1.00 1.00 79 ALA A N 10
ATOM 13733 C CA . ALA A 1 79 ? 4.120 13.830 -11.040 1.00 1.00 79 ALA A CA 10
ATOM 13734 C C . ALA A 1 79 ? 4.387 15.154 -11.759 1.00 1.00 79 ALA A C 10
ATOM 13735 O O . ALA A 1 79 ? 5.458 15.739 -11.601 1.00 1.00 79 ALA A O 10
ATOM 13742 N N . ARG A 1 80 ? 3.411 15.642 -12.519 1.00 1.00 80 ARG A N 10
ATOM 13743 C CA . ARG A 1 80 ? 3.545 16.917 -13.236 1.00 1.00 80 ARG A CA 10
ATOM 13744 C C . ARG A 1 80 ? 3.696 18.052 -12.226 1.00 1.00 80 ARG A C 10
ATOM 13745 O O . ARG A 1 80 ? 4.309 19.082 -12.505 1.00 1.00 80 ARG A O 10
ATOM 13766 N N . GLN A 1 81 ? 3.134 17.854 -11.037 1.00 1.00 81 GLN A N 10
ATOM 13767 C CA . GLN A 1 81 ? 3.200 18.850 -9.963 1.00 1.00 81 GLN A CA 10
ATOM 13768 C C . GLN A 1 81 ? 4.624 18.930 -9.424 1.00 1.00 81 GLN A C 10
ATOM 13769 O O . GLN A 1 81 ? 5.128 20.018 -9.144 1.00 1.00 81 GLN A O 10
ATOM 13783 N N . CYS A 1 82 ? 5.275 17.782 -9.273 1.00 1.00 82 CYS A N 10
ATOM 13784 C CA . CYS A 1 82 ? 6.639 17.706 -8.762 1.00 1.00 82 CYS A CA 10
ATOM 13785 C C . CYS A 1 82 ? 7.586 18.487 -9.660 1.00 1.00 82 CYS A C 10
ATOM 13786 O O . CYS A 1 82 ? 8.447 19.224 -9.180 1.00 1.00 82 CYS A O 10
ATOM 13794 N N . GLY A 1 83 ? 7.430 18.334 -10.970 1.00 1.00 83 GLY A N 10
ATOM 13795 C CA . GLY A 1 83 ? 8.263 19.024 -11.945 1.00 1.00 83 GLY A CA 10
ATOM 13796 C C . GLY A 1 83 ? 9.721 18.611 -11.804 1.00 1.00 83 GLY A C 10
ATOM 13797 O O . GLY A 1 83 ? 10.032 17.507 -11.356 1.00 1.00 83 GLY A O 10
ATOM 13801 N N . GLU A 1 84 ? 10.621 19.511 -12.183 1.00 1.00 84 GLU A N 10
ATOM 13802 C CA . GLU A 1 84 ? 12.059 19.253 -12.097 1.00 1.00 84 GLU A CA 10
ATOM 13803 C C . GLU A 1 84 ? 12.433 17.943 -12.827 1.00 1.00 84 GLU A C 10
ATOM 13804 O O . GLU A 1 84 ? 12.302 16.854 -12.269 1.00 1.00 84 GLU A O 10
ATOM 13816 N N . ARG A 1 85 ? 12.898 18.081 -14.063 1.00 1.00 85 ARG A N 10
ATOM 13817 C CA . ARG A 1 85 ? 13.292 16.925 -14.882 1.00 1.00 85 ARG A CA 10
ATOM 13818 C C . ARG A 1 85 ? 14.392 16.102 -14.197 1.00 1.00 85 ARG A C 10
ATOM 13819 O O . ARG A 1 85 ? 14.764 16.447 -13.088 1.00 1.00 85 ARG A O 10
#

GO terms:
  GO:0005634 nucleus (C, IDA)
  GO:0003682 chromatin binding (F, IDA)
  GO:0030234 enzyme regulator activity (F, IDA)
  GO:0035267 NuA4 histone acetyltransferase complex (C, IDA)
  GO:0140861 DNA repair-dependent chromatin remodeling (P, IDA)
  GO:1990889 histone H4K20me3 reader activity (F, IDA)
  GO:0010628 positive regulation of gene expression (P, IGI)
  GO:0051276 chromosome organization (P, IGI)
  GO:0051304 chromosome separation (P, IGI)
  GO:0031507 heterochromatin formation (P, IMP)
  GO:0051276 chromosome organization (P, IMP)
  GO:0051304 chromosome separation (P, IMP)
  GO:0005515 protein binding (F, IPI)
  GO:0000123 histone acetyltransferase complex (C, IPI)
  GO:0035097 histone methyltransferase complex (C, IPI)

Organism: Drosophila melanogaster (NCBI:txid7227)

Solvent-accessible surface area: 7050 Å² total; per-residue (Å²): 237,92,159,125,136,35,128,73,46,118,16,157,20,75,96,58,54,136,1,1,12,74,145,49,121,48,22,117,72,1,84,1,77,108,32,108,52,122,45,103,115,24,47,7,17,9,20,72,52,78,198,73,121,126,186,67,54,138,12,68,78,128,90,15,52,134,105,66,115,80,12,37,110,129,58,98,82,54,55,186,144,72,50,161,298